Protein 4PDD (pdb70)

Foldseek 3Di:
DEAEEEEAFDCPFLLVLLVVLLQVLLCVLVVNPYHYDYHYNQNVHFDLSQQVCLLVPNHFKYWFWCQNVCVQQVLVCLQVAWPLADADVLSVCCCPDPNVVVSQVSCVVSQWNWLGKAFFWQKWKFFAPDEAFFLQVQAPFAEEGAPHVNCCVQNVLSNYHYDYDGVSCPLVCLQVPVGGIYMGALRRCVRVVCLVRTQEIEPLSTGTIIITMIGGSVVLVVDDPSSSVSSSVSSVSSRVSSVVRSVVSVVCRVVVSVVSNHDYHHHHPNVRSVVSRVVCVVVSCVVNNPVSSVVSSPGPDD/DEAEEEEAFACPFLLVLLVVLLQVLLCVLVVNPYHYDYHYNQNVHFPLSQQVCLQVPVHFKYWFWCQCVCVQQVLVCLQFAWPLADDDVLSVCCCQDPNVVVSQVSCVVSQWNWLGKAFFWQKWKFFAPDEAFFLQVQAPFEEEEAPHVNCCLQNVLSNYHYDYDGVSCPLVCLQVPVGGIYMGALRRCVRVVSLVRTAEIEPLSTGTIIITMIGGSVVLVVDDPSSSVSSSVSSVVSNVSSVVRSVVSVVPVPVVSVVSRHDYHHHHPNVRSVVSRVVCVVVSCVPNNPVSSVVSSPGPDD/DEAEEEEAFALPFLLVLLVVLLQVLLCVQVVNPYHYDYDYNQNVHFDLSQQVCLLVPNHFKYWFWCQCVCVQQVLVCLQFAWPLADADVLSVCCCPDPNVVVSQVSCVVSQWRWLGKAFFFQKWKFFADDEAFFLQVQAPFAEEEAPHVNCCLQNVLSNYRYDHDGVSCPLVCLQVPVGGIYMGALRRCVRVVCLVRTQEIEPLSTGTIIITMIGGVVVVVPDDPSSVVSSSVSSVSSNVRSVVRSVVSVVCRVVVSVVSRHDYHHHHPNVRSVVSRVVVVVVSCVPNNVVSSVVSSPGPDD

Nearest PDB structures (foldseek):
  4pdd-assembly3_C  TM=1.003E+00  e=1.661E-61  Polaromonas sp. JS666
  4pdh-assembly1_A  TM=9.895E-01  e=1.314E-45  Polaromonas sp. JS666
  4p9k-assembly1_A  TM=9.882E-01  e=1.230E-44  Verminephrobacter eiseniae EF01-2
  4nq8-assembly2_B  TM=9.878E-01  e=2.299E-41  Bordetella bronchiseptica RB50
  4pf8-assembly1_A  TM=9.499E-01  e=1.405E-30  Sulfitobacter sp. NAS-14.1

Solvent-accessible surface area: 32906 Å² total

InterPro domains:
  IPR004682 TRAP transporter solute receptor, DctP family [PIRSF006470] (14-330)
  IPR004682 TRAP transporter solute receptor, DctP family [TIGR00787] (38-291)
  IPR018389 TRAP transporter solute receptor DctP [PF03480] (37-317)
  IPR018389 TRAP transporter solute receptor DctP [PTHR33376] (10-330)
  IPR038404 TRAP transporter solute receptor DctP superfamily [G3DSA:3.40.190.170] (31-331)

Structure (mmCIF, N/CA/C/O backbone):
data_4PDD
#
_entry.id   4PDD
#
_cell.length_a   88.521
_cell.length_b   126.647
_cell.length_c   92.023
_cell.angle_alpha   90.000
_cell.angle_beta   113.210
_cell.angle_gamma   90.000
#
_symmetry.space_group_name_H-M   'I 1 2 1'
#
loop_
_entity.id
_entity.type
_entity.pdbx_description
1 polymer 'TRAP dicarboxylate transporter, DctP subunit'
2 non-polymer '(2R,3R)-2,3,4-trihydroxybutanoic acid'
3 non-polymer 'MALONIC ACID'
4 non-polymer 'FORMIC ACID'
5 water water
#
loop_
_atom_site.group_PDB
_atom_site.id
_atom_site.type_symbol
_atom_site.label_atom_id
_atom_site.label_alt_id
_atom_site.label_comp_id
_atom_site.label_asym_id
_atom_site.label_entity_id
_atom_site.label_seq_id
_atom_site.pdbx_PDB_ins_code
_atom_site.Cartn_x
_atom_site.Cartn_y
_atom_site.Cartn_z
_atom_site.occupancy
_atom_site.B_iso_or_equiv
_atom_site.auth_seq_id
_atom_site.auth_comp_id
_atom_site.auth_asym_id
_atom_site.auth_atom_id
_atom_site.pdbx_PDB_model_num
ATOM 9 N N . THR A 1 2 ? -16.036 21.059 24.125 1.00 22.30 33 THR A N 1
ATOM 10 C CA . THR A 1 2 ? -15.755 22.407 24.583 1.00 19.22 33 THR A CA 1
ATOM 11 C C . THR A 1 2 ? -14.852 23.057 23.552 1.00 25.21 33 THR A C 1
ATOM 12 O O . THR A 1 2 ? -13.820 22.489 23.190 1.00 28.15 33 THR A O 1
ATOM 22 N N . ILE A 1 3 ? -15.251 24.228 23.061 1.00 18.47 34 ILE A N 1
ATOM 23 C CA . ILE A 1 3 ? -14.494 24.902 22.020 1.00 17.39 34 ILE A CA 1
ATOM 24 C C . ILE A 1 3 ? -13.454 25.807 22.636 1.00 22.61 34 ILE A C 1
ATOM 25 O O . ILE A 1 3 ? -13.789 26.684 23.417 1.00 27.19 34 ILE A O 1
ATOM 41 N N . LEU A 1 4 ? -12.194 25.594 22.281 1.00 22.39 35 LEU A N 1
ATOM 42 C CA . LEU A 1 4 ? -11.100 26.409 22.801 1.00 17.68 35 LEU A CA 1
ATOM 43 C C . LEU A 1 4 ? -10.592 27.339 21.706 1.00 20.48 35 LEU A C 1
ATOM 44 O O . LEU A 1 4 ? -10.268 26.893 20.602 1.00 19.49 35 LEU A O 1
ATOM 60 N N . LYS A 1 5 ? -10.556 28.631 22.000 1.00 17.96 36 LYS A N 1
ATOM 61 C CA . LYS A 1 5 ? -10.080 29.605 21.044 1.00 17.41 36 LYS A CA 1
ATOM 62 C C . LYS A 1 5 ? -8.556 29.623 21.091 1.00 19.37 36 LYS A C 1
ATOM 63 O O . LYS A 1 5 ? -7.973 29.815 22.161 1.00 21.02 36 LYS A O 1
ATOM 82 N N . ILE A 1 6 ? -7.925 29.427 19.940 1.00 16.37 37 ILE A N 1
ATOM 83 C CA . ILE A 1 6 ? -6.459 29.495 19.838 1.00 20.13 37 ILE A CA 1
ATOM 84 C C . ILE A 1 6 ? -6.066 30.610 18.869 1.00 20.14 37 ILE A C 1
ATOM 85 O O . ILE A 1 6 ? -6.436 30.590 17.699 1.00 19.79 37 ILE A O 1
ATOM 101 N N . GLY A 1 7 ? -5.333 31.598 19.380 1.00 21.19 38 GLY A N 1
ATOM 102 C CA . GLY A 1 7 ? -4.955 32.747 18.583 1.00 15.13 38 GLY A CA 1
ATOM 103 C C . GLY A 1 7 ? -3.457 32.800 18.324 1.00 16.34 38 GLY A C 1
ATOM 104 O O . GLY A 1 7 ? -2.650 32.246 19.084 1.00 20.20 38 GLY A O 1
ATOM 108 N N . TYR A 1 8 ? -3.101 33.481 17.238 1.00 18.89 39 TYR A N 1
ATOM 109 C CA . TYR A 1 8 ? -1.713 33.740 16.875 1.00 19.48 39 TYR A CA 1
ATOM 110 C C . TYR A 1 8 ? -1.658 34.834 15.808 1.00 20.54 39 TYR A C 1
ATOM 111 O O . TYR A 1 8 ? -2.656 35.132 15.135 1.00 20.98 39 TYR A O 1
ATOM 129 N N . THR A 1 9 ? -0.485 35.435 15.645 1.00 18.06 40 THR A N 1
ATOM 130 C CA . THR A 1 9 ? -0.358 36.592 14.757 1.00 19.33 40 THR A CA 1
ATOM 131 C C . THR A 1 9 ? -0.110 36.246 13.284 1.00 18.91 40 THR A C 1
ATOM 132 O O . THR A 1 9 ? -0.584 36.962 12.406 1.00 21.56 40 THR A O 1
ATOM 143 N N . PRO A 1 10 ? 0.636 35.167 12.999 1.00 21.22 41 PRO A N 1
ATOM 144 C CA . PRO A 1 10 ? 0.777 34.844 11.571 1.00 18.53 41 PRO A CA 1
ATOM 145 C C . PRO A 1 10 ? -0.531 34.298 10.992 1.00 22.91 41 PRO A C 1
ATOM 146 O O . PRO A 1 10 ? -1.455 34.006 11.748 1.00 21.89 41 PRO A O 1
ATOM 157 N N . PRO A 1 11 ? -0.615 34.187 9.662 1.00 23.91 42 PRO A N 1
ATOM 158 C CA . PRO A 1 11 ? -1.774 33.561 9.031 1.00 24.35 42 PRO A CA 1
ATOM 159 C C . PRO A 1 11 ? -1.774 32.058 9.268 1.00 22.44 42 PRO A C 1
ATOM 160 O O . PRO A 1 11 ? -0.773 31.496 9.722 1.00 26.54 42 PRO A O 1
ATOM 171 N N . LYS A 1 12 ? -2.891 31.415 8.967 1.00 21.77 43 LYS A N 1
ATOM 172 C CA . LYS A 1 12 ? -3.023 29.985 9.203 1.00 25.47 43 LYS A CA 1
ATOM 173 C C . LYS A 1 12 ? -1.976 29.198 8.429 1.00 22.58 43 LYS A C 1
ATOM 174 O O . LYS A 1 12 ? -1.471 28.184 8.924 1.00 24.52 43 LYS A O 1
ATOM 193 N N . ASP A 1 13 ? -1.660 29.669 7.222 1.00 26.28 44 ASP A N 1
ATOM 194 C CA . ASP A 1 13 ? -0.625 29.062 6.394 1.00 31.60 44 ASP A CA 1
ATOM 195 C C . ASP A 1 13 ? 0.714 29.629 6.824 1.00 29.67 44 ASP A C 1
ATOM 196 O O . ASP A 1 13 ? 1.211 30.587 6.236 1.00 25.67 44 ASP A O 1
ATOM 205 N N . SER A 1 14 ? 1.274 29.047 7.879 1.00 33.79 45 SER A N 1
ATOM 206 C CA . SER A 1 14 ? 2.523 29.524 8.459 1.00 23.84 45 SER A CA 1
ATOM 207 C C . SER A 1 14 ? 3.031 28.467 9.417 1.00 25.90 45 SER A C 1
ATOM 208 O O . SER A 1 14 ? 2.307 27.523 9.756 1.00 22.30 45 SER A O 1
ATOM 216 N N . HIS A 1 15 ? 4.272 28.637 9.868 1.00 21.23 46 HIS A N 1
ATOM 217 C CA . HIS A 1 15 ? 4.802 27.832 10.942 1.00 20.78 46 HIS A CA 1
ATOM 218 C C . HIS A 1 15 ? 3.890 27.784 12.177 1.00 21.34 46 HIS A C 1
ATOM 219 O O . HIS A 1 15 ? 3.674 26.705 12.732 1.00 20.37 46 HIS A O 1
ATOM 234 N N . TYR A 1 16 ? 3.347 28.927 12.608 1.00 19.78 47 TYR A N 1
ATOM 235 C CA . TYR A 1 16 ? 2.499 28.947 13.801 1.00 18.72 47 TYR A CA 1
ATOM 236 C C . TYR A 1 16 ? 1.177 28.252 13.508 1.00 20.18 47 TYR A C 1
ATOM 237 O O . TYR A 1 16 ? 0.591 27.626 14.391 1.00 20.13 47 TYR A O 1
ATOM 255 N N . GLY A 1 17 ? 0.702 28.366 12.274 1.00 20.04 48 GLY A N 1
ATOM 256 C CA . GLY A 1 17 ? -0.537 27.712 11.906 1.00 21.97 48 GLY A CA 1
ATOM 257 C C . GLY A 1 17 ? -0.354 26.205 11.885 1.00 24.13 48 GLY A C 1
ATOM 258 O O . GLY A 1 17 ? -1.224 25.457 12.356 1.00 26.15 48 GLY A O 1
ATOM 262 N N . VAL A 1 18 ? 0.783 25.762 11.358 1.00 21.30 49 VAL A N 1
ATOM 263 C CA . VAL A 1 18 ? 1.117 24.338 11.356 1.00 22.73 49 VAL A CA 1
ATOM 264 C C . VAL A 1 18 ? 1.180 23.819 12.801 1.00 22.84 49 VAL A C 1
ATOM 265 O O . VAL A 1 18 ? 0.591 22.804 13.131 1.00 23.85 49 VAL A O 1
ATOM 278 N N . GLY A 1 19 ? 1.864 24.547 13.675 1.00 19.90 50 GLY A N 1
ATOM 279 C CA . GLY A 1 19 ? 1.930 24.159 15.067 1.00 19.45 50 GLY A CA 1
ATOM 280 C C . GLY A 1 19 ? 0.569 24.113 15.737 1.00 22.68 50 GLY A C 1
ATOM 281 O O . GLY A 1 19 ? 0.224 23.132 16.420 1.00 19.95 50 GLY A O 1
ATOM 285 N N . ALA A 1 20 ? -0.215 25.171 15.555 1.00 22.85 51 ALA A N 1
ATOM 286 C CA . ALA A 1 20 ? -1.549 25.214 16.154 1.00 20.55 51 ALA A CA 1
ATOM 287 C C . ALA A 1 20 ? -2.437 24.066 15.661 1.00 22.99 51 ALA A C 1
ATOM 288 O O . ALA A 1 20 ? -3.203 23.494 16.436 1.00 20.15 51 ALA A O 1
ATOM 295 N N . THR A 1 21 ? -2.364 23.752 14.376 1.00 20.46 52 THR A N 1
ATOM 296 C CA . THR A 1 21 ? -3.258 22.721 13.833 1.00 22.58 52 THR A CA 1
ATOM 297 C C . THR A 1 21 ? -2.813 21.354 14.330 1.00 24.16 52 THR A C 1
ATOM 298 O O . THR A 1 21 ? -3.635 20.532 14.701 1.00 21.21 52 THR A O 1
ATOM 309 N N . THR A 1 22 ? -1.504 21.113 14.365 1.00 20.89 53 THR A N 1
ATOM 310 C CA . THR A 1 22 ? -1.015 19.838 14.864 1.00 22.67 53 THR A CA 1
ATOM 311 C C . THR A 1 22 ? -1.428 19.642 16.306 1.00 23.85 53 THR A C 1
ATOM 312 O O . THR A 1 22 ? -1.936 18.578 16.676 1.00 21.75 53 THR A O 1
ATOM 323 N N . PHE A 1 23 ? -1.204 20.668 17.125 1.00 22.24 54 PHE A N 1
ATOM 324 C CA . PHE A 1 23 ? -1.624 20.632 18.511 1.00 21.07 54 PHE A CA 1
ATOM 325 C C . PHE A 1 23 ? -3.114 20.359 18.632 1.00 20.91 54 PHE A C 1
ATOM 326 O O . PHE A 1 23 ? -3.521 19.447 19.349 1.00 21.92 54 PHE A O 1
ATOM 343 N N . CYS A 1 24 ? -3.920 21.163 17.954 1.00 20.39 55 CYS A N 1
ATOM 344 C CA . CYS A 1 24 ? -5.378 21.043 18.058 1.00 20.40 55 CYS A CA 1
ATOM 345 C C . CYS A 1 24 ? -5.883 19.676 17.589 1.00 22.38 55 CYS A C 1
ATOM 346 O O . CYS A 1 24 ? -6.730 19.056 18.243 1.00 24.05 55 CYS A O 1
ATOM 353 N N . ASP A 1 25 ? -5.361 19.190 16.471 1.00 20.60 56 ASP A N 1
ATOM 354 C CA . ASP A 1 25 ? -5.782 17.891 15.983 1.00 21.76 56 ASP A CA 1
ATOM 355 C C . ASP A 1 25 ? -5.493 16.776 16.990 1.00 25.13 56 ASP A C 1
ATOM 356 O O . ASP A 1 25 ? -6.334 15.896 17.197 1.00 23.86 56 ASP A O 1
ATOM 365 N N . GLU A 1 26 ? -4.314 16.810 17.625 1.00 25.47 57 GLU A N 1
ATOM 366 C CA . GLU A 1 26 ? -3.951 15.789 18.607 1.00 23.56 57 GLU A CA 1
ATOM 367 C C . GLU A 1 26 ? -4.781 15.892 19.884 1.00 20.63 57 GLU A C 1
ATOM 368 O O . GLU A 1 26 ? -5.063 14.880 20.524 1.00 22.04 57 GLU A O 1
ATOM 380 N N . VAL A 1 27 ? -5.140 17.107 20.283 1.00 19.63 58 VAL A N 1
ATOM 381 C CA . VAL A 1 27 ? -5.961 17.288 21.474 1.00 19.46 58 VAL A CA 1
ATOM 382 C C . VAL A 1 27 ? -7.363 16.721 21.252 1.00 20.30 58 VAL A C 1
ATOM 383 O O . VAL A 1 27 ? -7.926 16.035 22.115 1.00 20.98 58 VAL A O 1
ATOM 396 N N . GLU A 1 28 ? -7.905 16.993 20.072 1.00 19.84 59 GLU A N 1
ATOM 397 C CA . GLU A 1 28 ? -9.251 16.548 19.718 1.00 22.28 59 GLU A CA 1
ATOM 398 C C . GLU A 1 28 ? -9.320 15.032 19.701 1.00 22.59 59 GLU A C 1
ATOM 399 O O . GLU A 1 28 ? -10.270 14.450 20.223 1.00 22.90 59 GLU A O 1
ATOM 411 N N . LYS A 1 29 ? -8.321 14.378 19.110 1.00 22.14 60 LYS A N 1
ATOM 412 C CA . LYS A 1 29 ? -8.286 12.918 19.106 1.00 23.65 60 LYS A CA 1
ATOM 413 C C . LYS A 1 29 ? -8.010 12.362 20.493 1.00 22.82 60 LYS A C 1
ATOM 414 O O . LYS A 1 29 ? -8.677 11.425 20.951 1.00 23.34 60 LYS A O 1
ATOM 433 N N . GLY A 1 30 ? -6.998 12.919 21.149 1.00 24.08 61 GLY A N 1
ATOM 434 C CA . GLY A 1 30 ? -6.552 12.411 22.428 1.00 25.28 61 GLY A CA 1
ATOM 435 C C . GLY A 1 30 ? -7.570 12.582 23.535 1.00 27.52 61 GLY A C 1
ATOM 436 O O . GLY A 1 30 ? -7.555 11.827 24.502 1.00 28.12 61 GLY A O 1
ATOM 440 N N . THR A 1 31 ? -8.437 13.587 23.415 1.00 26.41 62 THR A N 1
ATOM 441 C CA . THR A 1 31 ? -9.470 13.795 24.414 1.00 23.45 62 THR A CA 1
ATOM 442 C C . THR A 1 31 ? -10.830 13.308 23.941 1.00 23.35 62 THR A C 1
ATOM 443 O O . THR A 1 31 ? -11.841 13.689 24.523 1.00 24.41 62 THR A O 1
ATOM 454 N N . GLN A 1 32 ? -10.865 12.472 22.900 1.00 21.62 63 GLN A N 1
ATOM 455 C CA . GLN A 1 32 ? -12.118 11.912 22.425 1.00 22.45 63 GLN A CA 1
ATOM 456 C C . GLN A 1 32 ? -13.234 12.951 22.239 1.00 22.01 63 GLN A C 1
ATOM 457 O O . GLN A 1 32 ? -14.390 12.724 22.629 1.00 22.22 63 GLN A O 1
ATOM 471 N N . GLU A 1 33 ? -12.869 14.071 21.621 1.00 21.52 64 GLU A N 1
ATOM 472 C CA . GLU A 1 33 ? -13.791 15.151 21.282 1.00 21.27 64 GLU A CA 1
ATOM 473 C C . GLU A 1 33 ? -14.337 15.918 22.483 1.00 20.30 64 GLU A C 1
ATOM 474 O O . GLU A 1 33 ? -15.317 16.653 22.348 1.00 21.69 64 GLU A O 1
ATOM 486 N N . ARG A 1 34 ? -13.706 15.774 23.643 1.00 19.61 65 ARG A N 1
ATOM 487 C CA . ARG A 1 34 ? -14.077 16.620 24.782 1.00 23.64 65 ARG A CA 1
ATOM 488 C C . ARG A 1 34 ? -13.692 18.064 24.484 1.00 18.04 65 ARG A C 1
ATOM 489 O O . ARG A 1 34 ? -14.373 19.017 24.916 1.00 21.08 65 ARG A O 1
ATOM 510 N N . TYR A 1 35 ? -12.597 18.234 23.743 1.00 22.43 66 TYR A N 1
ATOM 511 C CA . TYR A 1 35 ? -12.082 19.560 23.396 1.00 23.84 66 TYR A CA 1
ATOM 512 C C . TYR A 1 35 ? -11.790 19.660 21.897 1.00 25.11 66 TYR A C 1
ATOM 513 O O . TYR A 1 35 ? -11.370 18.695 21.264 1.00 23.80 66 TYR A O 1
ATOM 531 N N . LYS A 1 36 ? -12.021 20.840 21.339 1.00 20.39 67 LYS A N 1
ATOM 532 C CA . LYS A 1 36 ? -11.782 21.102 19.923 1.00 23.44 67 LYS A CA 1
ATOM 533 C C . LYS A 1 36 ? -11.396 22.570 19.787 1.00 22.56 67 LYS A C 1
ATOM 534 O O . LYS A 1 36 ? -11.953 23.426 20.475 1.00 24.91 67 LYS A O 1
ATOM 553 N N . CYS A 1 37 ? -10.450 22.868 18.900 1.00 23.72 68 CYS A N 1
ATOM 554 C CA . CYS A 1 37 ? -10.015 24.242 18.694 1.00 22.71 68 CYS A CA 1
ATOM 555 C C . CYS A 1 37 ? -10.877 25.007 17.700 1.00 22.02 68 CYS A C 1
ATOM 556 O O . CYS A 1 37 ? -11.383 24.444 16.736 1.00 23.72 68 CYS A O 1
ATOM 563 N N . GLN A 1 38 ? -10.991 26.313 17.927 1.00 21.56 69 GLN A N 1
ATOM 564 C CA . GLN A 1 38 ? -11.358 27.248 16.873 1.00 24.56 69 GLN A CA 1
ATOM 565 C C . GLN A 1 38 ? -10.189 28.221 16.702 1.00 24.30 69 GLN A C 1
ATOM 566 O O . GLN A 1 38 ? -9.785 28.864 17.663 1.00 21.58 69 GLN A O 1
ATOM 580 N N . HIS A 1 39 ? -9.639 28.299 15.495 1.00 20.55 70 HIS A N 1
ATOM 581 C CA . HIS A 1 39 ? -8.418 29.095 15.247 1.00 22.83 70 HIS A CA 1
ATOM 582 C C . HIS A 1 39 ? -8.740 30.574 14.992 1.00 20.00 70 HIS A C 1
ATOM 583 O O . HIS A 1 39 ? -9.701 30.888 14.278 1.00 24.98 70 HIS A O 1
ATOM 598 N N . PHE A 1 40 ? -7.900 31.457 15.526 1.00 20.39 71 PHE A N 1
ATOM 599 C CA . PHE A 1 40 ? -7.998 32.892 15.289 1.00 17.92 71 PHE A CA 1
ATOM 600 C C . PHE A 1 40 ? -6.634 33.384 14.852 1.00 22.81 71 PHE A C 1
ATOM 601 O O . PHE A 1 40 ? -5.867 33.894 15.664 1.00 21.60 71 PHE A O 1
ATOM 618 N N . PRO A 1 41 ? -6.304 33.186 13.569 1.00 22.48 72 PRO A N 1
ATOM 619 C CA . PRO A 1 41 ? -4.988 33.636 13.104 1.00 21.44 72 PRO A CA 1
ATOM 620 C C . PRO A 1 41 ? -5.007 35.126 12.800 1.00 23.96 72 PRO A C 1
ATOM 621 O O . PRO A 1 41 ? -6.058 35.768 12.918 1.00 21.61 72 PRO A O 1
ATOM 632 N N . SER A 1 42 ? -3.855 35.654 12.401 1.00 19.79 73 SER A N 1
ATOM 633 C CA . SER A 1 42 ? -3.731 37.031 11.917 1.00 22.52 73 SER A CA 1
ATOM 634 C C . SER A 1 42 ? -4.230 38.050 12.939 1.00 20.29 73 SER A C 1
ATOM 635 O O . SER A 1 42 ? -4.894 39.033 12.586 1.00 26.02 73 SER A O 1
ATOM 643 N N . SER A 1 43 ? -3.913 37.791 14.206 1.00 19.41 74 SER A N 1
ATOM 644 C CA . SER A 1 43 ? -4.189 38.723 15.286 1.00 17.53 74 SER A CA 1
ATOM 645 C C . SER A 1 43 ? -5.674 39.068 15.433 1.00 18.61 74 SER A C 1
ATOM 646 O O . SER A 1 43 ? -6.003 40.154 15.921 1.00 20.93 74 SER A O 1
ATOM 654 N N . ALA A 1 44 ? -6.564 38.167 15.015 1.00 23.58 75 ALA A N 1
ATOM 655 C CA . ALA A 1 44 ? -8.001 38.392 15.179 1.00 22.94 75 ALA A CA 1
ATOM 656 C C . ALA A 1 44 ? -8.384 38.669 16.647 1.00 26.12 75 ALA A C 1
ATOM 657 O O . ALA A 1 44 ? -9.322 39.424 16.927 1.00 24.75 75 ALA A O 1
ATOM 664 N N . LEU A 1 45 ? -7.664 38.057 17.576 1.00 20.11 76 LEU A N 1
ATOM 665 C CA . LEU A 1 45 ? -7.902 38.269 19.009 1.00 22.08 76 LEU A CA 1
ATOM 666 C C . LEU A 1 45 ? -6.918 39.276 19.594 1.00 27.49 76 LEU A C 1
ATOM 667 O O . LEU A 1 45 ? -6.861 39.458 20.808 1.00 23.17 76 LEU A O 1
ATOM 683 N N . GLY A 1 46 ? -6.162 39.935 18.723 1.00 22.48 77 GLY A N 1
ATOM 684 C CA . GLY A 1 46 ? -5.206 40.946 19.136 1.00 21.06 77 GLY A CA 1
ATOM 685 C C . GLY A 1 46 ? -3.777 40.478 18.908 1.00 15.92 77 GLY A C 1
ATOM 686 O O . GLY A 1 46 ? -3.551 39.346 18.507 1.00 17.90 77 GLY A O 1
ATOM 690 N N . GLY A 1 47 ? -2.826 41.374 19.136 1.00 16.27 78 GLY A N 1
ATOM 691 C CA . GLY A 1 47 ? -1.427 41.002 19.091 1.00 16.26 78 GLY A CA 1
ATOM 692 C C . GLY A 1 47 ? -1.024 40.122 20.277 1.00 16.54 78 GLY A C 1
ATOM 693 O O . GLY A 1 47 ? -1.849 39.791 21.162 1.00 14.77 78 GLY A O 1
ATOM 697 N N . GLU A 1 48 ? 0.251 39.735 20.298 1.00 16.63 79 GLU A N 1
ATOM 698 C CA . GLU A 1 48 ? 0.745 38.801 21.290 1.00 17.10 79 GLU A CA 1
ATOM 699 C C . GLU A 1 48 ? 0.622 39.295 22.732 1.00 12.16 79 GLU A C 1
ATOM 700 O O . GLU A 1 48 ? 0.316 38.487 23.617 1.00 14.48 79 GLU A O 1
ATOM 712 N N . ARG A 1 49 ? 0.894 40.566 22.993 1.00 15.60 80 ARG A N 1
ATOM 713 C CA . ARG A 1 49 ? 0.859 41.058 24.367 1.00 15.49 80 ARG A CA 1
ATOM 714 C C . ARG A 1 49 ? -0.587 40.971 24.884 1.00 15.25 80 ARG A C 1
ATOM 715 O O . ARG A 1 49 ? -0.827 40.530 26.003 1.00 13.37 80 ARG A O 1
ATOM 736 N N . GLU A 1 50 ? -1.523 41.427 24.068 1.00 16.25 81 GLU A N 1
ATOM 737 C CA . GLU A 1 50 ? -2.938 41.413 24.451 1.00 14.55 81 GLU A CA 1
ATOM 738 C C . GLU A 1 50 ? -3.431 39.954 24.630 1.00 17.50 81 GLU A C 1
ATOM 739 O O . GLU A 1 50 ? -4.190 39.641 25.563 1.00 17.76 81 GLU A O 1
ATOM 751 N N . MET A 1 51 ? -3.018 39.070 23.727 1.00 14.44 82 MET A N 1
ATOM 752 C CA . MET A 1 51 ? -3.409 37.667 23.798 1.00 12.93 82 MET A CA 1
ATOM 753 C C . MET A 1 51 ? -2.899 36.976 25.056 1.00 16.95 82 MET A C 1
ATOM 754 O O . MET A 1 51 ? -3.635 36.255 25.717 1.00 17.17 82 MET A O 1
ATOM 768 N N . ILE A 1 52 ? -1.633 37.199 25.405 1.00 16.26 83 ILE A N 1
ATOM 769 C CA . ILE A 1 52 ? -1.075 36.594 26.609 1.00 14.86 83 ILE A CA 1
ATOM 770 C C . ILE A 1 52 ? -1.798 37.133 27.844 1.00 14.03 83 ILE A C 1
ATOM 771 O O . ILE A 1 52 ? -2.118 36.395 28.763 1.00 15.60 83 ILE A O 1
ATOM 787 N N . GLU A 1 53 ? -2.104 38.419 27.833 1.00 12.44 84 GLU A N 1
ATOM 788 C CA . GLU A 1 53 ? -2.832 39.010 28.937 1.00 13.36 84 GLU A CA 1
ATOM 789 C C . GLU A 1 53 ? -4.179 38.301 29.094 1.00 15.33 84 GLU A C 1
ATOM 790 O O . GLU A 1 53 ? -4.599 37.997 30.213 1.00 18.17 84 GLU A O 1
ATOM 802 N N . SER A 1 54 ? -4.852 38.054 27.974 1.00 17.06 85 SER A N 1
ATOM 803 C CA . SER A 1 54 ? -6.159 37.421 28.013 1.00 17.06 85 SER A CA 1
ATOM 804 C C . SER A 1 54 ? -6.086 35.958 28.460 1.00 16.14 85 SER A C 1
ATOM 805 O O . SER A 1 54 ? -6.980 35.467 29.174 1.00 18.80 85 SER A O 1
ATOM 813 N N . VAL A 1 55 ? -5.038 35.256 28.035 1.00 13.37 86 VAL A N 1
ATOM 814 C CA . VAL A 1 55 ? -4.834 33.882 28.484 1.00 13.09 86 VAL A CA 1
ATOM 815 C C . VAL A 1 55 ? -4.617 33.842 30.000 1.00 17.73 86 VAL A C 1
ATOM 816 O O . VAL A 1 55 ? -5.185 33.009 30.695 1.00 18.13 86 VAL A O 1
ATOM 829 N N . GLN A 1 56 ? -3.811 34.762 30.519 1.00 16.84 87 GLN A N 1
ATOM 830 C CA . GLN A 1 56 ? -3.556 34.813 31.961 1.00 15.98 87 GLN A CA 1
ATOM 831 C C . GLN A 1 56 ? -4.843 35.113 32.734 1.00 19.69 87 GLN A C 1
ATOM 832 O O . GLN A 1 56 ? -5.060 34.609 33.832 1.00 18.84 87 GLN A O 1
ATOM 846 N N . LEU A 1 57 ? -5.694 35.943 32.152 1.00 18.99 88 LEU A N 1
ATOM 847 C CA . LEU A 1 57 ? -6.955 36.295 32.802 1.00 20.06 88 LEU A CA 1
ATOM 848 C C . LEU A 1 57 ? -8.019 35.216 32.628 1.00 20.52 88 LEU A C 1
ATOM 849 O O . LEU A 1 57 ? -8.996 35.168 33.391 1.00 23.49 88 LEU A O 1
ATOM 865 N N . GLY A 1 58 ? -7.835 34.360 31.629 1.00 20.60 89 GLY A N 1
ATOM 866 C CA . GLY A 1 58 ? -8.791 33.308 31.338 1.00 23.61 89 GLY A CA 1
ATOM 867 C C . GLY A 1 58 ? -9.785 33.621 30.228 1.00 25.04 89 GLY A C 1
ATOM 868 O O . GLY A 1 58 ? -10.604 32.766 29.853 1.00 24.59 89 GLY A O 1
ATOM 872 N N . THR A 1 59 ? -9.723 34.825 29.681 1.00 17.37 90 THR A N 1
ATOM 873 C CA . THR A 1 59 ? -10.701 35.216 28.682 1.00 24.80 90 THR A CA 1
ATOM 874 C C . THR A 1 59 ? -10.326 34.739 27.285 1.00 26.75 90 THR A C 1
ATOM 875 O O . THR A 1 59 ? -11.128 34.795 26.374 1.00 26.40 90 THR A O 1
ATOM 886 N N . GLN A 1 60 ? -9.102 34.256 27.126 1.00 21.08 91 GLN A N 1
ATOM 887 C CA . GLN A 1 60 ? -8.699 33.555 25.902 1.00 21.76 91 GLN A CA 1
ATOM 888 C C . GLN A 1 60 ? -8.137 32.198 26.301 1.00 17.58 91 GLN A C 1
ATOM 889 O O . GLN A 1 60 ? -7.392 32.099 27.268 1.00 18.34 91 GLN A O 1
ATOM 903 N N . ASP A 1 61 ? -8.491 31.148 25.569 1.00 16.93 92 ASP A N 1
ATOM 904 C CA . ASP A 1 61 ? -8.068 29.799 25.970 1.00 18.59 92 ASP A CA 1
ATOM 905 C C . ASP A 1 61 ? -6.612 29.446 25.655 1.00 21.30 92 ASP A C 1
ATOM 906 O O . ASP A 1 61 ? -5.889 28.898 26.505 1.00 15.67 92 ASP A O 1
ATOM 915 N N . LEU A 1 62 ? -6.194 29.712 24.424 1.00 16.50 93 LEU A N 1
ATOM 916 C CA . LEU A 1 62 ? -4.876 29.297 23.961 1.00 14.85 93 LEU A CA 1
ATOM 917 C C . LEU A 1 62 ? -4.214 30.355 23.121 1.00 16.24 93 LEU A C 1
ATOM 918 O O . LEU A 1 62 ? -4.903 31.091 22.402 1.00 17.24 93 LEU A O 1
ATOM 934 N N . VAL A 1 63 ? -2.876 30.381 23.157 1.00 14.91 94 VAL A N 1
ATOM 935 C CA . VAL A 1 63 ? -2.097 31.180 22.214 1.00 15.59 94 VAL A CA 1
ATOM 936 C C . VAL A 1 63 ? -0.837 30.410 21.783 1.00 16.10 94 VAL A C 1
ATOM 937 O O . VAL A 1 63 ? -0.311 29.639 22.552 1.00 16.28 94 VAL A O 1
ATOM 950 N N . ASN A 1 64 ? -0.407 30.591 20.536 1.00 17.04 95 ASN A N 1
ATOM 951 C CA . ASN A 1 64 ? 0.940 30.189 20.083 1.00 13.74 95 ASN A CA 1
ATOM 952 C C . ASN A 1 64 ? 1.645 31.519 19.898 1.00 13.87 95 ASN A C 1
ATOM 953 O O . ASN A 1 64 ? 1.316 32.276 18.968 1.00 16.39 95 ASN A O 1
ATOM 964 N N . THR A 1 65 ? 2.580 31.835 20.794 1.00 16.15 96 THR A N 1
ATOM 965 C CA . THR A 1 65 ? 3.185 33.169 20.822 1.00 15.88 96 THR A CA 1
ATOM 966 C C . THR A 1 65 ? 4.705 33.066 20.904 1.00 16.74 96 THR A C 1
ATOM 967 O O . THR A 1 65 ? 5.230 32.108 21.493 1.00 15.19 96 THR A O 1
ATOM 978 N N . SER A 1 66 ? 5.397 34.039 20.306 1.00 16.40 97 SER A N 1
ATOM 979 C CA . SER A 1 66 ? 6.835 34.207 20.547 1.00 11.98 97 SER A CA 1
ATOM 980 C C . SER A 1 66 ? 7.043 34.650 21.990 1.00 10.88 97 SER A C 1
ATOM 981 O O . SER A 1 66 ? 6.080 35.039 22.692 1.00 12.30 97 SER A O 1
ATOM 989 N N . THR A 1 67 ? 8.284 34.655 22.425 1.00 11.67 98 THR A N 1
ATOM 990 C CA . THR A 1 67 ? 8.630 35.175 23.743 1.00 12.52 98 THR A CA 1
ATOM 991 C C . THR A 1 67 ? 8.610 36.710 23.807 1.00 13.19 98 THR A C 1
ATOM 992 O O . THR A 1 67 ? 8.809 37.276 24.867 1.00 13.11 98 THR A O 1
ATOM 1003 N N . GLY A 1 68 ? 8.387 37.374 22.686 1.00 13.48 99 GLY A N 1
ATOM 1004 C CA . GLY A 1 68 ? 8.537 38.826 22.632 1.00 13.25 99 GLY A CA 1
ATOM 1005 C C . GLY A 1 68 ? 7.968 39.549 23.846 1.00 14.56 99 GLY A C 1
ATOM 1006 O O . GLY A 1 68 ? 8.694 40.097 24.656 1.00 13.00 99 GLY A O 1
ATOM 1010 N N . PRO A 1 69 ? 6.641 39.576 23.971 1.00 12.53 100 PRO A N 1
ATOM 1011 C CA . PRO A 1 69 ? 6.030 40.296 25.092 1.00 11.28 100 PRO A CA 1
ATOM 1012 C C . PRO A 1 69 ? 5.783 39.401 26.321 1.00 10.57 100 PRO A C 1
ATOM 1013 O O . PRO A 1 69 ? 5.269 39.867 27.349 1.00 11.29 100 PRO A O 1
ATOM 1024 N N . LEU A 1 70 ? 6.140 38.116 26.213 1.00 11.75 101 LEU A N 1
ATOM 1025 C CA . LEU A 1 70 ? 5.967 37.165 27.311 1.00 13.01 101 LEU A CA 1
ATOM 1026 C C . LEU A 1 70 ? 6.739 37.564 28.566 1.00 11.57 101 LEU A C 1
ATOM 1027 O O . LEU A 1 70 ? 6.283 37.366 29.705 1.00 12.03 101 LEU A O 1
ATOM 1043 N N . GLY A 1 71 ? 7.911 38.161 28.369 1.00 11.03 102 GLY A N 1
ATOM 1044 C CA . GLY A 1 71 ? 8.722 38.582 29.499 1.00 15.40 102 GLY A CA 1
ATOM 1045 C C . GLY A 1 71 ? 8.043 39.623 30.378 1.00 13.86 102 GLY A C 1
ATOM 1046 O O . GLY A 1 71 ? 8.365 39.776 31.563 1.00 13.04 102 GLY A O 1
ATOM 1050 N N . ASN A 1 72 ? 7.089 40.349 29.804 1.00 14.26 103 ASN A N 1
ATOM 1051 C CA . ASN A 1 72 ? 6.289 41.310 30.575 1.00 12.87 103 ASN A CA 1
ATOM 1052 C C . ASN A 1 72 ? 5.509 40.645 31.701 1.00 14.38 103 ASN A C 1
ATOM 1053 O O . ASN A 1 72 ? 5.169 41.284 32.688 1.00 16.72 103 ASN A O 1
ATOM 1064 N N . PHE A 1 73 ? 5.201 39.369 31.514 1.00 11.62 104 PHE A N 1
ATOM 1065 C CA . PHE A 1 73 ? 4.401 38.600 32.459 1.00 12.80 104 PHE A CA 1
ATOM 1066 C C . PHE A 1 73 ? 5.256 37.649 33.277 1.00 16.49 104 PHE A C 1
ATOM 1067 O O . PHE A 1 73 ? 4.916 37.327 34.411 1.00 14.49 104 PHE A O 1
ATOM 1084 N N . VAL A 1 74 ? 6.347 37.182 32.674 1.00 15.37 105 VAL A N 1
ATOM 1085 C CA . VAL A 1 74 ? 7.234 36.194 33.277 1.00 13.44 105 VAL A CA 1
ATOM 1086 C C . VAL A 1 74 ? 8.669 36.624 32.956 1.00 13.15 105 VAL A C 1
ATOM 1087 O O . VAL A 1 74 ? 9.235 36.171 31.968 1.00 11.66 105 VAL A O 1
ATOM 1100 N N . PRO A 1 75 ? 9.237 37.539 33.760 1.00 13.53 106 PRO A N 1
ATOM 1101 C CA . PRO A 1 75 ? 10.503 38.193 33.358 1.00 14.34 106 PRO A CA 1
ATOM 1102 C C . PRO A 1 75 ? 11.675 37.245 33.112 1.00 12.83 106 PRO A C 1
ATOM 1103 O O . PRO A 1 75 ? 12.562 37.561 32.305 1.00 14.95 106 PRO A O 1
ATOM 1114 N N . GLU A 1 76 ? 11.643 36.074 33.747 1.00 18.44 107 GLU A N 1
ATOM 1115 C CA . GLU A 1 76 ? 12.703 35.098 33.572 1.00 16.38 107 GLU A CA 1
ATOM 1116 C C . GLU A 1 76 ? 12.866 34.615 32.125 1.00 15.23 107 GLU A C 1
ATOM 1117 O O . GLU A 1 76 ? 13.962 34.214 31.726 1.00 15.78 107 GLU A O 1
ATOM 1129 N N . THR A 1 77 ? 11.787 34.626 31.347 1.00 13.38 108 THR A N 1
ATOM 1130 C CA . THR A 1 77 ? 11.854 34.152 29.962 1.00 12.71 108 THR A CA 1
ATOM 1131 C C . THR A 1 77 ? 12.724 35.027 29.050 1.00 15.24 108 THR A C 1
ATOM 1132 O O . THR A 1 77 ? 13.166 34.575 27.989 1.00 13.83 108 THR A O 1
ATOM 1143 N N . ARG A 1 78 ? 12.988 36.262 29.456 1.00 13.41 109 ARG A N 1
ATOM 1144 C CA . ARG A 1 78 ? 13.750 37.147 28.594 1.00 12.47 109 ARG A CA 1
ATOM 1145 C C . ARG A 1 78 ? 15.224 36.707 28.484 1.00 15.12 109 ARG A C 1
ATOM 1146 O O . ARG A 1 78 ? 15.972 37.229 27.666 1.00 12.67 109 ARG A O 1
ATOM 1167 N N . ILE A 1 79 ? 15.641 35.723 29.277 1.00 12.54 110 ILE A N 1
ATOM 1168 C CA . ILE A 1 79 ? 17.038 35.297 29.164 1.00 15.71 110 ILE A CA 1
ATOM 1169 C C . ILE A 1 79 ? 17.277 34.776 27.750 1.00 14.49 110 ILE A C 1
ATOM 1170 O O . ILE A 1 79 ? 18.391 34.932 27.201 1.00 15.03 110 ILE A O 1
ATOM 1186 N N . VAL A 1 80 ? 16.255 34.174 27.146 1.00 13.40 111 VAL A N 1
ATOM 1187 C CA . VAL A 1 80 ? 16.425 33.570 25.825 1.00 13.05 111 VAL A CA 1
ATOM 1188 C C . VAL A 1 80 ? 16.367 34.590 24.692 1.00 14.34 111 VAL A C 1
ATOM 1189 O O . VAL A 1 80 ? 16.627 34.258 23.536 1.00 15.82 111 VAL A O 1
ATOM 1202 N N . ASP A 1 81 ? 16.056 35.838 25.044 1.00 10.78 112 ASP A N 1
ATOM 1203 C CA . ASP A 1 81 ? 15.946 36.935 24.092 1.00 11.96 112 ASP A CA 1
ATOM 1204 C C . ASP A 1 81 ? 17.243 37.719 23.917 1.00 13.80 112 ASP A C 1
ATOM 1205 O O . ASP A 1 81 ? 17.318 38.622 23.088 1.00 13.64 112 ASP A O 1
ATOM 1214 N N . ILE A 1 82 ? 18.274 37.353 24.677 1.00 12.07 113 ILE A N 1
ATOM 1215 C CA . ILE A 1 82 ? 19.574 38.011 24.577 1.00 12.36 113 ILE A CA 1
ATOM 1216 C C . ILE A 1 82 ? 20.223 37.842 23.181 1.00 16.36 113 ILE A C 1
ATOM 1217 O O . ILE A 1 82 ? 20.314 36.716 22.644 1.00 14.97 113 ILE A O 1
ATOM 1233 N N . PRO A 1 83 ? 20.682 38.954 22.573 1.00 16.04 114 PRO A N 1
ATOM 1234 C CA . PRO A 1 83 ? 21.296 38.786 21.251 1.00 15.50 114 PRO A CA 1
ATOM 1235 C C . PRO A 1 83 ? 22.572 37.954 21.258 1.00 14.59 114 PRO A C 1
ATOM 1236 O O . PRO A 1 83 ? 23.420 38.099 22.155 1.00 16.57 114 PRO A O 1
ATOM 1247 N N . PHE A 1 84 ? 22.674 37.065 20.270 1.00 16.71 115 PHE A N 1
ATOM 1248 C CA . PHE A 1 84 ? 23.841 36.203 20.044 1.00 15.81 115 PHE A CA 1
ATOM 1249 C C . PHE A 1 84 ? 24.157 35.203 21.167 1.00 17.20 115 PHE A C 1
ATOM 1250 O O . PHE A 1 84 ? 25.285 34.701 21.279 1.00 18.74 115 PHE A O 1
ATOM 1267 N N . LEU A 1 85 ? 23.146 34.896 21.953 1.00 15.14 116 LEU A N 1
ATOM 1268 C CA . LEU A 1 85 ? 23.236 33.890 22.988 1.00 17.03 116 LEU A CA 1
ATOM 1269 C C . LEU A 1 85 ? 23.368 32.496 22.379 1.00 18.29 116 LEU A C 1
ATOM 1270 O O . LEU A 1 85 ? 24.171 31.696 22.844 1.00 19.20 116 LEU A O 1
ATOM 1286 N N . PHE A 1 86 ? 22.562 32.223 21.352 1.00 20.24 117 PHE A N 1
ATOM 1287 C CA . PHE A 1 86 ? 22.505 30.906 20.713 1.00 16.75 117 PHE A CA 1
ATOM 1288 C C . PHE A 1 86 ? 23.297 30.871 19.399 1.00 19.88 117 PHE A C 1
ATOM 1289 O O . PHE A 1 86 ? 23.281 31.833 18.636 1.00 25.08 117 PHE A O 1
ATOM 1306 N N . ARG A 1 87 ? 23.909 29.731 19.096 1.00 19.03 118 ARG A N 1
ATOM 1307 C CA . ARG A 1 87 ? 24.863 29.599 18.014 1.00 20.86 118 ARG A CA 1
ATOM 1308 C C . ARG A 1 87 ? 24.144 29.205 16.736 1.00 25.19 118 ARG A C 1
ATOM 1309 O O . ARG A 1 87 ? 24.472 29.694 15.655 1.00 27.30 118 ARG A O 1
ATOM 1330 N N . ASP A 1 88 ? 23.164 28.314 16.869 1.00 23.72 119 ASP A N 1
ATOM 1331 C CA . ASP A 1 88 ? 22.455 27.745 15.725 1.00 22.06 119 ASP A CA 1
ATOM 1332 C C . ASP A 1 88 ? 21.189 27.026 16.195 1.00 23.44 119 ASP A C 1
ATOM 1333 O O . ASP A 1 88 ? 20.868 27.050 17.387 1.00 20.59 119 ASP A O 1
ATOM 1342 N N . TYR A 1 89 ? 20.450 26.420 15.259 1.00 23.08 120 TYR A N 1
ATOM 1343 C CA . TYR A 1 89 ? 19.159 25.807 15.614 1.00 19.60 120 TYR A CA 1
ATOM 1344 C C . TYR A 1 89 ? 19.349 24.609 16.537 1.00 19.83 120 TYR A C 1
ATOM 1345 O O . TYR A 1 89 ? 18.592 24.455 17.500 1.00 21.37 120 TYR A O 1
ATOM 1363 N N . GLU A 1 90 ? 20.345 23.761 16.251 1.00 23.51 121 GLU A N 1
ATOM 1364 C CA . GLU A 1 90 ? 20.630 22.622 17.130 1.00 21.96 121 GLU A CA 1
ATOM 1365 C C . GLU A 1 90 ? 20.811 23.076 18.579 1.00 24.57 121 GLU A C 1
ATOM 1366 O O . GLU A 1 90 ? 20.228 22.502 19.511 1.00 21.60 121 GLU A O 1
ATOM 1378 N N . HIS A 1 91 ? 21.621 24.112 18.760 1.00 20.01 122 HIS A N 1
ATOM 1379 C CA . HIS A 1 91 ? 21.893 24.650 20.087 1.00 19.39 122 HIS A CA 1
ATOM 1380 C C . HIS A 1 91 ? 20.615 25.138 20.754 1.00 20.01 122 HIS A C 1
ATOM 1381 O O . HIS A 1 91 ? 20.278 24.729 21.866 1.00 18.30 122 HIS A O 1
ATOM 1396 N N . ALA A 1 92 ? 19.894 26.012 20.064 1.00 20.79 123 ALA A N 1
ATOM 1397 C CA . ALA A 1 92 ? 18.705 26.634 20.638 1.00 19.04 123 ALA A CA 1
ATOM 1398 C C . ALA A 1 92 ? 17.639 25.604 20.974 1.00 15.99 123 ALA A C 1
ATOM 1399 O O . ALA A 1 92 ? 17.031 25.633 22.047 1.00 16.17 123 ALA A O 1
ATOM 1406 N N . ARG A 1 93 ? 17.414 24.681 20.062 1.00 16.67 124 ARG A N 1
ATOM 1407 C CA . ARG A 1 93 ? 16.358 23.695 20.284 1.00 19.50 124 ARG A CA 1
ATOM 1408 C C . ARG A 1 93 ? 16.688 22.792 21.464 1.00 23.04 124 ARG A C 1
ATOM 1409 O O . ARG A 1 93 ? 15.806 22.423 22.249 1.00 19.56 124 ARG A O 1
ATOM 1430 N N . LYS A 1 94 ? 17.961 22.424 21.597 1.00 19.98 125 LYS A N 1
ATOM 1431 C CA . LYS A 1 94 ? 18.370 21.564 22.719 1.00 18.51 125 LYS A CA 1
ATOM 1432 C C . LYS A 1 94 ? 18.175 22.257 24.058 1.00 18.65 125 LYS A C 1
ATOM 1433 O O . LYS A 1 94 ? 17.756 21.637 25.043 1.00 19.11 125 LYS A O 1
ATOM 1452 N N . VAL A 1 95 ? 18.482 23.552 24.113 1.00 16.72 126 VAL A N 1
ATOM 1453 C CA . VAL A 1 95 ? 18.245 24.315 25.330 1.00 14.91 126 VAL A CA 1
ATOM 1454 C C . VAL A 1 95 ? 16.759 24.361 25.701 1.00 15.40 126 VAL A C 1
ATOM 1455 O O . VAL A 1 95 ? 16.388 24.110 26.849 1.00 16.03 126 VAL A O 1
ATOM 1468 N N . MET A 1 96 ? 15.918 24.676 24.724 1.00 15.91 127 MET A N 1
ATOM 1469 C CA . MET A 1 96 ? 14.491 24.839 24.974 1.00 12.92 127 MET A CA 1
ATOM 1470 C C . MET A 1 96 ? 13.866 23.531 25.385 1.00 17.12 127 MET A C 1
ATOM 1471 O O . MET A 1 96 ? 12.976 23.512 26.237 1.00 19.86 127 MET A O 1
ATOM 1485 N N . ASP A 1 97 ? 14.347 22.434 24.799 1.00 18.76 128 ASP A N 1
ATOM 1486 C CA . ASP A 1 97 ? 13.806 21.122 25.077 1.00 17.82 128 ASP A CA 1
ATOM 1487 C C . ASP A 1 97 ? 14.342 20.516 26.362 1.00 22.23 128 ASP A C 1
ATOM 1488 O O . ASP A 1 97 ? 13.724 19.605 26.928 1.00 21.66 128 ASP A O 1
ATOM 1497 N N . GLY A 1 98 ? 15.515 20.981 26.796 1.00 22.36 129 GLY A N 1
ATOM 1498 C CA . GLY A 1 98 ? 16.170 20.431 27.974 1.00 21.54 129 GLY A CA 1
ATOM 1499 C C . GLY A 1 98 ? 15.691 21.070 29.275 1.00 20.93 129 GLY A C 1
ATOM 1500 O O . GLY A 1 98 ? 14.660 21.762 29.317 1.00 17.88 129 GLY A O 1
ATOM 1504 N N . ALA A 1 99 ? 16.460 20.860 30.337 1.00 22.32 130 ALA A N 1
ATOM 1505 C CA . ALA A 1 99 ? 16.080 21.310 31.676 1.00 17.63 130 ALA A CA 1
ATOM 1506 C C . ALA A 1 99 ? 15.887 22.837 31.788 1.00 15.41 130 ALA A C 1
ATOM 1507 O O . ALA A 1 99 ? 15.024 23.312 32.518 1.00 18.12 130 ALA A O 1
ATOM 1514 N N . ILE A 1 100 ? 16.682 23.594 31.053 1.00 15.15 131 ILE A N 1
ATOM 1515 C CA . ILE A 1 100 ? 16.587 25.056 31.087 1.00 13.56 131 ILE A CA 1
ATOM 1516 C C . ILE A 1 100 ? 15.228 25.547 30.540 1.00 14.16 131 ILE A C 1
ATOM 1517 O O . ILE A 1 100 ? 14.523 26.345 31.176 1.00 15.64 131 ILE A O 1
ATOM 1533 N N . GLY A 1 101 ? 14.869 25.075 29.354 1.00 15.12 132 GLY A N 1
ATOM 1534 C CA . GLY A 1 101 ? 13.576 25.371 28.782 1.00 16.62 132 GLY A CA 1
ATOM 1535 C C . GLY A 1 101 ? 12.425 24.858 29.626 1.00 17.56 132 GLY A C 1
ATOM 1536 O O . GLY A 1 101 ? 11.418 25.542 29.765 1.00 16.66 132 GLY A O 1
ATOM 1540 N N . GLN A 1 102 ? 12.562 23.656 30.182 1.00 16.86 133 GLN A N 1
ATOM 1541 C CA . GLN A 1 102 ? 11.488 23.078 30.989 1.00 16.06 133 GLN A CA 1
ATOM 1542 C C . GLN A 1 102 ? 11.247 23.920 32.229 1.00 16.33 133 GLN A C 1
ATOM 1543 O O . GLN A 1 102 ? 10.104 24.093 32.639 1.00 17.91 133 GLN A O 1
ATOM 1557 N N . ASP A 1 103 ? 12.318 24.432 32.840 1.00 14.20 134 ASP A N 1
ATOM 1558 C CA . ASP A 1 103 ? 12.196 25.296 34.011 1.00 15.78 134 ASP A CA 1
ATOM 1559 C C . ASP A 1 103 ? 11.433 26.587 33.665 1.00 17.82 134 ASP A C 1
ATOM 1560 O O . ASP A 1 103 ? 10.633 27.078 34.457 1.00 16.79 134 ASP A O 1
ATOM 1569 N N . LEU A 1 104 ? 11.677 27.138 32.485 1.00 15.15 135 LEU A N 1
ATOM 1570 C CA . LEU A 1 104 ? 10.984 28.359 32.092 1.00 15.01 135 LEU A CA 1
ATOM 1571 C C . LEU A 1 104 ? 9.476 28.084 31.955 1.00 14.86 135 LEU A C 1
ATOM 1572 O O . LEU A 1 104 ? 8.658 28.908 32.357 1.00 13.40 135 LEU A O 1
ATOM 1588 N N . LEU A 1 105 ? 9.110 26.929 31.423 1.00 12.99 136 LEU A N 1
ATOM 1589 C CA . LEU A 1 105 ? 7.684 26.573 31.366 1.00 13.73 136 LEU A CA 1
ATOM 1590 C C . LEU A 1 105 ? 7.055 26.561 32.771 1.00 16.69 136 LEU A C 1
ATOM 1591 O O . LEU A 1 105 ? 5.937 27.054 32.964 1.00 16.23 136 LEU A O 1
ATOM 1607 N N . LYS A 1 106 ? 7.765 26.022 33.752 1.00 15.55 137 LYS A N 1
ATOM 1608 C CA . LYS A 1 106 ? 7.246 25.972 35.114 1.00 16.31 137 LYS A CA 1
ATOM 1609 C C . LYS A 1 106 ? 7.130 27.380 35.693 1.00 13.90 137 LYS A C 1
ATOM 1610 O O . LYS A 1 106 ? 6.188 27.682 36.437 1.00 14.84 137 LYS A O 1
ATOM 1629 N N . LYS A 1 107 ? 8.092 28.250 35.368 1.00 13.10 138 LYS A N 1
ATOM 1630 C CA . LYS A 1 107 ? 8.037 29.630 35.859 1.00 12.97 138 LYS A CA 1
ATOM 1631 C C . LYS A 1 107 ? 6.805 30.338 35.293 1.00 14.89 138 LYS A C 1
ATOM 1632 O O . LYS A 1 107 ? 6.141 31.130 36.005 1.00 14.33 138 LYS A O 1
ATOM 1651 N N . MET A 1 108 ? 6.504 30.054 34.025 1.00 12.30 139 MET A N 1
ATOM 1652 C CA . MET A 1 108 ? 5.283 30.565 33.399 1.00 11.96 139 MET A CA 1
ATOM 1653 C C . MET A 1 108 ? 4.048 30.025 34.104 1.00 14.53 139 MET A C 1
ATOM 1654 O O . MET A 1 108 ? 3.103 30.750 34.400 1.00 12.52 139 MET A O 1
ATOM 1668 N N . GLN A 1 109 ? 4.036 28.726 34.344 1.00 13.42 140 GLN A N 1
ATOM 1669 C CA . GLN A 1 109 ? 2.862 28.107 34.969 1.00 13.80 140 GLN A CA 1
ATOM 1670 C C . GLN A 1 109 ? 2.543 28.735 36.341 1.00 14.92 140 GLN A C 1
ATOM 1671 O O . GLN A 1 109 ? 1.379 28.896 36.699 1.00 15.47 140 GLN A O 1
ATOM 1685 N N . ALA A 1 110 ? 3.575 29.094 37.101 1.00 12.50 141 ALA A N 1
ATOM 1686 C CA . ALA A 1 110 ? 3.371 29.722 38.398 1.00 16.20 141 ALA A CA 1
ATOM 1687 C C . ALA A 1 110 ? 2.652 31.089 38.317 1.00 15.60 141 ALA A C 1
ATOM 1688 O O . ALA A 1 110 ? 2.065 31.553 39.298 1.00 18.32 141 ALA A O 1
ATOM 1695 N N . LYS A 1 111 ? 2.685 31.702 37.148 1.00 14.29 142 LYS A N 1
ATOM 1696 C CA . LYS A 1 111 ? 2.047 33.003 36.901 1.00 14.58 142 LYS A CA 1
ATOM 1697 C C . LYS A 1 111 ? 0.699 32.849 36.172 1.00 15.51 142 LYS A C 1
ATOM 1698 O O . LYS A 1 111 ? 0.156 33.830 35.663 1.00 16.57 142 LYS A O 1
ATOM 1717 N N . GLY A 1 112 ? 0.190 31.613 36.065 1.00 14.62 143 GLY A N 1
ATOM 1718 C CA . GLY A 1 112 ? -1.119 31.401 35.460 1.00 17.11 143 GLY A CA 1
ATOM 1719 C C . GLY A 1 112 ? -1.086 31.242 33.944 1.00 19.13 143 GLY A C 1
ATOM 1720 O O . GLY A 1 112 ? -2.110 31.204 33.294 1.00 17.62 143 GLY A O 1
ATOM 1724 N N . LEU A 1 113 ? 0.114 31.116 33.396 1.00 12.18 144 LEU A N 1
ATOM 1725 C CA . LEU A 1 113 ? 0.333 30.923 31.975 1.00 13.86 144 LEU A CA 1
ATOM 1726 C C . LEU A 1 113 ? 0.837 29.507 31.795 1.00 12.54 144 LEU A C 1
ATOM 1727 O O . LEU A 1 113 ? 2.036 29.218 31.993 1.00 15.30 144 LEU A O 1
ATOM 1743 N N . ILE A 1 114 ? -0.090 28.599 31.482 1.00 11.41 145 ILE A N 1
ATOM 1744 C CA . ILE A 1 114 ? 0.283 27.186 31.380 1.00 13.54 145 ILE A CA 1
ATOM 1745 C C . ILE A 1 114 ? 0.999 26.883 30.065 1.00 13.83 145 ILE A C 1
ATOM 1746 O O . ILE A 1 114 ? 0.406 26.468 29.096 1.00 13.72 145 ILE A O 1
ATOM 1762 N N . GLY A 1 115 ? 2.312 27.101 30.050 1.00 11.01 146 GLY A N 1
ATOM 1763 C CA . GLY A 1 115 ? 3.129 26.778 28.889 1.00 14.90 146 GLY A CA 1
ATOM 1764 C C . GLY A 1 115 ? 3.212 25.275 28.743 1.00 16.97 146 GLY A C 1
ATOM 1765 O O . GLY A 1 115 ? 3.700 24.594 29.633 1.00 15.33 146 GLY A O 1
ATOM 1769 N N . LEU A 1 116 ? 2.762 24.767 27.611 1.00 12.89 147 LEU A N 1
ATOM 1770 C CA . LEU A 1 116 ? 2.656 23.324 27.385 1.00 14.03 147 LEU A CA 1
ATOM 1771 C C . LEU A 1 116 ? 3.952 22.821 26.751 1.00 18.00 147 LEU A C 1
ATOM 1772 O O . LEU A 1 116 ? 4.505 21.811 27.180 1.00 16.47 147 LEU A O 1
ATOM 1788 N N . ALA A 1 117 ? 4.438 23.521 25.731 1.00 13.79 148 ALA A N 1
ATOM 1789 C CA . ALA A 1 117 ? 5.713 23.171 25.123 1.00 17.49 148 ALA A CA 1
ATOM 1790 C C . ALA A 1 117 ? 6.263 24.344 24.329 1.00 17.90 148 ALA A C 1
ATOM 1791 O O . ALA A 1 117 ? 5.506 25.161 23.791 1.00 19.14 148 ALA A O 1
ATOM 1798 N N . TRP A 1 118 ? 7.584 24.414 24.256 1.00 15.90 149 TRP A N 1
ATOM 1799 C CA . TRP A 1 118 ? 8.246 25.375 23.380 1.00 17.41 149 TRP A CA 1
ATOM 1800 C C . TRP A 1 118 ? 8.108 24.933 21.941 1.00 17.93 149 TRP A C 1
ATOM 1801 O O . TRP A 1 118 ? 8.473 23.805 21.565 1.00 18.54 149 TRP A O 1
ATOM 1822 N N . THR A 1 119 ? 7.552 25.811 21.133 1.00 15.69 150 THR A N 1
ATOM 1823 C CA . THR A 1 119 ? 7.496 25.600 19.695 1.00 17.08 150 THR A CA 1
ATOM 1824 C C . THR A 1 119 ? 8.611 26.493 19.168 1.00 23.30 150 THR A C 1
ATOM 1825 O O . THR A 1 119 ? 9.617 26.654 19.856 1.00 23.02 150 THR A O 1
ATOM 1836 N N . GLU A 1 120 ? 8.449 27.111 18.007 1.00 17.28 151 GLU A N 1
ATOM 1837 C CA . GLU A 1 120 ? 9.545 27.903 17.454 1.00 17.30 151 GLU A CA 1
ATOM 1838 C C . GLU A 1 120 ? 9.072 28.983 16.501 1.00 19.17 151 GLU A C 1
ATOM 1839 O O . GLU A 1 120 ? 8.202 28.755 15.671 1.00 17.59 151 GLU A O 1
ATOM 1851 N N . ASN A 1 121 ? 9.664 30.160 16.636 1.00 17.79 152 ASN A N 1
ATOM 1852 C CA . ASN A 1 121 ? 9.524 31.220 15.667 1.00 15.56 152 ASN A CA 1
ATOM 1853 C C . ASN A 1 121 ? 10.732 31.232 14.739 1.00 17.04 152 ASN A C 1
ATOM 1854 O O . ASN A 1 121 ? 10.585 31.161 13.525 1.00 19.44 152 ASN A O 1
ATOM 1865 N N . GLY A 1 122 ? 11.940 31.288 15.307 1.00 18.22 153 GLY A N 1
ATOM 1866 C CA . GLY A 1 122 ? 13.139 31.124 14.498 1.00 21.56 153 GLY A CA 1
ATOM 1867 C C . GLY A 1 122 ? 14.184 32.179 14.764 1.00 18.04 153 GLY A C 1
ATOM 1868 O O . GLY A 1 122 ? 13.978 33.049 15.581 1.00 15.36 153 GLY A O 1
ATOM 1872 N N . PHE A 1 123 ? 15.339 32.091 14.116 1.00 18.20 154 PHE A N 1
ATOM 1873 C CA . PHE A 1 123 ? 16.308 33.167 14.228 1.00 17.19 154 PHE A CA 1
ATOM 1874 C C . PHE A 1 123 ? 15.756 34.370 13.493 1.00 16.23 154 PHE A C 1
ATOM 1875 O O . PHE A 1 123 ? 15.201 34.242 12.398 1.00 20.52 154 PHE A O 1
ATOM 1892 N N . ARG A 1 124 ? 15.898 35.538 14.119 1.00 18.84 155 ARG A N 1
ATOM 1893 C CA . ARG A 1 124 ? 15.429 36.800 13.548 1.00 16.29 155 ARG A CA 1
ATOM 1894 C C . ARG A 1 124 ? 16.510 37.517 12.719 1.00 19.29 155 ARG A C 1
ATOM 1895 O O . ARG A 1 124 ? 17.725 37.497 13.064 1.00 20.20 155 ARG A O 1
ATOM 1916 N N . HIS A 1 125 ? 16.051 38.150 11.645 1.00 20.44 156 HIS A N 1
ATOM 1917 C CA . HIS A 1 125 ? 16.877 38.877 10.687 1.00 19.21 156 HIS A CA 1
ATOM 1918 C C . HIS A 1 125 ? 16.363 40.288 10.420 1.00 20.56 156 HIS A C 1
ATOM 1919 O O . HIS A 1 125 ? 15.154 40.532 10.425 1.00 19.54 156 HIS A O 1
ATOM 1934 N N A MET A 1 126 ? 17.286 41.210 10.163 0.48 18.92 157 MET A N 1
ATOM 1935 N N B MET A 1 126 ? 17.289 41.209 10.165 0.52 18.78 157 MET A N 1
ATOM 1936 C CA A MET A 1 126 ? 16.935 42.613 9.955 0.48 21.20 157 MET A CA 1
ATOM 1937 C CA B MET A 1 126 ? 16.956 42.618 9.957 0.52 21.11 157 MET A CA 1
ATOM 1938 C C A MET A 1 126 ? 16.484 42.903 8.538 0.48 21.87 157 MET A C 1
ATOM 1939 C C B MET A 1 126 ? 16.492 42.910 8.540 0.52 21.86 157 MET A C 1
ATOM 1940 O O A MET A 1 126 ? 17.120 42.487 7.575 0.48 20.93 157 MET A O 1
ATOM 1941 O O B MET A 1 126 ? 17.128 42.501 7.576 0.52 20.83 157 MET A O 1
ATOM 1968 N N . THR A 1 127 ? 15.379 43.628 8.412 1.00 22.13 158 THR A N 1
ATOM 1969 C CA . THR A 1 127 ? 14.981 44.177 7.119 1.00 20.84 158 THR A CA 1
ATOM 1970 C C . THR A 1 127 ? 14.894 45.686 7.241 1.00 20.22 158 THR A C 1
ATOM 1971 O O . THR A 1 127 ? 14.695 46.210 8.330 1.00 20.05 158 THR A O 1
ATOM 1982 N N . ASN A 1 128 ? 15.091 46.382 6.130 1.00 21.06 159 ASN A N 1
ATOM 1983 C CA . ASN A 1 128 ? 14.811 47.812 6.089 1.00 23.76 159 ASN A CA 1
ATOM 1984 C C . ASN A 1 128 ? 14.578 48.320 4.665 1.00 22.73 159 ASN A C 1
ATOM 1985 O O . ASN A 1 128 ? 14.737 47.581 3.680 1.00 22.97 159 ASN A O 1
ATOM 1996 N N . SER A 1 129 ? 14.190 49.583 4.555 1.00 22.87 160 SER A N 1
ATOM 1997 C CA . SER A 1 129 ? 13.893 50.159 3.245 1.00 24.63 160 SER A CA 1
ATOM 1998 C C . SER A 1 129 ? 14.877 51.249 2.802 1.00 31.70 160 SER A C 1
ATOM 1999 O O . SER A 1 129 ? 14.662 51.913 1.786 1.00 26.31 160 SER A O 1
ATOM 2007 N N . LYS A 1 130 ? 15.976 51.401 3.527 1.00 31.02 161 LYS A N 1
ATOM 2008 C CA . LYS A 1 130 ? 16.910 52.502 3.284 1.00 32.05 161 LYS A CA 1
ATOM 2009 C C . LYS A 1 130 ? 18.225 52.044 2.636 1.00 35.67 161 LYS A C 1
ATOM 2010 O O . LYS A 1 130 ? 18.679 52.623 1.647 1.00 32.20 161 LYS A O 1
ATOM 2029 N N . ARG A 1 131 ? 18.842 51.003 3.182 1.00 31.16 162 ARG A N 1
ATOM 2030 C CA . ARG A 1 131 ? 20.161 50.598 2.705 1.00 28.08 162 ARG A CA 1
ATOM 2031 C C . ARG A 1 131 ? 20.515 49.176 3.120 1.00 30.51 162 ARG A C 1
ATOM 2032 O O . ARG A 1 131 ? 19.999 48.665 4.112 1.00 23.90 162 ARG A O 1
ATOM 2053 N N . PRO A 1 132 ? 21.429 48.539 2.373 1.00 25.97 163 PRO A N 1
ATOM 2054 C CA . PRO A 1 132 ? 21.948 47.244 2.803 1.00 29.57 163 PRO A CA 1
ATOM 2055 C C . PRO A 1 132 ? 22.622 47.315 4.169 1.00 24.47 163 PRO A C 1
ATOM 2056 O O . PRO A 1 132 ? 23.276 48.308 4.501 1.00 25.42 163 PRO A O 1
ATOM 2067 N N . ILE A 1 133 ? 22.463 46.249 4.948 1.00 23.39 164 ILE A N 1
ATOM 2068 C CA . ILE A 1 133 ? 23.113 46.122 6.244 1.00 24.10 164 ILE A CA 1
ATOM 2069 C C . ILE A 1 133 ? 24.170 45.011 6.160 1.00 27.35 164 ILE A C 1
ATOM 2070 O O . ILE A 1 133 ? 23.842 43.829 6.113 1.00 24.31 164 ILE A O 1
ATOM 2086 N N . LEU A 1 134 ? 25.434 45.419 6.092 1.00 26.69 165 LEU A N 1
ATOM 2087 C CA . LEU A 1 134 ? 26.574 44.502 5.992 1.00 27.75 165 LEU A CA 1
ATOM 2088 C C . LEU A 1 134 ? 27.299 44.326 7.317 1.00 31.80 165 LEU A C 1
ATOM 2089 O O . LEU A 1 134 ? 27.876 43.264 7.590 1.00 29.08 165 LEU A O 1
ATOM 2105 N N . GLN A 1 135 ? 27.275 45.374 8.133 1.00 22.92 166 GLN A N 1
ATOM 2106 C CA . GLN A 1 135 ? 27.965 45.393 9.415 1.00 25.33 166 GLN A CA 1
ATOM 2107 C C . GLN A 1 135 ? 27.153 46.235 10.399 1.00 27.07 166 GLN A C 1
ATOM 2108 O O . GLN A 1 135 ? 26.244 46.963 9.991 1.00 24.66 166 GLN A O 1
ATOM 2122 N N . ALA A 1 136 ? 27.487 46.148 11.685 1.00 28.03 167 ALA A N 1
ATOM 2123 C CA . ALA A 1 136 ? 26.701 46.814 12.722 1.00 27.23 167 ALA A CA 1
ATOM 2124 C C . ALA A 1 136 ? 26.569 48.304 12.433 1.00 25.88 167 ALA A C 1
ATOM 2125 O O . ALA A 1 136 ? 25.509 48.883 12.613 1.00 24.01 167 ALA A O 1
ATOM 2132 N N . SER A 1 137 ? 27.647 48.928 11.963 1.00 25.15 168 SER A N 1
ATOM 2133 C CA . SER A 1 137 ? 27.621 50.369 11.759 1.00 23.45 168 SER A CA 1
ATOM 2134 C C . SER A 1 137 ? 26.608 50.792 10.677 1.00 25.44 168 SER A C 1
ATOM 2135 O O . SER A 1 137 ? 26.171 51.940 10.654 1.00 29.77 168 SER A O 1
ATOM 2143 N N . ASP A 1 138 ? 26.235 49.875 9.782 1.00 23.89 169 ASP A N 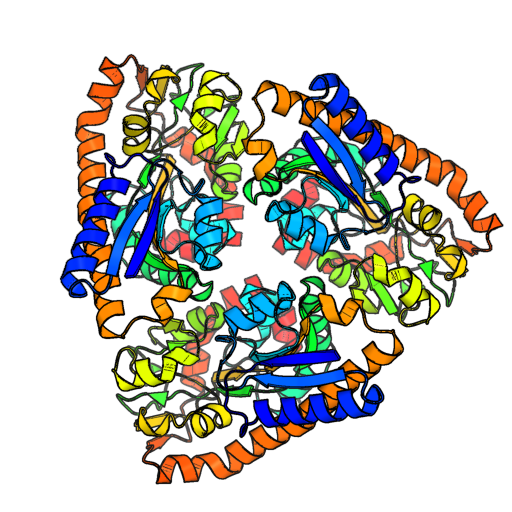1
ATOM 2144 C CA . ASP A 1 138 ? 25.234 50.191 8.754 1.00 22.91 169 ASP A CA 1
ATOM 2145 C C . ASP A 1 138 ? 23.836 50.324 9.356 1.00 24.53 169 ASP A C 1
ATOM 2146 O O . ASP A 1 138 ? 22.977 50.979 8.781 1.00 24.26 169 ASP A O 1
ATOM 2155 N N . ALA A 1 139 ? 23.608 49.682 10.498 1.00 22.66 170 ALA A N 1
ATOM 2156 C CA . ALA A 1 139 ? 22.317 49.759 11.177 1.00 23.57 170 ALA A CA 1
ATOM 2157 C C . ALA A 1 139 ? 22.169 51.066 11.959 1.00 30.04 170 ALA A C 1
ATOM 2158 O O . ALA A 1 139 ? 21.064 51.506 12.263 1.00 26.25 170 ALA A O 1
ATOM 2165 N N . ALA A 1 140 ? 23.282 51.707 12.283 1.00 26.42 171 ALA A N 1
ATOM 2166 C CA . ALA A 1 140 ? 23.217 52.913 13.092 1.00 27.58 171 ALA A CA 1
ATOM 2167 C C . ALA A 1 140 ? 22.359 53.967 12.416 1.00 29.41 171 ALA A C 1
ATOM 2168 O O . ALA A 1 140 ? 22.564 54.299 11.248 1.00 26.16 171 ALA A O 1
ATOM 2175 N N . GLY A 1 141 ? 21.390 54.490 13.160 1.00 20.26 172 GLY A N 1
ATOM 2176 C CA . GLY A 1 141 ? 20.590 55.598 12.686 1.00 22.08 172 GLY A CA 1
ATOM 2177 C C . GLY A 1 141 ? 19.270 55.138 12.106 1.00 28.35 172 GLY A C 1
ATOM 2178 O O . GLY A 1 141 ? 18.377 55.949 11.871 1.00 25.10 172 GLY A O 1
ATOM 2182 N N . LEU A 1 142 ? 19.130 53.839 11.868 1.00 23.05 173 LEU A N 1
ATOM 2183 C CA . LEU A 1 142 ? 17.859 53.337 11.337 1.00 22.39 173 LEU A CA 1
ATOM 2184 C C . LEU A 1 142 ? 16.834 53.293 12.449 1.00 20.43 173 LEU A C 1
ATOM 2185 O O . LEU A 1 142 ? 17.150 52.907 13.574 1.00 20.41 173 LEU A O 1
ATOM 2201 N N . LYS A 1 143 ? 15.603 53.675 12.118 1.00 21.78 174 LYS A N 1
ATOM 2202 C CA . LYS A 1 143 ? 14.474 53.496 13.015 1.00 22.81 174 LYS A CA 1
ATOM 2203 C C . LYS A 1 143 ? 13.914 52.117 12.764 1.00 22.04 174 LYS A C 1
ATOM 2204 O O . LYS A 1 143 ? 13.512 51.804 11.643 1.00 21.57 174 LYS A O 1
ATOM 2223 N N . VAL A 1 144 ? 13.927 51.269 13.791 1.00 17.88 175 VAL A N 1
ATOM 2224 C CA . VAL A 1 144 ? 13.528 49.878 13.608 1.00 18.32 175 VAL A CA 1
ATOM 2225 C C . VAL A 1 144 ? 12.478 49.507 14.638 1.00 19.11 175 VAL A C 1
ATOM 2226 O O . VAL A 1 144 ? 12.677 49.698 15.842 1.00 20.46 175 VAL A O 1
ATOM 2239 N N . ARG A 1 145 ? 11.344 48.993 14.173 1.00 19.86 176 ARG A N 1
ATOM 2240 C CA . ARG A 1 145 ? 10.372 48.437 15.095 1.00 20.52 176 ARG A CA 1
ATOM 2241 C C . ARG A 1 145 ? 10.959 47.224 15.797 1.00 16.44 176 ARG A C 1
ATOM 2242 O O . ARG A 1 145 ? 11.627 46.393 15.169 1.00 19.37 176 ARG A O 1
ATOM 2263 N N . THR A 1 146 ? 10.703 47.134 17.106 1.00 15.82 177 THR A N 1
ATOM 2264 C CA . THR A 1 146 ? 10.994 45.945 17.895 1.00 13.56 177 THR A CA 1
ATOM 2265 C C . THR A 1 146 ? 9.694 45.398 18.490 1.00 13.43 177 THR A C 1
ATOM 2266 O O . THR A 1 146 ? 8.679 46.084 18.544 1.00 14.10 177 THR A O 1
ATOM 2277 N N . MET A 1 147 ? 9.733 44.158 18.956 1.00 16.23 178 MET A N 1
ATOM 2278 C CA . MET A 1 147 ? 8.691 43.660 19.828 1.00 15.33 178 MET A CA 1
ATOM 2279 C C . MET A 1 147 ? 8.688 44.400 21.163 1.00 15.45 178 MET A C 1
ATOM 2280 O O . MET A 1 147 ? 9.609 45.194 21.479 1.00 13.90 178 MET A O 1
ATOM 2294 N N . GLU A 1 148 ? 7.649 44.126 21.949 1.00 13.52 179 GLU A N 1
ATOM 2295 C CA . GLU A 1 148 ? 7.420 44.773 23.236 1.00 12.68 179 GLU A CA 1
ATOM 2296 C C . GLU A 1 148 ? 8.282 44.081 24.298 1.00 12.27 179 GLU A C 1
ATOM 2297 O O . GLU A 1 148 ? 7.795 43.424 25.225 1.00 12.31 179 GLU A O 1
ATOM 2309 N N . ASN A 1 149 ? 9.597 44.254 24.145 1.00 13.59 180 ASN A N 1
ATOM 2310 C CA . ASN A 1 149 ? 10.579 43.492 24.888 1.00 13.33 180 ASN A CA 1
ATOM 2311 C C . ASN A 1 149 ? 11.793 44.362 25.249 1.00 12.16 180 ASN A C 1
ATOM 2312 O O . ASN A 1 149 ? 12.552 44.794 24.380 1.00 14.42 180 ASN A O 1
ATOM 2323 N N . LYS A 1 150 ? 11.969 44.628 26.531 1.00 12.38 181 LYS A N 1
ATOM 2324 C CA . LYS A 1 150 ? 13.051 45.517 26.956 1.00 12.75 181 LYS A CA 1
ATOM 2325 C C . LYS A 1 150 ? 14.451 44.987 26.658 1.00 15.28 181 LYS A C 1
ATOM 2326 O O . LYS A 1 150 ? 15.387 45.778 26.500 1.00 15.22 181 LYS A O 1
ATOM 2345 N N . VAL A 1 151 ? 14.620 43.663 26.604 1.00 13.76 182 VAL A N 1
ATOM 2346 C CA . VAL A 1 151 ? 15.929 43.096 26.318 1.00 13.92 182 VAL A CA 1
ATOM 2347 C C . VAL A 1 151 ? 16.308 43.325 24.862 1.00 18.34 182 VAL A C 1
ATOM 2348 O O . VAL A 1 151 ? 17.452 43.657 24.565 1.00 12.84 182 VAL A O 1
ATOM 2361 N N . HIS A 1 152 ? 15.354 43.148 23.957 1.00 12.02 183 HIS A N 1
ATOM 2362 C CA . HIS A 1 152 ? 15.573 43.474 22.559 1.00 12.00 183 HIS A CA 1
ATOM 2363 C C . HIS A 1 152 ? 15.855 44.958 22.373 1.00 12.82 183 HIS A C 1
ATOM 2364 O O . HIS A 1 152 ? 16.774 45.335 21.623 1.00 14.56 183 HIS A O 1
ATOM 2379 N N . MET A 1 153 ? 15.063 45.804 23.034 1.00 12.38 184 MET A N 1
ATOM 2380 C CA . MET A 1 153 ? 15.275 47.243 22.913 1.00 14.61 184 MET A CA 1
ATOM 2381 C C . MET A 1 153 ? 16.665 47.636 23.371 1.00 16.42 184 MET A C 1
ATOM 2382 O O . MET A 1 153 ? 17.391 48.289 22.627 1.00 16.76 184 MET A O 1
ATOM 2396 N N . ASP A 1 154 ? 17.039 47.238 24.587 1.00 13.28 185 ASP A N 1
ATOM 2397 C CA . ASP A 1 154 ? 18.341 47.589 25.153 1.00 14.35 185 ASP A CA 1
ATOM 2398 C C . ASP A 1 154 ? 19.445 46.987 24.314 1.00 18.12 185 ASP A C 1
ATOM 2399 O O . ASP A 1 154 ? 20.467 47.635 24.060 1.00 16.62 185 ASP A O 1
ATOM 2408 N N . GLY A 1 155 ? 19.258 45.731 23.898 1.00 15.48 186 GLY A N 1
ATOM 2409 C CA . GLY A 1 155 ? 20.296 45.035 23.141 1.00 19.69 186 GLY A CA 1
ATOM 2410 C C . GLY A 1 155 ? 20.539 45.626 21.765 1.00 18.54 186 GLY A C 1
ATOM 2411 O O . GLY A 1 155 ? 21.681 45.846 21.371 1.00 18.29 1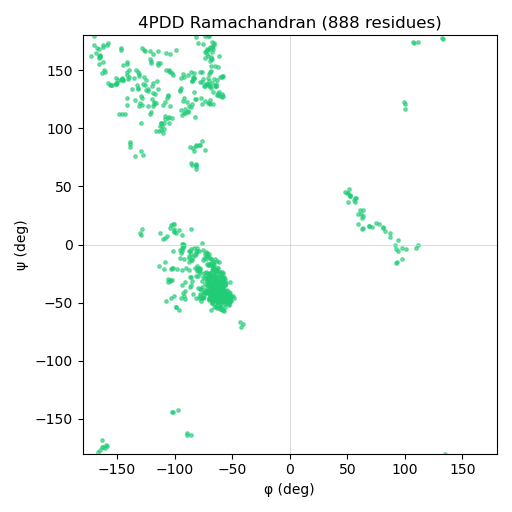86 GLY A O 1
ATOM 2415 N N . TYR A 1 156 ? 19.455 45.897 21.045 1.00 17.15 187 TYR A N 1
ATOM 2416 C CA . TYR A 1 156 ? 19.545 46.417 19.694 1.00 17.75 187 TYR A CA 1
ATOM 2417 C C . TYR A 1 156 ? 20.077 47.853 19.667 1.00 15.72 187 TYR A C 1
ATOM 2418 O O . TYR A 1 156 ? 20.663 48.276 18.659 1.00 15.36 187 TYR A O 1
ATOM 2436 N N . LYS A 1 157 ? 19.854 48.609 20.746 1.00 15.96 188 LYS A N 1
ATOM 2437 C CA . LYS A 1 157 ? 20.357 49.984 20.822 1.00 19.21 188 LYS A CA 1
ATOM 2438 C C . LYS A 1 157 ? 21.878 49.977 20.688 1.00 20.20 188 LYS A C 1
ATOM 2439 O O . LYS A 1 157 ? 22.481 50.947 20.235 1.00 20.52 188 LYS A O 1
ATOM 2458 N N . THR A 1 158 ? 22.513 48.899 21.116 1.00 16.00 189 THR A N 1
ATOM 2459 C CA . THR A 1 158 ? 23.982 48.865 21.024 1.00 16.49 189 THR A CA 1
ATOM 2460 C C . THR A 1 158 ? 24.457 48.844 19.567 1.00 21.01 189 THR A C 1
ATOM 2461 O O . THR A 1 158 ? 25.617 49.156 19.306 1.00 18.28 189 THR A O 1
ATOM 2472 N N . PHE A 1 159 ? 23.577 48.471 18.632 1.00 19.99 190 PHE A N 1
ATOM 2473 C CA . PHE A 1 159 ? 23.905 48.481 17.198 1.00 17.27 190 PHE A CA 1
ATOM 2474 C C . PHE A 1 159 ? 23.760 49.889 16.612 1.00 22.62 190 PHE A C 1
ATOM 2475 O O . PHE A 1 159 ? 24.091 50.115 15.452 1.00 28.56 190 PHE A O 1
ATOM 2492 N N . GLY A 1 160 ? 23.220 50.813 17.397 1.00 23.11 191 GLY A N 1
ATOM 2493 C CA . GLY A 1 160 ? 23.011 52.176 16.937 1.00 24.02 191 GLY A CA 1
ATOM 2494 C C . GLY A 1 160 ? 21.618 52.415 16.371 1.00 26.23 191 GLY A C 1
ATOM 2495 O O . GLY A 1 160 ? 21.283 53.545 16.027 1.00 24.15 191 GLY A O 1
ATOM 2499 N N . LEU A 1 161 ? 20.832 51.342 16.268 1.00 21.65 192 LEU A N 1
ATOM 2500 C CA . LEU A 1 161 ? 19.435 51.388 15.860 1.00 22.21 192 LEU A CA 1
ATOM 2501 C C . LEU A 1 161 ? 18.633 52.203 16.853 1.00 19.97 192 LEU A C 1
ATOM 2502 O O . LEU A 1 161 ? 18.963 52.242 18.046 1.00 20.43 192 LEU A O 1
ATOM 2518 N N . LEU A 1 162 ? 17.542 52.800 16.367 1.00 19.86 193 LEU A N 1
ATOM 2519 C CA . LEU A 1 162 ? 16.594 53.502 17.217 1.00 19.49 193 LEU A CA 1
ATOM 2520 C C . LEU A 1 162 ? 15.304 52.676 17.272 1.00 18.24 193 LEU A C 1
ATOM 2521 O O . LEU A 1 162 ? 14.549 52.659 16.306 1.00 20.80 193 LEU A O 1
ATOM 2537 N N . PRO A 1 163 ? 15.071 51.976 18.398 1.00 21.42 194 PRO A N 1
ATOM 2538 C CA . PRO A 1 163 ? 13.935 51.057 18.525 1.00 17.29 194 PRO A CA 1
ATOM 2539 C C . PRO A 1 163 ? 12.630 51.747 18.906 1.00 21.52 194 PRO A C 1
ATOM 2540 O O . PRO A 1 163 ? 12.612 52.704 19.679 1.00 21.34 194 PRO A O 1
ATOM 2551 N N . THR A 1 164 ? 11.540 51.247 18.345 1.00 21.20 195 THR A N 1
ATOM 2552 C CA . THR A 1 164 ? 10.200 51.615 18.771 1.00 21.05 195 THR A CA 1
ATOM 2553 C C . THR A 1 164 ? 9.431 50.307 18.958 1.00 17.05 195 THR A C 1
ATOM 2554 O O . THR A 1 164 ? 9.275 49.559 18.000 1.00 15.89 195 THR A O 1
ATOM 2565 N N . PRO A 1 165 ? 8.945 50.023 20.183 1.00 16.04 196 PRO A N 1
ATOM 2566 C CA . PRO A 1 165 ? 8.166 48.778 20.325 1.00 13.53 196 PRO A CA 1
ATOM 2567 C C . PRO A 1 165 ? 6.773 48.932 19.689 1.00 19.35 196 PRO A C 1
ATOM 2568 O O . PRO A 1 165 ? 6.144 49.977 19.838 1.00 17.11 196 PRO A O 1
ATOM 2579 N N . MET A 1 166 ? 6.320 47.926 18.953 1.00 16.09 197 MET A N 1
ATOM 2580 C CA . MET A 1 166 ? 4.974 47.932 18.391 1.00 18.82 197 MET A CA 1
ATOM 2581 C C . MET A 1 166 ? 4.414 46.525 18.388 1.00 17.37 197 MET A C 1
ATOM 2582 O O . MET A 1 166 ? 5.118 45.560 18.102 1.00 16.58 197 MET A O 1
ATOM 2596 N N . ALA A 1 167 ? 3.128 46.411 18.681 1.00 17.31 198 ALA A N 1
ATOM 2597 C CA . ALA A 1 167 ? 2.423 45.155 18.472 1.00 18.27 198 ALA A CA 1
ATOM 2598 C C . ALA A 1 167 ? 2.520 44.748 17.002 1.00 14.82 198 ALA A C 1
ATOM 2599 O O . ALA A 1 167 ? 2.456 45.586 16.099 1.00 18.19 198 ALA A O 1
ATOM 2606 N N . PHE A 1 168 ? 2.602 43.449 16.748 1.00 14.47 199 PHE A N 1
ATOM 2607 C CA . PHE A 1 168 ? 2.755 42.953 15.393 1.00 16.64 199 PHE A CA 1
ATOM 2608 C C . PHE A 1 168 ? 1.677 43.416 14.395 1.00 19.14 199 PHE A C 1
ATOM 2609 O O . PHE A 1 168 ? 1.988 43.755 13.255 1.00 20.83 199 PHE A O 1
ATOM 2626 N N . PRO A 1 169 ? 0.395 43.425 14.803 1.00 21.33 200 PRO A N 1
ATOM 2627 C CA . PRO A 1 169 ? -0.570 43.817 13.776 1.00 21.61 200 PRO A CA 1
ATOM 2628 C C . PRO A 1 169 ? -0.444 45.262 13.269 1.00 19.65 200 PRO A C 1
ATOM 2629 O O . PRO A 1 169 ? -1.063 45.577 12.251 1.00 24.61 200 PRO A O 1
ATOM 2640 N N . GLU A 1 170 ? 0.329 46.111 13.942 1.00 17.94 201 GLU A N 1
ATOM 2641 C CA . GLU A 1 170 ? 0.509 47.491 13.484 1.00 21.19 201 GLU A CA 1
ATOM 2642 C C . GLU A 1 170 ? 1.752 47.621 12.605 1.00 19.95 201 GLU A C 1
ATOM 2643 O O . GLU A 1 170 ? 1.998 48.672 12.002 1.00 21.06 201 GLU A O 1
ATOM 2655 N N . LEU A 1 171 ? 2.517 46.543 12.495 1.00 18.53 202 LEU A N 1
ATOM 2656 C CA . LEU A 1 171 ? 3.830 46.627 11.856 1.00 17.83 202 LEU A CA 1
ATOM 2657 C C . LEU A 1 171 ? 3.787 46.906 10.341 1.00 20.07 202 LEU A C 1
ATOM 2658 O O . LEU A 1 171 ? 4.509 47.781 9.855 1.00 20.29 202 LEU A O 1
ATOM 2674 N N . PHE A 1 172 ? 2.945 46.181 9.608 1.00 22.86 203 PHE A N 1
ATOM 2675 C CA . PHE A 1 172 ? 2.885 46.334 8.152 1.00 21.62 203 PHE A CA 1
ATOM 2676 C C . PHE A 1 172 ? 2.627 47.78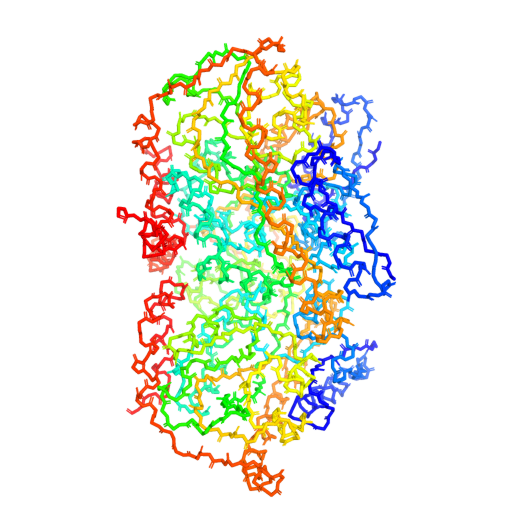9 7.761 1.00 26.43 203 PHE A C 1
ATOM 2677 O O . PHE A 1 172 ? 3.325 48.346 6.933 1.00 23.83 203 PHE A O 1
ATOM 2694 N N . THR A 1 173 ? 1.608 48.401 8.353 1.00 21.36 204 THR A N 1
ATOM 2695 C CA . THR A 1 173 ? 1.298 49.799 8.068 1.00 29.44 204 THR A CA 1
ATOM 2696 C C . THR A 1 173 ? 2.446 50.736 8.460 1.00 23.52 204 THR A C 1
ATOM 2697 O O . THR A 1 173 ? 2.744 51.701 7.742 1.00 26.02 204 THR A O 1
ATOM 2708 N N . ALA A 1 174 ? 3.080 50.470 9.603 1.00 22.64 205 ALA A N 1
ATOM 2709 C CA . ALA A 1 174 ? 4.213 51.288 10.026 1.00 25.87 205 ALA A CA 1
ATOM 2710 C C . ALA A 1 174 ? 5.322 51.244 8.975 1.00 27.61 205 ALA A C 1
ATOM 2711 O O . ALA A 1 174 ? 5.912 52.274 8.636 1.00 23.96 205 ALA A O 1
ATOM 2718 N N . LEU A 1 175 ? 5.616 50.049 8.463 1.00 20.87 206 LEU A N 1
ATOM 2719 C CA . LEU A 1 175 ? 6.636 49.911 7.425 1.00 21.36 206 LEU A CA 1
ATOM 2720 C C . LEU A 1 175 ? 6.206 50.619 6.143 1.00 22.81 206 LEU A C 1
ATOM 2721 O O . LEU A 1 175 ? 7.005 51.313 5.510 1.00 24.58 206 LEU A O 1
ATOM 2737 N N . GLN A 1 176 ? 4.941 50.453 5.767 1.00 23.19 207 GLN A N 1
ATOM 2738 C CA . GLN A 1 176 ? 4.419 51.016 4.526 1.00 24.68 207 GLN A CA 1
ATOM 2739 C C . GLN A 1 176 ? 4.494 52.546 4.507 1.00 25.61 207 GLN A C 1
ATOM 2740 O O . GLN A 1 176 ? 4.876 53.147 3.500 1.00 26.78 207 GLN A O 1
ATOM 2754 N N . GLN A 1 177 ? 4.112 53.165 5.623 1.00 25.56 208 GLN A N 1
ATOM 2755 C CA . GLN A 1 177 ? 4.064 54.625 5.734 1.00 26.18 208 GLN A CA 1
ATOM 2756 C C . GLN A 1 177 ? 5.424 55.235 6.054 1.00 25.98 208 GLN A C 1
ATOM 2757 O O . GLN A 1 177 ? 5.577 56.454 6.029 1.00 28.53 208 GLN A O 1
ATOM 2771 N N . GLY A 1 178 ? 6.397 54.394 6.373 1.00 27.55 209 GLY A N 1
ATOM 2772 C CA . GLY A 1 178 ? 7.742 54.867 6.657 1.00 27.30 209 GLY A CA 1
ATOM 2773 C C . GLY A 1 178 ? 7.910 55.399 8.066 1.00 31.02 209 GLY A C 1
ATOM 2774 O O . GLY A 1 178 ? 8.895 56.074 8.377 1.00 28.19 209 GLY A O 1
ATOM 2778 N N . THR A 1 179 ? 6.957 55.093 8.934 1.00 25.69 210 THR A N 1
ATOM 2779 C CA . THR A 1 179 ? 7.074 55.478 10.327 1.00 23.12 210 THR A CA 1
ATOM 2780 C C . THR A 1 179 ? 8.368 54.928 10.912 1.00 28.44 210 THR A C 1
ATOM 2781 O O . THR A 1 179 ? 9.041 55.602 11.696 1.00 26.09 210 THR A O 1
ATOM 2792 N N . VAL A 1 180 ? 8.704 53.688 10.557 1.00 22.62 211 VAL A N 1
ATOM 2793 C CA . VAL A 1 180 ? 10.042 53.165 10.849 1.00 20.65 211 VAL A CA 1
ATOM 2794 C C . VAL A 1 180 ? 10.709 52.748 9.537 1.00 20.66 211 VAL A C 1
ATOM 2795 O O . VAL A 1 180 ? 10.025 52.521 8.544 1.00 21.28 211 VAL A O 1
ATOM 2808 N N . ASP A 1 181 ? 12.040 52.636 9.521 1.00 21.13 212 ASP A N 1
ATOM 2809 C CA . ASP A 1 181 ? 12.714 52.202 8.304 1.00 21.13 212 ASP A CA 1
ATOM 2810 C C . ASP A 1 181 ? 12.674 50.682 8.160 1.00 20.45 212 ASP A C 1
ATOM 2811 O O . ASP A 1 181 ? 12.724 50.149 7.046 1.00 27.40 212 ASP A O 1
ATOM 2820 N N . GLY A 1 182 ? 12.593 49.986 9.291 1.00 19.28 213 GLY A N 1
ATOM 2821 C CA . GLY A 1 182 ? 12.749 48.549 9.269 1.00 18.72 213 GLY A CA 1
ATOM 2822 C C . GLY A 1 182 ? 12.251 47.807 10.483 1.00 17.68 213 GLY A C 1
ATOM 2823 O O . GLY A 1 182 ? 11.623 48.368 11.383 1.00 18.57 213 GLY A O 1
ATOM 2827 N N . GLN A 1 183 ? 12.519 46.505 10.486 1.00 20.59 214 GLN A N 1
ATOM 2828 C CA . GLN A 1 183 ? 12.057 45.628 11.549 1.00 19.87 214 GLN A CA 1
ATOM 2829 C C . GLN A 1 183 ? 12.937 44.404 11.539 1.00 22.71 214 GLN A C 1
ATOM 2830 O O . GLN A 1 183 ? 13.930 44.362 10.821 1.00 18.34 214 GLN A O 1
ATOM 2844 N N . GLU A 1 184 ? 12.605 43.415 12.348 1.00 15.67 215 GLU A N 1
ATOM 2845 C CA . GLU A 1 184 ? 13.375 42.190 12.341 1.00 16.10 215 GLU A CA 1
ATOM 2846 C C . GLU A 1 184 ? 12.469 41.031 12.728 1.00 15.38 215 GLU A C 1
ATOM 2847 O O . GLU A 1 184 ? 11.641 41.147 13.626 1.00 16.32 215 GLU A O 1
ATOM 2859 N N . ASN A 1 185 ? 12.625 39.919 12.020 1.00 17.81 216 ASN A N 1
ATOM 2860 C CA . ASN A 1 185 ? 11.778 38.742 12.212 1.00 16.16 216 ASN A CA 1
ATOM 2861 C C . ASN A 1 185 ? 12.412 37.526 11.547 1.00 17.16 216 ASN A C 1
ATOM 2862 O O . ASN A 1 185 ? 13.273 37.665 10.677 1.00 18.67 216 ASN A O 1
ATOM 2873 N N . PRO A 1 186 ? 11.978 36.323 11.935 1.00 19.54 217 PRO A N 1
ATOM 2874 C CA . PRO A 1 186 ? 12.460 35.147 11.212 1.00 19.75 217 PRO A CA 1
ATOM 2875 C C . PRO A 1 186 ? 11.909 35.096 9.787 1.00 24.35 217 PRO A C 1
ATOM 2876 O O . PRO A 1 186 ? 10.884 35.707 9.482 1.00 18.59 217 PRO A O 1
ATOM 2887 N N . ILE A 1 187 ? 12.578 34.342 8.932 1.00 21.69 218 ILE A N 1
ATOM 2888 C CA . ILE A 1 187 ? 12.110 34.119 7.569 1.00 20.45 218 ILE A CA 1
ATOM 2889 C C . ILE A 1 187 ? 10.640 33.626 7.486 1.00 24.77 218 ILE A C 1
ATOM 2890 O O . ILE A 1 187 ? 9.880 34.093 6.640 1.00 24.54 218 ILE A O 1
ATOM 2906 N N . PRO A 1 188 ? 10.245 32.666 8.343 1.00 25.19 219 PRO A N 1
ATOM 2907 C CA . PRO A 1 188 ? 8.844 32.224 8.385 1.00 25.12 219 PRO A CA 1
ATOM 2908 C C . PRO A 1 188 ? 7.828 33.359 8.546 1.00 29.62 219 PRO A C 1
ATOM 2909 O O . PRO A 1 188 ? 6.701 33.245 8.059 1.00 28.38 219 PRO A O 1
ATOM 2920 N N . VAL A 1 189 ? 8.200 34.416 9.259 1.00 26.98 220 VAL A N 1
ATOM 2921 C CA . VAL A 1 189 ? 7.291 35.542 9.460 1.00 18.38 220 VAL A CA 1
ATOM 2922 C C . VAL A 1 189 ? 7.372 36.478 8.269 1.00 26.51 220 VAL A C 1
ATOM 2923 O O . VAL A 1 189 ? 6.363 36.963 7.774 1.00 24.44 220 VAL A O 1
ATOM 2936 N N . ILE A 1 190 ? 8.579 36.734 7.795 1.00 19.92 221 ILE A N 1
ATOM 2937 C CA . ILE A 1 190 ? 8.736 37.626 6.658 1.00 19.90 221 ILE A CA 1
ATOM 2938 C C . ILE A 1 190 ? 7.990 37.076 5.438 1.00 24.39 221 ILE A C 1
ATOM 2939 O O . ILE A 1 190 ? 7.343 37.827 4.693 1.00 21.82 221 ILE A O 1
ATOM 2955 N N . LEU A 1 191 ? 8.081 35.766 5.232 1.00 27.67 222 LEU A N 1
ATOM 2956 C CA . LEU A 1 191 ? 7.377 35.115 4.130 1.00 26.60 222 LEU A CA 1
ATOM 2957 C C . LEU A 1 191 ? 5.876 35.226 4.311 1.00 28.12 222 LEU A C 1
ATOM 2958 O O . LEU A 1 191 ? 5.168 35.691 3.421 1.00 34.05 222 LEU A O 1
ATOM 2974 N N . SER A 1 192 ? 5.386 34.800 5.472 1.00 24.46 223 SER A N 1
ATOM 2975 C CA . SER A 1 192 ? 3.946 34.634 5.658 1.00 22.23 223 SER A CA 1
ATOM 2976 C C . SER A 1 192 ? 3.223 35.966 5.822 1.00 29.80 223 SER A C 1
ATOM 2977 O O . SER A 1 192 ? 2.003 36.031 5.711 1.00 37.66 223 SER A O 1
ATOM 2985 N N . SER A 1 193 ? 3.964 37.037 6.051 1.00 29.14 224 SER A N 1
ATOM 2986 C CA . SER A 1 193 ? 3.331 38.336 6.226 1.00 32.59 224 SER A CA 1
ATOM 2987 C C . SER A 1 193 ? 3.599 39.282 5.055 1.00 36.82 224 SER A C 1
ATOM 2988 O O . SER A 1 193 ? 3.216 40.455 5.090 1.00 36.21 224 SER A O 1
ATOM 2996 N N . LYS A 1 194 ? 4.260 38.773 4.023 1.00 39.39 225 LYS A N 1
ATOM 2997 C CA . LYS A 1 194 ? 4.470 39.554 2.808 1.00 49.40 225 LYS A CA 1
ATOM 2998 C C . LYS A 1 194 ? 5.064 40.941 3.104 1.00 46.69 225 LYS A C 1
ATOM 2999 O O . LYS A 1 194 ? 4.579 41.965 2.608 1.00 43.92 225 LYS A O 1
ATOM 3018 N N . PHE A 1 195 ? 6.108 40.970 3.930 1.00 32.54 226 PHE A N 1
ATOM 3019 C CA . PHE A 1 195 ? 6.860 42.200 4.171 1.00 28.63 226 PHE A CA 1
ATOM 3020 C C . PHE A 1 195 ? 7.731 42.552 2.984 1.00 28.26 226 PHE A C 1
ATOM 3021 O O . PHE A 1 195 ? 8.311 43.632 2.944 1.00 27.90 226 PHE A O 1
ATOM 3038 N N . SER A 1 196 ? 7.820 41.655 2.009 1.00 31.68 227 SER A N 1
ATOM 3039 C CA . SER A 1 196 ? 8.590 41.956 0.815 1.00 32.83 227 SER A CA 1
ATOM 3040 C C . SER A 1 196 ? 7.924 43.115 0.092 1.00 34.10 227 SER A C 1
ATOM 3041 O O . SER A 1 196 ? 8.565 43.813 -0.688 1.00 34.85 227 SER A O 1
ATOM 3049 N N . GLN A 1 197 ? 6.632 43.322 0.345 1.00 31.25 228 GLN A N 1
ATOM 3050 C CA . GLN A 1 197 ? 5.912 44.387 -0.332 1.00 32.08 228 GLN A CA 1
ATOM 3051 C C . GLN A 1 197 ? 6.350 45.753 0.130 1.00 31.24 228 GLN A C 1
ATOM 3052 O O . GLN A 1 197 ? 6.207 46.713 -0.605 1.00 31.94 228 GLN A O 1
ATOM 3066 N N . VAL A 1 198 ? 6.866 45.838 1.356 1.00 29.83 229 VAL A N 1
ATOM 3067 C CA . VAL A 1 198 ? 7.203 47.114 1.959 1.00 29.12 229 VAL A CA 1
ATOM 3068 C C . VAL A 1 198 ? 8.636 47.156 2.555 1.00 28.03 229 VAL A C 1
ATOM 3069 O O . VAL A 1 198 ? 8.970 48.099 3.248 1.00 27.39 229 VAL A O 1
ATOM 3082 N N . GLN A 1 199 ? 9.461 46.142 2.285 1.00 27.96 230 GLN A N 1
ATOM 3083 C CA . GLN A 1 199 ? 10.869 46.172 2.687 1.00 27.18 230 GLN A CA 1
ATOM 3084 C C . GLN A 1 199 ? 11.757 45.706 1.538 1.00 28.05 230 GLN A C 1
ATOM 3085 O O . GLN A 1 199 ? 11.593 44.596 1.031 1.00 28.64 230 GLN A O 1
ATOM 3099 N N . LYS A 1 200 ? 12.716 46.547 1.159 1.00 28.98 231 LYS A N 1
ATOM 3100 C CA . LYS A 1 200 ? 13.573 46.278 0.010 1.00 30.03 231 LYS A CA 1
ATOM 3101 C C . LYS A 1 200 ? 14.772 45.421 0.407 1.00 31.58 231 LYS A C 1
ATOM 3102 O O . LYS A 1 200 ? 15.298 44.666 -0.419 1.00 30.40 231 LYS A O 1
ATOM 3121 N N . HIS A 1 201 ? 15.189 45.533 1.668 1.00 27.46 232 HIS A N 1
ATOM 3122 C CA . HIS A 1 201 ? 16.451 44.953 2.104 1.00 26.96 232 HIS A CA 1
ATOM 3123 C C . HIS A 1 201 ? 16.303 43.923 3.210 1.00 28.11 232 HIS A C 1
ATOM 3124 O O . HIS A 1 201 ? 15.563 44.136 4.168 1.00 25.13 232 HIS A O 1
ATOM 3139 N N . LEU A 1 202 ? 17.035 42.817 3.073 1.00 25.97 233 LEU A N 1
ATOM 3140 C CA . LEU A 1 202 ? 17.109 41.796 4.114 1.00 24.94 233 LEU A CA 1
ATOM 3141 C C . LEU A 1 202 ? 18.570 41.429 4.358 1.00 25.42 233 LEU A C 1
ATOM 3142 O O . LEU A 1 202 ? 19.311 41.222 3.414 1.00 25.79 233 LEU A O 1
ATOM 3158 N N . SER A 1 203 ? 18.956 41.346 5.627 1.00 23.42 234 SER A N 1
ATOM 3159 C CA . SER A 1 203 ? 20.285 40.868 6.009 1.00 23.13 234 SER A CA 1
ATOM 3160 C C . SER A 1 203 ? 20.124 39.691 6.955 1.00 23.23 234 SER A C 1
ATOM 3161 O O . SER A 1 203 ? 19.324 39.741 7.900 1.00 21.24 234 SER A O 1
ATOM 3169 N N . LEU A 1 204 ? 20.853 38.612 6.688 1.00 25.11 235 LEU A N 1
ATOM 3170 C CA . LEU A 1 204 ? 20.785 37.435 7.552 1.00 27.00 235 LEU A CA 1
ATOM 3171 C C . LEU A 1 204 ? 21.666 37.601 8.793 1.00 28.30 235 LEU A C 1
ATOM 3172 O O . LEU A 1 204 ? 22.650 36.900 8.998 1.00 23.14 235 LEU A O 1
ATOM 3188 N N . THR A 1 205 ? 21.289 38.554 9.624 1.00 20.61 236 THR A N 1
ATOM 3189 C CA . THR A 1 205 ? 22.001 38.853 10.847 1.00 18.59 236 THR A CA 1
ATOM 3190 C C . THR A 1 205 ? 21.860 37.773 11.929 1.00 21.83 236 THR A C 1
ATOM 3191 O O . THR A 1 205 ? 22.764 37.576 12.750 1.00 20.18 236 THR A O 1
ATOM 3202 N N . GLY A 1 206 ? 20.719 37.092 11.962 1.00 21.23 237 GLY A N 1
ATOM 3203 C CA . GLY A 1 206 ? 20.515 35.998 12.906 1.00 21.47 237 GLY A CA 1
ATOM 3204 C C . GLY A 1 206 ? 20.831 36.420 14.332 1.00 23.47 237 GLY A C 1
ATOM 3205 O O . GLY A 1 206 ? 21.454 35.669 15.105 1.00 19.36 237 GLY A O 1
ATOM 3209 N N . HIS A 1 207 ? 20.385 37.621 14.687 1.00 16.68 238 HIS A N 1
ATOM 3210 C CA . HIS A 1 207 ? 20.847 38.296 15.903 1.00 17.44 238 HIS A CA 1
ATOM 3211 C C . HIS A 1 207 ? 20.224 37.805 17.198 1.00 17.14 238 HIS A C 1
ATOM 3212 O O . HIS A 1 207 ? 20.812 37.985 18.267 1.00 17.70 238 HIS A O 1
ATOM 3227 N N . VAL A 1 208 ? 19.026 37.223 17.131 1.00 16.43 239 VAL A N 1
ATOM 3228 C CA . VAL A 1 208 ? 18.460 36.545 18.294 1.00 17.42 239 VAL A CA 1
ATOM 3229 C C . VAL A 1 208 ? 17.753 35.304 17.821 1.00 16.56 239 VAL A C 1
ATOM 3230 O O . VAL A 1 208 ? 17.363 35.222 16.660 1.00 17.15 239 VAL A O 1
ATOM 3243 N N . TYR A 1 209 ? 17.607 34.346 18.726 1.00 16.80 240 TYR A N 1
ATOM 3244 C CA . TYR A 1 209 ? 16.686 33.233 18.527 1.00 18.12 240 TYR A CA 1
ATOM 3245 C C . TYR A 1 209 ? 15.363 33.568 19.197 1.00 13.62 240 TYR A C 1
ATOM 3246 O O . TYR A 1 209 ? 15.325 34.055 20.335 1.00 16.29 240 TYR A O 1
ATOM 3264 N N . SER A 1 210 ? 14.291 33.307 18.466 1.00 15.39 241 SER A N 1
ATOM 3265 C CA . SER A 1 210 ? 12.925 33.612 18.903 1.00 16.10 241 SER A CA 1
ATOM 3266 C C . SER A 1 210 ? 12.170 32.298 19.106 1.00 14.75 241 SER A C 1
ATOM 3267 O O . SER A 1 210 ? 11.678 31.691 18.172 1.00 16.17 241 SER A O 1
ATOM 3275 N N . PRO A 1 211 ? 12.092 31.837 20.356 1.00 17.20 242 PRO A N 1
ATOM 3276 C CA . PRO A 1 211 ? 11.249 30.659 20.554 1.00 15.91 242 PRO A CA 1
ATOM 3277 C C . PRO A 1 211 ? 9.795 31.076 20.459 1.00 17.18 242 PRO A C 1
ATOM 3278 O O . PRO A 1 211 ? 9.515 32.267 20.576 1.00 15.44 242 PRO A O 1
ATOM 3289 N N . ALA A 1 212 ? 8.900 30.109 20.313 1.00 16.76 243 ALA A N 1
ATOM 3290 C CA . ALA A 1 212 ? 7.466 30.330 20.509 1.00 15.94 243 ALA A CA 1
ATOM 3291 C C . ALA A 1 212 ? 6.992 29.254 21.474 1.00 18.05 243 ALA A C 1
ATOM 3292 O O . ALA A 1 212 ? 7.736 28.312 21.765 1.00 16.37 243 ALA A O 1
ATOM 3299 N N . VAL A 1 213 ? 5.767 29.393 21.974 1.00 19.99 244 VAL A N 1
ATOM 3300 C CA . VAL A 1 213 ? 5.263 28.510 23.016 1.00 13.79 244 VAL A CA 1
ATOM 3301 C C . VAL A 1 213 ? 3.741 28.480 22.934 1.00 14.93 244 VAL A C 1
ATOM 3302 O O . VAL A 1 213 ? 3.110 29.498 22.694 1.00 16.54 244 VAL A O 1
ATOM 3315 N N . LEU A 1 214 ? 3.191 27.277 23.066 1.00 14.50 245 LEU A N 1
ATOM 3316 C CA . LEU A 1 214 ? 1.763 27.056 23.148 1.00 14.09 245 LEU A CA 1
ATOM 3317 C C . LEU A 1 214 ? 1.371 27.221 24.603 1.00 16.11 245 LEU A C 1
ATOM 3318 O O . LEU A 1 214 ? 1.874 26.489 25.468 1.00 18.13 245 LEU A O 1
ATOM 3334 N N . ILE A 1 215 ? 0.517 28.201 24.887 1.00 15.06 246 ILE A N 1
ATOM 3335 C CA . ILE A 1 215 ? 0.118 28.494 26.265 1.00 14.07 246 ILE A CA 1
ATOM 3336 C C . ILE A 1 215 ? -1.388 28.305 26.411 1.00 17.77 246 ILE A C 1
ATOM 3337 O O . ILE A 1 215 ? -2.163 28.848 25.602 1.00 15.07 246 ILE A O 1
ATOM 3353 N N . LEU A 1 216 ? -1.784 27.549 27.437 1.00 15.94 247 LEU A N 1
ATOM 3354 C CA . LEU A 1 216 ? -3.201 27.363 27.796 1.00 15.13 247 LEU A CA 1
ATOM 3355 C C . LEU A 1 216 ? -3.519 28.196 29.041 1.00 15.63 247 LEU A C 1
ATOM 3356 O O . LEU A 1 216 ? -2.655 28.391 29.924 1.00 15.04 247 LEU A O 1
ATOM 3372 N N . SER A 1 217 ? -4.759 28.651 29.161 1.00 13.53 248 SER A N 1
ATOM 3373 C CA . SER A 1 217 ? -5.142 29.398 30.366 1.00 16.65 248 SER A CA 1
ATOM 3374 C C . SER A 1 217 ? -5.194 28.475 31.558 1.00 16.82 248 SER A C 1
ATOM 3375 O O . SER A 1 217 ? -5.511 27.274 31.421 1.00 16.98 248 SER A O 1
ATOM 3383 N N . SER A 1 218 ? -4.848 28.997 32.737 1.00 18.62 249 SER A N 1
ATOM 3384 C CA . SER A 1 218 ? -4.959 28.171 33.941 1.00 20.16 249 SER A CA 1
ATOM 3385 C C . SER A 1 218 ? -6.430 27.845 34.216 1.00 16.52 249 SER A C 1
ATOM 3386 O O . SER A 1 218 ? -6.732 26.787 34.804 1.00 19.19 249 SER A O 1
ATOM 3394 N N . ARG A 1 219 ? -7.336 28.713 33.766 1.00 18.59 250 ARG A N 1
ATOM 3395 C CA . ARG A 1 219 ? -8.775 28.480 33.929 1.00 22.00 250 ARG A CA 1
ATOM 3396 C C . ARG A 1 219 ? -9.191 27.153 33.308 1.00 23.02 250 ARG A C 1
ATOM 3397 O O . ARG A 1 219 ? -9.939 26.387 33.921 1.00 22.09 250 ARG A O 1
ATOM 3418 N N . VAL A 1 220 ? -8.712 26.880 32.097 1.00 20.36 251 VAL A N 1
ATOM 3419 C CA . VAL A 1 220 ? -9.027 25.632 31.407 1.00 18.09 251 VAL A CA 1
ATOM 3420 C C . VAL A 1 220 ? -8.219 24.458 31.928 1.00 18.22 251 VAL A C 1
ATOM 3421 O O . VAL A 1 220 ? -8.763 23.382 32.152 1.00 20.96 251 VAL A O 1
ATOM 3434 N N . TRP A 1 221 ? -6.922 24.678 32.161 1.00 18.00 252 TRP A N 1
ATOM 3435 C CA . TRP A 1 221 ? -6.057 23.617 32.648 1.00 19.66 252 TRP A CA 1
ATOM 3436 C C . TRP A 1 221 ? -6.610 22.993 33.922 1.00 20.96 252 TRP A C 1
ATOM 3437 O O . TRP A 1 221 ? -6.615 21.774 34.072 1.00 19.15 252 TRP A O 1
ATOM 3458 N N . ASP A 1 222 ? -7.054 23.837 34.846 1.00 18.05 253 ASP A N 1
ATOM 3459 C CA . ASP A 1 222 ? -7.517 23.366 36.147 1.00 22.27 253 ASP A CA 1
ATOM 3460 C C . ASP A 1 222 ? -8.843 22.595 36.060 1.00 22.27 253 ASP A C 1
ATOM 3461 O O . ASP A 1 222 ? -9.220 21.909 37.005 1.00 27.68 253 ASP A O 1
ATOM 3470 N N . LYS A 1 223 ? -9.562 22.735 34.945 1.00 20.09 254 LYS A N 1
ATOM 3471 C CA . LYS A 1 223 ? -10.774 21.962 34.714 1.00 21.44 254 LYS A CA 1
ATOM 3472 C C . LYS A 1 223 ? -10.505 20.590 34.058 1.00 26.94 254 LYS A C 1
ATOM 3473 O O . LYS A 1 223 ? -11.404 19.749 33.968 1.00 27.21 254 LYS A O 1
ATOM 3492 N N . LEU A 1 224 ? -9.277 20.360 33.612 1.00 21.60 255 LEU A N 1
ATOM 3493 C CA . LEU A 1 224 ? -8.926 19.107 32.934 1.00 26.24 255 LEU A CA 1
ATOM 3494 C C . LEU A 1 224 ? -8.719 17.945 33.896 1.00 22.71 255 LEU A C 1
ATOM 3495 O O . LEU A 1 224 ? -8.222 18.123 35.021 1.00 21.46 255 LEU A O 1
ATOM 3511 N N . SER A 1 225 ? -9.044 16.743 33.431 1.00 23.47 256 SER A N 1
ATOM 3512 C CA . SER A 1 225 ? -8.668 15.542 34.161 1.00 23.45 256 SER A CA 1
ATOM 3513 C C . SER A 1 225 ? -7.146 15.408 34.123 1.00 22.70 256 SER A C 1
ATOM 3514 O O . SER A 1 225 ? -6.505 15.971 33.234 1.00 21.53 256 SER A O 1
ATOM 3522 N N . GLU A 1 226 ? -6.561 14.639 35.040 1.00 24.35 257 GLU A N 1
ATOM 3523 C CA . GLU A 1 226 ? -5.113 14.416 34.986 1.00 25.59 257 GLU A CA 1
ATOM 3524 C C . GLU A 1 226 ? -4.695 13.756 33.659 1.00 25.27 257 GLU A C 1
ATOM 3525 O O . GLU A 1 226 ? -3.643 14.086 33.087 1.00 26.58 257 GLU A O 1
ATOM 3537 N N . ALA A 1 227 ? -5.517 12.837 33.161 1.00 23.30 258 ALA A N 1
ATOM 3538 C CA . ALA A 1 227 ? -5.257 12.207 31.872 1.00 24.26 258 ALA A CA 1
ATOM 3539 C C . ALA A 1 227 ? -5.265 13.220 30.722 1.00 25.61 258 ALA A C 1
ATOM 3540 O O . ALA A 1 227 ? -4.398 13.173 29.848 1.00 24.41 258 ALA A O 1
ATOM 3547 N N . ASP A 1 228 ? -6.218 14.145 30.719 1.00 24.63 259 ASP A N 1
ATOM 3548 C CA . ASP A 1 228 ? -6.282 15.118 29.625 1.00 22.92 259 ASP A CA 1
ATOM 3549 C C . ASP A 1 228 ? -5.121 16.096 29.689 1.00 27.07 259 ASP A C 1
ATOM 3550 O O . ASP A 1 228 ? -4.617 16.534 28.648 1.00 23.81 259 ASP A O 1
ATOM 3559 N N . LYS A 1 229 ? -4.696 16.451 30.902 1.00 23.97 260 LYS A N 1
ATOM 3560 C CA . LYS A 1 229 ? -3.488 17.271 31.062 1.00 25.08 260 LYS A CA 1
ATOM 3561 C C . LYS A 1 229 ? -2.308 16.664 30.296 1.00 22.23 260 LYS A C 1
ATOM 3562 O O . LYS A 1 229 ? -1.589 17.352 29.579 1.00 22.40 260 LYS A O 1
ATOM 3581 N N . LYS A 1 230 ? -2.114 15.362 30.444 1.00 20.98 261 LYS A N 1
ATOM 3582 C CA . LYS A 1 230 ? -1.043 14.679 29.741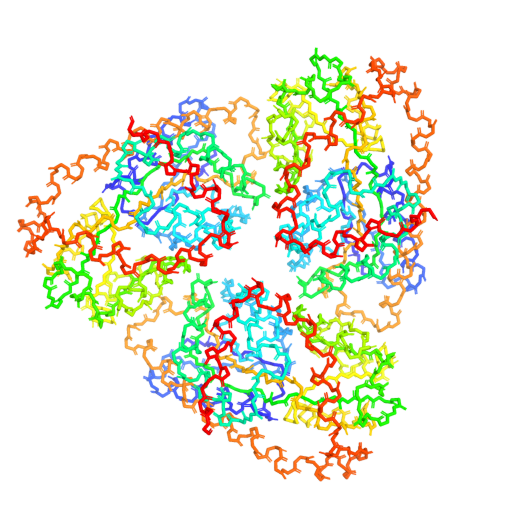 1.00 23.99 261 LYS A CA 1
ATOM 3583 C C . LYS A 1 230 ? -1.233 14.722 28.223 1.00 23.82 261 LYS A C 1
ATOM 3584 O O . LYS A 1 230 ? -0.265 14.869 27.474 1.00 22.25 261 LYS A O 1
ATOM 3603 N N . VAL A 1 231 ? -2.479 14.625 27.766 1.00 22.73 262 VAL A N 1
ATOM 3604 C CA . VAL A 1 231 ? -2.775 14.683 26.328 1.00 22.82 262 VAL A CA 1
ATOM 3605 C C . VAL A 1 231 ? -2.421 16.067 25.742 1.00 22.81 262 VAL A C 1
ATOM 3606 O O . VAL A 1 231 ? -1.835 16.173 24.654 1.00 23.04 262 VAL A O 1
ATOM 3619 N N . PHE A 1 232 ? -2.755 17.119 26.474 1.00 20.24 263 PHE A N 1
ATOM 3620 C CA . PHE A 1 232 ? -2.483 18.484 26.019 1.00 19.12 263 PHE A CA 1
ATOM 3621 C C . PHE A 1 232 ? -0.966 18.687 25.873 1.00 18.70 263 PHE A C 1
ATOM 3622 O O . PHE A 1 232 ? -0.504 19.252 24.890 1.00 18.77 263 PHE A O 1
ATOM 3639 N N . VAL A 1 233 ? -0.207 18.243 26.861 1.00 18.63 264 VAL A N 1
ATOM 3640 C CA . VAL A 1 233 ? 1.254 18.405 26.807 1.00 18.44 264 VAL A CA 1
ATOM 3641 C C . VAL A 1 233 ? 1.833 17.578 25.653 1.00 20.51 264 VAL A C 1
ATOM 3642 O O . VAL A 1 233 ? 2.629 18.091 24.865 1.00 21.65 264 VAL A O 1
ATOM 3655 N N . ALA A 1 234 ? 1.441 16.307 25.534 1.00 20.96 265 ALA A N 1
ATOM 3656 C CA . ALA A 1 234 ? 1.944 15.487 24.447 1.00 22.34 265 ALA A CA 1
ATOM 3657 C C . ALA A 1 234 ? 1.594 16.112 23.101 1.00 22.32 265 ALA A C 1
ATOM 3658 O O . ALA A 1 234 ? 2.387 16.085 22.163 1.00 22.87 265 ALA A O 1
ATOM 3665 N N . ALA A 1 235 ? 0.372 16.629 22.979 1.00 21.88 266 ALA A N 1
ATOM 3666 C CA . ALA A 1 235 ? -0.057 17.258 21.742 1.00 21.96 266 ALA A CA 1
ATOM 3667 C C . ALA A 1 235 ? 0.819 18.467 21.398 1.00 21.99 266 ALA A C 1
ATOM 3668 O O . ALA A 1 235 ? 1.139 18.695 20.227 1.00 21.31 266 ALA A O 1
ATOM 3675 N N . 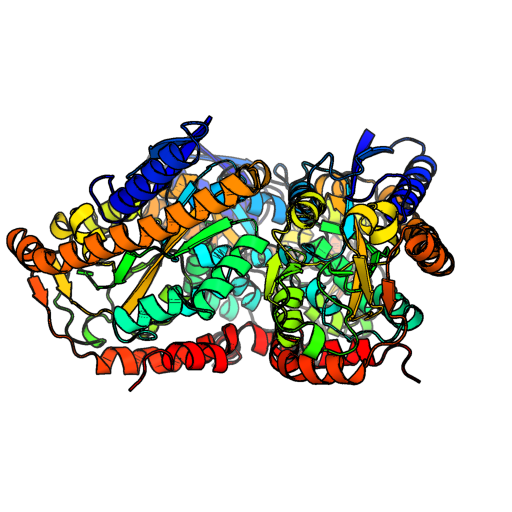ALA A 1 236 ? 1.169 19.251 22.414 1.00 19.89 267 ALA A N 1
ATOM 3676 C CA . ALA A 1 236 ? 2.016 20.437 22.214 1.00 18.61 267 ALA A CA 1
ATOM 3677 C C . ALA A 1 236 ? 3.436 20.015 21.799 1.00 24.57 267 ALA A C 1
ATOM 3678 O O . ALA A 1 236 ? 4.052 20.656 20.962 1.00 20.23 267 ALA A O 1
ATOM 3685 N N . GLN A 1 237 ? 3.939 18.904 22.329 1.00 22.62 268 GLN A N 1
ATOM 3686 C CA . GLN A 1 237 ? 5.270 18.453 21.927 1.00 22.70 268 GLN A CA 1
ATOM 3687 C C . GLN A 1 237 ? 5.267 17.910 20.494 1.00 24.53 268 GLN A C 1
ATOM 3688 O O . GLN A 1 237 ? 6.236 18.038 19.762 1.00 22.71 268 GLN A O 1
ATOM 3702 N N . LYS A 1 238 ? 4.160 17.329 20.059 1.00 24.27 269 LYS A N 1
ATOM 3703 C CA . LYS A 1 238 ? 4.068 16.939 18.655 1.00 24.30 269 LYS A CA 1
ATOM 3704 C C . LYS A 1 238 ? 4.074 18.188 17.765 1.00 24.61 269 LYS A C 1
ATOM 3705 O O . LYS A 1 238 ? 4.649 18.176 16.673 1.00 24.95 269 LYS A O 1
ATOM 3724 N N . ALA A 1 239 ? 3.403 19.241 18.227 1.00 22.34 270 ALA A N 1
ATOM 3725 C CA . ALA A 1 239 ? 3.327 20.524 17.514 1.00 21.30 270 ALA A CA 1
ATOM 3726 C C . ALA A 1 239 ? 4.720 21.115 17.342 1.00 20.99 270 ALA A C 1
ATOM 3727 O O . ALA A 1 239 ? 5.038 21.673 16.302 1.00 22.56 270 ALA A O 1
ATOM 3734 N N . THR A 1 240 ? 5.537 20.990 18.373 1.00 22.16 271 THR A N 1
ATOM 3735 C CA . THR A 1 240 ? 6.916 21.467 18.318 1.00 22.75 271 THR A CA 1
ATOM 3736 C C . THR A 1 240 ? 7.627 20.911 17.090 1.00 25.38 271 THR A C 1
ATOM 3737 O O . THR A 1 240 ? 8.337 21.624 16.348 1.00 23.71 271 THR A O 1
ATOM 3748 N N . VAL A 1 241 ? 7.462 19.616 16.872 1.00 26.12 272 VAL A N 1
ATOM 3749 C CA . VAL A 1 241 ? 8.167 18.961 15.777 1.00 24.92 272 VAL A CA 1
ATOM 3750 C C . VAL A 1 241 ? 7.650 19.497 14.438 1.00 26.25 272 VAL A C 1
ATOM 3751 O O . VAL A 1 241 ? 8.433 19.870 13.567 1.00 25.74 272 VAL A O 1
ATOM 3764 N N . ALA A 1 242 ? 6.328 19.543 14.273 1.00 24.97 273 ALA A N 1
ATOM 3765 C CA . ALA A 1 242 ? 5.765 19.993 13.010 1.00 25.45 273 ALA A CA 1
ATOM 3766 C C . ALA A 1 242 ? 6.141 21.449 12.746 1.00 24.31 273 ALA A C 1
ATOM 3767 O O . ALA A 1 242 ? 6.438 21.835 11.614 1.00 24.96 273 ALA A O 1
ATOM 3774 N N . GLN A 1 243 ? 6.131 22.258 13.797 1.00 22.73 274 GLN A N 1
ATOM 3775 C CA . GLN A 1 243 ? 6.350 23.691 13.639 1.00 21.70 274 GLN A CA 1
ATOM 3776 C C . GLN A 1 243 ? 7.809 23.944 13.242 1.00 22.12 274 GLN A C 1
ATOM 3777 O O . GLN A 1 243 ? 8.094 24.712 12.316 1.00 23.22 274 GLN A O 1
ATOM 3791 N N . ARG A 1 244 ? 8.734 23.276 13.920 1.00 22.41 275 ARG A N 1
ATOM 3792 C CA . ARG A 1 244 ? 10.145 23.406 13.561 1.00 23.09 275 ARG A CA 1
ATOM 3793 C C . ARG A 1 244 ? 10.387 22.895 12.130 1.00 24.71 275 ARG A C 1
ATOM 3794 O O . ARG A 1 244 ? 11.192 23.454 11.383 1.00 26.56 275 ARG A O 1
ATOM 3815 N N . LYS A 1 245 ? 9.700 21.831 11.729 1.00 25.74 276 LYS A N 1
ATOM 3816 C CA . LYS A 1 245 ? 9.866 21.346 10.362 1.00 27.45 276 LYS A CA 1
ATOM 3817 C C . LYS A 1 245 ? 9.505 22.455 9.375 1.00 31.96 276 LYS A C 1
ATOM 3818 O O . LYS A 1 245 ? 10.175 22.658 8.350 1.00 28.15 276 LYS A O 1
ATOM 3837 N N . ARG A 1 246 ? 8.440 23.179 9.679 1.00 26.06 277 ARG A N 1
ATOM 3838 C CA . ARG A 1 246 ? 7.974 24.219 8.771 1.00 25.76 277 ARG A CA 1
ATOM 3839 C C . ARG A 1 246 ? 8.966 25.386 8.784 1.00 35.18 277 ARG A C 1
ATOM 3840 O O . ARG A 1 246 ? 9.262 25.966 7.737 1.00 25.68 277 ARG A O 1
ATOM 3861 N N . VAL A 1 247 ? 9.503 25.716 9.958 1.00 25.17 278 VAL A N 1
ATOM 3862 C CA . VAL A 1 247 ? 10.572 26.703 10.024 1.00 26.03 278 VAL A CA 1
ATOM 3863 C C . VAL A 1 247 ? 11.705 26.278 9.087 1.00 25.10 278 VAL A C 1
ATOM 3864 O O . VAL A 1 247 ? 12.172 27.071 8.265 1.00 30.14 278 VAL A O 1
ATOM 3877 N N . ASN A 1 248 ? 12.128 25.021 9.199 1.00 26.47 279 ASN A N 1
ATOM 3878 C CA . ASN A 1 248 ? 13.195 24.486 8.338 1.00 30.19 279 ASN A CA 1
ATOM 3879 C C . ASN A 1 248 ? 12.876 24.671 6.839 1.00 29.29 279 ASN A C 1
ATOM 3880 O O . ASN A 1 248 ? 13.725 25.115 6.056 1.00 30.12 279 ASN A O 1
ATOM 3891 N N . ASP A 1 249 ? 11.655 24.316 6.453 1.00 29.07 280 ASP A N 1
ATOM 3892 C CA . ASP A 1 249 ? 11.229 24.377 5.059 1.00 30.27 280 ASP A CA 1
ATOM 3893 C C . ASP A 1 249 ? 11.207 25.823 4.589 1.00 29.52 280 ASP A C 1
ATOM 3894 O O . ASP A 1 249 ? 11.670 26.136 3.491 1.00 30.62 280 ASP A O 1
ATOM 3903 N N . ASP A 1 250 ? 10.677 26.706 5.436 1.00 30.44 281 ASP A N 1
ATOM 3904 C CA . ASP A 1 250 ? 10.578 28.129 5.104 1.00 31.12 281 ASP A CA 1
ATOM 3905 C C . ASP A 1 250 ? 11.953 28.723 4.809 1.00 40.84 281 ASP A C 1
ATOM 3906 O O . ASP A 1 250 ? 12.115 29.558 3.921 1.00 45.57 281 ASP A O 1
ATOM 3915 N N . GLU A 1 251 ? 12.950 28.298 5.562 1.00 33.29 282 GLU A N 1
ATOM 3916 C CA . GLU A 1 251 ? 14.279 28.852 5.381 1.00 36.51 282 GLU A CA 1
ATOM 3917 C C . GLU A 1 251 ? 15.005 28.306 4.160 1.00 41.28 282 GLU A C 1
ATOM 3918 O O . GLU A 1 251 ? 15.722 29.039 3.483 1.00 44.25 282 GLU A O 1
ATOM 3930 N N . ALA A 1 252 ? 14.827 27.019 3.894 1.00 37.04 283 ALA A N 1
ATOM 3931 C CA . ALA A 1 252 ? 15.505 26.373 2.766 1.00 34.27 283 ALA A CA 1
ATOM 3932 C C . ALA A 1 252 ? 15.040 26.968 1.445 1.00 34.81 283 ALA A C 1
ATOM 3933 O O . ALA A 1 252 ? 15.791 27.021 0.476 1.00 39.16 283 ALA A O 1
ATOM 3940 N N . ASN A 1 253 ? 13.792 27.414 1.411 1.00 38.12 284 ASN A N 1
ATOM 3941 C CA . ASN A 1 253 ? 13.181 27.876 0.171 1.00 41.56 284 ASN A CA 1
ATOM 3942 C C . ASN A 1 253 ? 12.878 29.379 0.164 1.00 41.63 284 ASN A C 1
ATOM 3943 O O . ASN A 1 253 ? 12.712 29.982 -0.892 1.00 41.29 284 ASN A O 1
ATOM 3954 N N . GLY A 1 254 ? 12.835 29.983 1.347 1.00 40.25 285 GLY A N 1
ATOM 3955 C CA . GLY A 1 254 ? 12.341 31.342 1.487 1.00 38.68 285 GLY A CA 1
ATOM 3956 C C . GLY A 1 254 ? 13.196 32.412 0.838 1.00 37.42 285 GLY A C 1
ATOM 3957 O O . GLY A 1 254 ? 12.666 33.330 0.212 1.00 38.96 285 GLY A O 1
ATOM 3961 N N . ILE A 1 255 ? 14.512 32.310 1.001 1.00 34.24 286 ILE A N 1
ATOM 3962 C CA . ILE A 1 255 ? 15.428 33.306 0.465 1.00 39.65 286 ILE A CA 1
ATOM 3963 C C . ILE A 1 255 ? 15.222 33.447 -1.046 1.00 35.27 286 ILE A C 1
ATOM 3964 O O . ILE A 1 255 ? 15.159 34.554 -1.578 1.00 38.72 286 ILE A O 1
ATOM 3980 N N . THR A 1 256 ? 15.108 32.320 -1.735 1.00 34.89 287 THR A N 1
ATOM 3981 C CA . THR A 1 256 ? 14.929 32.352 -3.184 1.00 36.27 287 THR A CA 1
ATOM 3982 C C . THR A 1 256 ? 13.636 33.070 -3.562 1.00 35.78 287 THR A C 1
ATOM 3983 O O . THR A 1 256 ? 13.617 33.881 -4.495 1.00 36.56 287 THR A O 1
ATOM 3994 N N . GLN A 1 257 ? 12.561 32.774 -2.830 1.00 39.12 288 GLN A N 1
ATOM 3995 C CA . GLN A 1 257 ? 11.263 33.398 -3.076 1.00 43.42 288 GLN A CA 1
ATOM 3996 C C . GLN A 1 257 ? 11.300 34.902 -2.785 1.00 43.51 288 GLN A C 1
ATOM 3997 O O . GLN A 1 257 ? 10.752 35.705 -3.548 1.00 37.46 288 GLN A O 1
ATOM 4011 N N . LEU A 1 258 ? 11.948 35.289 -1.689 1.00 36.02 289 LEU A N 1
ATOM 4012 C CA . LEU A 1 258 ? 12.040 36.701 -1.347 1.00 31.07 289 LEU A CA 1
ATOM 4013 C C . LEU A 1 258 ? 12.851 37.461 -2.390 1.00 32.40 289 LEU A C 1
ATOM 4014 O O . LEU A 1 258 ? 12.578 38.635 -2.666 1.00 35.08 289 LEU A O 1
ATOM 4030 N N . LYS A 1 259 ? 13.868 36.805 -2.950 1.00 36.15 290 LYS A N 1
ATOM 4031 C CA . LYS A 1 259 ? 14.654 37.408 -4.015 1.00 35.64 290 LYS A CA 1
ATOM 4032 C C . LYS A 1 259 ? 13.793 37.614 -5.256 1.00 36.84 290 LYS A C 1
ATOM 4033 O O . LYS A 1 259 ? 13.845 38.668 -5.884 1.00 39.25 290 LYS A O 1
ATOM 4052 N N . LYS A 1 260 ? 13.005 36.607 -5.604 1.00 41.57 291 LYS A N 1
ATOM 4053 C CA . LYS A 1 260 ? 12.074 36.724 -6.733 1.00 49.18 291 LYS A CA 1
ATOM 4054 C C . LYS A 1 260 ? 11.085 37.865 -6.503 1.00 52.93 291 LYS A C 1
ATOM 4055 O O . LYS A 1 260 ? 10.678 38.529 -7.455 1.00 51.76 291 LYS A O 1
ATOM 4074 N N . ASP A 1 261 ? 10.713 38.093 -5.241 1.00 45.64 292 ASP A N 1
ATOM 4075 C CA . ASP A 1 261 ? 9.788 39.173 -4.886 1.00 44.05 292 ASP A CA 1
ATOM 4076 C C . ASP A 1 261 ? 10.430 40.551 -4.996 1.00 43.69 292 ASP A C 1
ATOM 4077 O O . ASP A 1 261 ? 9.736 41.564 -4.917 1.00 49.38 292 ASP A O 1
ATOM 4086 N N . GLY A 1 262 ? 11.750 40.593 -5.136 1.00 42.40 293 GLY A N 1
ATOM 4087 C CA . GLY A 1 262 ? 12.448 41.854 -5.311 1.00 41.63 293 GLY A CA 1
ATOM 4088 C C . GLY A 1 262 ? 13.332 42.280 -4.145 1.00 39.36 293 GLY A C 1
ATOM 4089 O O . GLY A 1 262 ? 13.974 43.328 -4.204 1.00 43.87 293 GLY A O 1
ATOM 4093 N N . MET A 1 263 ? 13.386 41.483 -3.086 1.00 35.67 294 MET A N 1
ATOM 4094 C CA . MET A 1 263 ? 14.222 41.839 -1.943 1.00 31.78 294 MET A CA 1
ATOM 4095 C C . MET A 1 263 ? 15.700 41.702 -2.279 1.00 31.47 294 MET A C 1
ATOM 4096 O O . MET A 1 263 ? 16.101 40.734 -2.922 1.00 38.96 294 MET A O 1
ATOM 4110 N N . GLN A 1 264 ? 16.504 42.667 -1.833 1.00 33.26 295 GLN A N 1
ATOM 4111 C CA . GLN A 1 264 ? 17.962 42.570 -1.938 1.00 30.78 295 GLN A CA 1
ATOM 4112 C C . GLN A 1 264 ? 18.491 41.930 -0.667 1.00 29.71 295 GLN A C 1
ATOM 4113 O O . GLN A 1 264 ? 18.380 42.504 0.422 1.00 30.26 295 GLN A O 1
ATOM 4127 N N . VAL A 1 265 ? 19.038 40.728 -0.806 1.00 35.16 296 VAL A N 1
ATOM 4128 C CA . VAL A 1 265 ? 19.412 39.928 0.349 1.00 29.40 296 VAL A CA 1
ATOM 4129 C C . VAL A 1 265 ? 20.921 39.899 0.564 1.00 28.72 296 VAL A C 1
ATOM 4130 O O . VAL A 1 265 ? 21.699 39.613 -0.358 1.00 29.63 296 VAL A O 1
ATOM 4143 N N . VAL A 1 266 ? 21.326 40.213 1.790 1.00 27.70 297 VAL A N 1
ATOM 4144 C CA . VAL A 1 266 ? 22.722 40.082 2.200 1.00 27.53 297 VAL A CA 1
ATOM 4145 C C . VAL A 1 266 ? 22.806 38.812 3.024 1.00 29.56 297 VAL A C 1
ATOM 4146 O O . VAL A 1 266 ? 22.276 38.754 4.140 1.00 27.33 297 VAL A O 1
ATOM 4159 N N . GLU A 1 267 ? 23.438 37.785 2.461 1.00 30.64 298 GLU A N 1
ATOM 4160 C CA . GLU A 1 267 ? 23.475 36.477 3.100 1.00 34.32 298 GLU A CA 1
ATOM 4161 C C . GLU A 1 267 ? 24.632 36.313 4.086 1.00 34.25 298 GLU A C 1
ATOM 4162 O O . GLU A 1 267 ? 24.571 35.471 4.989 1.00 35.33 298 GLU A O 1
ATOM 4174 N N . LYS A 1 268 ? 25.674 37.119 3.933 1.00 33.43 299 LYS A N 1
ATOM 4175 C CA . LYS A 1 268 ? 26.822 37.026 4.823 1.00 37.49 299 LYS A CA 1
ATOM 4176 C C . LYS A 1 268 ? 27.183 38.393 5.394 1.00 35.96 299 LYS A C 1
ATOM 4177 O O . LYS A 1 268 ? 27.747 39.239 4.713 1.00 42.91 299 LYS A O 1
ATOM 4196 N N . VAL A 1 269 ? 26.835 38.602 6.655 1.00 29.93 300 VAL A N 1
ATOM 4197 C CA . VAL A 1 269 ? 27.125 39.858 7.305 1.00 25.92 300 VAL A CA 1
ATOM 4198 C C . VAL A 1 269 ? 28.380 39.703 8.152 1.00 28.27 300 VAL A C 1
ATOM 4199 O O . VAL A 1 269 ? 28.855 38.589 8.380 1.00 29.80 300 VAL A O 1
ATOM 4212 N N . ASP A 1 270 ? 28.912 40.835 8.597 1.00 27.69 301 ASP A N 1
ATOM 4213 C CA . ASP A 1 270 ? 30.043 40.878 9.526 1.00 26.02 301 ASP A CA 1
ATOM 4214 C C . ASP A 1 270 ? 29.503 40.613 10.922 1.00 23.69 301 ASP A C 1
ATOM 4215 O O . ASP A 1 270 ? 29.146 41.541 11.668 1.00 23.41 301 ASP A O 1
ATOM 4224 N N . GLY A 1 271 ? 29.383 39.339 11.269 1.00 23.70 302 GLY A N 1
ATOM 4225 C CA . GLY A 1 271 ? 28.796 38.966 12.535 1.00 26.15 302 GLY A CA 1
ATOM 4226 C C . GLY A 1 271 ? 29.599 39.462 13.716 1.00 24.18 302 GLY A C 1
ATOM 4227 O O . GLY A 1 271 ? 29.036 39.778 14.778 1.00 24.08 302 GLY A O 1
ATOM 4231 N N . GLU A 1 272 ? 30.923 39.501 13.546 1.00 24.13 303 GLU A N 1
ATOM 4232 C CA . GLU A 1 272 ? 31.798 39.916 14.625 1.00 25.22 303 GLU A CA 1
ATOM 4233 C C . GLU A 1 272 ? 31.434 41.335 15.061 1.00 20.77 303 GLU A C 1
ATOM 4234 O O . GLU A 1 272 ? 31.410 41.641 16.265 1.00 19.78 303 GLU A O 1
ATOM 4246 N N . SER A 1 273 ? 31.139 42.192 14.083 1.00 22.76 304 SER A N 1
ATOM 4247 C CA . SER A 1 273 ? 30.822 43.584 14.373 1.00 22.68 304 SER A CA 1
ATOM 4248 C C . SER A 1 273 ? 29.612 43.709 15.288 1.00 21.65 304 SER A C 1
ATOM 4249 O O . SER A 1 273 ? 29.579 44.575 16.157 1.00 21.18 304 SER A O 1
ATOM 4257 N N . PHE A 1 274 ? 28.609 42.858 15.080 1.00 21.72 305 PHE A N 1
ATOM 4258 C CA . PHE A 1 274 ? 27.405 42.887 15.895 1.00 21.10 305 PHE A CA 1
ATOM 4259 C C . PHE A 1 274 ? 27.660 42.323 17.285 1.00 17.65 305 PHE A C 1
ATOM 4260 O O . PHE A 1 274 ? 27.135 42.819 18.267 1.00 17.00 305 PHE A O 1
ATOM 4277 N N . ARG A 1 275 ? 28.455 41.266 17.363 1.00 18.43 306 ARG A N 1
ATOM 4278 C CA . ARG A 1 275 ? 28.726 40.645 18.640 1.00 20.84 306 ARG A CA 1
ATOM 4279 C C . ARG A 1 275 ? 29.546 41.593 19.505 1.00 18.96 306 ARG A C 1
ATOM 4280 O O . ARG A 1 275 ? 29.312 41.709 20.699 1.00 18.45 306 ARG A O 1
ATOM 4301 N N . LYS A 1 276 ? 30.500 42.289 18.900 1.00 18.33 307 LYS A N 1
ATOM 4302 C CA . LYS A 1 276 ? 31.324 43.205 19.658 1.00 17.79 307 LYS A CA 1
ATOM 4303 C C . LYS A 1 276 ? 30.464 44.348 20.174 1.00 20.99 307 LYS A C 1
ATOM 4304 O O . LYS A 1 276 ? 30.678 44.831 21.284 1.00 19.26 307 LYS A O 1
ATOM 4323 N N . ALA A 1 277 ? 29.488 44.774 19.370 1.00 22.88 308 ALA A N 1
ATOM 4324 C CA . ALA A 1 277 ? 28.642 45.916 19.723 1.00 20.29 308 ALA A CA 1
ATOM 4325 C C . ALA A 1 277 ? 27.785 45.601 20.952 1.00 19.71 308 ALA A C 1
ATOM 4326 O O . ALA A 1 277 ? 27.587 46.457 21.819 1.00 17.45 308 ALA A O 1
ATOM 4333 N N . VAL A 1 278 ? 27.311 44.360 21.049 1.00 18.60 309 VAL A N 1
ATOM 4334 C CA . VAL A 1 278 ? 26.337 44.035 22.092 1.00 18.32 309 VAL A CA 1
ATOM 4335 C C . VAL A 1 278 ? 27.012 43.627 23.388 1.00 16.74 309 VAL A C 1
ATOM 4336 O O . VAL A 1 278 ? 26.391 43.615 24.433 1.00 14.57 309 VAL A O 1
ATOM 4349 N N . ALA A 1 279 ? 28.307 43.320 23.328 1.00 15.99 310 ALA A N 1
ATOM 4350 C CA . ALA A 1 279 ? 29.009 42.824 24.499 1.00 15.79 310 ALA A CA 1
ATOM 4351 C C . ALA A 1 279 ? 28.786 43.674 25.756 1.00 14.97 310 ALA A C 1
ATOM 4352 O O . ALA A 1 279 ? 28.555 43.131 26.832 1.00 13.78 310 ALA A O 1
ATOM 4359 N N . PRO A 1 280 ? 28.856 45.009 25.641 1.00 16.45 311 PRO A N 1
ATOM 4360 C CA . PRO A 1 280 ? 28.646 45.801 26.859 1.00 16.33 311 PRO A CA 1
ATOM 4361 C C . PRO A 1 280 ? 27.299 45.572 27.555 1.00 15.95 311 PRO A C 1
ATOM 4362 O O . PRO A 1 280 ? 27.219 45.672 28.783 1.00 15.64 311 PRO A O 1
ATOM 4373 N N . ALA A 1 281 ? 26.256 45.260 26.794 1.00 15.49 312 ALA A N 1
ATOM 4374 C CA . ALA A 1 281 ? 24.938 45.008 27.378 1.00 13.55 312 ALA A CA 1
ATOM 4375 C C . ALA A 1 281 ? 24.866 43.725 28.204 1.00 16.94 312 ALA A C 1
ATOM 4376 O O . ALA A 1 281 ? 23.898 43.512 28.939 1.00 17.70 312 ALA A O 1
ATOM 4383 N N . TYR A 1 282 ? 25.874 42.861 28.098 1.00 17.51 313 TYR A N 1
ATOM 4384 C CA . TYR A 1 282 ? 25.876 41.644 28.904 1.00 14.85 313 TYR A CA 1
ATOM 4385 C C . TYR A 1 282 ? 26.102 41.931 30.398 1.00 15.06 313 TYR A C 1
ATOM 4386 O O . TYR A 1 282 ? 25.826 41.076 31.227 1.00 15.92 313 TYR A O 1
ATOM 4404 N N . ALA A 1 283 ? 26.617 43.113 30.751 1.00 15.34 314 ALA A N 1
ATOM 4405 C CA . ALA A 1 283 ? 26.678 43.512 32.155 1.00 15.28 314 ALA A CA 1
ATOM 4406 C C . ALA A 1 283 ? 25.254 43.513 32.730 1.00 12.28 314 ALA A C 1
ATOM 4407 O O . ALA A 1 283 ? 24.963 42.812 33.700 1.00 15.23 314 ALA A O 1
ATOM 4414 N N . GLY A 1 284 ? 24.381 44.278 32.091 1.00 15.46 315 GLY A N 1
ATOM 4415 C CA . GLY A 1 284 ? 22.970 44.330 32.447 1.00 14.66 315 GLY A CA 1
ATOM 4416 C C . GLY A 1 284 ? 22.288 42.970 32.361 1.00 16.36 315 GLY A C 1
ATOM 4417 O O . GLY A 1 284 ? 21.520 42.600 33.259 1.00 17.87 315 GLY A O 1
ATOM 4421 N N . PHE A 1 285 ? 22.542 42.217 31.290 1.00 14.51 316 PHE A N 1
ATOM 4422 C CA . PHE A 1 285 ? 21.903 40.894 31.162 1.00 12.81 316 PHE A CA 1
ATOM 4423 C C . PHE A 1 285 ? 22.313 39.965 32.314 1.00 14.66 316 PHE A C 1
ATOM 4424 O O . PHE A 1 285 ? 21.492 39.298 32.905 1.00 14.14 316 PHE A O 1
ATOM 4441 N N . ALA A 1 286 ? 23.599 39.899 32.633 1.00 15.67 317 ALA A N 1
ATOM 4442 C CA . ALA A 1 286 ? 24.041 39.038 33.718 1.00 12.11 317 ALA A CA 1
ATOM 4443 C C . ALA A 1 286 ? 23.472 39.474 35.052 1.00 11.82 317 ALA A C 1
ATOM 4444 O O . ALA A 1 286 ? 23.116 38.640 35.878 1.00 16.11 317 ALA A O 1
ATOM 4451 N N . LYS A 1 287 ? 23.382 40.780 35.282 1.00 11.86 318 LYS A N 1
ATOM 4452 C CA . LYS A 1 287 ? 22.853 41.251 36.553 1.00 15.96 318 LYS A CA 1
ATOM 4453 C C . LYS A 1 287 ? 21.418 40.785 36.718 1.00 13.97 318 LYS A C 1
ATOM 4454 O O . LYS A 1 287 ? 21.008 40.358 37.810 1.00 22.99 318 LYS A O 1
ATOM 4458 N N . GLU A 1 288 ? 20.661 40.840 35.630 1.00 14.65 319 GLU A N 1
ATOM 4459 C CA . GLU A 1 288 ? 19.258 40.465 35.682 1.00 19.69 319 GLU A CA 1
ATOM 4460 C C . GLU A 1 288 ? 19.025 38.956 35.734 1.00 21.14 319 GLU A C 1
ATOM 4461 O O . GLU A 1 288 ? 18.235 38.482 36.537 1.00 19.86 319 GLU A O 1
ATOM 4473 N N . PHE A 1 289 ? 19.715 38.212 34.882 1.00 12.34 320 PHE A N 1
ATOM 4474 C CA . PHE A 1 289 ? 19.425 36.797 34.716 1.00 12.67 320 PHE A CA 1
ATOM 4475 C C . PHE A 1 289 ? 20.386 35.848 35.447 1.00 12.81 320 PHE A C 1
ATOM 4476 O O . PHE A 1 289 ? 20.044 34.693 35.666 1.00 14.33 320 PHE A O 1
ATOM 4493 N N . GLY A 1 290 ? 21.570 36.336 35.782 1.00 15.53 321 GLY A N 1
ATOM 4494 C CA . GLY A 1 290 ? 22.614 35.517 36.384 1.00 14.56 321 GLY A CA 1
ATOM 4495 C C . GLY A 1 290 ? 23.622 35.115 35.307 1.00 14.29 321 GLY A C 1
ATOM 4496 O O . GLY A 1 290 ? 23.281 34.457 34.341 1.00 14.26 321 GLY A O 1
ATOM 4500 N N . ALA A 1 291 ? 24.884 35.485 35.482 1.00 14.69 322 ALA A N 1
ATOM 4501 C CA . ALA A 1 291 ? 25.925 35.060 34.548 1.00 13.30 322 ALA A CA 1
ATOM 4502 C C . ALA A 1 291 ? 25.980 33.546 34.427 1.00 16.79 322 ALA A C 1
ATOM 4503 O O . ALA A 1 291 ? 26.318 33.015 33.361 1.00 16.00 322 ALA A O 1
ATOM 4510 N N . GLU A 1 292 ? 25.707 32.852 35.531 1.00 13.86 323 GLU A N 1
ATOM 4511 C CA . GLU A 1 292 ? 25.768 31.399 35.511 1.00 14.72 323 GLU A CA 1
ATOM 4512 C C . GLU A 1 292 ? 24.636 30.783 34.679 1.00 15.64 323 GLU A C 1
ATOM 4513 O O . GLU A 1 292 ? 24.794 29.701 34.116 1.00 15.69 323 GLU A O 1
ATOM 4525 N N . ARG A 1 293 ? 23.498 31.470 34.594 1.00 13.83 324 ARG A N 1
ATOM 4526 C CA . ARG A 1 293 ? 22.393 30.975 33.790 1.00 13.02 324 ARG A CA 1
ATOM 4527 C C . ARG A 1 293 ? 22.683 31.216 32.301 1.00 15.73 324 ARG A C 1
ATOM 4528 O O . ARG A 1 293 ? 22.338 30.379 31.457 1.00 18.36 324 ARG A O 1
ATOM 4549 N N . ILE A 1 294 ? 23.324 32.347 31.991 1.00 13.50 325 ILE A N 1
ATOM 4550 C CA . ILE A 1 294 ? 23.768 32.630 30.631 1.00 11.42 325 ILE A CA 1
ATOM 4551 C C . ILE A 1 294 ? 24.776 31.581 30.202 1.00 14.31 325 ILE A C 1
ATOM 4552 O O . ILE A 1 294 ? 24.662 30.979 29.122 1.00 17.41 325 ILE A O 1
ATOM 4568 N N . ALA A 1 295 ? 25.731 31.307 31.083 1.00 14.05 326 ALA A N 1
ATOM 4569 C CA . ALA A 1 295 ? 26.788 30.362 30.778 1.00 15.17 326 ALA A CA 1
ATOM 4570 C C . ALA A 1 295 ? 26.230 28.941 30.611 1.00 13.19 326 ALA A C 1
ATOM 4571 O O . ALA A 1 295 ? 26.716 28.185 29.784 1.00 17.69 326 ALA A O 1
ATOM 4578 N N . ALA A 1 296 ? 25.214 28.595 31.401 1.00 15.49 327 ALA A N 1
ATOM 4579 C CA . ALA A 1 296 ? 24.623 27.258 31.342 1.00 14.72 327 ALA A CA 1
ATOM 4580 C C . ALA A 1 296 ? 24.001 27.065 29.968 1.00 14.45 327 ALA A C 1
ATOM 4581 O O . ALA A 1 296 ? 24.107 25.997 29.377 1.00 17.76 327 ALA A O 1
ATOM 4588 N N . ILE A 1 297 ? 23.336 28.099 29.466 1.00 13.65 328 ILE A N 1
ATOM 4589 C CA . ILE A 1 297 ? 22.785 28.066 28.121 1.00 17.48 328 ILE A CA 1
ATOM 4590 C C . ILE A 1 297 ? 23.892 27.905 27.067 1.00 17.01 328 ILE A C 1
ATOM 4591 O O . ILE A 1 297 ? 23.781 27.067 26.142 1.00 16.02 328 ILE A O 1
ATOM 4607 N N . GLN A 1 298 ? 24.959 28.683 27.216 1.00 14.38 329 GLN A N 1
ATOM 4608 C CA . GLN A 1 298 ? 26.058 28.664 26.243 1.00 18.10 329 GLN A CA 1
ATOM 4609 C C . GLN A 1 298 ? 26.766 27.304 26.185 1.00 22.03 329 GLN A C 1
ATOM 4610 O O . GLN A 1 298 ? 27.254 26.906 25.125 1.00 18.12 329 GLN A O 1
ATOM 4624 N N . ALA A 1 299 ? 26.804 26.608 27.322 1.00 16.77 330 ALA A N 1
ATOM 4625 C CA . ALA A 1 299 ? 27.486 25.317 27.440 1.00 17.27 330 ALA A CA 1
ATOM 4626 C C . ALA A 1 299 ? 26.786 24.178 26.701 1.00 18.70 330 ALA A C 1
ATOM 4627 O O . ALA A 1 299 ? 27.411 23.204 26.304 1.00 21.42 330 ALA A O 1
ATOM 4634 N N . VAL A 1 300 ? 25.478 24.284 26.536 1.00 18.28 331 VAL A N 1
ATOM 4635 C CA . VAL A 1 300 ? 24.721 23.225 25.884 1.00 20.12 331 VAL A CA 1
ATOM 4636 C C . VAL A 1 300 ? 25.166 23.024 24.434 1.00 22.09 331 VAL A C 1
ATOM 4637 O O . VAL A 1 300 ? 25.263 23.992 23.669 1.00 22.27 331 VAL A O 1
ATOM 4650 N N . LYS A 1 301 ? 25.463 21.771 24.085 1.00 24.36 332 LYS A N 1
ATOM 4651 C CA . LYS A 1 301 ? 25.892 21.370 22.735 1.00 27.80 332 LYS A CA 1
ATOM 4652 C C . LYS A 1 301 ? 27.211 22.002 22.279 1.00 27.89 332 LYS A C 1
ATOM 4653 O O . LYS A 1 301 ? 27.575 21.903 21.110 1.00 30.73 332 LYS A O 1
ATOM 4672 N N . ALA A 1 302 ? 27.943 22.596 23.212 1.00 28.93 333 ALA A N 1
ATOM 4673 C CA . ALA A 1 302 ? 29.207 23.264 22.901 1.00 31.99 333 ALA A CA 1
ATOM 4674 C C . ALA A 1 302 ? 30.307 22.247 22.711 1.00 35.50 333 ALA A C 1
ATOM 4675 O O . ALA A 1 302 ? 30.553 21.431 23.588 1.00 41.27 333 ALA A O 1
ATOM 4682 N N . GLU A 1 303 ? 30.971 22.338 21.558 1.00 47.66 334 GLU A N 1
ATOM 4683 C CA . GLU A 1 303 ? 31.943 21.356 21.084 1.00 59.59 334 GLU A CA 1
ATOM 4684 C C . GLU A 1 303 ? 31.752 19.989 21.732 1.00 69.25 334 GLU A C 1
ATOM 4685 O O . GLU A 1 303 ? 30.745 19.315 21.491 1.00 70.85 334 GLU A O 1
ATOM 4705 N N . THR B 1 2 ? -22.984 45.976 54.519 1.00 32.60 33 THR B N 1
ATOM 4706 C CA . THR B 1 2 ? -22.193 45.668 53.348 1.00 31.18 33 THR B CA 1
ATOM 4707 C C . THR B 1 2 ? -21.610 44.263 53.552 1.00 30.16 33 THR B C 1
ATOM 4708 O O . THR B 1 2 ? -20.985 43.994 54.573 1.00 29.75 33 THR B O 1
ATOM 4718 N N . ILE B 1 3 ? -21.856 43.361 52.603 1.00 29.92 34 ILE B N 1
ATOM 4719 C CA . ILE B 1 3 ? -21.379 41.981 52.722 1.00 29.12 34 ILE B CA 1
ATOM 4720 C C . ILE B 1 3 ? -20.023 41.842 52.052 1.00 27.44 34 ILE B C 1
ATOM 4721 O O . ILE B 1 3 ? -19.883 42.122 50.864 1.00 31.71 34 ILE B O 1
ATOM 4737 N N . LEU B 1 4 ? -19.047 41.382 52.822 1.00 26.54 35 LEU B N 1
ATOM 4738 C CA . LEU B 1 4 ? -17.681 41.170 52.336 1.00 25.00 35 LEU B CA 1
ATOM 4739 C C . LEU B 1 4 ? -17.438 39.686 52.117 1.00 25.22 35 LEU B C 1
ATOM 4740 O O . LEU B 1 4 ? -17.554 38.892 53.038 1.00 26.40 35 LEU B O 1
ATOM 4756 N N . LYS B 1 5 ? -17.137 39.317 50.879 1.00 23.91 36 LYS B N 1
ATOM 4757 C CA . LYS B 1 5 ? -16.799 37.936 50.551 1.00 23.42 36 LYS B CA 1
ATOM 4758 C C . LYS B 1 5 ? -15.376 37.662 51.021 1.00 22.18 36 LYS B C 1
ATOM 4759 O O . LYS B 1 5 ? -14.466 38.327 50.586 1.00 21.34 36 LYS B O 1
ATOM 4778 N N . ILE B 1 6 ? -15.203 36.683 51.902 1.00 22.17 37 ILE B N 1
ATOM 4779 C CA . ILE B 1 6 ? -13.864 36.288 52.335 1.00 21.10 37 ILE B CA 1
ATOM 4780 C C . ILE B 1 6 ? -13.589 34.860 51.896 1.00 20.81 37 ILE B C 1
ATOM 4781 O O . ILE B 1 6 ? -14.316 33.937 52.247 1.00 21.58 37 ILE B O 1
ATOM 4797 N N . GLY B 1 7 ? -12.527 34.685 51.111 1.00 20.68 38 GLY B N 1
ATOM 4798 C CA . GLY B 1 7 ? -12.222 33.398 50.526 1.00 19.57 38 GLY B CA 1
ATOM 4799 C C . GLY B 1 7 ? -10.931 32.839 51.068 1.00 18.73 38 GLY B C 1
ATOM 4800 O O . GLY B 1 7 ? -10.080 33.592 51.550 1.00 18.56 38 GLY B O 1
ATOM 4804 N N . TYR B 1 8 ? -10.795 31.516 51.003 1.00 18.81 39 TYR B N 1
ATOM 4805 C CA . TYR B 1 8 ? -9.560 30.850 51.411 1.00 18.84 39 TYR B CA 1
ATOM 4806 C C . TYR B 1 8 ? -9.644 29.402 50.932 1.00 18.40 39 TYR B C 1
ATOM 4807 O O . TYR B 1 8 ? -10.723 28.941 50.559 1.00 19.24 39 TYR B O 1
ATOM 4825 N N . THR B 1 9 ? -8.515 28.703 50.923 1.00 17.81 40 THR B N 1
ATOM 4826 C CA . THR B 1 9 ? -8.476 27.365 50.335 1.00 19.42 40 THR B CA 1
ATOM 4827 C C . THR B 1 9 ? -8.774 26.226 51.317 1.00 22.35 40 THR B C 1
ATOM 4828 O O . THR B 1 9 ? -9.303 25.180 50.903 1.00 22.20 40 THR B O 1
ATOM 4839 N N . PRO B 1 10 ? -8.403 26.384 52.604 1.00 20.37 41 PRO B N 1
ATOM 4840 C CA . PRO B 1 10 ? -8.785 25.277 53.494 1.00 22.99 41 PRO B CA 1
ATOM 4841 C C . PRO B 1 10 ? -10.267 25.291 53.757 1.00 24.77 41 PRO B C 1
ATOM 4842 O O . PRO B 1 10 ? -10.928 26.273 53.427 1.00 22.02 41 PRO B O 1
ATOM 4853 N N . PRO B 1 11 ? -10.799 24.203 54.323 1.00 23.29 42 PRO B N 1
ATOM 4854 C CA . PRO B 1 11 ? -12.211 24.224 54.713 1.00 23.07 42 PRO B CA 1
ATOM 4855 C C . PRO B 1 11 ? -12.463 25.158 55.898 1.00 23.34 42 PRO B C 1
ATOM 4856 O O . PRO B 1 11 ? -11.532 25.671 56.527 1.00 24.15 42 PRO B O 1
ATOM 4867 N N . LYS B 1 12 ? -13.730 25.407 56.206 1.00 25.76 43 LYS B N 1
ATOM 4868 C CA . LYS B 1 12 ? -14.022 26.331 57.288 1.00 25.75 43 LYS B CA 1
ATOM 4869 C C . LYS B 1 12 ? -13.467 25.840 58.624 1.00 26.10 43 LYS B C 1
ATOM 4870 O O . LYS B 1 12 ? -13.095 26.639 59.484 1.00 26.67 43 LYS B O 1
ATOM 4889 N N . ASP B 1 13 ? -13.439 24.522 58.798 1.00 25.84 44 ASP B N 1
ATOM 4890 C CA . ASP B 1 13 ? -12.909 23.909 59.999 1.00 26.36 44 ASP B CA 1
ATOM 4891 C C . ASP B 1 13 ? -11.414 23.745 59.805 1.00 25.08 44 ASP B C 1
ATOM 4892 O O . ASP B 1 13 ? -10.954 22.685 59.405 1.00 24.97 44 ASP B O 1
ATOM 4901 N N . SER B 1 14 ? -10.674 24.802 60.080 1.00 24.20 45 SER B N 1
ATOM 4902 C CA . SER B 1 14 ? -9.244 24.818 59.830 1.00 22.96 45 SER B CA 1
ATOM 4903 C C . SER B 1 14 ? -8.658 26.052 60.465 1.00 23.22 45 SER B C 1
ATOM 4904 O O . SER B 1 14 ? -9.374 26.927 60.929 1.00 25.59 45 SER B O 1
ATOM 4912 N N . HIS B 1 15 ? -7.334 26.129 60.478 1.00 21.51 46 HIS B N 1
ATOM 4913 C CA . HIS B 1 15 ? -6.674 27.333 60.919 1.00 20.94 46 HIS B CA 1
ATOM 4914 C C . HIS B 1 15 ? -7.108 28.578 60.160 1.00 20.38 46 HIS B C 1
ATOM 4915 O O . HIS B 1 15 ? -7.312 29.632 60.778 1.00 20.84 46 HIS B O 1
ATOM 4930 N N . TYR B 1 16 ? -7.262 28.508 58.840 1.00 19.76 47 TYR B N 1
ATOM 4931 C CA . TYR B 1 16 ? -7.624 29.727 58.115 1.00 19.31 47 TYR B CA 1
ATOM 4932 C C . TYR B 1 16 ? -9.086 30.105 58.397 1.00 20.37 47 TYR B C 1
ATOM 4933 O O . TYR B 1 16 ? -9.437 31.284 58.441 1.00 21.96 47 TYR B O 1
ATOM 4951 N N . GLY B 1 17 ? -9.923 29.089 58.552 1.00 22.23 48 GLY B N 1
ATOM 4952 C CA . GLY B 1 17 ? -11.327 29.296 58.878 1.00 23.18 48 GLY B CA 1
ATOM 4953 C C . GLY B 1 17 ? -11.482 29.951 60.234 1.00 23.57 48 GLY B C 1
ATOM 4954 O O . GLY B 1 17 ? -12.326 30.831 60.423 1.00 26.71 48 GLY B O 1
ATOM 4958 N N . VAL B 1 18 ? -10.670 29.515 61.190 1.00 23.32 49 VAL B N 1
ATOM 4959 C CA . VAL B 1 18 ? -10.653 30.128 62.508 1.00 24.07 49 VAL B CA 1
ATOM 4960 C C . VAL B 1 18 ? -10.215 31.600 62.430 1.00 23.37 49 VAL B C 1
ATOM 4961 O O . VAL B 1 18 ? -10.842 32.484 63.026 1.00 25.92 49 VAL B O 1
ATOM 4974 N N . GLY B 1 19 ? -9.128 31.874 61.708 1.00 22.01 50 GLY B N 1
ATOM 4975 C CA . GLY B 1 19 ? -8.715 33.249 61.513 1.00 23.04 50 GLY B CA 1
ATOM 4976 C C . GLY B 1 19 ? -9.812 34.083 60.859 1.00 22.08 50 GLY B C 1
ATOM 4977 O O . GLY B 1 19 ? -10.052 35.233 61.247 1.00 22.79 50 GLY B O 1
ATOM 4981 N N . ALA B 1 20 ? -10.482 33.512 59.858 1.00 21.63 51 ALA B N 1
ATOM 4982 C CA . ALA B 1 20 ? -11.492 34.249 59.107 1.00 23.61 51 ALA B CA 1
ATOM 4983 C C . ALA B 1 20 ? -12.703 34.576 59.976 1.00 27.40 51 ALA B C 1
ATOM 4984 O O . ALA B 1 20 ? -13.204 35.708 59.955 1.00 23.75 51 ALA B O 1
ATOM 4991 N N . THR B 1 21 ? -13.167 33.586 60.734 1.00 25.04 52 THR B N 1
ATOM 4992 C CA . THR B 1 21 ? -14.299 33.768 61.630 1.00 25.94 52 THR B CA 1
ATOM 4993 C C . THR B 1 21 ? -13.977 34.814 62.704 1.00 28.57 52 THR B C 1
ATOM 4994 O O . THR B 1 21 ? -14.795 35.670 63.011 1.00 28.42 52 THR B O 1
ATOM 5005 N N . THR B 1 22 ? -12.771 34.767 63.255 1.00 26.38 53 THR B N 1
ATOM 5006 C CA . THR B 1 22 ? -12.385 35.713 64.301 1.00 26.11 53 THR B CA 1
ATOM 5007 C C . THR B 1 22 ? -12.328 37.128 63.731 1.00 25.59 53 THR B C 1
ATOM 5008 O O . THR B 1 22 ? -12.862 38.081 64.316 1.00 26.54 53 THR B O 1
ATOM 5019 N N . PHE B 1 23 ? -11.717 37.255 62.561 1.00 24.21 54 PHE B N 1
ATOM 5020 C CA . PHE B 1 23 ? -11.643 38.543 61.903 1.00 23.75 54 PHE B CA 1
ATOM 5021 C C . PHE B 1 23 ? -13.052 39.091 61.669 1.00 24.81 54 PHE B C 1
ATOM 5022 O O . PHE B 1 23 ? -13.355 40.251 61.980 1.00 25.41 54 PHE B O 1
ATOM 5039 N N . CYS B 1 24 ? -13.904 38.232 61.123 1.00 25.13 55 CYS B N 1
ATOM 5040 C CA . CYS B 1 24 ? -15.246 38.619 60.720 1.00 28.28 55 CYS B CA 1
ATOM 5041 C C . CYS B 1 24 ? -16.097 38.987 61.934 1.00 33.50 55 CYS B C 1
ATOM 5042 O O . CYS B 1 24 ? -16.818 39.996 61.922 1.00 28.57 55 CYS B O 1
ATOM 5049 N N . ASP B 1 25 ? -16.006 38.184 62.990 1.00 28.40 56 ASP B N 1
ATOM 5050 C CA . ASP B 1 25 ? -16.704 38.502 64.227 1.00 30.08 56 ASP B CA 1
ATOM 5051 C C . ASP B 1 25 ? -16.289 39.890 64.755 1.00 30.22 56 ASP B C 1
ATOM 5052 O O . ASP B 1 25 ? -17.139 40.680 65.189 1.00 33.30 56 ASP B O 1
ATOM 5061 N N . GLU B 1 26 ? -14.987 40.180 64.733 1.00 28.98 57 GLU B N 1
ATOM 5062 C CA . GLU B 1 26 ? -14.473 41.438 65.277 1.00 29.14 57 GLU B CA 1
ATOM 5063 C C . GLU B 1 26 ? -14.819 42.634 64.403 1.00 28.95 57 GLU B C 1
ATOM 5064 O O . GLU B 1 26 ? -15.128 43.716 64.904 1.00 29.90 57 GLU B O 1
ATOM 5076 N N . VAL B 1 27 ? -14.792 42.446 63.096 1.00 27.87 58 VAL B N 1
ATOM 5077 C CA . VAL B 1 27 ? -15.151 43.531 62.196 1.00 30.21 58 VAL B CA 1
ATOM 5078 C C . VAL B 1 27 ? -16.626 43.842 62.342 1.00 29.38 58 VAL B C 1
ATOM 5079 O O . VAL B 1 27 ? -17.031 45.003 62.402 1.00 31.28 58 VAL B O 1
ATOM 5092 N N . GLU B 1 28 ? -17.431 42.789 62.403 1.00 29.99 59 GLU B N 1
ATOM 5093 C CA . GLU B 1 28 ? -18.885 42.950 62.463 1.00 31.58 59 GLU B CA 1
ATOM 5094 C C . GLU B 1 28 ? -19.252 43.747 63.700 1.00 33.11 59 GLU B C 1
ATOM 5095 O O . GLU B 1 28 ? -19.969 44.746 63.631 1.00 34.10 59 GLU B O 1
ATOM 5107 N N . LYS B 1 29 ? -18.734 43.307 64.836 1.00 33.38 60 LYS B N 1
ATOM 5108 C CA . LYS B 1 29 ? -18.977 43.985 66.102 1.00 34.92 60 LYS B CA 1
ATOM 5109 C C . LYS B 1 29 ? -18.420 45.415 66.091 1.00 34.71 60 LYS B C 1
ATOM 5110 O O . LYS B 1 29 ? -19.109 46.363 66.483 1.00 36.11 60 LYS B O 1
ATOM 5129 N N . GLY B 1 30 ? -17.166 45.552 65.666 1.00 37.34 61 GLY B N 1
ATOM 5130 C CA . GLY B 1 30 ? -16.469 46.824 65.728 1.00 36.91 61 GLY B CA 1
ATOM 5131 C C . GLY B 1 30 ? -17.016 47.900 64.809 1.00 36.91 61 GLY B C 1
ATOM 5132 O O . GLY B 1 30 ? -16.773 49.085 65.044 1.00 33.72 61 GLY B O 1
ATOM 5136 N N . THR B 1 31 ? -17.737 47.497 63.759 1.00 36.01 62 THR B N 1
ATOM 5137 C CA . THR B 1 31 ? -18.342 48.449 62.821 1.00 36.16 62 THR B CA 1
ATOM 5138 C C . THR B 1 31 ? -19.856 48.589 63.050 1.00 39.87 62 THR B C 1
ATOM 5139 O O . THR B 1 31 ? -20.582 49.143 62.213 1.00 36.03 62 THR B O 1
ATOM 5150 N N . GLN B 1 32 ? -20.334 48.091 64.188 1.00 39.42 63 GLN B N 1
ATOM 5151 C CA . GLN B 1 32 ? -21.739 48.237 64.536 1.00 38.48 63 GLN B CA 1
ATOM 5152 C C . GLN B 1 32 ? -22.625 47.632 63.456 1.00 44.11 63 GLN B C 1
ATOM 5153 O O . GLN B 1 32 ? -23.671 48.197 63.115 1.00 40.76 63 GLN B O 1
ATOM 5167 N N . GLU B 1 33 ? -22.207 46.485 62.929 1.00 38.00 64 GLU B N 1
ATOM 5168 C CA . GLU B 1 33 ? -23.008 45.718 61.971 1.00 40.07 64 GLU B CA 1
ATOM 5169 C C . GLU B 1 33 ? -23.086 46.384 60.603 1.00 43.04 64 GLU B C 1
ATOM 5170 O O . GLU B 1 33 ? -23.944 46.034 59.785 1.00 44.35 64 GLU B O 1
ATOM 5182 N N . ARG B 1 34 ? -22.213 47.351 60.349 1.00 36.20 65 ARG B N 1
ATOM 5183 C CA . ARG B 1 34 ? -22.165 47.956 59.028 1.00 36.16 65 ARG B CA 1
ATOM 5184 C C . ARG B 1 34 ? -21.511 47.046 57.993 1.00 35.30 65 ARG B C 1
ATOM 5185 O O . ARG B 1 34 ? -21.799 47.177 56.795 1.00 32.70 65 ARG B O 1
ATOM 5206 N N . TYR B 1 35 ? -20.662 46.126 58.467 1.00 31.81 66 TYR B N 1
ATOM 5207 C CA . TYR B 1 35 ? -19.971 45.140 57.627 1.00 30.30 66 TYR B CA 1
ATOM 5208 C C . TYR B 1 35 ? -20.234 43.727 58.131 1.00 30.46 66 TYR B C 1
ATOM 5209 O O . TYR B 1 35 ? -20.321 43.508 59.332 1.00 31.18 66 TYR B O 1
ATOM 5227 N N . LYS B 1 36 ? -20.395 42.782 57.210 1.00 29.94 67 LYS B N 1
ATOM 5228 C CA . LYS B 1 36 ? -20.603 41.383 57.578 1.00 30.81 67 LYS B CA 1
ATOM 5229 C C . LYS B 1 36 ? -19.952 40.480 56.553 1.00 33.16 67 LYS B C 1
ATOM 5230 O O . LYS B 1 36 ? -19.975 40.769 55.361 1.00 28.53 67 LYS B O 1
ATOM 5249 N N . CYS B 1 37 ? -19.367 39.384 57.023 1.00 28.21 68 CYS B N 1
ATOM 5250 C CA . CYS B 1 37 ? -18.664 38.461 56.153 1.00 26.99 68 CYS B CA 1
ATOM 5251 C C . CYS B 1 37 ? -19.572 37.400 55.580 1.00 27.65 68 CYS B C 1
ATOM 5252 O O . CYS B 1 37 ? -20.504 36.952 56.236 1.00 28.93 68 CYS B O 1
ATOM 5259 N N . GLN B 1 38 ? -19.278 36.998 54.351 1.00 26.85 69 GLN B N 1
ATOM 5260 C CA . GLN B 1 38 ? -19.833 35.776 53.792 1.00 27.90 69 GLN B CA 1
ATOM 5261 C C . GLN B 1 38 ? -18.637 34.914 53.393 1.00 29.25 69 GLN B C 1
ATOM 5262 O O . GLN B 1 38 ? -17.815 35.318 52.572 1.00 24.82 69 GLN B O 1
ATOM 5276 N N . HIS B 1 39 ? -18.537 33.730 53.991 1.00 27.16 70 HIS B N 1
ATOM 5277 C CA . HIS B 1 39 ? -17.355 32.891 53.823 1.00 24.95 70 HIS B CA 1
ATOM 5278 C C . HIS B 1 39 ? -17.390 32.044 52.562 1.00 25.23 70 HIS B C 1
ATOM 5279 O O . HIS B 1 39 ? -18.433 31.480 52.199 1.00 25.76 70 HIS B O 1
ATOM 5294 N N . PHE B 1 40 ? -16.209 31.886 51.969 1.00 24.11 71 PHE B N 1
ATOM 5295 C CA . PHE B 1 40 ? -16.033 31.100 50.757 1.00 27.89 71 PHE B CA 1
ATOM 5296 C C . PHE B 1 40 ? -14.813 30.215 50.947 1.00 23.62 71 PHE B C 1
ATOM 5297 O O . PHE B 1 40 ? -13.736 30.501 50.427 1.00 22.67 71 PHE B O 1
ATOM 5314 N N . PRO B 1 41 ? -14.988 29.142 51.722 1.00 23.14 72 PRO B N 1
ATOM 5315 C CA . PRO B 1 41 ? -13.902 28.202 51.995 1.00 22.97 72 PRO B CA 1
ATOM 5316 C C . PRO B 1 41 ? -13.701 27.242 50.833 1.00 25.93 72 PRO B C 1
ATOM 5317 O O . PRO B 1 41 ? -14.467 27.267 49.861 1.00 23.38 72 PRO B O 1
ATOM 5328 N N . SER B 1 42 ? -12.653 26.432 50.926 1.00 25.04 73 SER B N 1
ATOM 5329 C CA . SER B 1 42 ? -12.423 25.363 49.976 1.00 25.86 73 SER B CA 1
ATOM 5330 C C . SER B 1 42 ? -12.343 25.854 48.557 1.00 24.73 73 SER B C 1
ATOM 5331 O O . SER B 1 42 ? -12.808 25.192 47.640 1.00 23.49 73 SER B O 1
ATOM 5339 N N . SER B 1 43 ? -11.749 27.029 48.394 1.00 20.35 74 SER B N 1
ATOM 5340 C CA . SER B 1 43 ? -11.426 27.562 47.078 1.00 19.91 74 SER B CA 1
ATOM 5341 C C . SER B 1 43 ? -12.667 27.760 46.211 1.00 20.83 74 SER B C 1
ATOM 5342 O O . SER B 1 43 ? -12.580 27.683 44.997 1.00 22.70 74 SER B O 1
ATOM 5350 N N . ALA B 1 44 ? -13.804 28.028 46.824 1.00 23.00 75 ALA B N 1
ATOM 5351 C CA . ALA B 1 44 ? -15.008 28.319 46.061 1.00 25.74 75 ALA B CA 1
ATOM 5352 C C . ALA B 1 44 ? -14.806 29.511 45.087 1.00 29.65 75 ALA B C 1
ATOM 5353 O O . ALA B 1 44 ? -15.447 29.588 44.038 1.00 24.35 75 ALA B O 1
ATOM 5360 N N . LEU B 1 45 ? -13.933 30.443 45.446 1.00 26.14 76 LEU B N 1
ATOM 5361 C CA . LEU B 1 45 ? -13.639 31.602 44.595 1.00 26.26 76 LEU B CA 1
ATOM 5362 C C . LEU B 1 45 ? -12.338 31.418 43.812 1.00 22.78 76 LEU B C 1
ATOM 5363 O O . LEU B 1 45 ? -11.835 32.378 43.219 1.00 25.30 76 LEU B O 1
ATOM 5379 N N . GLY B 1 46 ? -11.833 30.188 43.787 1.00 20.50 77 GLY B N 1
ATOM 5380 C CA . GLY B 1 46 ? -10.559 29.884 43.136 1.00 19.12 77 GLY B CA 1
ATOM 5381 C C . GLY B 1 46 ? -9.425 29.607 44.101 1.00 19.42 77 GLY B C 1
ATOM 5382 O O . GLY B 1 46 ? -9.576 29.757 45.315 1.00 18.13 77 GLY B O 1
ATOM 5386 N N . GLY B 1 47 ? -8.280 29.206 43.545 1.00 21.08 78 GLY B N 1
ATOM 5387 C CA . GLY B 1 47 ? -7.096 29.033 44.344 1.00 19.44 78 GLY B CA 1
ATOM 5388 C C . GLY B 1 47 ? -6.548 30.389 44.727 1.00 17.31 78 GLY B C 1
ATOM 5389 O O . GLY B 1 47 ? -7.061 31.450 44.333 1.00 17.54 78 GLY B O 1
ATOM 5393 N N . GLU B 1 48 ? -5.457 30.365 45.474 1.00 16.41 79 GLU B N 1
ATOM 5394 C CA . GLU B 1 48 ? -4.921 31.589 46.048 1.00 16.22 79 GLU B CA 1
ATOM 5395 C C . GLU B 1 48 ? -4.454 32.577 44.987 1.00 15.30 79 GLU B C 1
ATOM 5396 O O . GLU B 1 48 ? -4.608 33.770 45.177 1.00 16.44 79 GLU B O 1
ATOM 5408 N N . ARG B 1 49 ? -3.840 32.108 43.898 1.00 18.58 80 ARG B N 1
ATOM 5409 C CA . ARG B 1 49 ? -3.391 33.041 42.848 1.00 15.01 80 ARG B CA 1
ATOM 5410 C C . ARG B 1 49 ? -4.564 33.833 42.281 1.00 19.86 80 ARG B C 1
ATOM 5411 O O . ARG B 1 49 ? -4.505 35.063 42.168 1.00 16.63 80 ARG B O 1
ATOM 5432 N N . GLU B 1 50 ? -5.630 33.122 41.935 1.00 21.39 81 GLU B N 1
ATOM 5433 C CA . GLU B 1 50 ? -6.807 33.751 41.365 1.00 21.47 81 GLU B CA 1
ATOM 5434 C C . GLU B 1 50 ? -7.483 34.651 42.403 1.00 17.52 81 GLU B C 1
ATOM 5435 O O . GLU B 1 50 ? -7.915 35.754 42.072 1.00 20.40 81 GLU B O 1
ATOM 5447 N N . MET B 1 51 ? -7.580 34.212 43.657 1.00 16.48 82 MET B N 1
ATOM 5448 C CA . MET B 1 51 ? -8.216 35.071 44.651 1.00 17.71 82 MET B CA 1
ATOM 5449 C C . MET B 1 51 ? -7.436 36.377 44.872 1.00 16.12 82 MET B C 1
ATOM 5450 O O . MET B 1 51 ? -8.029 37.429 45.046 1.00 17.82 82 MET B O 1
ATOM 5464 N N . ILE B 1 52 ? -6.108 36.308 44.877 1.00 18.03 83 ILE B N 1
ATOM 5465 C CA . ILE B 1 52 ? -5.315 37.509 45.079 1.00 17.46 83 ILE B CA 1
ATOM 5466 C C . ILE B 1 52 ? -5.505 38.441 43.894 1.00 18.73 83 ILE B C 1
ATOM 5467 O O . ILE B 1 52 ? -5.692 39.663 44.061 1.00 17.79 83 ILE B O 1
ATOM 5483 N N . GLU B 1 53 ? -5.492 37.864 42.698 1.00 18.40 84 GLU B N 1
ATOM 5484 C CA . GLU B 1 53 ? -5.787 38.619 41.480 1.00 16.64 84 GLU B CA 1
ATOM 5485 C C . GLU B 1 53 ? -7.098 39.393 41.629 1.00 16.86 84 GLU B C 1
ATOM 5486 O O . GLU B 1 53 ? -7.163 40.583 41.309 1.00 19.13 84 GLU B O 1
ATOM 5498 N N . SER B 1 54 ? -8.139 38.689 42.089 1.00 18.59 85 SER B N 1
ATOM 5499 C CA . SER B 1 54 ? -9.479 39.241 42.233 1.00 20.25 85 SER B CA 1
ATOM 5500 C C . SER B 1 54 ? -9.519 40.309 43.325 1.00 20.17 85 SER B C 1
ATOM 5501 O O . SER B 1 54 ? -10.150 41.344 43.146 1.00 20.00 85 SER B O 1
ATOM 5509 N N . VAL B 1 55 ? -8.795 40.088 44.427 1.00 20.80 86 VAL B N 1
ATOM 5510 C CA . VAL B 1 55 ? -8.730 41.103 45.498 1.00 19.46 86 VAL B CA 1
ATOM 5511 C C . VAL B 1 55 ? -8.047 42.385 44.988 1.00 17.21 86 VAL B C 1
ATOM 5512 O O . VAL B 1 55 ? -8.493 43.488 45.262 1.00 17.80 86 VAL B O 1
ATOM 5525 N N . GLN B 1 56 ? -6.963 42.238 44.226 1.00 17.31 87 GLN B N 1
ATOM 5526 C CA . GLN B 1 56 ? -6.279 43.404 43.674 1.00 17.92 87 GLN B CA 1
ATOM 5527 C C . GLN B 1 56 ? -7.172 44.174 42.691 1.00 18.60 87 GLN B C 1
ATOM 5528 O O . GLN B 1 56 ? -7.114 45.402 42.628 1.00 17.95 87 GLN B O 1
ATOM 5542 N N . LEU B 1 57 ? -7.987 43.453 41.923 1.00 18.59 88 LEU B N 1
ATOM 5543 C CA . LEU B 1 57 ? -8.912 44.071 40.970 1.00 21.13 88 LEU B CA 1
ATOM 5544 C C . LEU B 1 57 ? -10.186 44.585 41.639 1.00 21.59 88 LEU B C 1
ATOM 5545 O O . LEU B 1 57 ? -10.907 45.382 41.066 1.00 26.00 88 LEU B O 1
ATOM 5561 N N . GLY B 1 58 ? -10.451 44.095 42.841 1.00 20.12 89 GLY B N 1
ATOM 5562 C CA . GLY B 1 58 ? -11.573 44.532 43.641 1.00 20.33 89 GLY B CA 1
ATOM 5563 C C . GLY B 1 58 ? -12.807 43.669 43.468 1.00 21.54 89 GLY B C 1
ATOM 5564 O O . GLY B 1 58 ? -13.863 43.993 44.027 1.00 26.35 89 GLY B O 1
ATOM 5568 N N . THR B 1 59 ? -12.707 42.592 42.685 1.00 23.29 90 THR B N 1
ATOM 5569 C CA . THR B 1 59 ? -13.877 41.733 42.445 1.00 23.66 90 THR B CA 1
ATOM 5570 C C . THR B 1 59 ? -14.045 40.677 43.539 1.00 23.84 90 THR B C 1
ATOM 5571 O O . THR B 1 59 ? -15.047 39.971 43.581 1.00 29.94 90 THR B O 1
ATOM 5582 N N . GLN B 1 60 ? -13.053 40.575 44.415 1.00 20.84 91 GLN B N 1
ATOM 5583 C CA . GLN B 1 60 ? -13.185 39.829 45.654 1.00 20.27 91 GLN B CA 1
ATOM 5584 C C . GLN B 1 60 ? -12.767 40.742 46.796 1.00 29.22 91 GLN B C 1
ATOM 5585 O O . GLN B 1 60 ? -11.776 41.458 46.677 1.00 22.86 91 GLN B O 1
ATOM 5599 N N . ASP B 1 61 ? -13.499 40.715 47.906 1.00 20.57 92 ASP B N 1
ATOM 5600 C CA . ASP B 1 61 ? -13.243 41.669 48.987 1.00 20.58 92 ASP B CA 1
ATOM 5601 C C . ASP B 1 61 ? -12.081 41.292 49.921 1.00 21.54 92 ASP B C 1
ATOM 5602 O O . ASP B 1 61 ? -11.263 42.150 50.282 1.00 20.24 92 ASP B O 1
ATOM 5611 N N . LEU B 1 62 ? -12.046 40.028 50.338 1.00 19.50 93 LEU B N 1
ATOM 5612 C CA . LEU B 1 62 ? -11.073 39.565 51.327 1.00 18.85 93 LEU B CA 1
ATOM 5613 C C . LEU B 1 62 ? -10.521 38.200 50.981 1.00 18.26 93 LEU B C 1
ATOM 5614 O O . LEU B 1 62 ? -11.236 37.348 50.493 1.00 19.33 93 LEU B O 1
ATOM 5630 N N . VAL B 1 63 ? -9.247 37.984 51.269 1.00 17.40 94 VAL B N 1
ATOM 5631 C CA . VAL B 1 63 ? -8.680 36.638 51.223 1.00 16.96 94 VAL B CA 1
ATOM 5632 C C . VAL B 1 63 ? -7.804 36.419 52.466 1.00 18.48 94 VAL B C 1
ATOM 5633 O O . VAL B 1 63 ? -7.171 37.344 52.959 1.00 16.36 94 VAL B O 1
ATOM 5646 N N . ASN B 1 64 ? -7.821 35.203 53.000 1.00 17.64 95 ASN B N 1
ATOM 5647 C CA . ASN B 1 64 ? -6.822 34.747 53.964 1.00 18.83 95 ASN B CA 1
ATOM 5648 C C . ASN B 1 64 ? -5.951 33.798 53.163 1.00 18.17 95 ASN B C 1
ATOM 5649 O O . ASN B 1 64 ? -6.407 32.707 52.795 1.00 16.60 95 ASN B O 1
ATOM 5660 N N . THR B 1 65 ? -4.709 34.215 52.861 1.00 16.81 96 THR B N 1
ATOM 5661 C CA . THR B 1 65 ? -3.868 33.480 51.920 1.00 15.07 96 THR B CA 1
ATOM 5662 C C . THR B 1 65 ? -2.463 33.291 52.441 1.00 16.17 96 THR B C 1
ATOM 5663 O O . THR B 1 65 ? -1.956 34.132 53.171 1.00 15.66 96 THR B O 1
ATOM 5674 N N . SER B 1 66 ? -1.833 32.198 52.041 1.00 15.95 97 SER B N 1
ATOM 5675 C CA . SER B 1 66 ? -0.405 32.061 52.257 1.00 13.12 97 SER B CA 1
ATOM 5676 C C . SER B 1 66 ? 0.359 33.024 51.365 1.00 13.80 97 SER B C 1
ATOM 5677 O O . SER B 1 66 ? -0.196 33.636 50.431 1.00 14.99 97 SER B O 1
ATOM 5685 N N . THR B 1 67 ? 1.655 33.166 51.637 1.00 14.69 98 THR B N 1
ATOM 5686 C CA . THR B 1 67 ? 2.498 33.968 50.759 1.00 15.15 98 THR B CA 1
ATOM 5687 C C . THR B 1 67 ? 2.811 33.297 49.404 1.00 14.84 98 THR B C 1
ATOM 5688 O O . THR B 1 67 ? 3.413 33.904 48.519 1.00 12.42 98 THR B O 1
ATOM 5699 N N . GLY B 1 68 ? 2.414 32.045 49.238 1.00 14.47 99 GLY B N 1
ATOM 5700 C CA . GLY B 1 68 ? 2.830 31.283 48.067 1.00 15.63 99 GLY B CA 1
ATOM 5701 C C . GLY B 1 68 ? 2.787 32.033 46.744 1.00 15.66 99 GLY B C 1
ATOM 5702 O O . GLY B 1 68 ? 3.828 32.265 46.122 1.00 14.83 99 GLY B O 1
ATOM 5706 N N . PRO B 1 69 ? 1.577 32.394 46.274 1.00 12.21 100 PRO B N 1
ATOM 5707 C CA . PRO B 1 69 ? 1.554 33.101 44.992 1.00 12.33 100 PRO B CA 1
ATOM 5708 C C . PRO B 1 69 ? 1.560 34.604 45.167 1.00 13.10 100 PRO B C 1
ATOM 5709 O O . PRO B 1 69 ? 1.530 35.347 44.170 1.00 14.34 100 PRO B O 1
ATOM 5720 N N . LEU B 1 70 ? 1.599 35.055 46.413 1.00 12.35 101 LEU B N 1
ATOM 5721 C CA . LEU B 1 70 ? 1.580 36.498 46.700 1.00 13.22 101 LEU B CA 1
ATOM 5722 C C . LEU B 1 70 ? 2.765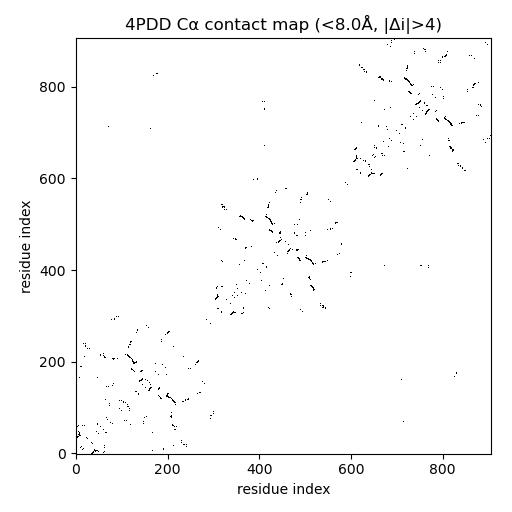 37.204 46.046 1.00 13.77 101 LEU B C 1
ATOM 5723 O O . LEU B 1 70 ? 2.668 38.357 45.572 1.00 13.89 101 LEU B O 1
ATOM 5739 N N . GLY B 1 71 ? 3.899 36.501 46.023 1.00 11.91 102 GLY B N 1
ATOM 5740 C CA . GLY B 1 71 ? 5.125 37.035 45.452 1.00 13.85 102 GLY B CA 1
ATOM 5741 C C . GLY B 1 71 ? 4.989 37.464 43.995 1.00 15.85 102 GLY B C 1
ATOM 5742 O O . GLY B 1 71 ? 5.711 38.363 43.525 1.00 13.89 102 GLY B O 1
ATOM 5746 N N . ASN B 1 72 ? 4.060 36.823 43.281 1.00 14.40 103 ASN B N 1
ATOM 5747 C CA . ASN B 1 72 ? 3.803 37.159 41.879 1.00 13.42 103 ASN B CA 1
ATOM 5748 C C . ASN B 1 72 ? 3.271 38.585 41.742 1.00 16.72 103 ASN B C 1
ATOM 5749 O O . ASN B 1 72 ? 3.316 39.167 40.657 1.00 17.54 103 ASN B O 1
ATOM 5760 N N . PHE B 1 73 ? 2.689 39.102 42.820 1.00 16.12 104 PHE B N 1
ATOM 5761 C CA . PHE B 1 73 ? 2.085 40.431 42.825 1.00 13.08 104 PHE B CA 1
ATOM 5762 C C . PHE B 1 73 ? 2.944 41.433 43.584 1.00 13.35 104 PHE B C 1
ATOM 5763 O O . PHE B 1 73 ? 2.933 42.628 43.282 1.00 14.75 104 PHE B O 1
ATOM 5780 N N . VAL B 1 74 ? 3.674 40.950 44.579 1.00 13.86 105 VAL B N 1
ATOM 5781 C CA . VAL B 1 74 ? 4.518 41.803 45.421 1.00 13.45 105 VAL B CA 1
ATOM 5782 C C . VAL B 1 74 ? 5.821 41.036 45.650 1.00 14.69 105 VAL B C 1
ATOM 5783 O O . VAL B 1 74 ? 5.966 40.314 46.641 1.00 14.49 105 VAL B O 1
ATOM 5796 N N . PRO B 1 75 ? 6.781 41.185 44.727 1.00 15.36 106 PRO B N 1
ATOM 5797 C CA . PRO B 1 75 ? 7.939 40.274 44.800 1.00 14.81 106 PRO B CA 1
ATOM 5798 C C . PRO B 1 75 ? 8.724 40.361 46.084 1.00 15.25 106 PRO B C 1
ATOM 5799 O O . PRO B 1 75 ? 9.372 39.370 46.431 1.00 14.92 106 PRO B O 1
ATOM 5810 N N . GLU B 1 76 ? 8.650 41.487 46.798 1.00 14.72 107 GLU B N 1
ATOM 5811 C CA . GLU B 1 76 ? 9.398 41.635 48.045 1.00 18.58 107 GLU B CA 1
ATOM 5812 C C . GLU B 1 76 ? 8.998 40.587 49.070 1.00 16.79 107 GLU B C 1
ATOM 5813 O O . GLU B 1 76 ? 9.777 40.249 49.960 1.00 14.22 107 GLU B O 1
ATOM 5825 N N . THR B 1 77 ? 7.766 40.099 48.998 1.00 14.41 108 THR B N 1
ATOM 5826 C CA . THR B 1 77 ? 7.325 39.164 50.031 1.00 13.98 108 THR B CA 1
ATOM 5827 C C . THR B 1 77 ? 8.024 37.808 49.970 1.00 12.62 108 THR B C 1
ATOM 5828 O O . THR B 1 77 ? 7.958 37.015 50.925 1.00 14.63 108 THR B O 1
ATOM 5839 N N . ARG B 1 78 ? 8.664 37.507 48.849 1.00 12.48 109 ARG B N 1
ATOM 5840 C CA . ARG B 1 78 ? 9.238 36.180 48.696 1.00 14.37 109 ARG B CA 1
ATOM 5841 C C . ARG B 1 78 ? 10.470 35.990 49.584 1.00 15.61 109 ARG B C 1
ATOM 5842 O O . ARG B 1 78 ? 10.978 34.869 49.704 1.00 12.55 109 ARG B O 1
ATOM 5863 N N . ILE B 1 79 ? 10.953 37.071 50.192 1.00 13.76 110 ILE B N 1
ATOM 5864 C CA . ILE B 1 79 ? 12.081 36.941 51.112 1.00 11.39 110 ILE B CA 1
ATOM 5865 C C . ILE B 1 79 ? 11.745 35.961 52.236 1.00 16.99 110 ILE B C 1
ATOM 5866 O O . ILE B 1 79 ? 12.620 35.230 52.705 1.00 13.83 110 ILE B O 1
ATOM 5882 N N . VAL B 1 80 ? 10.476 35.903 52.660 1.00 13.73 111 VAL B N 1
ATOM 5883 C CA . VAL B 1 80 ? 10.136 35.034 53.795 1.00 11.64 111 VAL B CA 1
ATOM 5884 C C . VAL B 1 80 ? 9.919 33.598 53.363 1.00 13.02 111 VAL B C 1
ATOM 5885 O O . VAL B 1 80 ? 9.715 32.733 54.206 1.00 14.74 111 VAL B O 1
ATOM 5898 N N . ASP B 1 81 ? 10.009 33.355 52.058 1.00 11.99 112 ASP B N 1
ATOM 5899 C CA . ASP B 1 81 ? 9.801 32.039 51.486 1.00 10.98 112 ASP B CA 1
ATOM 5900 C C . ASP B 1 81 ? 11.112 31.262 51.328 1.00 11.09 112 ASP B C 1
ATOM 5901 O O . ASP B 1 81 ? 11.104 30.111 50.896 1.00 13.47 112 ASP B O 1
ATOM 5910 N N . ILE B 1 82 ? 12.229 31.899 51.664 1.00 13.37 113 ILE B N 1
ATOM 5911 C CA . ILE B 1 82 ? 13.521 31.261 51.567 1.00 13.74 113 ILE B CA 1
ATOM 5912 C C . ILE B 1 82 ? 13.591 30.037 52.489 1.00 16.17 113 ILE B C 1
ATOM 5913 O O . ILE B 1 82 ? 13.240 30.114 53.662 1.00 15.26 113 ILE B O 1
ATOM 5929 N N . PRO B 1 83 ? 14.047 28.894 51.959 1.00 13.99 114 PRO B N 1
ATOM 5930 C CA . PRO B 1 83 ? 14.169 27.717 52.826 1.00 13.52 114 PRO B CA 1
ATOM 5931 C C . PRO B 1 83 ? 15.213 27.889 53.940 1.00 13.76 114 PRO B C 1
ATOM 5932 O O . PRO B 1 83 ? 16.303 28.432 53.705 1.00 13.83 114 PRO B O 1
ATOM 5943 N N . PHE B 1 84 ? 14.829 27.459 55.142 1.00 14.94 115 PHE B N 1
ATOM 5944 C CA . PHE B 1 84 ? 15.650 27.474 56.360 1.00 19.09 115 PHE B CA 1
ATOM 5945 C C . PHE B 1 84 ? 16.078 28.866 56.825 1.00 17.83 115 PHE B C 1
ATOM 5946 O O . PHE B 1 84 ? 17.090 29.047 57.515 1.00 19.23 115 PHE B O 1
ATOM 5963 N N . LEU B 1 85 ? 15.285 29.856 56.459 1.00 17.51 116 LEU B N 1
ATOM 5964 C CA . LEU B 1 85 ? 15.554 31.218 56.886 1.00 15.77 116 LEU B CA 1
ATOM 5965 C C . LEU B 1 85 ? 15.192 31.370 58.362 1.00 15.22 116 LEU B C 1
ATOM 5966 O O . LEU B 1 85 ? 15.897 32.025 59.113 1.00 16.56 116 LEU B O 1
ATOM 5982 N N . PHE B 1 86 ? 14.071 30.774 58.755 1.00 17.59 117 PHE B N 1
ATOM 5983 C CA . PHE B 1 86 ? 13.565 30.898 60.115 1.00 15.78 117 PHE B CA 1
ATOM 5984 C C . PHE B 1 86 ? 13.863 29.652 60.943 1.00 18.51 117 PHE B C 1
ATOM 5985 O O . PHE B 1 86 ? 13.804 28.530 60.446 1.00 22.99 117 PHE B O 1
ATOM 6002 N N . ARG B 1 87 ? 14.074 29.855 62.235 1.00 20.41 118 ARG B N 1
ATOM 6003 C CA . ARG B 1 87 ? 14.594 28.820 63.120 1.00 20.05 118 ARG B CA 1
ATOM 6004 C C . ARG B 1 87 ? 13.444 28.076 63.752 1.00 21.30 118 ARG B C 1
ATOM 6005 O O . ARG B 1 87 ? 13.501 26.858 63.907 1.00 24.77 118 ARG B O 1
ATOM 6026 N N . ASP B 1 88 ? 12.426 28.821 64.162 1.00 18.64 119 ASP B N 1
ATOM 6027 C CA . ASP B 1 88 ? 11.307 28.277 64.923 1.00 19.64 119 ASP B CA 1
ATOM 6028 C C . ASP B 1 88 ? 10.133 29.259 64.916 1.00 18.07 119 ASP B C 1
ATOM 6029 O O . ASP B 1 88 ? 10.192 30.278 64.231 1.00 17.77 119 ASP B O 1
ATOM 6038 N N . TYR B 1 89 ? 9.045 28.935 65.620 1.00 20.03 120 TYR B N 1
ATOM 6039 C CA . TYR B 1 89 ? 7.838 29.769 65.559 1.00 18.50 120 TYR B CA 1
ATOM 6040 C C . TYR B 1 89 ? 8.057 31.118 66.232 1.00 16.44 120 TYR B C 1
ATOM 6041 O O . TYR B 1 89 ? 7.575 32.147 65.745 1.00 18.35 120 TYR B O 1
ATOM 6059 N N . GLU B 1 90 ? 8.778 31.112 67.350 1.00 20.94 121 GLU B N 1
ATOM 6060 C CA . GLU B 1 90 ? 9.059 32.343 68.061 1.00 19.02 121 GLU B CA 1
ATOM 6061 C C . GLU B 1 90 ? 9.745 33.329 67.136 1.00 19.69 121 GLU B C 1
ATOM 6062 O O . GLU B 1 90 ? 9.346 34.497 67.033 1.00 19.29 121 GLU B O 1
ATOM 6074 N N . HIS B 1 91 ? 10.771 32.835 66.454 1.00 18.27 122 HIS B N 1
ATOM 6075 C CA . HIS B 1 91 ? 11.542 33.647 65.527 1.00 18.65 122 HIS B CA 1
ATOM 6076 C C . HIS B 1 91 ? 10.679 34.186 64.374 1.00 17.32 122 HIS B C 1
ATOM 6077 O O . HIS B 1 91 ? 10.643 35.393 64.133 1.00 16.16 122 HIS B O 1
ATOM 6092 N N . ALA B 1 92 ? 9.979 33.299 63.675 1.00 18.65 123 ALA B N 1
ATOM 6093 C CA . ALA B 1 92 ? 9.179 33.697 62.518 1.00 19.60 123 ALA B CA 1
ATOM 6094 C C . ALA B 1 92 ? 8.106 34.704 62.901 1.00 13.86 123 ALA B C 1
ATOM 6095 O O . ALA B 1 92 ? 7.936 35.725 62.244 1.00 15.11 123 ALA B O 1
ATOM 6102 N N . ARG B 1 93 ? 7.387 34.415 63.976 1.00 18.12 124 ARG B N 1
ATOM 6103 C CA . ARG B 1 93 ? 6.290 35.284 64.413 1.00 17.06 124 ARG B CA 1
ATOM 6104 C C . ARG B 1 93 ? 6.801 36.671 64.804 1.00 21.52 124 ARG B C 1
ATOM 6105 O O . ARG B 1 93 ? 6.157 37.700 64.505 1.00 18.67 124 ARG B O 1
ATOM 6126 N N . LYS B 1 94 ? 7.954 36.715 65.466 1.00 18.00 125 LYS B N 1
ATOM 6127 C CA . LYS B 1 94 ? 8.535 38.007 65.862 1.00 17.94 125 LYS B CA 1
ATOM 6128 C C . LYS B 1 94 ? 8.917 38.807 64.624 1.00 18.75 125 LYS B C 1
ATOM 6129 O O . LYS B 1 94 ? 8.712 40.043 64.543 1.00 18.11 125 LYS B O 1
ATOM 6148 N N . VAL B 1 95 ? 9.472 38.123 63.635 1.00 16.34 126 VAL B N 1
ATOM 6149 C CA . VAL B 1 95 ? 9.795 38.807 62.392 1.00 15.13 126 VAL B CA 1
ATOM 6150 C C . VAL B 1 95 ? 8.538 39.356 61.708 1.00 18.62 126 VAL B C 1
ATOM 6151 O O . VAL B 1 95 ? 8.517 40.519 61.308 1.00 15.37 126 VAL B O 1
ATOM 6164 N N . MET B 1 96 ? 7.507 38.530 61.556 1.00 15.33 127 MET B N 1
ATOM 6165 C CA . MET B 1 96 ? 6.293 38.980 60.864 1.00 16.91 127 MET B CA 1
ATOM 6166 C C . MET B 1 96 ? 5.619 40.118 61.618 1.00 18.81 127 MET B C 1
ATOM 6167 O O . MET B 1 96 ? 5.073 41.031 61.006 1.00 17.11 127 MET B O 1
ATOM 6181 N N . ASP B 1 97 ? 5.656 40.074 62.940 1.00 14.16 128 ASP B N 1
ATOM 6182 C CA . ASP B 1 97 ? 4.938 41.053 63.740 1.00 19.48 128 ASP B CA 1
ATOM 6183 C C . ASP B 1 97 ? 5.712 42.360 63.914 1.00 19.63 128 ASP B C 1
ATOM 6184 O O . ASP B 1 97 ? 5.121 43.380 64.259 1.00 20.96 128 ASP B O 1
ATOM 6193 N N . GLY B 1 98 ? 7.026 42.318 63.717 1.00 19.43 129 GLY B N 1
ATOM 6194 C CA . GLY B 1 98 ? 7.864 43.498 63.875 1.00 19.66 129 GLY B CA 1
ATOM 6195 C C . GLY B 1 98 ? 8.037 44.344 62.623 1.00 21.19 129 GLY B C 1
ATOM 6196 O O . GLY B 1 98 ? 7.295 44.224 61.654 1.00 17.49 129 GLY B O 1
ATOM 6200 N N . ALA B 1 99 ? 9.055 45.197 62.633 1.00 21.24 130 ALA B N 1
ATOM 6201 C CA . ALA B 1 99 ? 9.236 46.188 61.571 1.00 22.65 130 ALA B CA 1
ATOM 6202 C C . ALA B 1 99 ? 9.376 45.548 60.198 1.00 18.72 130 ALA B C 1
ATOM 6203 O O . ALA B 1 99 ? 8.927 46.108 59.200 1.00 19.76 130 ALA B O 1
ATOM 6210 N N . ILE B 1 100 ? 10.004 44.377 60.139 1.00 18.09 131 ILE B N 1
ATOM 6211 C CA . ILE B 1 100 ? 10.227 43.729 58.849 1.00 17.43 131 ILE B CA 1
ATOM 6212 C C . ILE B 1 100 ? 8.896 43.272 58.225 1.00 13.98 131 ILE B C 1
ATOM 6213 O O . ILE B 1 100 ? 8.615 43.547 57.044 1.00 16.46 131 ILE B O 1
ATOM 6229 N N . GLY B 1 101 ? 8.082 42.586 59.023 1.00 14.70 132 GLY B N 1
ATOM 6230 C CA . GLY B 1 101 ? 6.767 42.156 58.563 1.00 17.09 132 GLY B CA 1
ATOM 6231 C C . GLY B 1 101 ? 5.850 43.336 58.254 1.00 17.96 132 GLY B C 1
ATOM 6232 O O . GLY B 1 101 ? 5.101 43.325 57.259 1.00 16.83 132 GLY B O 1
ATOM 6236 N N . GLN B 1 102 ? 5.905 44.359 59.103 1.00 20.43 133 GLN B N 1
ATOM 6237 C CA . GLN B 1 102 ? 5.118 45.574 58.894 1.00 22.25 133 GLN B CA 1
ATOM 6238 C C . GLN B 1 102 ? 5.461 46.264 57.561 1.00 16.43 133 GLN B C 1
ATOM 6239 O O . GLN B 1 102 ? 4.582 46.710 56.836 1.00 18.98 133 GLN B O 1
ATOM 6253 N N . ASP B 1 103 ? 6.744 46.344 57.222 1.00 14.91 134 ASP B N 1
ATOM 6254 C CA . ASP B 1 103 ? 7.157 46.901 55.939 1.00 14.97 134 ASP B CA 1
ATOM 6255 C C . ASP B 1 103 ? 6.621 46.099 54.777 1.00 16.09 134 ASP B C 1
ATOM 6256 O O . ASP B 1 103 ? 6.303 46.651 53.751 1.00 15.80 134 ASP B O 1
ATOM 6265 N N . LEU B 1 104 ? 6.583 44.776 54.899 1.00 12.47 135 LEU B N 1
ATOM 6266 C CA . LEU B 1 104 ? 6.098 43.987 53.797 1.00 12.17 135 LEU B CA 1
ATOM 6267 C C . LEU B 1 104 ? 4.592 44.271 53.542 1.00 11.10 135 LEU B C 1
ATOM 6268 O O . LEU B 1 104 ? 4.147 44.332 52.388 1.00 11.59 135 LEU B O 1
ATOM 6284 N N . LEU B 1 105 ? 3.818 44.415 54.605 1.00 13.91 136 LEU B N 1
ATOM 6285 C CA . LEU B 1 105 ? 2.397 44.772 54.450 1.00 16.19 136 LEU B CA 1
ATOM 6286 C C . LEU B 1 105 ? 2.291 46.107 53.720 1.00 17.90 136 LEU B C 1
ATOM 6287 O O . LEU B 1 105 ? 1.413 46.294 52.886 1.00 15.02 136 LEU B O 1
ATOM 6303 N N . LYS B 1 106 ? 3.176 47.046 54.023 1.00 15.01 137 LYS B N 1
ATOM 6304 C CA . LYS B 1 106 ? 3.113 48.334 53.331 1.00 14.43 137 LYS B CA 1
ATOM 6305 C C . LYS B 1 106 ? 3.482 48.196 51.859 1.00 18.15 137 LYS B C 1
ATOM 6306 O O . LYS B 1 106 ? 2.904 48.870 51.014 1.00 14.23 137 LYS B O 1
ATOM 6325 N N . LYS B 1 107 ? 4.427 47.306 51.539 1.00 14.83 138 LYS B N 1
ATOM 6326 C CA . LYS B 1 107 ? 4.772 47.072 50.138 1.00 14.35 138 LYS B CA 1
ATOM 6327 C C . LYS B 1 107 ? 3.591 46.469 49.365 1.00 13.06 138 LYS B C 1
ATOM 6328 O O . LYS B 1 107 ? 3.352 46.808 48.184 1.00 16.03 138 LYS B O 1
ATOM 6347 N N . MET B 1 108 ? 2.855 45.585 50.034 1.00 13.08 139 MET B N 1
ATOM 6348 C CA . MET B 1 108 ? 1.612 45.023 49.481 1.00 15.32 139 MET B CA 1
ATOM 6349 C C . MET B 1 108 ? 0.583 46.120 49.227 1.00 12.98 139 MET B C 1
ATOM 6350 O O . MET B 1 108 ? -0.049 46.176 48.173 1.00 13.07 139 MET B O 1
ATOM 6364 N N . GLN B 1 109 ? 0.414 46.987 50.215 1.00 14.69 140 GLN B N 1
ATOM 6365 C CA . GLN B 1 109 ? -0.600 48.019 50.134 1.00 15.46 140 GLN B CA 1
ATOM 6366 C C . GLN B 1 109 ? -0.332 48.921 48.944 1.00 15.04 140 GLN B C 1
ATOM 6367 O O . GLN B 1 109 ? -1.256 49.390 48.277 1.00 17.24 140 GLN B O 1
ATOM 6381 N N . ALA B 1 110 ? 0.943 49.143 48.648 1.00 13.55 141 ALA B N 1
ATOM 6382 C CA . ALA B 1 110 ? 1.274 50.007 47.528 1.00 13.79 141 ALA B CA 1
ATOM 6383 C C . ALA B 1 110 ? 0.846 49.403 46.184 1.00 13.25 141 ALA B C 1
ATOM 6384 O O . ALA B 1 110 ? 0.733 50.119 45.185 1.00 16.80 141 ALA B O 1
ATOM 6391 N N . LYS B 1 111 ? 0.655 48.085 46.145 1.00 14.26 142 LYS B N 1
ATOM 6392 C CA . LYS B 1 111 ? 0.221 47.433 44.922 1.00 14.53 142 LYS B CA 1
ATOM 6393 C C . LYS B 1 111 ? -1.264 47.130 44.940 1.00 15.60 142 LYS B C 1
ATOM 6394 O O . LYS B 1 111 ? -1.719 46.288 44.180 1.00 15.98 142 LYS B O 1
ATOM 6413 N N . GLY B 1 112 ? -2.001 47.779 45.828 1.00 15.54 143 GLY B N 1
ATOM 6414 C CA . GLY B 1 112 ? -3.454 47.621 45.875 1.00 17.85 143 GLY B CA 1
ATOM 6415 C C . GLY B 1 112 ? -3.927 46.397 46.640 1.00 15.36 143 GLY B C 1
ATOM 6416 O O . GLY B 1 112 ? -5.102 46.007 46.581 1.00 16.77 143 GLY B O 1
ATOM 6420 N N . LEU B 1 113 ? -3.009 45.769 47.365 1.00 15.35 144 LEU B N 1
ATOM 6421 C CA . LEU B 1 113 ? -3.349 44.605 48.171 1.00 14.55 144 LEU B CA 1
ATOM 6422 C C . LEU B 1 113 ? -3.222 45.007 49.640 1.00 13.97 144 LEU B C 1
ATOM 6423 O O . LEU B 1 113 ? -2.103 45.040 50.175 1.00 17.00 144 LEU B O 1
ATOM 6439 N N . ILE B 1 114 ? -4.341 45.344 50.275 1.00 14.78 145 ILE B N 1
ATOM 6440 C CA . ILE B 1 114 ? -4.296 45.937 51.604 1.00 15.38 145 ILE B CA 1
ATOM 6441 C C . ILE B 1 114 ? -4.133 44.834 52.658 1.00 16.10 145 ILE B C 1
ATOM 6442 O O . ILE B 1 114 ? -5.078 44.335 53.268 1.00 15.40 145 ILE B O 1
ATOM 6458 N N . GLY B 1 115 ? -2.874 44.467 52.878 1.00 15.14 146 GLY B N 1
ATOM 6459 C CA . GLY B 1 115 ? -2.533 43.502 53.910 1.00 17.47 146 GLY B CA 1
ATOM 6460 C C . GLY B 1 115 ? -2.838 44.097 55.271 1.00 17.55 146 GLY B C 1
ATOM 6461 O O . GLY B 1 115 ? -2.279 45.132 55.629 1.00 16.93 146 GLY B O 1
ATOM 6465 N N . LEU B 1 116 ? -3.712 43.444 56.031 1.00 15.36 147 LEU B N 1
ATOM 6466 C CA . LEU B 1 116 ? -4.145 43.958 57.342 1.00 14.30 147 LEU B CA 1
ATOM 6467 C C . LEU B 1 116 ? -3.289 43.436 58.498 1.00 15.83 147 LEU B C 1
ATOM 6468 O O . LEU B 1 116 ? -2.912 44.186 59.394 1.00 16.10 147 LEU B O 1
ATOM 6484 N N . ALA B 1 117 ? -2.995 42.147 58.476 1.00 16.60 148 ALA B N 1
ATOM 6485 C CA . ALA B 1 117 ? -2.090 41.554 59.458 1.00 19.46 148 ALA B CA 1
ATOM 6486 C C . ALA B 1 117 ? -1.616 40.214 58.955 1.00 14.00 148 ALA B C 1
ATOM 6487 O O . ALA B 1 117 ? -2.363 39.493 58.278 1.00 16.00 148 ALA B O 1
ATOM 6494 N N . TRP B 1 118 ? -0.388 39.867 59.314 1.00 17.58 149 TRP B N 1
ATOM 6495 C CA . TRP B 1 118 ? 0.119 38.533 59.080 1.00 16.31 149 TRP B CA 1
ATOM 6496 C C . TRP B 1 118 ? -0.590 37.560 60.030 1.00 18.27 149 TRP B C 1
ATOM 6497 O O . TRP B 1 118 ? -0.548 37.726 61.244 1.00 19.11 149 TRP B O 1
ATOM 6518 N N . THR B 1 119 ? -1.248 36.563 59.450 1.00 18.69 150 THR B N 1
ATOM 6519 C CA . THR B 1 119 ? -1.785 35.429 60.193 1.00 14.50 150 THR B CA 1
ATOM 6520 C C . THR B 1 119 ? -0.725 34.330 60.043 1.00 15.94 150 THR B C 1
ATOM 6521 O O . THR B 1 119 ? 0.464 34.637 60.051 1.00 22.77 150 THR B O 1
ATOM 6532 N N . GLU B 1 120 ? -1.112 33.069 59.905 1.00 16.86 151 GLU B N 1
ATOM 6533 C CA . GLU B 1 120 ? -0.101 32.015 59.813 1.00 18.14 151 GLU B CA 1
ATOM 6534 C C . GLU B 1 120 ? -0.616 30.752 59.151 1.00 20.24 151 GLU B C 1
ATOM 6535 O O . GLU B 1 120 ? -1.735 30.309 59.440 1.00 17.55 151 GLU B O 1
ATOM 6547 N N . ASN B 1 121 ? 0.223 30.155 58.303 1.00 16.40 152 ASN B N 1
ATOM 6548 C CA . ASN B 1 121 ? -0.047 28.821 57.740 1.00 18.15 152 ASN B CA 1
ATOM 6549 C C . ASN B 1 121 ? 0.749 27.790 58.552 1.00 16.64 152 ASN B C 1
ATOM 6550 O O . ASN B 1 121 ? 0.189 26.832 59.066 1.00 19.05 152 ASN B O 1
ATOM 6561 N N . GLY B 1 122 ? 2.068 28.008 58.681 1.00 15.87 153 GLY B N 1
ATOM 6562 C CA . GLY B 1 122 ? 2.899 27.200 59.542 1.00 18.57 153 GLY B CA 1
ATOM 6563 C C . GLY B 1 122 ? 4.177 26.755 58.858 1.00 14.92 153 GLY B C 1
ATOM 6564 O O . GLY B 1 122 ? 4.412 27.074 57.688 1.00 15.30 153 GLY B O 1
ATOM 6568 N N . PHE B 1 123 ? 5.033 26.060 59.584 1.00 15.88 154 PHE B N 1
ATOM 6569 C CA . PHE B 1 123 ? 6.158 25.423 58.920 1.00 14.25 154 PHE B CA 1
ATOM 6570 C C . PHE B 1 123 ? 5.639 24.314 58.017 1.00 15.60 154 PHE B C 1
ATOM 6571 O O . PHE B 1 123 ? 4.727 23.567 58.391 1.00 16.29 154 PHE B O 1
ATOM 6588 N N . ARG B 1 124 ? 6.228 24.225 56.829 1.00 14.05 155 ARG B N 1
ATOM 6589 C CA . ARG B 1 124 ? 5.853 23.241 55.827 1.00 17.50 155 ARG B CA 1
ATOM 6590 C C . ARG B 1 124 ? 6.731 21.993 55.915 1.00 15.99 155 ARG B C 1
ATOM 6591 O O . ARG B 1 124 ? 7.969 22.080 56.142 1.00 14.30 155 ARG B O 1
ATOM 6612 N N . HIS B 1 125 ? 6.075 20.863 55.668 1.00 17.89 156 HIS B N 1
ATOM 6613 C CA . HIS B 1 125 ? 6.672 19.534 55.748 1.00 13.88 156 HIS B CA 1
ATOM 6614 C C . HIS B 1 125 ? 6.402 18.698 54.487 1.00 18.89 156 HIS B C 1
ATOM 6615 O O . HIS B 1 125 ? 5.320 18.774 53.893 1.00 14.14 156 HIS B O 1
ATOM 6630 N N A MET B 1 126 ? 7.375 17.880 54.104 0.57 15.85 157 MET B N 1
ATOM 6631 N N B MET B 1 126 ? 7.383 17.885 54.107 0.43 16.16 157 MET B N 1
ATOM 6632 C CA A MET B 1 126 ? 7.273 17.056 52.905 0.57 18.29 157 MET B CA 1
ATOM 6633 C CA B MET B 1 126 ? 7.309 17.046 52.912 0.43 17.57 157 MET B CA 1
ATOM 6634 C C A MET B 1 126 ? 6.492 15.764 53.100 0.57 19.23 157 MET B C 1
ATOM 6635 C C B MET B 1 126 ? 6.479 15.776 53.114 0.43 19.11 157 MET B C 1
ATOM 6636 O O A MET B 1 126 ? 6.736 15.005 54.047 0.57 16.76 157 MET B O 1
ATOM 6637 O O B MET B 1 126 ? 6.663 15.048 54.096 0.43 16.70 157 MET B O 1
ATOM 6664 N N . THR B 1 127 ? 5.571 15.510 52.177 1.00 16.77 158 THR B N 1
ATOM 6665 C CA . THR B 1 127 ? 4.897 14.226 52.101 1.00 15.76 158 THR B CA 1
ATOM 6666 C C . THR B 1 127 ? 5.142 13.616 50.720 1.00 16.01 158 THR B C 1
ATOM 6667 O O . THR B 1 127 ? 5.435 14.324 49.752 1.00 15.92 158 THR B O 1
ATOM 6678 N N . ASN B 1 128 ? 5.054 12.296 50.622 1.00 16.98 159 ASN B N 1
ATOM 6679 C CA . ASN B 1 128 ? 5.105 11.663 49.303 1.00 17.12 159 ASN B CA 1
ATOM 6680 C C . ASN B 1 128 ? 4.556 10.239 49.363 1.00 17.92 159 ASN B C 1
ATOM 6681 O O . ASN B 1 128 ? 4.279 9.702 50.446 1.00 21.05 159 ASN B O 1
ATOM 6692 N N . SER B 1 129 ? 4.382 9.623 48.203 1.00 18.35 160 SER B N 1
ATOM 6693 C CA . SER B 1 129 ? 3.813 8.275 48.187 1.00 21.70 160 SER B CA 1
ATOM 6694 C C . SER B 1 129 ? 4.823 7.204 47.824 1.00 21.19 160 SER B C 1
ATOM 6695 O O . SER B 1 129 ? 4.473 6.025 47.735 1.00 23.29 160 SER B O 1
ATOM 6703 N N . LYS B 1 130 ? 6.083 7.582 47.676 1.00 23.12 161 LYS B N 1
ATOM 6704 C CA . LYS B 1 130 ? 7.094 6.660 47.167 1.00 24.41 161 LYS B CA 1
ATOM 6705 C C . LYS B 1 130 ? 8.020 6.074 48.239 1.00 24.85 161 LYS B C 1
ATOM 6706 O O . LYS B 1 130 ? 8.288 4.858 48.246 1.00 23.91 161 LYS B O 1
ATOM 6725 N N . ARG B 1 131 ? 8.528 6.914 49.138 1.00 20.90 162 ARG B N 1
ATOM 6726 C CA . ARG B 1 131 ? 9.524 6.435 50.111 1.00 23.39 162 ARG B CA 1
ATOM 6727 C C . ARG B 1 131 ? 9.767 7.384 51.275 1.00 19.14 162 ARG B C 1
ATOM 6728 O O . ARG B 1 131 ? 9.482 8.577 51.190 1.00 17.38 162 ARG B O 1
ATOM 6749 N N . PRO B 1 132 ? 10.319 6.869 52.369 1.00 20.00 163 PRO B N 1
ATOM 6750 C CA . PRO B 1 132 ? 10.630 7.760 53.487 1.00 17.42 163 PRO B CA 1
ATOM 6751 C C . PRO B 1 132 ? 11.728 8.746 53.095 1.00 16.86 163 PRO B C 1
ATOM 6752 O O . PRO B 1 132 ? 12.662 8.394 52.342 1.00 20.22 163 PRO B O 1
ATOM 6763 N N . ILE B 1 133 ? 11.591 9.975 53.589 1.00 16.34 164 ILE B N 1
ATOM 6764 C CA . ILE B 1 133 ? 12.600 11.003 53.430 1.00 17.49 164 ILE B CA 1
ATOM 6765 C C . ILE B 1 133 ? 13.295 11.272 54.775 1.00 16.49 164 ILE B C 1
ATOM 6766 O O . ILE B 1 133 ? 12.694 11.832 55.701 1.00 16.27 164 ILE B O 1
ATOM 6782 N N . LEU B 1 134 ? 14.564 10.879 54.869 1.00 21.29 165 LEU B N 1
ATOM 6783 C CA . LEU B 1 134 ? 15.348 11.031 56.096 1.00 20.03 165 LEU B CA 1
ATOM 6784 C C . LEU B 1 134 ? 16.430 12.107 55.969 1.00 19.97 165 LEU B C 1
ATOM 6785 O O . LEU B 1 134 ? 16.907 12.618 56.970 1.00 22.85 165 LEU B O 1
ATOM 6801 N N . GLN B 1 135 ? 16.804 12.421 54.735 1.00 16.34 166 GLN B N 1
ATOM 6802 C CA . GLN B 1 135 ? 17.844 13.385 54.424 1.00 18.22 166 GLN B CA 1
ATOM 6803 C C . GLN B 1 135 ? 17.622 13.859 52.987 1.00 19.69 166 GLN B C 1
ATOM 6804 O O . GLN B 1 135 ? 16.806 13.302 52.247 1.00 18.87 166 GLN B O 1
ATOM 6818 N N . ALA B 1 136 ? 18.364 14.870 52.567 1.00 21.41 167 ALA B N 1
ATOM 6819 C CA . ALA B 1 136 ? 18.108 15.481 51.267 1.00 16.23 167 ALA B CA 1
ATOM 6820 C C . ALA B 1 136 ? 18.224 14.494 50.093 1.00 18.12 167 ALA B C 1
ATOM 6821 O O . ALA B 1 136 ? 17.454 14.573 49.133 1.00 20.16 167 ALA B O 1
ATOM 6828 N N . SER B 1 137 ? 19.167 13.555 50.163 1.00 15.86 168 SER B N 1
ATOM 6829 C CA . SER B 1 137 ? 19.362 12.624 49.056 1.00 17.70 168 SER B CA 1
ATOM 6830 C C . SER B 1 137 ? 18.148 11.706 48.840 1.00 20.71 168 SER B C 1
ATOM 6831 O O . SER B 1 137 ? 17.979 11.191 47.742 1.00 23.25 168 SER B O 1
ATOM 6839 N N . ASP B 1 138 ? 17.317 11.509 49.866 1.00 21.13 169 ASP B N 1
ATOM 6840 C CA . ASP B 1 138 ? 16.079 10.746 49.708 1.00 21.09 169 ASP B CA 1
ATOM 6841 C C . ASP B 1 138 ? 15.043 11.486 48.868 1.00 20.96 169 ASP B C 1
ATOM 6842 O O . ASP B 1 138 ? 14.194 10.870 48.222 1.00 24.49 169 ASP B O 1
ATOM 6851 N N . ALA B 1 139 ? 15.068 12.816 48.918 1.00 20.60 170 ALA B N 1
ATOM 6852 C CA . ALA B 1 139 ? 14.095 13.608 48.185 1.00 18.53 170 ALA B CA 1
ATOM 6853 C C . ALA B 1 139 ? 14.476 13.657 46.703 1.00 19.02 170 ALA B C 1
ATOM 6854 O O . ALA B 1 139 ? 13.645 13.925 45.832 1.00 18.73 170 ALA B O 1
ATOM 6861 N N . ALA B 1 140 ? 15.746 13.410 46.408 1.00 23.53 171 ALA B N 1
ATOM 6862 C CA . ALA B 1 140 ? 16.219 13.551 45.035 1.00 22.48 171 ALA B CA 1
ATOM 6863 C C . ALA B 1 140 ? 15.449 12.641 44.078 1.00 25.47 171 ALA B C 1
ATOM 6864 O O . ALA B 1 140 ? 15.277 11.442 44.326 1.00 24.44 171 ALA B O 1
ATOM 6871 N N . GLY B 1 141 ? 14.962 13.232 42.992 1.00 21.14 172 GLY B N 1
ATOM 6872 C CA . GLY B 1 141 ? 14.250 12.492 41.970 1.00 21.59 172 GLY B CA 1
ATOM 6873 C C . GLY B 1 141 ? 12.741 12.450 42.154 1.00 21.97 172 GLY B C 1
ATOM 6874 O O . GLY B 1 141 ? 12.013 12.092 41.227 1.00 19.75 172 GLY B O 1
ATOM 6878 N N . LEU B 1 142 ? 12.258 12.778 43.344 1.00 16.79 173 LEU B N 1
ATOM 6879 C CA . LEU B 1 142 ? 10.806 12.808 43.547 1.00 17.02 173 LEU B CA 1
ATOM 6880 C C . LEU B 1 142 ? 10.189 13.962 42.800 1.00 18.34 173 LEU B C 1
ATOM 6881 O O . LEU B 1 142 ? 10.738 15.061 42.786 1.00 20.16 173 LEU B O 1
ATOM 6897 N N . LYS B 1 143 ? 9.023 13.719 42.206 1.00 17.75 174 LYS B N 1
ATOM 6898 C CA . LYS B 1 143 ? 8.201 14.792 41.634 1.00 18.31 174 LYS B CA 1
ATOM 6899 C C . LYS B 1 143 ? 7.305 15.332 42.728 1.00 17.69 174 LYS B C 1
ATOM 6900 O O . LYS B 1 143 ? 6.548 14.598 43.326 1.00 20.91 174 LYS B O 1
ATOM 6919 N N A VAL B 1 144 ? 7.372 16.638 42.964 0.66 17.81 175 VAL B N 1
ATOM 6920 N N B VAL B 1 144 ? 7.430 16.615 43.025 0.34 17.74 175 VAL B N 1
ATOM 6921 C CA A VAL B 1 144 ? 6.688 17.241 44.092 0.66 16.27 175 VAL B CA 1
ATOM 6922 C CA B VAL B 1 144 ? 6.596 17.197 44.052 0.34 16.96 175 VAL B CA 1
ATOM 6923 C C A VAL B 1 144 ? 5.967 18.496 43.596 0.66 18.68 175 VAL B C 1
ATOM 6924 C C B VAL B 1 144 ? 5.926 18.438 43.507 0.34 18.24 175 VAL B C 1
ATOM 6925 O O A VAL B 1 144 ? 6.576 19.343 42.926 0.66 21.65 175 VAL B O 1
ATOM 6926 O O B VAL B 1 144 ? 6.512 19.207 42.737 0.34 18.18 175 VAL B O 1
ATOM 6951 N N . ARG B 1 145 ? 4.666 18.584 43.873 1.00 17.00 176 ARG B N 1
ATOM 6952 C CA . ARG B 1 145 ? 3.943 19.815 43.622 1.00 16.24 176 ARG B CA 1
ATOM 6953 C C . ARG B 1 145 ? 4.500 20.883 44.546 1.00 15.76 176 ARG B C 1
ATOM 6954 O O . ARG B 1 145 ? 4.789 20.615 45.721 1.00 14.66 176 ARG B O 1
ATOM 6975 N N . THR B 1 146 ? 4.635 22.100 44.013 1.00 16.23 177 THR B N 1
ATOM 6976 C CA . THR B 1 146 ? 4.914 23.269 44.819 1.00 16.72 177 THR B CA 1
ATOM 6977 C C . THR B 1 146 ? 3.818 24.308 44.621 1.00 15.08 177 THR B C 1
ATOM 6978 O O . THR B 1 146 ? 2.996 24.220 43.698 1.00 14.33 177 THR B O 1
ATOM 6989 N N . MET B 1 147 ? 3.788 25.295 45.496 1.00 14.63 178 MET B N 1
ATOM 6990 C CA . MET B 1 147 ? 2.978 26.456 45.230 1.00 15.07 178 MET B CA 1
ATOM 6991 C C . MET B 1 147 ? 3.558 27.219 44.043 1.00 16.14 178 MET B C 1
ATOM 6992 O O . MET B 1 147 ? 4.634 26.886 43.514 1.00 13.58 178 MET B O 1
ATOM 7006 N N . GLU B 1 148 ? 2.822 28.245 43.637 1.00 13.39 179 GLU B N 1
ATOM 7007 C CA . GLU B 1 148 ? 3.137 29.027 42.461 1.00 12.96 179 GLU B CA 1
ATOM 7008 C C . GLU B 1 148 ? 4.145 30.092 42.851 1.00 12.62 179 GLU B C 1
ATOM 7009 O O . GLU B 1 148 ? 3.853 31.288 42.817 1.00 12.82 179 GLU B O 1
ATOM 7021 N N . ASN B 1 149 ? 5.358 29.638 43.180 1.00 13.72 180 ASN B N 1
ATOM 7022 C CA . ASN B 1 149 ? 6.346 30.467 43.849 1.00 13.53 180 ASN B CA 1
ATOM 7023 C C . ASN B 1 149 ? 7.752 30.107 43.391 1.00 13.27 180 ASN B C 1
ATOM 7024 O O . ASN B 1 149 ? 8.237 29.004 43.671 1.00 12.37 180 ASN B O 1
ATOM 7035 N N . LYS B 1 150 ? 8.386 31.030 42.678 1.00 14.90 181 LYS B N 1
ATOM 7036 C CA . LYS B 1 150 ? 9.693 30.746 42.061 1.00 14.97 181 LYS B CA 1
ATOM 7037 C C . LYS B 1 150 ? 10.813 30.536 43.069 1.00 17.84 181 LYS B C 1
ATOM 7038 O O . LYS B 1 150 ? 11.796 29.857 42.756 1.00 16.08 181 LYS B O 1
ATOM 7057 N N . VAL B 1 151 ? 10.704 31.139 44.250 1.00 14.77 182 VAL B N 1
ATOM 7058 C CA . VAL B 1 151 ? 11.702 30.909 45.296 1.00 13.70 182 VAL B CA 1
ATOM 7059 C C . VAL B 1 151 ? 11.612 29.504 45.843 1.00 14.68 182 VAL B C 1
ATOM 7060 O O . VAL B 1 151 ? 12.624 28.845 46.049 1.00 14.85 182 VAL B O 1
ATOM 7073 N N . HIS B 1 152 ? 10.393 29.021 46.074 1.00 13.94 183 HIS B N 1
ATOM 7074 C CA . HIS B 1 152 ? 10.218 27.633 46.493 1.00 13.43 183 HIS B CA 1
ATOM 7075 C C . HIS B 1 152 ? 10.707 26.681 45.385 1.00 13.18 183 HIS B C 1
ATOM 7076 O O . HIS B 1 152 ? 11.353 25.662 45.657 1.00 15.29 183 HIS B O 1
ATOM 7091 N N . MET B 1 153 ? 10.378 26.987 44.129 1.00 12.40 184 MET B N 1
ATOM 7092 C CA . MET B 1 153 ? 10.798 26.113 43.032 1.00 12.51 184 MET B CA 1
ATOM 7093 C C . MET B 1 153 ? 12.324 26.029 42.978 1.00 14.13 184 MET B C 1
ATOM 7094 O O . MET B 1 153 ? 12.885 24.918 43.000 1.00 16.24 184 MET B O 1
ATOM 7108 N N . ASP B 1 154 ? 12.966 27.188 42.876 1.00 14.07 185 ASP B N 1
ATOM 7109 C CA . ASP B 1 154 ? 14.443 27.263 42.807 1.00 14.54 185 ASP B CA 1
ATOM 7110 C C . ASP B 1 154 ? 15.085 26.614 44.016 1.00 18.54 185 ASP B C 1
ATOM 7111 O O . ASP B 1 154 ? 16.039 25.830 43.895 1.00 16.34 185 ASP B O 1
ATOM 7120 N N . GLY B 1 155 ? 14.583 26.955 45.190 1.00 12.23 186 GLY B N 1
ATOM 7121 C CA . GLY B 1 155 ? 15.138 26.429 46.431 1.00 17.04 186 GLY B CA 1
ATOM 7122 C C . GLY B 1 155 ? 14.989 24.916 46.575 1.00 16.24 186 GLY B C 1
ATOM 7123 O O . GLY B 1 155 ? 15.952 24.233 46.920 1.00 14.58 186 GLY B O 1
ATOM 7127 N N . TYR B 1 156 ? 13.801 24.387 46.297 1.00 13.43 187 TYR B N 1
ATOM 7128 C CA . TYR B 1 156 ? 13.556 22.946 46.445 1.00 12.44 187 TYR B CA 1
ATOM 7129 C C . TYR B 1 156 ? 14.339 22.132 45.399 1.00 13.31 187 TYR B C 1
ATOM 7130 O O . TYR B 1 156 ? 14.677 20.969 45.638 1.00 15.66 187 TYR B O 1
ATOM 7148 N N . LYS B 1 157 ? 14.601 22.719 44.241 1.00 14.76 188 LYS B N 1
ATOM 7149 C CA . LYS B 1 157 ? 15.363 22.027 43.209 1.00 14.42 188 LYS B CA 1
ATOM 7150 C C . LYS B 1 157 ? 16.727 21.658 43.753 1.00 17.80 188 LYS B C 1
ATOM 7151 O O . LYS B 1 157 ? 17.316 20.672 43.294 1.00 17.73 188 LYS B O 1
ATOM 7170 N N . THR B 1 158 ? 17.237 22.427 44.724 1.00 15.05 189 THR B N 1
ATOM 7171 C CA . THR B 1 158 ? 18.568 22.127 45.262 1.00 13.30 189 THR B CA 1
ATOM 7172 C C . THR B 1 158 ? 18.582 20.801 46.026 1.00 17.19 189 THR B C 1
ATOM 7173 O O . THR B 1 158 ? 19.635 20.188 46.159 1.00 16.91 189 THR B O 1
ATOM 7184 N N . PHE B 1 159 ? 17.420 20.370 46.522 1.00 17.22 190 PHE B N 1
ATOM 7185 C CA . PHE B 1 159 ? 17.281 19.067 47.168 1.00 18.05 190 PHE B CA 1
ATOM 7186 C C . PHE B 1 159 ? 17.187 17.931 46.148 1.00 20.49 190 PHE B C 1
ATOM 7187 O O . PHE B 1 159 ? 17.114 16.757 46.538 1.00 23.03 190 PHE B O 1
ATOM 7204 N N . GLY B 1 160 ? 17.128 18.248 44.853 1.00 15.23 191 GLY B N 1
ATOM 7205 C CA . GLY B 1 160 ? 17.015 17.213 43.836 1.00 17.74 191 GLY B CA 1
ATOM 7206 C C . GLY B 1 160 ? 15.561 16.870 43.474 1.00 19.49 191 GLY B C 1
ATOM 7207 O O . GLY B 1 160 ? 15.308 16.021 42.617 1.00 22.44 191 GLY B O 1
ATOM 7211 N N . LEU B 1 161 ? 14.617 17.543 44.121 1.00 18.33 192 LEU B N 1
ATOM 7212 C CA . LEU B 1 161 ? 13.193 17.397 43.822 1.00 17.17 192 LEU B CA 1
ATOM 7213 C C . LEU B 1 161 ? 12.916 17.985 42.454 1.00 17.73 192 LEU B C 1
ATOM 7214 O O . LEU B 1 161 ? 13.596 18.910 42.022 1.00 18.98 192 LEU B O 1
ATOM 7230 N N . LEU B 1 162 ? 11.876 17.483 41.798 1.00 18.43 193 LEU B N 1
ATOM 7231 C CA . LEU B 1 162 ? 11.461 18.014 40.508 1.00 15.87 193 LEU B CA 1
ATOM 7232 C C . LEU B 1 162 ? 10.123 18.695 40.740 1.00 17.33 193 LEU B C 1
ATOM 7233 O O . LEU B 1 162 ? 9.127 18.027 40.932 1.00 18.60 193 LEU B O 1
ATOM 7249 N N . PRO B 1 163 ? 10.107 20.033 40.770 1.00 16.46 194 PRO B N 1
ATOM 7250 C CA . PRO B 1 163 ? 8.886 20.765 41.151 1.00 16.98 194 PRO B CA 1
ATOM 7251 C C . PRO B 1 163 ? 7.913 20.970 40.000 1.00 21.69 194 PRO B C 1
ATOM 7252 O O . PRO B 1 163 ? 8.348 21.179 38.874 1.00 21.24 194 PRO B O 1
ATOM 7263 N N . THR B 1 164 ? 6.610 20.879 40.285 1.00 16.85 195 THR B N 1
ATOM 7264 C CA . THR B 1 164 ? 5.570 21.344 39.382 1.00 19.05 195 THR B CA 1
ATOM 7265 C C . THR B 1 164 ? 4.656 22.257 40.194 1.00 16.23 195 THR B C 1
ATOM 7266 O O . THR B 1 164 ? 4.074 21.823 41.194 1.00 14.77 195 THR B O 1
ATOM 7277 N N . PRO B 1 165 ? 4.529 23.530 39.786 1.00 16.27 196 PRO B N 1
ATOM 7278 C CA . PRO B 1 165 ? 3.622 24.422 40.506 1.00 13.08 196 PRO B CA 1
ATOM 7279 C C . PRO B 1 165 ? 2.170 24.046 40.180 1.00 17.02 196 PRO B C 1
ATOM 7280 O O . PRO B 1 165 ? 1.916 23.726 39.019 1.00 17.28 196 PRO B O 1
ATOM 7291 N N . MET B 1 166 ? 1.274 24.030 41.172 1.00 15.98 197 MET B N 1
ATOM 7292 C CA . MET B 1 166 ? -0.154 23.763 40.954 1.00 16.62 197 MET B CA 1
ATOM 7293 C C . MET B 1 166 ? -0.961 24.570 41.955 1.00 17.40 197 MET B C 1
ATOM 7294 O O . MET B 1 166 ? -0.558 24.712 43.109 1.00 15.72 197 MET B O 1
ATOM 7308 N N . ALA B 1 167 ? -2.095 25.101 41.507 1.00 19.56 198 ALA B N 1
ATOM 7309 C CA . ALA B 1 167 ? -3.051 25.728 42.412 1.00 19.99 198 ALA B CA 1
ATOM 7310 C C . ALA B 1 167 ? -3.512 24.690 43.418 1.00 19.46 198 ALA B C 1
ATOM 7311 O O . ALA B 1 167 ? -3.703 23.534 43.065 1.00 17.86 198 ALA B O 1
ATOM 7318 N N . PHE B 1 168 ? -3.737 25.110 44.653 1.00 16.51 199 PHE B N 1
ATOM 7319 C CA . PHE B 1 168 ? -4.074 24.173 45.710 1.00 18.76 199 PHE B CA 1
ATOM 7320 C C . PHE B 1 168 ? -5.321 23.301 45.443 1.00 17.17 199 PHE B C 1
ATOM 7321 O O . PHE B 1 168 ? -5.322 22.108 45.778 1.00 17.38 199 PHE B O 1
ATOM 7338 N N . PRO B 1 169 ? -6.396 23.871 44.862 1.00 20.73 200 PRO B N 1
ATOM 7339 C CA . PRO B 1 169 ? -7.565 22.999 44.703 1.00 19.57 200 PRO B CA 1
ATOM 7340 C C . PRO B 1 169 ? -7.336 21.784 43.788 1.00 21.88 200 PRO B C 1
ATOM 7341 O O . PRO B 1 169 ? -8.148 20.864 43.797 1.00 21.45 200 PRO B O 1
ATOM 7352 N N . GLU B 1 170 ? -6.258 21.768 43.014 1.00 20.45 201 GLU B N 1
ATOM 7353 C CA . GLU B 1 170 ? -5.984 20.639 42.119 1.00 21.20 201 GLU B CA 1
ATOM 7354 C C . GLU B 1 170 ? -5.044 19.600 42.748 1.00 19.46 201 GLU B C 1
ATOM 7355 O O . GLU B 1 170 ? -4.836 18.524 42.196 1.00 21.76 201 GLU B O 1
ATOM 7367 N N . LEU B 1 171 ? -4.500 19.919 43.914 1.00 17.53 202 LEU B N 1
ATOM 7368 C CA . LEU B 1 171 ? -3.482 19.098 44.555 1.00 17.16 202 LEU B CA 1
ATOM 7369 C C . LEU B 1 171 ? -3.968 17.706 44.983 1.00 19.20 202 LEU B C 1
ATOM 7370 O O . LEU B 1 171 ? -3.300 16.706 44.725 1.00 18.44 202 LEU B O 1
ATOM 7386 N N . PHE B 1 172 ? -5.134 17.627 45.615 1.00 20.92 203 PHE B N 1
ATOM 7387 C CA . PHE B 1 172 ? -5.570 16.354 46.158 1.00 19.60 203 PHE B CA 1
ATOM 7388 C C . PHE B 1 172 ? -5.659 15.314 45.040 1.00 23.20 203 PHE B C 1
ATOM 7389 O O . PHE B 1 172 ? -5.164 14.200 45.174 1.00 20.72 203 PHE B O 1
ATOM 7406 N N . THR B 1 173 ? -6.283 15.692 43.931 1.00 20.64 204 THR B N 1
ATOM 7407 C CA . THR B 1 173 ? -6.448 14.786 42.796 1.00 22.82 204 THR B CA 1
ATOM 7408 C C . THR B 1 173 ? -5.123 14.447 42.108 1.00 24.26 204 THR B C 1
ATOM 7409 O O . THR B 1 173 ? -4.904 13.312 41.681 1.00 22.05 204 THR B O 1
ATOM 7420 N N . ALA B 1 174 ? -4.242 15.433 41.996 1.00 23.89 205 ALA B N 1
ATOM 7421 C CA . ALA B 1 174 ? -2.924 15.198 41.410 1.00 18.47 205 ALA B CA 1
ATOM 7422 C C . ALA B 1 174 ? -2.165 14.150 42.228 1.00 21.28 205 ALA B C 1
ATOM 7423 O O . ALA B 1 174 ? -1.516 13.271 41.680 1.00 23.75 205 ALA B O 1
ATOM 7430 N N . LEU B 1 175 ? -2.248 14.254 43.546 1.00 18.65 206 LEU B N 1
ATOM 7431 C CA . LEU B 1 175 ? -1.664 13.226 44.413 1.00 20.86 206 LEU B CA 1
ATOM 7432 C C . LEU B 1 175 ? -2.334 11.890 44.249 1.00 22.98 206 LEU B C 1
ATOM 7433 O O . LEU B 1 175 ? -1.663 10.850 44.177 1.00 21.44 206 LEU B O 1
ATOM 7449 N N . GLN B 1 176 ? -3.665 11.901 44.205 1.00 20.53 207 GLN B N 1
ATOM 7450 C CA . GLN B 1 176 ? -4.426 10.656 44.104 1.00 21.21 207 GLN B CA 1
ATOM 7451 C C . GLN B 1 176 ? -4.074 9.883 42.835 1.00 26.41 207 GLN B C 1
ATOM 7452 O O . GLN B 1 176 ? -3.959 8.652 42.853 1.00 24.20 207 GLN B O 1
ATOM 7466 N N . GLN B 1 177 ? -3.919 10.609 41.736 1.00 23.73 208 GLN B N 1
ATOM 7467 C CA . GLN B 1 177 ? -3.657 9.997 40.442 1.00 25.21 208 GLN B CA 1
ATOM 7468 C C . GLN B 1 177 ? -2.159 9.726 40.192 1.00 22.94 208 GLN B C 1
ATOM 7469 O O . GLN B 1 177 ? -1.792 9.172 39.158 1.00 27.06 208 GLN B O 1
ATOM 7483 N N . GLY B 1 178 ? -1.292 10.129 41.112 1.00 22.29 209 GLY B N 1
ATOM 7484 C CA . GLY B 1 178 ? 0.131 9.900 40.938 1.00 22.65 209 GLY B CA 1
ATOM 7485 C C . GLY B 1 178 ? 0.812 10.821 39.922 1.00 26.39 209 GLY B C 1
ATOM 7486 O O . GLY B 1 178 ? 1.904 10.532 39.441 1.00 26.29 209 GLY B O 1
ATOM 7490 N N . THR B 1 179 ? 0.184 11.942 39.595 1.00 23.81 210 THR B N 1
ATOM 7491 C CA . THR B 1 179 ? 0.785 12.885 38.667 1.00 25.11 210 THR B CA 1
ATOM 7492 C C . THR B 1 179 ? 2.088 13.394 39.247 1.00 24.59 210 THR B C 1
ATOM 7493 O O . THR B 1 179 ? 3.078 13.569 38.539 1.00 24.78 210 THR B O 1
ATOM 7504 N N . VAL B 1 180 ? 2.061 13.679 40.543 1.00 17.45 211 VAL B N 1
ATOM 7505 C CA . VAL B 1 180 ? 3.279 13.921 41.297 1.00 19.48 211 VAL B CA 1
ATOM 7506 C C . VAL B 1 180 ? 3.378 12.898 42.424 1.00 17.89 211 VAL B C 1
ATOM 7507 O O . VAL B 1 180 ? 2.378 12.312 42.851 1.00 19.43 211 VAL B O 1
ATOM 7520 N N . ASP B 1 181 ? 4.601 12.683 42.896 1.00 17.04 212 ASP B N 1
ATOM 7521 C CA . ASP B 1 181 ? 4.835 11.781 44.000 1.00 17.67 212 ASP B CA 1
ATOM 7522 C C . ASP B 1 181 ? 4.434 12.405 45.320 1.00 21.11 212 ASP B C 1
ATOM 7523 O O . ASP B 1 181 ? 4.042 11.700 46.235 1.00 20.76 212 ASP B O 1
ATOM 7532 N N . GLY B 1 182 ? 4.550 13.723 45.448 1.00 18.26 213 GLY B N 1
ATOM 7533 C CA . GLY B 1 182 ? 4.329 14.315 46.757 1.00 16.75 213 GLY B CA 1
ATOM 7534 C C . GLY B 1 182 ? 4.083 15.802 46.729 1.00 16.26 213 GLY B C 1
ATOM 7535 O O . GLY B 1 182 ? 3.886 16.392 45.667 1.00 15.89 213 GLY B O 1
ATOM 7539 N N . GLN B 1 183 ? 4.122 16.392 47.913 1.00 16.97 214 GLN B N 1
ATOM 7540 C CA . GLN B 1 183 ? 3.889 17.811 48.092 1.00 16.41 214 GLN B CA 1
ATOM 7541 C C . GLN B 1 183 ? 4.482 18.253 49.422 1.00 19.73 214 GLN B C 1
ATOM 7542 O O . GLN B 1 183 ? 5.177 17.488 50.098 1.00 16.00 214 GLN B O 1
ATOM 7556 N N . GLU B 1 184 ? 4.226 19.496 49.805 1.00 15.36 215 GLU B N 1
ATOM 7557 C CA . GLU B 1 184 ? 4.680 19.955 51.106 1.00 14.58 215 GLU B CA 1
ATOM 7558 C C . GLU B 1 184 ? 3.755 21.026 51.646 1.00 13.87 215 GLU B C 1
ATOM 7559 O O . GLU B 1 184 ? 3.297 21.873 50.910 1.00 15.69 215 GLU B O 1
ATOM 7571 N N . ASN B 1 185 ? 3.449 20.945 52.939 1.00 16.35 216 ASN B N 1
ATOM 7572 C CA . ASN B 1 185 ? 2.484 21.838 53.545 1.00 15.60 216 ASN B CA 1
ATOM 7573 C C . ASN B 1 185 ? 2.577 21.761 55.053 1.00 15.28 216 ASN B C 1
ATOM 7574 O O . ASN B 1 185 ? 3.102 20.806 55.594 1.00 15.30 216 ASN B O 1
ATOM 7585 N N . PRO B 1 186 ? 2.034 22.762 55.746 1.00 15.24 217 PRO B N 1
ATOM 7586 C CA . PRO B 1 186 ? 1.988 22.633 57.206 1.00 17.82 217 PRO B CA 1
ATOM 7587 C C . PRO B 1 186 ? 0.998 21.552 57.689 1.00 17.41 217 PRO B C 1
ATOM 7588 O O . PRO B 1 186 ? 0.052 21.198 56.982 1.00 18.12 217 PRO B O 1
ATOM 7599 N N . ILE B 1 187 ? 1.195 21.052 58.905 1.00 16.54 218 ILE B N 1
ATOM 7600 C CA . ILE B 1 187 ? 0.279 20.062 59.481 1.00 17.41 218 ILE B CA 1
ATOM 7601 C C . ILE B 1 187 ? -1.223 20.504 59.446 1.00 17.98 218 ILE B C 1
ATOM 7602 O O . ILE B 1 187 ? -2.105 19.708 59.104 1.00 18.54 218 ILE B O 1
ATOM 7618 N N . PRO B 1 188 ? -1.519 21.775 59.768 1.00 17.94 219 PRO B N 1
ATOM 7619 C CA . PRO B 1 188 ? -2.947 22.110 59.677 1.00 23.32 219 PRO B CA 1
ATOM 7620 C C . PRO B 1 188 ? -3.558 21.954 58.280 1.00 18.48 219 PRO B C 1
ATOM 7621 O O . PRO B 1 188 ? -4.782 21.744 58.192 1.00 20.32 219 PRO B O 1
ATOM 7632 N N . VAL B 1 189 ? -2.772 22.092 57.218 1.00 18.17 220 VAL B N 1
ATOM 7633 C CA . VAL B 1 189 ? -3.290 21.855 55.864 1.00 19.68 220 VAL B CA 1
ATOM 7634 C C . VAL B 1 189 ? -3.409 20.348 55.571 1.00 19.45 220 VAL B C 1
ATOM 7635 O O . VAL B 1 189 ? -4.425 19.874 55.050 1.00 20.93 220 VAL B O 1
ATOM 7648 N N . ILE B 1 190 ? -2.368 19.600 55.906 1.00 17.85 221 ILE B N 1
ATOM 7649 C CA . ILE B 1 190 ? -2.351 18.165 55.656 1.00 19.11 221 ILE B CA 1
ATOM 7650 C C . ILE B 1 190 ? -3.534 17.509 56.347 1.00 24.16 221 ILE B C 1
ATOM 7651 O O . ILE B 1 190 ? -4.193 16.624 55.785 1.00 20.27 221 ILE B O 1
ATOM 7667 N N . LEU B 1 191 ? -3.830 17.978 57.553 1.00 19.52 222 LEU B N 1
ATOM 7668 C CA . LEU B 1 191 ? -4.966 17.475 58.319 1.00 22.55 222 LEU B CA 1
ATOM 7669 C C . LEU B 1 191 ? -6.303 17.870 57.695 1.00 23.50 222 LEU B C 1
ATOM 7670 O O . LEU B 1 191 ? -7.172 17.022 57.412 1.00 24.59 222 LEU B O 1
ATOM 7686 N N . SER B 1 192 ? -6.489 19.168 57.513 1.00 23.32 223 SER B N 1
ATOM 7687 C CA . SER B 1 192 ? -7.799 19.655 57.118 1.00 23.49 223 SER B CA 1
ATOM 7688 C C . SER B 1 192 ? -8.164 19.232 55.689 1.00 22.85 223 SER B C 1
ATOM 7689 O O . SER B 1 192 ? -9.351 19.077 55.377 1.00 23.14 223 SER B O 1
ATOM 7697 N N . SER B 1 193 ? -7.167 19.019 54.836 1.00 24.52 224 SER B N 1
ATOM 7698 C CA . SER B 1 193 ? -7.418 18.543 53.474 1.00 25.26 224 SER B CA 1
ATOM 7699 C C . SER B 1 193 ? -7.338 17.013 53.305 1.00 22.70 224 SER B C 1
ATOM 7700 O O . SER B 1 193 ? -7.370 16.513 52.178 1.00 24.32 224 SER B O 1
ATOM 7708 N N . LYS B 1 194 ? -7.224 16.281 54.408 1.00 22.96 225 LYS B N 1
ATOM 7709 C CA . LYS B 1 194 ? -7.190 14.815 54.373 1.00 23.67 225 LYS B CA 1
ATOM 7710 C C . LYS B 1 194 ? -6.150 14.194 53.406 1.00 25.48 225 LYS B C 1
ATOM 7711 O O . LYS B 1 194 ? -6.439 13.197 52.726 1.00 22.82 225 LYS B O 1
ATOM 7730 N N . PHE B 1 195 ? -4.945 14.764 53.359 1.00 20.31 226 PHE B N 1
ATOM 7731 C CA . PHE B 1 195 ? -3.906 14.252 52.485 1.00 21.71 226 PHE B CA 1
ATOM 7732 C C . PHE B 1 195 ? -3.392 12.871 52.930 1.00 20.16 226 PHE B C 1
ATOM 7733 O O . PHE B 1 195 ? -2.717 12.200 52.156 1.00 20.82 226 PHE B O 1
ATOM 7750 N N . SER B 1 196 ? -3.741 12.428 54.142 1.00 22.99 227 SER B N 1
ATOM 7751 C CA . SER B 1 196 ? -3.375 11.064 54.584 1.00 21.51 227 SER B CA 1
ATOM 7752 C C . SER B 1 196 ? -4.047 10.018 53.708 1.00 22.48 227 SER B C 1
ATOM 7753 O O . SER B 1 196 ? -3.609 8.851 53.660 1.00 24.77 227 SER B O 1
ATOM 7761 N N . GLN B 1 197 ? -5.132 10.409 53.040 1.00 22.46 228 GLN B N 1
ATOM 7762 C CA . GLN B 1 197 ? -5.806 9.503 52.127 1.00 23.17 228 GLN B CA 1
ATOM 7763 C C . GLN B 1 197 ? -4.989 9.213 50.878 1.00 28.93 228 GLN B C 1
ATOM 7764 O O . GLN B 1 197 ? -5.177 8.159 50.271 1.00 24.06 228 GLN B O 1
ATOM 7778 N N . VAL B 1 198 ? -4.084 10.129 50.510 1.00 23.77 229 VAL B N 1
ATOM 7779 C CA . VAL B 1 198 ? -3.401 10.059 49.222 1.00 21.01 229 VAL B CA 1
ATOM 7780 C C . VAL B 1 198 ? -1.875 10.179 49.347 1.00 20.17 229 VAL B C 1
ATOM 7781 O O . VAL B 1 198 ? -1.185 10.247 48.344 1.00 20.80 229 VAL B O 1
ATOM 7794 N N . GLN B 1 199 ? -1.367 10.160 50.570 1.00 20.07 230 GLN B N 1
ATOM 7795 C CA . GLN B 1 199 ? 0.094 10.221 50.804 1.00 19.39 230 GLN B CA 1
ATOM 7796 C C . GLN B 1 199 ? 0.458 9.294 51.951 1.00 20.11 230 GLN B C 1
ATOM 7797 O O . GLN B 1 199 ? -0.114 9.402 53.027 1.00 24.46 230 GLN B O 1
ATOM 7811 N N . LYS B 1 200 ? 1.409 8.390 51.717 1.00 22.10 231 LYS B N 1
ATOM 7812 C CA . LYS B 1 200 ? 1.798 7.378 52.710 1.00 22.71 231 LYS B CA 1
ATOM 7813 C C . LYS B 1 200 ? 2.862 7.888 53.681 1.00 20.75 231 LYS B C 1
ATOM 7814 O O . LYS B 1 200 ? 2.935 7.431 54.818 1.00 25.30 231 LYS B O 1
ATOM 7833 N N . HIS B 1 201 ? 3.681 8.832 53.223 1.00 19.25 232 HIS B N 1
ATOM 7834 C CA . HIS B 1 201 ? 4.848 9.274 53.985 1.00 19.24 232 HIS B CA 1
ATOM 7835 C C . HIS B 1 201 ? 4.799 10.758 54.360 1.00 19.13 232 HIS B C 1
ATOM 7836 O O . HIS B 1 201 ? 4.417 11.603 53.545 1.00 18.33 232 HIS B O 1
ATOM 7851 N N . LEU B 1 202 ? 5.207 11.056 55.591 1.00 17.95 233 LEU B N 1
ATOM 7852 C CA . LEU B 1 202 ? 5.397 12.437 56.054 1.00 17.35 233 LEU B CA 1
ATOM 7853 C C . LEU B 1 202 ? 6.761 12.562 56.741 1.00 17.09 233 LEU B C 1
ATOM 7854 O O . LEU B 1 202 ? 7.110 11.731 57.555 1.00 17.62 233 LEU B O 1
ATOM 7870 N N . SER B 1 203 ? 7.512 13.607 56.414 1.00 16.35 234 SER B N 1
ATOM 7871 C CA . SER B 1 203 ? 8.741 13.929 57.147 1.00 16.14 234 SER B CA 1
ATOM 7872 C C . SER B 1 203 ? 8.670 15.358 57.657 1.00 15.71 234 SER B C 1
ATOM 7873 O O . SER B 1 203 ? 8.318 16.268 56.894 1.00 16.39 234 SER B O 1
ATOM 7881 N N . LEU B 1 204 ? 9.015 15.553 58.932 1.00 16.97 235 LEU B N 1
ATOM 7882 C CA . LEU B 1 204 ? 9.003 16.904 59.515 1.00 18.44 235 LEU B CA 1
ATOM 7883 C C . LEU B 1 204 ? 10.274 17.678 59.155 1.00 16.16 235 LEU B C 1
ATOM 7884 O O . LEU B 1 204 ? 11.122 17.954 59.999 1.00 17.41 235 LEU B O 1
ATOM 7900 N N . THR B 1 205 ? 10.381 18.005 57.876 1.00 17.33 236 THR B N 1
ATOM 7901 C CA . THR B 1 205 ? 11.511 18.733 57.328 1.00 16.43 236 THR B CA 1
ATOM 7902 C C . THR B 1 205 ? 11.521 20.214 57.755 1.00 18.96 236 THR B C 1
ATOM 7903 O O . THR B 1 205 ? 12.580 20.835 57.834 1.00 16.73 236 THR B O 1
ATOM 7914 N N . GLY B 1 206 ? 10.345 20.789 57.983 1.00 16.53 237 GLY B N 1
ATOM 7915 C CA . GLY B 1 206 ? 10.229 22.159 58.468 1.00 16.05 237 GLY B CA 1
ATOM 7916 C C . GLY B 1 206 ? 11.043 23.086 57.578 1.00 15.27 237 GLY B C 1
ATOM 7917 O O . GLY B 1 206 ? 11.722 24.007 58.055 1.00 17.25 237 GLY B O 1
ATOM 7921 N N . HIS B 1 207 ? 10.971 22.860 56.269 1.00 13.15 238 HIS B N 1
ATOM 7922 C CA . HIS B 1 207 ? 11.949 23.438 55.351 1.00 13.02 238 HIS B CA 1
ATOM 7923 C C . HIS B 1 207 ? 11.717 24.915 54.999 1.00 12.24 238 HIS B C 1
ATOM 7924 O O . HIS B 1 207 ? 12.659 25.581 54.575 1.00 12.89 238 HIS B O 1
ATOM 7939 N N . VAL B 1 208 ? 10.477 25.398 55.137 1.00 12.12 239 VAL B N 1
ATOM 7940 C CA . VAL B 1 208 ? 10.166 26.826 55.009 1.00 11.97 239 VAL B CA 1
ATOM 7941 C C . VAL B 1 208 ? 9.127 27.167 56.053 1.00 14.40 239 VAL B C 1
ATOM 7942 O O . VAL B 1 208 ? 8.369 26.301 56.488 1.00 15.31 239 VAL B O 1
ATOM 7955 N N . TYR B 1 209 ? 9.082 28.440 56.441 1.00 15.71 240 TYR B N 1
ATOM 7956 C CA . TYR B 1 209 ? 7.951 28.960 57.195 1.00 14.55 240 TYR B CA 1
ATOM 7957 C C . TYR B 1 209 ? 6.995 29.598 56.201 1.00 12.99 240 TYR B C 1
ATOM 7958 O O . TYR B 1 209 ? 7.409 30.348 55.313 1.00 14.08 240 TYR B O 1
ATOM 7976 N N . SER B 1 210 ? 5.714 29.262 56.344 1.00 13.56 241 SER B N 1
ATOM 7977 C CA . SER B 1 210 ? 4.669 29.796 55.473 1.00 13.95 241 SER B CA 1
ATOM 7978 C C . SER B 1 210 ? 3.779 30.778 56.255 1.00 13.32 241 SER B C 1
ATOM 7979 O O . SER B 1 210 ? 2.895 30.344 57.002 1.00 13.86 241 SER B O 1
ATOM 7987 N N . PRO B 1 211 ? 4.011 32.108 56.106 1.00 13.18 242 PRO B N 1
ATOM 7988 C CA . PRO B 1 211 ? 3.032 33.010 56.727 1.00 13.69 242 PRO B CA 1
ATOM 7989 C C . PRO B 1 211 ? 1.726 32.975 55.941 1.00 13.99 242 PRO B C 1
ATOM 7990 O O . PRO B 1 211 ? 1.708 32.502 54.800 1.00 14.75 242 PRO B O 1
ATOM 8001 N N . ALA B 1 212 ? 0.650 33.473 56.545 1.00 19.30 243 ALA B N 1
ATOM 8002 C CA . ALA B 1 212 ? -0.584 33.774 55.825 1.00 17.60 243 ALA B CA 1
ATOM 8003 C C . ALA B 1 212 ? -0.908 35.232 56.127 1.00 18.44 243 ALA B C 1
ATOM 8004 O O . ALA B 1 212 ? -0.313 35.833 57.026 1.00 15.14 243 ALA B O 1
ATOM 8011 N N . VAL B 1 213 ? -1.836 35.812 55.376 1.00 15.20 244 VAL B N 1
ATOM 8012 C CA . VAL B 1 213 ? -2.139 37.224 55.536 1.00 14.80 244 VAL B CA 1
ATOM 8013 C C . VAL B 1 213 ? -3.598 37.433 55.167 1.00 14.91 244 VAL B C 1
ATOM 8014 O O . VAL B 1 213 ? -4.108 36.797 54.233 1.00 15.06 244 VAL B O 1
ATOM 8027 N N . LEU B 1 214 ? -4.262 38.270 55.959 1.00 15.04 245 LEU B N 1
ATOM 8028 C CA . LEU B 1 214 ? -5.599 38.743 55.662 1.00 15.26 245 LEU B CA 1
ATOM 8029 C C . LEU B 1 214 ? -5.454 39.990 54.813 1.00 16.49 245 LEU B C 1
ATOM 8030 O O . LEU B 1 214 ? -4.909 40.984 55.289 1.00 15.86 245 LEU B O 1
ATOM 8046 N N . ILE B 1 215 ? -5.921 39.920 53.561 1.00 15.15 246 ILE B N 1
ATOM 8047 C CA . ILE B 1 215 ? -5.805 41.028 52.597 1.00 15.06 246 ILE B CA 1
ATOM 8048 C C . ILE B 1 215 ? -7.201 41.504 52.209 1.00 18.69 246 ILE B C 1
ATOM 8049 O O . ILE B 1 215 ? -8.066 40.701 51.820 1.00 16.14 246 ILE B O 1
ATOM 8065 N N . LEU B 1 216 ? -7.395 42.811 52.299 1.00 15.92 247 LEU B N 1
ATOM 8066 C CA . LEU B 1 216 ? -8.618 43.478 51.872 1.00 16.02 247 LEU B CA 1
ATOM 8067 C C . LEU B 1 216 ? -8.358 44.205 50.559 1.00 17.47 247 LEU B C 1
ATOM 8068 O O . LEU B 1 216 ? -7.251 44.696 50.317 1.00 16.55 247 LEU B O 1
ATOM 8084 N N . SER B 1 217 ? -9.388 44.319 49.735 1.00 16.74 248 SER B N 1
ATOM 8085 C CA . SER B 1 217 ? -9.238 45.019 48.473 1.00 17.83 248 SER B CA 1
ATOM 8086 C C . SER B 1 217 ? -9.043 46.513 48.728 1.00 20.65 248 SER B C 1
ATOM 8087 O O . SER B 1 217 ? -9.571 47.058 49.700 1.00 17.09 248 SER B O 1
ATOM 8095 N N . SER B 1 218 ? -8.283 47.188 47.870 1.00 16.63 249 SER B N 1
ATOM 8096 C CA . SER B 1 218 ? -8.215 48.644 47.973 1.00 16.51 249 SER B CA 1
ATOM 8097 C C . SER B 1 218 ? -9.566 49.285 47.706 1.00 20.74 249 SER B C 1
ATOM 8098 O O . SER B 1 218 ? -9.863 50.359 48.272 1.00 22.96 249 SER B O 1
ATOM 8106 N N . ARG B 1 219 ? -10.387 48.648 46.865 1.00 21.73 250 ARG B N 1
ATOM 8107 C CA . ARG B 1 219 ? -11.729 49.160 46.584 1.00 23.62 250 ARG B CA 1
ATOM 8108 C C . ARG B 1 219 ? -12.476 49.383 47.894 1.00 26.82 250 ARG B C 1
ATOM 8109 O O . ARG B 1 219 ? -13.040 50.453 48.103 1.00 25.11 250 ARG B O 1
ATOM 8130 N N . VAL B 1 220 ? -12.476 48.389 48.778 1.00 23.20 251 VAL B N 1
ATOM 8131 C CA . VAL B 1 220 ? -13.196 48.509 50.049 1.00 18.94 251 VAL B CA 1
ATOM 8132 C C . VAL B 1 220 ? -12.479 49.419 51.027 1.00 18.94 251 VAL B C 1
ATOM 8133 O O . VAL B 1 220 ? -13.108 50.288 51.622 1.00 25.23 251 VAL B O 1
ATOM 8146 N N . TRP B 1 221 ? -11.154 49.252 51.165 1.00 17.28 252 TRP B N 1
ATOM 8147 C CA . TRP B 1 221 ? -10.386 50.003 52.131 1.00 16.71 252 TRP B CA 1
ATOM 8148 C C . TRP B 1 221 ? -10.598 51.480 51.913 1.00 20.71 252 TRP B C 1
ATOM 8149 O O . TRP B 1 221 ? -10.823 52.220 52.858 1.00 19.07 252 TRP B O 1
ATOM 8170 N N . ASP B 1 222 ? -10.520 51.900 50.657 1.00 18.38 253 ASP B N 1
ATOM 8171 C CA . ASP B 1 222 ? -10.589 53.334 50.349 1.00 18.07 253 ASP B CA 1
ATOM 8172 C C . ASP B 1 222 ? -11.978 53.912 50.586 1.00 22.08 253 ASP B C 1
ATOM 8173 O O . ASP B 1 222 ? -12.158 55.138 50.568 1.00 23.36 253 ASP B O 1
ATOM 8182 N N . LYS B 1 223 ? -12.964 53.044 50.812 1.00 23.05 254 LYS B N 1
ATOM 8183 C CA . LYS B 1 223 ? -14.313 53.498 51.147 1.00 26.00 254 LYS B CA 1
ATOM 8184 C C . LYS B 1 223 ? -14.499 53.604 52.662 1.00 26.78 254 LYS B C 1
ATOM 8185 O O . LYS B 1 223 ? -15.470 54.182 53.143 1.00 26.51 254 LYS B O 1
ATOM 8204 N N . LEU B 1 224 ? -13.561 53.047 53.419 1.00 22.91 255 LEU B N 1
ATOM 8205 C CA . LEU B 1 224 ? -13.698 53.027 54.880 1.00 25.36 255 LEU B CA 1
ATOM 8206 C C . LEU B 1 224 ? -13.398 54.377 55.497 1.00 24.52 255 LEU B C 1
ATOM 8207 O O . LEU B 1 224 ? -12.581 55.136 54.973 1.00 22.27 255 LEU B O 1
ATOM 8223 N N . SER B 1 225 ? -14.063 54.676 56.609 1.00 25.04 256 SER B N 1
ATOM 8224 C CA . SER B 1 225 ? -13.708 55.814 57.451 1.00 22.80 256 SER B CA 1
ATOM 8225 C C . SER B 1 225 ? -12.362 55.529 58.108 1.00 23.24 256 SER B C 1
ATOM 8226 O O . SER B 1 225 ? -11.931 54.375 58.185 1.00 23.61 256 SER B O 1
ATOM 8234 N N . GLU B 1 226 ? -11.696 56.566 58.601 1.00 21.61 257 GLU B N 1
ATOM 8235 C CA . GLU B 1 226 ? -10.386 56.353 59.245 1.00 18.77 257 GLU B CA 1
ATOM 8236 C C . GLU B 1 226 ? -10.584 55.496 60.498 1.00 20.64 257 GLU B C 1
ATOM 8237 O O . GLU B 1 226 ? -9.751 54.661 60.828 1.00 22.30 257 GLU B O 1
ATOM 8249 N N . ALA B 1 227 ? -11.724 55.677 61.166 1.00 22.33 258 ALA B N 1
ATOM 8250 C CA . ALA B 1 227 ? -12.056 54.851 62.320 1.00 22.16 258 ALA B CA 1
ATOM 8251 C C . ALA B 1 227 ? -12.177 53.376 61.935 1.00 22.99 258 ALA B C 1
ATOM 8252 O O . ALA B 1 227 ? -11.640 52.497 62.622 1.00 24.40 258 ALA B O 1
ATOM 8259 N N . ASP B 1 228 ? -12.883 53.091 60.845 1.00 26.64 259 ASP B N 1
ATOM 8260 C CA . ASP B 1 228 ? -13.104 51.698 60.453 1.00 27.11 259 ASP B CA 1
ATOM 8261 C C . ASP B 1 228 ? -11.779 51.076 59.998 1.00 25.46 259 ASP B C 1
ATOM 8262 O O . ASP B 1 228 ? -11.550 49.886 60.186 1.00 28.04 259 ASP B O 1
ATOM 8271 N N . LYS B 1 229 ? -10.906 51.870 59.398 1.00 22.04 260 LYS B N 1
ATOM 8272 C CA . LYS B 1 229 ? -9.599 51.349 59.007 1.00 19.97 260 LYS B CA 1
ATOM 8273 C C . LYS B 1 229 ? -8.875 50.732 60.213 1.00 21.47 260 LYS B C 1
ATOM 8274 O O . LYS B 1 229 ? -8.315 49.632 60.127 1.00 22.59 260 LYS B O 1
ATOM 8293 N N . LYS B 1 230 ? -8.910 51.419 61.345 1.00 20.54 261 LYS B N 1
ATOM 8294 C CA . LYS B 1 230 ? -8.296 50.913 62.569 1.00 24.90 261 LYS B CA 1
ATOM 8295 C C . LYS B 1 230 ? -9.000 49.662 63.095 1.00 24.56 261 LYS B C 1
ATOM 8296 O O . LYS B 1 230 ? -8.344 48.751 63.582 1.00 23.57 261 LYS B O 1
ATOM 8315 N N . VAL B 1 231 ? -10.333 49.620 62.999 1.00 24.40 262 VAL B N 1
ATOM 8316 C CA . VAL B 1 231 ? -11.111 48.441 63.406 1.00 28.40 262 VAL B CA 1
ATOM 8317 C C . VAL B 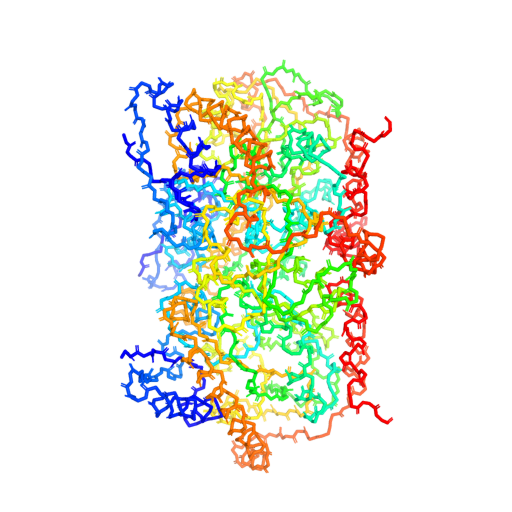1 231 ? -10.755 47.197 62.570 1.00 21.61 262 VAL B C 1
ATOM 8318 O O . VAL B 1 231 ? -10.629 46.097 63.096 1.00 25.23 262 VAL B O 1
ATOM 8331 N N . PHE B 1 232 ? -10.579 47.379 61.269 1.00 19.46 263 PHE B N 1
ATOM 8332 C CA . PHE B 1 232 ? -10.259 46.267 60.388 1.00 19.09 263 PHE B CA 1
ATOM 8333 C C . PHE B 1 232 ? -8.880 45.678 60.726 1.00 23.05 263 PHE B C 1
ATOM 8334 O O . PHE B 1 232 ? -8.697 44.464 60.746 1.00 23.33 263 PHE B O 1
ATOM 8351 N N . VAL B 1 233 ? -7.920 46.548 60.998 1.00 17.39 264 VAL B N 1
ATOM 8352 C CA . VAL B 1 233 ? -6.553 46.091 61.294 1.00 21.43 264 VAL B CA 1
ATOM 8353 C C . VAL B 1 233 ? -6.546 45.408 62.665 1.00 24.49 264 VAL B C 1
ATOM 8354 O O . VAL B 1 233 ? -6.025 44.315 62.810 1.00 20.72 264 VAL B O 1
ATOM 8367 N N . ALA B 1 234 ? -7.186 46.022 63.659 1.00 22.46 265 ALA B N 1
ATOM 8368 C CA . ALA B 1 234 ? -7.271 45.418 64.979 1.00 21.64 265 ALA B CA 1
ATOM 8369 C C . ALA B 1 234 ? -7.942 44.043 64.914 1.00 27.22 265 ALA B C 1
ATOM 8370 O O . ALA B 1 234 ? -7.530 43.114 65.599 1.00 24.53 265 ALA B O 1
ATOM 8377 N N . ALA B 1 235 ? -8.995 43.935 64.098 1.00 23.43 266 ALA B N 1
ATOM 8378 C CA . ALA B 1 235 ? -9.720 42.684 63.926 1.00 21.45 266 ALA B CA 1
ATOM 8379 C C . ALA B 1 235 ? -8.779 41.608 63.356 1.00 24.26 266 ALA B C 1
ATOM 8380 O O . ALA B 1 235 ? -8.759 40.471 63.842 1.00 24.06 266 ALA B O 1
ATOM 8387 N N . ALA B 1 236 ? -8.015 41.980 62.333 1.00 23.01 267 ALA B N 1
ATOM 8388 C CA . ALA B 1 236 ? -7.066 41.068 61.711 1.00 20.63 267 ALA B CA 1
ATOM 8389 C C . ALA B 1 236 ? -5.994 40.639 62.707 1.00 20.90 267 ALA B C 1
ATOM 8390 O O . ALA B 1 236 ? -5.545 39.493 62.682 1.00 19.27 267 ALA B O 1
ATOM 8397 N N . GLN B 1 237 ? -5.572 41.549 63.579 1.00 19.14 268 GLN B N 1
ATOM 8398 C CA . GLN B 1 237 ? -4.556 41.200 64.567 1.00 20.46 268 GLN B CA 1
ATOM 8399 C C . GLN B 1 237 ? -5.099 40.244 65.633 1.00 19.66 268 GLN B C 1
ATOM 8400 O O . GLN B 1 237 ? -4.363 39.421 66.170 1.00 23.85 268 GLN B O 1
ATOM 8414 N N . LYS B 1 238 ? -6.388 40.340 65.949 1.00 20.28 269 LYS B N 1
ATOM 8415 C CA . LYS B 1 238 ? -6.967 39.395 66.874 1.00 21.28 269 LYS B CA 1
ATOM 8416 C C . LYS B 1 238 ? -7.015 38.028 66.198 1.00 25.69 269 LYS B C 1
ATOM 8417 O O . LYS B 1 238 ? -6.831 36.995 66.842 1.00 22.91 269 LYS B O 1
ATOM 8436 N N . ALA B 1 239 ? -7.246 38.048 64.890 1.00 21.75 270 ALA B N 1
ATOM 8437 C CA . ALA B 1 239 ? -7.351 36.832 64.097 1.00 22.44 270 ALA B CA 1
ATOM 8438 C C . ALA B 1 239 ? -6.005 36.121 64.054 1.00 23.53 270 ALA B C 1
ATOM 8439 O O . ALA B 1 239 ? -5.941 34.903 64.103 1.00 21.91 270 ALA B O 1
ATOM 8446 N N . THR B 1 240 ? -4.930 36.889 63.940 1.00 21.66 271 THR B N 1
ATOM 8447 C CA . THR B 1 240 ? -3.577 36.334 64.027 1.00 24.27 271 THR B CA 1
ATOM 8448 C C . THR B 1 240 ? -3.437 35.414 65.238 1.00 19.08 271 THR B C 1
ATOM 8449 O O . THR B 1 240 ? -2.880 34.293 65.157 1.00 19.71 271 THR B O 1
ATOM 8460 N N . VAL B 1 241 ? -3.933 35.880 66.378 1.00 24.42 272 VAL B N 1
ATOM 8461 C CA . VAL B 1 241 ? -3.746 35.127 67.617 1.00 22.14 272 VAL B CA 1
ATOM 8462 C C . VAL B 1 241 ? -4.536 33.830 67.553 1.00 22.29 272 VAL B C 1
ATOM 8463 O O . VAL B 1 241 ? -3.998 32.754 67.838 1.00 24.37 272 VAL B O 1
ATOM 8476 N N . ALA B 1 242 ? -5.820 33.931 67.192 1.00 21.55 273 ALA B N 1
ATOM 8477 C CA . ALA B 1 242 ? -6.663 32.759 67.089 1.00 21.98 273 ALA B CA 1
ATOM 8478 C C . ALA B 1 242 ? -6.070 31.739 66.112 1.00 21.06 273 ALA B C 1
ATOM 8479 O O . ALA B 1 242 ? -6.041 30.527 66.394 1.00 25.98 273 ALA B O 1
ATOM 8486 N N . GLN B 1 243 ? -5.593 32.237 64.975 1.00 21.60 274 GLN B N 1
ATOM 8487 C CA . GLN B 1 243 ? -5.137 31.384 63.899 1.00 21.05 274 GLN B CA 1
ATOM 8488 C C . GLN B 1 243 ? -3.871 30.645 64.320 1.00 20.87 274 GLN B C 1
ATOM 8489 O O . GLN B 1 243 ? -3.733 29.433 64.091 1.00 21.62 274 GLN B O 1
ATOM 8503 N N . ARG B 1 244 ? -2.955 31.362 64.960 1.00 22.72 275 ARG B N 1
ATOM 8504 C CA . ARG B 1 244 ? -1.706 30.755 65.406 1.00 20.82 275 ARG B CA 1
ATOM 8505 C C . ARG B 1 244 ? -1.979 29.685 66.459 1.00 23.67 275 ARG B C 1
ATOM 8506 O O . ARG B 1 244 ? -1.264 28.680 66.544 1.00 22.29 275 ARG B O 1
ATOM 8527 N N . LYS B 1 245 ? -2.997 29.911 67.284 1.00 24.99 276 LYS B N 1
ATOM 8528 C CA . LYS B 1 245 ? -3.363 28.918 68.284 1.00 24.30 276 LYS B CA 1
ATOM 8529 C C . LYS B 1 245 ? -3.798 27.628 67.606 1.00 26.37 276 LYS B C 1
ATOM 8530 O O . LYS B 1 245 ? -3.397 26.534 68.014 1.00 23.71 276 LYS B O 1
ATOM 8549 N N . ARG B 1 246 ? -4.618 27.743 66.567 1.00 23.47 277 ARG B N 1
ATOM 8550 C CA . ARG B 1 246 ? -5.096 26.541 65.885 1.00 25.23 277 ARG B CA 1
ATOM 8551 C C . ARG B 1 246 ? -3.925 25.818 65.215 1.00 20.79 277 ARG B C 1
ATOM 8552 O O . ARG B 1 246 ? -3.853 24.588 65.209 1.00 21.09 277 ARG B O 1
ATOM 8573 N N . VAL B 1 247 ? -3.007 26.573 64.621 1.00 21.07 278 VAL B N 1
ATOM 8574 C CA . VAL B 1 247 ? -1.813 25.957 64.065 1.00 22.41 278 VAL B CA 1
ATOM 8575 C C . VAL B 1 247 ? -1.121 25.081 65.110 1.00 23.98 278 VAL B C 1
ATOM 8576 O O . VAL B 1 247 ? -0.814 23.907 64.836 1.00 23.57 278 VAL B O 1
ATOM 8589 N N . ASN B 1 248 ? -0.863 25.664 66.287 1.00 22.10 279 ASN B N 1
ATOM 8590 C CA . ASN B 1 248 ? -0.145 24.986 67.376 1.00 26.41 279 ASN B CA 1
ATOM 8591 C C . ASN B 1 248 ? -0.899 23.718 67.767 1.00 23.51 279 ASN B C 1
ATOM 8592 O O . ASN B 1 248 ? -0.311 22.651 67.919 1.00 23.53 279 ASN B O 1
ATOM 8603 N N . ASP B 1 249 ? -2.209 23.849 67.946 1.00 23.46 280 ASP B N 1
ATOM 8604 C CA . ASP B 1 249 ? -3.025 22.722 68.421 1.00 23.85 280 ASP B CA 1
ATOM 8605 C C . ASP B 1 249 ? -3.013 21.593 67.415 1.00 23.27 280 ASP B C 1
ATOM 8606 O O . ASP B 1 249 ? -2.940 20.413 67.785 1.00 23.89 280 ASP B O 1
ATOM 8615 N N . ASP B 1 250 ? -3.077 21.953 66.138 1.00 24.38 281 ASP B N 1
ATOM 8616 C CA . ASP B 1 250 ? -3.059 20.961 65.071 1.00 24.94 281 ASP B CA 1
ATOM 8617 C C . ASP B 1 250 ? -1.744 20.200 65.062 1.00 25.32 281 ASP B C 1
ATOM 8618 O O . ASP B 1 250 ? -1.713 18.985 64.858 1.00 24.31 281 ASP B O 1
ATOM 8627 N N . GLU B 1 251 ? -0.654 20.925 65.272 1.00 23.24 282 GLU B N 1
ATOM 8628 C CA . GLU B 1 251 ? 0.649 20.283 65.361 1.00 24.13 282 GLU B CA 1
ATOM 8629 C C . GLU B 1 251 ? 0.777 19.419 66.606 1.00 28.66 282 GLU B C 1
ATOM 8630 O O . GLU B 1 251 ? 1.410 18.360 66.562 1.00 28.17 282 GLU B O 1
ATOM 8642 N N . ALA B 1 252 ? 0.186 19.859 67.716 1.00 23.63 283 ALA B N 1
ATOM 8643 C CA . ALA B 1 252 ? 0.254 19.089 68.966 1.00 24.92 283 ALA B CA 1
ATOM 8644 C C . ALA B 1 252 ? -0.497 17.768 68.872 1.00 25.25 283 ALA B C 1
ATOM 8645 O O . ALA B 1 252 ? -0.066 16.765 69.435 1.00 26.05 283 ALA B O 1
ATOM 8652 N N . ASN B 1 253 ? -1.624 17.775 68.165 1.00 26.82 284 ASN B N 1
ATOM 8653 C CA . ASN B 1 253 ? -2.497 16.603 68.086 1.00 29.60 284 ASN B CA 1
ATOM 8654 C C . ASN B 1 253 ? -2.377 15.844 66.768 1.00 28.51 284 ASN B C 1
ATOM 8655 O O . ASN B 1 253 ? -2.762 14.672 66.676 1.00 26.33 284 ASN B O 1
ATOM 8666 N N . GLY B 1 254 ? -1.877 16.527 65.747 1.00 26.07 285 GLY B N 1
ATOM 8667 C CA . GLY B 1 254 ? -2.018 16.082 64.377 1.00 27.53 285 GLY B CA 1
ATOM 8668 C C . GLY B 1 254 ? -1.113 14.934 64.005 1.00 24.16 285 GLY B C 1
ATOM 8669 O O . GLY B 1 254 ? -1.450 14.128 63.147 1.00 29.40 285 GLY B O 1
ATOM 8673 N N . ILE B 1 255 ? 0.031 14.840 64.665 1.00 25.24 286 ILE B N 1
ATOM 8674 C CA . ILE B 1 255 ? 0.994 13.826 64.309 1.00 25.31 286 ILE B CA 1
ATOM 8675 C C . ILE B 1 255 ? 0.448 12.439 64.649 1.00 27.05 286 ILE B C 1
ATOM 8676 O O . ILE B 1 255 ? 0.440 11.546 63.805 1.00 24.67 286 ILE B O 1
ATOM 8692 N N . THR B 1 256 ? -0.038 12.242 65.867 1.00 24.77 287 THR B N 1
ATOM 8693 C CA . THR B 1 256 ? -0.548 10.917 66.200 1.00 25.53 287 THR B CA 1
ATOM 8694 C C . THR B 1 256 ? -1.797 10.579 65.376 1.00 25.26 287 THR B C 1
ATOM 8695 O O . THR B 1 256 ? -2.006 9.427 65.003 1.00 25.54 287 THR B O 1
ATOM 8706 N N . GLN B 1 257 ? -2.601 11.591 65.067 1.00 24.81 288 GLN B N 1
ATOM 8707 C CA . GLN B 1 257 ? -3.741 11.408 64.181 1.00 28.45 288 GLN B CA 1
ATOM 8708 C C . GLN B 1 257 ? -3.333 10.928 62.787 1.00 26.51 288 GLN B C 1
ATOM 8709 O O . GLN B 1 257 ? -3.893 9.944 62.273 1.00 25.60 288 GLN B O 1
ATOM 8723 N N . LEU B 1 258 ? -2.357 11.604 62.172 1.00 23.24 289 LEU B N 1
ATOM 8724 C CA . LEU B 1 258 ? -1.910 11.211 60.849 1.00 22.84 289 LEU B CA 1
ATOM 8725 C C . LEU B 1 258 ? -1.339 9.798 60.861 1.00 23.38 289 LEU B C 1
ATOM 8726 O O . LEU B 1 258 ? -1.546 9.046 59.912 1.00 23.46 289 LEU B O 1
ATOM 8742 N N . LYS B 1 259 ? -0.626 9.440 61.925 1.00 23.86 290 LYS B N 1
ATOM 8743 C CA . LYS B 1 259 ? -0.182 8.063 62.127 1.00 24.53 290 LYS B CA 1
ATOM 8744 C C . LYS B 1 259 ? -1.357 7.073 62.161 1.00 25.67 290 LYS B C 1
ATOM 8745 O O . LYS B 1 259 ? -1.333 6.029 61.500 1.00 25.43 290 LYS B O 1
ATOM 8764 N N . LYS B 1 260 ? -2.377 7.379 62.945 1.00 25.73 291 LYS B N 1
ATOM 8765 C CA . LYS B 1 260 ? -3.553 6.508 63.028 1.00 27.25 291 LYS B CA 1
ATOM 8766 C C . LYS B 1 260 ? -4.237 6.359 61.656 1.00 29.72 291 LYS B C 1
ATOM 8767 O O . LYS B 1 260 ? -4.779 5.282 61.310 1.00 26.94 291 LYS B O 1
ATOM 8771 N N . ASP B 1 261 ? -4.217 7.451 60.890 1.00 26.65 292 ASP B N 1
ATOM 8772 C CA . ASP B 1 261 ? -4.783 7.479 59.554 1.00 29.70 292 ASP B CA 1
ATOM 8773 C C . ASP B 1 261 ? -3.910 6.796 58.528 1.00 27.65 292 ASP B C 1
ATOM 8774 O O . ASP B 1 261 ? -4.245 6.784 57.348 1.00 35.89 292 ASP B O 1
ATOM 8783 N N . GLY B 1 262 ? -2.782 6.240 58.958 1.00 28.54 293 GLY B N 1
ATOM 8784 C CA . GLY B 1 262 ? -1.985 5.406 58.079 1.00 29.66 293 GLY B CA 1
ATOM 8785 C C . GLY B 1 262 ? -0.661 5.956 57.604 1.00 27.32 293 GLY B C 1
ATOM 8786 O O . GLY B 1 262 ? 0.076 5.256 56.922 1.00 26.91 293 GLY B O 1
ATOM 8790 N N . MET B 1 263 ? -0.328 7.184 57.965 1.00 24.19 294 MET B N 1
ATOM 8791 C CA . MET B 1 263 ? 0.910 7.774 57.498 1.00 22.92 294 MET B CA 1
ATOM 8792 C C . MET B 1 263 ? 2.094 7.236 58.290 1.00 25.96 294 MET B C 1
ATOM 8793 O O . MET B 1 263 ? 1.989 7.046 59.504 1.00 25.79 294 MET B O 1
ATOM 8807 N N . GLN B 1 264 ? 3.209 6.972 57.595 1.00 23.38 295 GLN B N 1
ATOM 8808 C CA . GLN B 1 264 ? 4.485 6.668 58.250 1.00 23.66 295 GLN B CA 1
ATOM 8809 C C . GLN B 1 264 ? 5.187 8.003 58.416 1.00 24.45 295 GLN B C 1
ATOM 8810 O O . GLN B 1 264 ? 5.488 8.677 57.416 1.00 22.21 295 GLN B O 1
ATOM 8824 N N . VAL B 1 265 ? 5.415 8.400 59.667 1.00 22.92 296 VAL B N 1
ATOM 8825 C CA . VAL B 1 265 ? 5.933 9.738 59.954 1.00 22.12 296 VAL B CA 1
ATOM 8826 C C . VAL B 1 265 ? 7.375 9.691 60.427 1.00 22.38 296 VAL B C 1
ATOM 8827 O O . VAL B 1 265 ? 7.686 8.997 61.390 1.00 23.55 296 VAL B O 1
ATOM 8840 N N . VAL B 1 266 ? 8.249 10.392 59.711 1.00 21.39 297 VAL B N 1
ATOM 8841 C CA . VAL B 1 266 ? 9.632 10.591 60.130 1.00 21.54 297 VAL B CA 1
ATOM 8842 C C . VAL B 1 266 ? 9.685 11.904 60.894 1.00 24.38 297 VAL B C 1
ATOM 8843 O O . VAL B 1 266 ? 9.509 12.978 60.303 1.00 20.06 297 VAL B O 1
ATOM 8856 N N . GLU B 1 267 ? 9.918 11.828 62.198 1.00 22.17 298 GLU B N 1
ATOM 8857 C CA . GLU B 1 267 ? 9.912 13.027 63.035 1.00 22.47 298 GLU B CA 1
ATOM 8858 C C . GLU B 1 267 ? 11.283 13.683 63.148 1.00 25.90 298 GLU B C 1
ATOM 8859 O O . GLU B 1 267 ? 11.391 14.871 63.471 1.00 26.46 298 GLU B O 1
ATOM 8871 N N . LYS B 1 268 ? 12.329 12.923 62.856 1.00 24.53 299 LYS B N 1
ATOM 8872 C CA . LYS B 1 268 ? 13.679 13.486 62.857 1.00 30.92 299 LYS B CA 1
ATOM 8873 C C . LYS B 1 268 ? 14.345 13.320 61.498 1.00 22.72 299 LYS B C 1
ATOM 8874 O O . LYS B 1 268 ? 14.644 12.205 61.094 1.00 27.16 299 LYS B O 1
ATOM 8893 N N . VAL B 1 269 ? 14.577 14.421 60.800 1.00 24.18 300 VAL B N 1
ATOM 8894 C CA . VAL B 1 269 ? 15.315 14.355 59.552 1.00 21.88 300 VAL B CA 1
ATOM 8895 C C . VAL B 1 269 ? 16.723 14.876 59.783 1.00 23.56 300 VAL B C 1
ATOM 8896 O O . VAL B 1 269 ? 17.003 15.507 60.801 1.00 23.68 300 VAL B O 1
ATOM 8909 N N . ASP B 1 270 ? 17.606 14.579 58.839 1.00 22.90 301 ASP B N 1
ATOM 8910 C CA . ASP B 1 270 ? 18.951 15.164 58.798 1.00 20.89 301 ASP B CA 1
ATOM 8911 C C . ASP B 1 270 ? 18.796 16.594 58.267 1.00 21.42 301 ASP B C 1
ATOM 8912 O O . ASP B 1 270 ? 18.836 16.822 57.061 1.00 17.95 301 ASP B O 1
ATOM 8921 N N . GLY B 1 271 ? 18.576 17.542 59.169 1.00 19.51 302 GLY B N 1
ATOM 8922 C CA . GLY B 1 271 ? 18.413 18.940 58.802 1.00 19.21 302 GLY B CA 1
ATOM 8923 C C . GLY B 1 271 ? 19.626 19.553 58.123 1.00 16.45 302 GLY B C 1
ATOM 8924 O O . GLY B 1 271 ? 19.487 20.348 57.169 1.00 16.88 302 GLY B O 1
ATOM 8928 N N . GLU B 1 272 ? 20.808 19.187 58.589 1.00 22.96 303 GLU B N 1
ATOM 8929 C CA . GLU B 1 272 ? 22.030 19.686 57.985 1.00 21.14 303 GLU B CA 1
ATOM 8930 C C . GLU B 1 272 ? 22.082 19.393 56.496 1.00 17.77 303 GLU B C 1
ATOM 8931 O O . GLU B 1 272 ? 22.526 20.224 55.692 1.00 17.35 303 GLU B O 1
ATOM 8943 N N . SER B 1 273 ? 21.690 18.180 56.114 1.00 18.08 304 SER B N 1
ATOM 8944 C CA . SER B 1 273 ? 21.780 17.788 54.717 1.00 17.57 304 SER B CA 1
ATOM 8945 C C . SER B 1 273 ? 20.942 18.698 53.800 1.00 16.86 304 SER B C 1
ATOM 8946 O O . SER B 1 273 ? 21.385 19.046 52.702 1.00 16.30 304 SER B O 1
ATOM 8954 N N . PHE B 1 274 ? 19.761 19.123 54.265 1.00 17.33 305 PHE B N 1
ATOM 8955 C CA . PHE B 1 274 ? 18.921 20.030 53.520 1.00 16.32 305 PHE B CA 1
ATOM 8956 C C . PHE B 1 274 ? 19.492 21.453 53.522 1.00 13.79 305 PHE B C 1
ATOM 8957 O O . PHE B 1 274 ? 19.498 22.112 52.488 1.00 14.95 305 PHE B O 1
ATOM 8974 N N . ARG B 1 275 ? 19.999 21.898 54.669 1.00 15.25 306 ARG B N 1
ATOM 8975 C CA . ARG B 1 275 ? 20.623 23.229 54.742 1.00 15.83 306 ARG B CA 1
ATOM 8976 C C . ARG B 1 275 ? 21.864 23.358 53.838 1.00 15.67 306 ARG B C 1
ATOM 8977 O O . ARG B 1 275 ? 22.053 24.390 53.150 1.00 15.68 306 ARG B O 1
ATOM 8998 N N . LYS B 1 276 ? 22.710 22.332 53.828 1.00 17.55 307 LYS B N 1
ATOM 8999 C CA . LYS B 1 276 ? 23.866 22.319 52.935 1.00 15.21 307 LYS B CA 1
ATOM 9000 C C . LYS B 1 276 ? 23.459 22.337 51.473 1.00 18.70 307 LYS B C 1
ATOM 9001 O O . LYS B 1 276 ? 24.122 22.974 50.644 1.00 17.86 307 LYS B O 1
ATOM 9020 N N . ALA B 1 277 ? 22.366 21.649 51.153 1.00 15.93 308 ALA B N 1
ATOM 9021 C CA . ALA B 1 277 ? 21.898 21.551 49.770 1.00 18.20 308 ALA B CA 1
ATOM 9022 C C . ALA B 1 277 ? 21.448 22.902 49.237 1.00 14.41 308 ALA B C 1
ATOM 9023 O O . ALA B 1 277 ? 21.715 23.245 48.079 1.00 14.15 308 ALA B O 1
ATOM 9030 N N . VAL B 1 278 ? 20.775 23.673 50.083 1.00 13.69 309 VAL B N 1
ATOM 9031 C CA . VAL B 1 278 ? 20.189 24.923 49.643 1.00 15.15 309 VAL B CA 1
ATOM 9032 C C . VAL B 1 278 ? 21.132 26.109 49.729 1.00 11.81 309 VAL B C 1
ATOM 9033 O O . VAL B 1 278 ? 20.879 27.146 49.105 1.00 12.33 309 VAL B O 1
ATOM 9046 N N . ALA B 1 279 ? 22.277 25.954 50.401 1.00 13.90 310 ALA B N 1
ATOM 9047 C CA . ALA B 1 279 ? 23.197 27.089 50.551 1.00 16.36 310 ALA B CA 1
ATOM 9048 C C . ALA B 1 279 ? 23.576 27.808 49.223 1.00 16.39 310 ALA B C 1
ATOM 9049 O O . ALA B 1 279 ? 23.633 29.046 49.160 1.00 14.34 310 ALA B O 1
ATOM 9056 N N . PRO B 1 280 ? 23.882 27.037 48.166 1.00 14.02 311 PRO B N 1
ATOM 9057 C CA . PRO B 1 280 ? 24.231 27.685 46.904 1.00 17.24 311 PRO B CA 1
ATOM 9058 C C . PRO B 1 280 ? 23.139 28.631 46.389 1.00 17.23 311 PRO B C 1
ATOM 9059 O O . PRO B 1 280 ? 23.457 29.610 45.731 1.00 16.41 311 PRO B O 1
ATOM 9070 N N . ALA B 1 281 ? 21.878 28.366 46.691 1.00 15.10 312 ALA B N 1
ATOM 9071 C CA . ALA B 1 281 ? 20.813 29.196 46.152 1.00 16.86 312 ALA B CA 1
ATOM 9072 C C . ALA B 1 281 ? 20.748 30.555 46.853 1.00 15.18 312 ALA B C 1
ATOM 9073 O O . ALA B 1 281 ? 20.035 31.456 46.407 1.00 16.81 312 ALA B O 1
ATOM 9080 N N . TYR B 1 282 ? 21.468 30.698 47.962 1.00 13.59 313 TYR B N 1
ATOM 9081 C CA . TYR B 1 282 ? 21.476 31.958 48.684 1.00 13.20 313 TYR B CA 1
ATOM 9082 C C . TYR B 1 282 ? 22.245 33.027 47.910 1.00 14.91 313 TYR B C 1
ATOM 9083 O O . TYR B 1 282 ? 22.059 34.196 48.175 1.00 13.63 313 TYR B O 1
ATOM 9101 N N . ALA B 1 283 ? 23.071 32.649 46.937 1.00 15.76 314 ALA B N 1
ATOM 9102 C CA . ALA B 1 283 ? 23.635 33.657 46.034 1.00 14.78 314 ALA B CA 1
ATOM 9103 C C . ALA B 1 283 ? 22.514 34.417 45.333 1.00 12.84 314 ALA B C 1
ATOM 9104 O O . ALA B 1 283 ? 22.446 35.658 45.398 1.00 17.39 314 ALA B O 1
ATOM 9111 N N . GLY B 1 284 ? 21.656 33.664 44.661 1.00 16.06 315 GLY B N 1
ATOM 9112 C CA . GLY B 1 284 ? 20.477 34.222 44.004 1.00 17.97 315 GLY B CA 1
ATOM 9113 C C . GLY B 1 284 ? 19.556 34.961 44.963 1.00 15.65 315 GLY B C 1
ATOM 9114 O O . GLY B 1 284 ? 19.062 36.067 44.661 1.00 15.47 315 GLY B O 1
ATOM 9118 N N . PHE B 1 285 ? 19.289 34.355 46.113 1.00 14.32 316 PHE B N 1
ATOM 9119 C CA . PHE B 1 285 ? 18.417 34.987 47.105 1.00 17.39 316 PHE B CA 1
ATOM 9120 C C . PHE B 1 285 ? 18.963 36.340 47.561 1.00 16.29 316 PHE B C 1
ATOM 9121 O O . PHE B 1 285 ? 18.233 37.305 47.660 1.00 14.01 316 PHE B O 1
ATOM 9138 N N . ALA B 1 286 ? 20.264 36.419 47.853 1.00 12.19 317 ALA B N 1
ATOM 9139 C CA . ALA B 1 286 ? 20.821 37.658 48.326 1.00 10.82 317 ALA B CA 1
ATOM 9140 C C . ALA B 1 286 ? 20.818 38.705 47.224 1.00 12.10 317 ALA B C 1
ATOM 9141 O O . ALA B 1 286 ? 20.622 39.903 47.477 1.00 14.37 317 ALA B O 1
ATOM 9148 N N . LYS B 1 287 ? 21.074 38.275 45.992 1.00 13.71 318 LYS B N 1
ATOM 9149 C CA . LYS B 1 287 ? 21.119 39.212 44.885 1.00 15.34 318 LYS B CA 1
ATOM 9150 C C . LYS B 1 287 ? 19.742 39.858 44.760 1.00 17.38 318 LYS B C 1
ATOM 9151 O O . LYS B 1 287 ? 19.623 41.073 44.571 1.00 18.32 318 LYS B O 1
ATOM 9155 N N . GLU B 1 288 ? 18.711 39.040 44.895 1.00 15.09 319 GLU B N 1
ATOM 9156 C CA . GLU B 1 288 ? 17.345 39.527 44.732 1.00 23.88 319 GLU B CA 1
ATOM 9157 C C . GLU B 1 288 ? 16.821 40.351 45.905 1.00 19.84 319 GLU B C 1
ATOM 9158 O O . GLU B 1 288 ? 16.211 41.399 45.697 1.00 18.37 319 GLU B O 1
ATOM 9170 N N . PHE B 1 289 ? 17.042 39.878 47.129 1.00 14.06 320 PHE B N 1
ATOM 9171 C CA . PHE B 1 289 ? 16.423 40.467 48.311 1.00 13.80 320 PHE B CA 1
ATOM 9172 C C . PHE B 1 289 ? 17.329 41.362 49.145 1.00 16.60 320 PHE B C 1
ATOM 9173 O O . PHE B 1 289 ? 16.842 42.173 49.927 1.00 16.59 320 PHE B O 1
ATOM 9190 N N . GLY B 1 290 ? 18.635 41.200 48.979 1.00 16.32 321 GLY B N 1
ATOM 9191 C CA . GLY B 1 290 ? 19.587 41.904 49.811 1.00 15.39 321 GLY B CA 1
ATOM 9192 C C . GLY B 1 290 ? 20.121 41.022 50.921 1.00 14.29 321 GLY B C 1
ATOM 9193 O O . GLY B 1 290 ? 19.396 40.573 51.802 1.00 13.85 321 GLY B O 1
ATOM 9197 N N . ALA B 1 291 ? 21.428 40.756 50.896 1.00 14.48 322 ALA B N 1
ATOM 9198 C CA . ALA B 1 291 ? 22.020 39.987 51.973 1.00 13.62 322 ALA B CA 1
ATOM 9199 C C . ALA B 1 291 ? 21.779 40.614 53.362 1.00 13.19 322 ALA B C 1
ATOM 9200 O O . ALA B 1 291 ? 21.674 39.914 54.355 1.00 14.28 322 ALA B O 1
ATOM 9207 N N . GLU B 1 292 ? 21.712 41.928 53.436 1.00 13.40 323 GLU B N 1
ATOM 9208 C CA . GLU B 1 292 ? 21.499 42.599 54.707 1.00 18.28 323 GLU B CA 1
ATOM 9209 C C . GLU B 1 292 ? 20.054 42.437 55.208 1.00 16.64 323 GLU B C 1
ATOM 9210 O O . GLU B 1 292 ? 19.819 42.478 56.415 1.00 14.47 323 GLU B O 1
ATOM 9222 N N . ARG B 1 293 ? 19.102 42.241 54.290 1.00 14.14 324 ARG B N 1
ATOM 9223 C CA . ARG B 1 293 ? 17.720 42.009 54.669 1.00 14.58 324 ARG B CA 1
ATOM 9224 C C . ARG B 1 293 ? 17.532 40.554 55.149 1.00 20.48 324 ARG B C 1
ATOM 9225 O O . ARG B 1 293 ? 16.789 40.298 56.101 1.00 17.98 324 ARG B O 1
ATOM 9246 N N . ILE B 1 294 ? 18.209 39.607 54.496 1.00 13.11 325 ILE B N 1
ATOM 9247 C CA . ILE B 1 294 ? 18.254 38.228 54.984 1.00 13.00 325 ILE B CA 1
ATOM 9248 C C . ILE B 1 294 ? 18.878 38.218 56.388 1.00 15.42 325 ILE B C 1
ATOM 9249 O O . ILE B 1 294 ? 18.356 37.627 57.319 1.00 16.56 325 ILE B O 1
ATOM 9265 N N . ALA B 1 295 ? 20.004 38.907 56.554 1.00 14.52 326 ALA B N 1
ATOM 9266 C CA . ALA B 1 295 ? 20.682 38.912 57.843 1.00 15.36 326 ALA B CA 1
ATOM 9267 C C . ALA B 1 295 ? 19.834 39.584 58.929 1.00 16.22 326 ALA B C 1
ATOM 9268 O O . ALA B 1 295 ? 19.856 39.149 60.072 1.00 15.44 326 ALA B O 1
ATOM 9275 N N . ALA B 1 296 ? 19.116 40.655 58.578 1.00 15.89 327 ALA B N 1
ATOM 9276 C CA . ALA B 1 296 ? 18.243 41.335 59.554 1.00 15.97 327 ALA B CA 1
ATOM 9277 C C . ALA B 1 296 ? 17.201 40.349 60.086 1.00 14.79 327 ALA B C 1
ATOM 9278 O O . ALA B 1 296 ? 16.896 40.315 61.284 1.00 15.73 327 ALA B O 1
ATOM 9285 N N . ILE B 1 297 ? 16.667 39.543 59.187 1.00 14.35 328 ILE B N 1
ATOM 9286 C CA . ILE B 1 297 ? 15.687 38.547 59.574 1.00 16.72 328 ILE B CA 1
ATOM 9287 C C . ILE B 1 297 ? 16.318 37.515 60.496 1.00 15.77 328 ILE B C 1
ATOM 9288 O O . ILE B 1 297 ? 15.754 37.191 61.541 1.00 17.26 328 ILE B O 1
ATOM 9304 N N . GLN B 1 298 ? 17.507 37.033 60.140 1.00 14.62 329 GLN B N 1
ATOM 9305 C CA . GLN B 1 298 ? 18.172 36.007 60.945 1.00 18.59 329 GLN B CA 1
ATOM 9306 C C . GLN B 1 298 ? 18.527 36.523 62.347 1.00 20.47 329 GLN B C 1
ATOM 9307 O O . GLN B 1 298 ? 18.507 35.759 63.302 1.00 19.63 329 GLN B O 1
ATOM 9321 N N . ALA B 1 299 ? 18.856 37.813 62.460 1.00 16.61 330 ALA B N 1
ATOM 9322 C CA . ALA B 1 299 ? 19.262 38.391 63.743 1.00 18.24 330 ALA B CA 1
ATOM 9323 C C . ALA B 1 299 ? 18.118 38.422 64.774 1.00 19.35 330 ALA B C 1
ATOM 9324 O O . ALA B 1 299 ? 18.360 38.362 65.974 1.00 21.52 330 ALA B O 1
ATOM 9331 N N . VAL B 1 300 ? 16.877 38.513 64.307 1.00 18.64 331 VAL B N 1
ATOM 9332 C CA . VAL B 1 300 ? 15.735 38.623 65.211 1.00 19.92 331 VAL B CA 1
ATOM 9333 C C . VAL B 1 300 ? 15.646 37.427 66.155 1.00 21.20 331 VAL B C 1
ATOM 9334 O O . VAL B 1 300 ? 15.687 36.283 65.724 1.00 20.61 331 VAL B O 1
ATOM 9347 N N . LYS B 1 301 ? 15.566 37.719 67.446 1.00 23.66 332 LYS B N 1
ATOM 9348 C CA . LYS B 1 301 ? 15.513 36.716 68.509 1.00 27.69 332 LYS B CA 1
ATOM 9349 C C . LYS B 1 301 ? 16.702 35.764 68.571 1.00 25.60 332 LYS B C 1
ATOM 9350 O O . LYS B 1 301 ? 16.605 34.724 69.210 1.00 27.09 332 LYS B O 1
ATOM 9369 N N . ALA B 1 302 ? 17.815 36.111 67.932 1.00 24.91 333 ALA B N 1
ATOM 9370 C CA . ALA B 1 302 ? 19.018 35.288 68.011 1.00 26.72 333 ALA B CA 1
ATOM 9371 C C . ALA B 1 302 ? 19.778 35.605 69.296 1.00 30.39 333 ALA B C 1
ATOM 9372 O O . ALA B 1 302 ? 20.356 36.678 69.430 1.00 31.49 333 ALA B O 1
ATOM 9379 N N . GLU B 1 303 ? 19.769 34.671 70.234 1.00 43.86 334 GLU B N 1
ATOM 9380 C CA . GLU B 1 303 ? 20.419 34.885 71.522 1.00 55.32 334 GLU B CA 1
ATOM 9381 C C . GLU B 1 303 ? 21.475 33.818 71.782 1.00 61.79 334 GLU B C 1
ATOM 9382 O O . GLU B 1 303 ? 22.534 33.813 71.154 1.00 64.55 334 GLU B O 1
ATOM 9402 N N . THR C 1 2 ? -15.025 61.035 18.394 1.00 24.78 33 THR C N 1
ATOM 9403 C CA . THR C 1 2 ? -14.824 59.983 19.377 1.00 25.66 33 THR C CA 1
ATOM 9404 C C . THR C 1 2 ? -14.357 60.617 20.678 1.00 22.53 33 THR C C 1
ATOM 9405 O O . THR C 1 2 ? -13.371 61.334 20.702 1.00 21.99 33 THR C O 1
ATOM 9415 N N . ILE C 1 3 ? -15.056 60.345 21.768 1.00 22.40 34 ILE C N 1
ATOM 9416 C CA . ILE C 1 3 ? -14.752 61.009 23.024 1.00 19.59 34 ILE C CA 1
ATOM 9417 C C . ILE C 1 3 ? -13.757 60.187 23.826 1.00 21.07 34 ILE C C 1
ATOM 9418 O O . ILE C 1 3 ? -13.974 59.008 24.109 1.00 23.37 34 ILE C O 1
ATOM 9434 N N . LEU C 1 4 ? -12.671 60.829 24.202 1.00 16.77 35 LEU C N 1
ATOM 9435 C CA . LEU C 1 4 ? -11.646 60.176 24.999 1.00 16.12 35 LEU C CA 1
ATOM 9436 C C . LEU C 1 4 ? -11.713 60.676 26.430 1.00 16.93 35 LEU C C 1
ATOM 9437 O O . LEU C 1 4 ? -11.719 61.883 26.661 1.00 18.52 35 LEU C O 1
ATOM 9453 N N . LYS C 1 5 ? -11.791 59.759 27.390 1.00 14.70 36 LYS C N 1
ATOM 9454 C CA . LYS C 1 5 ? -11.831 60.143 28.798 1.00 14.34 36 LYS C CA 1
ATOM 9455 C C . LYS C 1 5 ? -10.401 60.392 29.286 1.00 15.80 36 LYS C C 1
ATOM 9456 O O . LYS C 1 5 ? -9.557 59.506 29.158 1.00 15.91 36 LYS C O 1
ATOM 9475 N N . ILE C 1 6 ? -10.146 61.575 29.838 1.00 13.46 37 ILE C N 1
ATOM 9476 C CA . ILE C 1 6 ? -8.839 61.891 30.427 1.00 13.54 37 ILE C CA 1
ATOM 9477 C C . ILE C 1 6 ? -9.006 62.181 31.912 1.00 17.85 37 ILE C C 1
ATOM 9478 O O . ILE C 1 6 ? -9.741 63.087 32.314 1.00 15.70 37 ILE C O 1
ATOM 9494 N N . GLY C 1 7 ? -8.323 61.387 32.728 1.00 15.18 38 GLY C N 1
ATOM 9495 C CA . GLY C 1 7 ? -8.434 61.505 34.165 1.00 13.56 38 GLY C CA 1
ATOM 9496 C C . GLY C 1 7 ? -7.148 61.947 34.830 1.00 13.70 38 GLY C C 1
ATOM 9497 O O . GLY C 1 7 ? -6.044 61.738 34.295 1.00 14.81 38 GLY C O 1
ATOM 9501 N N . TYR C 1 8 ? -7.305 62.568 35.990 1.00 15.56 39 TYR C N 1
ATOM 9502 C CA . TYR C 1 8 ? -6.165 63.017 36.806 1.00 13.65 39 TYR C CA 1
ATOM 9503 C C . TYR C 1 8 ? -6.688 63.332 38.208 1.00 15.53 39 TYR C C 1
ATOM 9504 O O . TYR C 1 8 ? -7.896 63.479 38.410 1.00 14.73 39 TYR C O 1
ATOM 9522 N N . THR C 1 9 ? -5.786 63.412 39.176 1.00 13.24 40 THR C N 1
ATOM 9523 C CA . THR C 1 9 ? -6.183 63.612 40.565 1.00 12.90 40 THR C CA 1
ATOM 9524 C C . THR C 1 9 ? -6.367 65.070 41.017 1.00 15.01 40 THR C C 1
ATOM 9525 O O . THR C 1 9 ? -7.251 65.340 41.862 1.00 14.01 40 THR C O 1
ATOM 9536 N N . PRO C 1 10 ? -5.539 66.005 40.530 1.00 14.11 41 PRO C N 1
ATOM 9537 C CA . PRO C 1 10 ? -5.848 67.398 40.894 1.00 14.22 41 PRO C CA 1
ATOM 9538 C C . PRO C 1 10 ? -7.160 67.908 40.262 1.00 18.42 41 PRO C C 1
ATOM 9539 O O . PRO C 1 10 ? -7.681 67.291 39.323 1.00 15.49 41 PRO C O 1
ATOM 9550 N N . PRO C 1 11 ? -7.686 69.052 40.753 1.00 16.57 42 PRO C N 1
ATOM 9551 C CA . PRO C 1 11 ? -8.826 69.652 40.055 1.00 18.77 42 PRO C CA 1
ATOM 9552 C C . PRO C 1 11 ? -8.436 70.170 38.679 1.00 15.46 42 PRO C C 1
ATOM 9553 O O . PRO C 1 11 ? -7.251 70.249 38.344 1.00 19.48 42 PRO C O 1
ATOM 9564 N N . LYS C 1 12 ? -9.430 70.544 37.885 1.00 19.45 43 LYS C N 1
ATOM 9565 C CA . LYS C 1 12 ? -9.138 71.083 36.564 1.00 20.43 43 LYS C CA 1
ATOM 9566 C C . LYS C 1 12 ? -8.298 72.371 36.648 1.00 21.39 43 LYS C C 1
ATOM 9567 O O . LYS C 1 12 ? -7.422 72.602 35.805 1.00 20.38 43 LYS C O 1
ATOM 9586 N N . ASP C 1 13 ? -8.528 73.177 37.683 1.00 20.69 44 ASP C N 1
ATOM 9587 C CA . ASP C 1 13 ? -7.758 74.405 37.876 1.00 20.82 44 ASP C CA 1
ATOM 9588 C C . ASP C 1 13 ? -6.450 74.036 38.573 1.00 21.87 44 ASP C C 1
ATOM 9589 O O . ASP C 1 13 ? -6.337 74.144 39.801 1.00 21.92 44 ASP C O 1
ATOM 9598 N N . SER C 1 14 ? -5.496 73.547 37.780 1.00 21.20 45 SER C N 1
ATOM 9599 C CA . SER C 1 14 ? -4.243 72.996 38.315 1.00 18.31 45 SER C CA 1
ATOM 9600 C C . SER C 1 14 ? -3.243 72.845 37.187 1.00 20.38 45 SER C C 1
ATOM 9601 O O . SER C 1 14 ? -3.584 72.933 36.015 1.00 17.63 45 SER C O 1
ATOM 9609 N N . HIS C 1 15 ? -1.990 72.594 37.535 1.00 15.81 46 HIS C N 1
ATOM 9610 C CA . HIS C 1 15 ? -1.028 72.219 36.527 1.00 16.45 46 HIS C CA 1
ATOM 9611 C C . HIS C 1 15 ? -1.448 71.015 35.661 1.00 15.26 46 HIS C C 1
ATOM 9612 O O . HIS C 1 15 ? -1.251 71.048 34.445 1.00 15.95 46 HIS C O 1
ATOM 9627 N N . TYR C 1 16 ? -2.028 69.968 36.258 1.00 14.08 47 TYR C N 1
ATOM 9628 C CA . TYR C 1 16 ? -2.413 68.803 35.478 1.00 13.52 47 TYR C CA 1
ATOM 9629 C C . TYR C 1 16 ? -3.608 69.133 34.575 1.00 14.98 47 TYR C C 1
ATOM 9630 O O . TYR C 1 16 ? -3.698 68.639 33.462 1.00 15.22 47 TYR C O 1
ATOM 9648 N N . GLY C 1 17 ? -4.504 69.992 35.038 1.00 18.88 48 GLY C N 1
ATOM 9649 C CA . GLY C 1 17 ? -5.631 70.380 34.219 1.00 16.68 48 GLY C CA 1
ATOM 9650 C C . GLY C 1 17 ? -5.215 71.247 33.038 1.00 18.94 48 GLY C C 1
ATOM 9651 O O . GLY C 1 17 ? -5.757 71.125 31.942 1.00 21.01 48 GLY C O 1
ATOM 9655 N N . VAL C 1 18 ? -4.245 72.126 33.261 1.00 15.85 49 VAL C N 1
ATOM 9656 C CA . VAL C 1 18 ? -3.693 72.918 32.177 1.00 21.57 49 VAL C CA 1
ATOM 9657 C C . VAL C 1 18 ? -3.040 72.010 31.120 1.00 20.71 49 VAL C C 1
ATOM 9658 O O . VAL C 1 18 ? -3.189 72.235 29.918 1.00 20.67 49 VAL C O 1
ATOM 9671 N N . GLY C 1 19 ? -2.282 71.012 31.567 1.00 19.61 50 GLY C N 1
ATOM 9672 C CA . GLY C 1 19 ? -1.654 70.089 30.646 1.00 16.33 50 GLY C CA 1
ATOM 9673 C C . GLY C 1 19 ? -2.696 69.312 29.865 1.00 19.46 50 GLY C C 1
ATOM 9674 O O . GLY C 1 19 ? -2.614 69.200 28.647 1.00 17.31 50 GLY C O 1
ATOM 9678 N N . ALA C 1 20 ? -3.689 68.783 30.579 1.00 15.03 51 ALA C N 1
ATOM 9679 C CA . ALA C 1 20 ? -4.775 68.032 29.965 1.00 19.44 51 ALA C CA 1
ATOM 9680 C C . ALA C 1 20 ? -5.529 68.862 28.921 1.00 18.95 51 ALA C C 1
ATOM 9681 O O . ALA C 1 20 ? -5.831 68.396 27.822 1.00 17.79 51 ALA C O 1
ATOM 9688 N N . THR C 1 21 ? -5.823 70.099 29.267 1.00 16.61 52 THR C N 1
ATOM 9689 C CA . THR C 1 21 ? -6.567 70.978 28.372 1.00 21.00 52 THR C CA 1
ATOM 9690 C C . THR C 1 21 ? -5.726 71.318 27.131 1.00 18.99 52 THR C C 1
ATOM 9691 O O . THR C 1 21 ? -6.226 71.311 26.021 1.00 20.67 52 THR C O 1
ATOM 9702 N N . THR C 1 22 ? -4.445 71.614 27.323 1.00 17.57 53 THR C N 1
ATOM 9703 C CA . THR C 1 22 ? -3.582 71.931 26.189 1.00 17.75 53 THR C CA 1
ATOM 9704 C C . THR C 1 22 ? -3.462 70.737 25.244 1.00 16.75 53 THR C C 1
ATOM 9705 O O . THR C 1 22 ? -3.581 70.874 24.023 1.00 19.53 53 THR C O 1
ATOM 9716 N N . PHE C 1 23 ? -3.240 69.557 25.815 1.00 15.81 54 PHE C N 1
ATOM 9717 C CA . PHE C 1 23 ? -3.179 68.339 25.028 1.00 16.25 54 PHE C CA 1
ATOM 9718 C C . PHE C 1 23 ? -4.467 68.159 24.228 1.00 19.21 54 PHE C C 1
ATOM 9719 O O . PHE C 1 23 ? -4.445 67.903 23.014 1.00 18.39 54 PHE C O 1
ATOM 9736 N N . CYS C 1 24 ? -5.588 68.259 24.927 1.00 18.19 55 CYS C N 1
ATOM 9737 C CA . CYS C 1 24 ? -6.900 67.962 24.334 1.00 18.37 55 CYS C CA 1
ATOM 9738 C C . CYS C 1 24 ? -7.248 68.945 23.226 1.00 19.50 55 CYS C C 1
ATOM 9739 O O . CYS C 1 24 ? -7.704 68.555 22.137 1.00 19.90 55 CYS C O 1
ATOM 9746 N N . ASP C 1 25 ? -7.027 70.227 23.501 1.00 19.15 56 ASP C N 1
ATOM 9747 C CA . ASP C 1 25 ? -7.254 71.267 22.508 1.00 21.11 56 ASP C CA 1
ATOM 9748 C C . ASP C 1 25 ? -6.469 71.002 21.224 1.00 22.75 56 ASP C C 1
ATOM 9749 O O . ASP C 1 25 ? -7.014 71.160 20.118 1.00 19.73 56 ASP C O 1
ATOM 9758 N N . GLU C 1 26 ? -5.191 70.625 21.354 1.00 21.20 57 GLU C N 1
ATOM 9759 C CA . GLU C 1 26 ? -4.354 70.350 20.183 1.00 21.62 57 GLU C CA 1
ATOM 9760 C C . GLU C 1 26 ? -4.738 69.073 19.432 1.00 18.28 57 GLU C C 1
ATOM 9761 O O . GLU C 1 26 ? -4.617 69.015 18.201 1.00 18.90 57 GLU C O 1
ATOM 9773 N N . VAL C 1 27 ? -5.176 68.053 20.172 1.00 17.36 58 VAL C N 1
ATOM 9774 C CA . VAL C 1 27 ? -5.661 66.832 19.558 1.00 18.40 58 VAL C CA 1
ATOM 9775 C C . VAL C 1 27 ? -6.950 67.117 18.771 1.00 18.60 58 VAL C C 1
ATOM 9776 O O . VAL C 1 27 ? -7.128 66.626 17.659 1.00 18.60 58 VAL C O 1
ATOM 9789 N N . GLU C 1 28 ? -7.830 67.921 19.349 1.00 20.28 59 GLU C N 1
ATOM 9790 C CA . GLU C 1 28 ? -9.098 68.262 18.707 1.00 20.14 59 GLU C CA 1
ATOM 9791 C C . GLU C 1 28 ? -8.811 69.040 17.427 1.00 20.02 59 GLU C C 1
ATOM 9792 O O . GLU C 1 28 ? -9.408 68.792 16.376 1.00 20.64 59 GLU C O 1
ATOM 9804 N N . LYS C 1 29 ? -7.888 69.989 17.502 1.00 20.27 60 LYS C N 1
ATOM 9805 C CA . LYS C 1 29 ? -7.547 70.771 16.320 1.00 21.42 60 LYS C CA 1
ATOM 9806 C C . LYS C 1 29 ? -6.867 69.915 15.249 1.00 21.37 60 LYS C C 1
ATOM 9807 O O . LYS C 1 29 ? -7.234 69.955 14.079 1.00 22.21 60 LYS C O 1
ATOM 9826 N N . GLY C 1 30 ? -5.872 69.139 15.651 1.00 21.06 61 GLY C N 1
ATOM 9827 C CA . GLY C 1 30 ? -5.073 68.401 14.701 1.00 21.27 61 GLY C CA 1
ATOM 9828 C C . GLY C 1 30 ? -5.759 67.215 14.067 1.00 23.72 61 GLY C C 1
ATOM 9829 O O . GLY C 1 30 ? -5.358 66.790 12.979 1.00 23.42 61 GLY C O 1
ATOM 9833 N N . THR C 1 31 ? -6.773 66.669 14.738 1.00 19.90 62 THR C N 1
ATOM 9834 C CA . THR C 1 31 ? -7.558 65.588 14.169 1.00 21.49 62 THR C CA 1
ATOM 9835 C C . THR C 1 31 ? -8.884 66.076 13.603 1.00 22.70 62 THR C C 1
ATOM 9836 O O . THR C 1 31 ? -9.756 65.281 13.270 1.00 20.89 62 THR C O 1
ATOM 9847 N N . GLN C 1 32 ? -9.038 67.393 13.484 1.00 21.47 63 GLN C N 1
ATOM 9848 C CA . GLN C 1 32 ? -10.265 67.960 12.954 1.00 22.48 63 GLN C CA 1
ATOM 9849 C C . GLN C 1 32 ? -11.507 67.404 13.641 1.00 22.20 63 GLN C C 1
ATOM 9850 O O . GLN C 1 32 ? -12.517 67.091 12.979 1.00 23.48 63 GLN C O 1
ATOM 9864 N N . GLU C 1 33 ? -11.436 67.322 14.961 1.00 22.31 64 GLU C N 1
ATOM 9865 C CA . GLU C 1 33 ? -12.562 66.911 15.792 1.00 28.44 64 GLU C CA 1
ATOM 9866 C C . GLU C 1 33 ? -12.935 65.433 15.613 1.00 26.82 64 GLU C C 1
ATOM 9867 O O . GLU C 1 33 ? -14.026 65.004 15.994 1.00 27.01 64 GLU C O 1
ATOM 9879 N N . ARG C 1 34 ? -12.035 64.656 15.026 1.00 21.35 65 ARG C N 1
ATOM 9880 C CA . ARG C 1 34 ? -12.206 63.206 15.009 1.00 20.91 65 ARG C CA 1
ATOM 9881 C C . ARG C 1 34 ? -12.143 62.676 16.439 1.00 21.68 65 ARG C C 1
ATOM 9882 O O . ARG C 1 34 ? -12.833 61.724 16.783 1.00 25.85 65 ARG C O 1
ATOM 9903 N N . TYR C 1 35 ? -11.336 63.327 17.272 1.00 18.48 66 TYR C N 1
ATOM 9904 C CA . TYR C 1 35 ? -11.220 62.993 18.692 1.00 17.65 66 TYR C CA 1
ATOM 9905 C C . TYR C 1 35 ? -11.460 64.226 19.550 1.00 25.57 66 TYR C C 1
ATOM 9906 O O . TYR C 1 35 ? -11.103 65.352 19.174 1.00 22.77 66 TYR C O 1
ATOM 9924 N N . LYS C 1 36 ? -12.090 64.013 20.700 1.00 21.82 67 LYS C N 1
ATOM 9925 C CA . LYS C 1 36 ? -12.311 65.085 21.662 1.00 18.73 67 LYS C CA 1
ATOM 9926 C C . LYS C 1 36 ? -12.226 64.539 23.090 1.00 22.20 67 LYS C C 1
ATOM 9927 O O . LYS C 1 36 ? -12.663 63.419 23.356 1.00 23.31 67 LYS C O 1
ATOM 9946 N N . CYS C 1 37 ? -11.672 65.327 24.005 1.00 20.43 68 CYS C N 1
ATOM 9947 C CA . CYS C 1 37 ? -11.606 64.923 25.408 1.00 16.99 68 CYS C CA 1
ATOM 9948 C C . CYS C 1 37 ? -12.876 65.202 26.218 1.00 18.90 68 CYS C C 1
ATOM 9949 O O . CYS C 1 37 ? -13.576 66.192 26.002 1.00 20.10 68 CYS C O 1
ATOM 9956 N N . GLN C 1 38 ? -13.126 64.319 27.182 1.00 16.81 69 GLN C N 1
ATOM 9957 C CA . GLN C 1 38 ? -13.971 64.639 28.333 1.00 21.98 69 GLN C CA 1
ATOM 9958 C C . GLN C 1 38 ? -13.096 64.474 29.577 1.00 21.74 69 GLN C C 1
ATOM 9959 O O . GLN C 1 38 ? -12.491 63.420 29.776 1.00 18.12 69 GLN C O 1
ATOM 9973 N N . HIS C 1 39 ? -13.022 65.528 30.386 1.00 19.32 70 HIS C N 1
ATOM 9974 C CA . HIS C 1 39 ? -12.163 65.547 31.576 1.00 21.77 70 HIS C CA 1
ATOM 9975 C C . HIS C 1 39 ? -12.841 64.914 32.780 1.00 19.20 70 HIS C C 1
ATOM 9976 O O . HIS C 1 39 ? -14.058 65.108 33.025 1.00 18.41 70 HIS C O 1
ATOM 9991 N N . PHE C 1 40 ? -12.025 64.177 33.532 1.00 16.68 71 PHE C N 1
ATOM 9992 C CA . PHE C 1 40 ? -12.399 63.600 34.816 1.00 15.66 71 PHE C CA 1
ATOM 9993 C C . PHE C 1 40 ? -11.361 63.999 35.861 1.00 17.69 71 PHE C C 1
ATOM 9994 O O . PHE C 1 40 ? -10.491 63.219 36.217 1.00 15.91 71 PHE C O 1
ATOM 10011 N N . PRO C 1 41 ? -11.436 65.252 36.324 1.00 18.29 72 PRO C N 1
ATOM 10012 C CA . PRO C 1 41 ? -10.518 65.763 37.339 1.00 17.54 72 PRO C CA 1
ATOM 10013 C C . PRO C 1 41 ? -10.871 65.212 38.731 1.00 19.10 72 PRO C C 1
ATOM 10014 O O . PRO C 1 41 ? -11.920 64.551 38.903 1.00 18.24 72 PRO C O 1
ATOM 10025 N N . SER C 1 42 ? -10.008 65.494 39.697 1.00 17.05 73 SER C N 1
ATOM 10026 C CA . SER C 1 42 ? -10.260 65.212 41.095 1.00 15.53 73 SER C CA 1
ATOM 10027 C C . SER C 1 42 ? -10.584 63.735 41.344 1.00 16.35 73 SER C C 1
ATOM 10028 O O . SER C 1 42 ? -11.440 63.406 42.163 1.00 16.69 73 SER C O 1
ATOM 10036 N N . SER C 1 43 ? -9.894 62.861 40.615 1.00 14.91 74 SER C N 1
ATOM 10037 C CA . SER C 1 43 ? -9.948 61.419 40.882 1.00 15.30 74 SER C CA 1
ATOM 10038 C C . SER C 1 43 ? -11.321 60.813 40.678 1.00 14.85 74 SER C C 1
ATOM 10039 O O . SER C 1 43 ? -11.661 59.796 41.308 1.00 16.74 74 SER C O 1
ATOM 10047 N N . ALA C 1 44 ? -12.108 61.388 39.777 1.00 15.43 75 ALA C N 1
ATOM 10048 C CA . ALA C 1 44 ? -13.441 60.855 39.534 1.00 16.21 75 ALA C CA 1
ATOM 10049 C C . ALA C 1 44 ? -13.387 59.410 39.044 1.00 18.75 75 ALA C C 1
ATOM 10050 O O . ALA C 1 44 ? -14.313 58.630 39.293 1.00 19.92 75 ALA C O 1
ATOM 10057 N N . LEU C 1 45 ? -12.325 59.079 38.320 1.00 16.44 76 LEU C N 1
ATOM 10058 C CA . LEU C 1 45 ? -12.073 57.739 37.798 1.00 19.15 76 LEU C CA 1
ATOM 10059 C C . LEU C 1 45 ? -11.139 56.921 38.703 1.00 19.84 76 LEU C C 1
ATOM 10060 O O . LEU C 1 45 ? -10.687 55.837 38.310 1.00 18.04 76 LEU C O 1
ATOM 10076 N N . GLY C 1 46 ? -10.900 57.417 39.915 1.00 14.69 77 GLY C N 1
ATOM 10077 C CA . GLY C 1 46 ? -10.011 56.763 40.864 1.00 16.24 77 GLY C CA 1
ATOM 10078 C C . GLY C 1 46 ? -8.709 57.488 41.047 1.00 14.48 77 GLY C C 1
ATOM 10079 O O . GLY C 1 46 ? -8.414 58.462 40.350 1.00 15.26 77 GLY C O 1
ATOM 10083 N N . GLY C 1 47 ? -7.913 57.012 41.999 1.00 13.62 78 GLY C N 1
ATOM 10084 C CA . GLY C 1 47 ? -6.555 57.498 42.152 1.00 15.29 78 GLY C CA 1
ATOM 10085 C C . GLY C 1 47 ? -5.643 57.059 41.016 1.00 11.59 78 GLY C C 1
ATOM 10086 O O . GLY C 1 47 ? -6.041 56.336 40.081 1.00 11.70 78 GLY C O 1
ATOM 10090 N N . GLU C 1 48 ? -4.377 57.470 41.081 1.00 11.09 79 GLU C N 1
ATOM 10091 C CA . GLU C 1 48 ? -3.461 57.198 39.992 1.00 10.66 79 GLU C CA 1
ATOM 10092 C C . GLU C 1 48 ? -3.186 55.716 39.731 1.00 10.62 79 GLU C C 1
ATOM 10093 O O . GLU C 1 48 ? -3.089 55.313 38.566 1.00 13.60 79 GLU C O 1
ATOM 10105 N N . ARG C 1 49 ? -3.039 54.918 40.785 1.00 11.81 80 ARG C N 1
ATOM 10106 C CA . ARG C 1 49 ? -2.800 53.477 40.580 1.00 15.17 80 ARG C CA 1
ATOM 10107 C C . ARG C 1 49 ? -3.962 52.846 39.779 1.00 11.42 80 ARG C C 1
ATOM 10108 O O . ARG C 1 49 ? -3.738 52.159 38.787 1.00 13.88 80 ARG C O 1
ATOM 10129 N N . GLU C 1 50 ? -5.191 53.098 40.204 1.00 11.82 81 GLU C N 1
ATOM 10130 C CA . GLU C 1 50 ? -6.351 52.530 39.536 1.00 14.02 81 GLU C CA 1
ATOM 10131 C C . GLU C 1 50 ? -6.437 53.071 38.103 1.00 12.59 81 GLU C C 1
ATOM 10132 O O . GLU C 1 50 ? -6.751 52.329 37.177 1.00 14.72 81 GLU C O 1
ATOM 10144 N N . MET C 1 51 ? -6.205 54.372 37.911 1.00 11.89 82 MET C N 1
ATOM 10145 C CA . MET C 1 51 ? -6.291 54.948 36.570 1.00 11.89 82 MET C CA 1
ATOM 10146 C C . MET C 1 51 ? -5.265 54.354 35.619 1.00 11.61 82 MET C C 1
ATOM 10147 O O . MET C 1 51 ? -5.569 54.055 34.467 1.00 13.32 82 MET C O 1
ATOM 10161 N N . ILE C 1 52 ? -4.039 54.172 36.094 1.00 11.13 83 ILE C N 1
ATOM 10162 C CA . ILE C 1 52 ? -3.009 53.559 35.258 1.00 11.71 83 ILE C CA 1
ATOM 10163 C C . ILE C 1 52 ? -3.374 52.110 34.889 1.00 13.84 83 ILE C C 1
ATOM 10164 O O . ILE C 1 52 ? -3.288 51.703 33.719 1.00 13.64 83 ILE C O 1
ATOM 10180 N N . GLU C 1 53 ? -3.855 51.367 35.875 1.00 12.53 84 GLU C N 1
ATOM 10181 C CA . GLU C 1 53 ? -4.383 50.022 35.672 1.00 12.42 84 GLU C CA 1
ATOM 10182 C C . GLU C 1 53 ? -5.430 50.036 34.542 1.00 13.52 84 GLU C C 1
ATOM 10183 O O . GLU C 1 53 ? -5.376 49.205 33.601 1.00 14.51 84 GLU C O 1
ATOM 10195 N N . SER C 1 54 ? -6.368 50.986 34.627 1.00 14.33 85 SER C N 1
ATOM 10196 C CA . SER C 1 54 ? -7.446 51.120 33.644 1.00 15.87 85 SER C CA 1
ATOM 10197 C C . SER C 1 54 ? -6.915 51.467 32.244 1.00 16.36 85 SER C C 1
ATOM 10198 O O . SER C 1 54 ? -7.390 50.932 31.226 1.00 15.05 85 SER C O 1
ATOM 10206 N N . VAL C 1 55 ? -5.937 52.369 32.178 1.00 14.94 86 VAL C N 1
ATOM 10207 C CA . VAL C 1 55 ? -5.370 52.723 30.882 1.00 13.98 86 VAL C CA 1
ATOM 10208 C C . VAL C 1 55 ? -4.692 51.506 30.270 1.00 14.91 86 VAL C C 1
ATOM 10209 O O . VAL C 1 55 ? -4.852 51.233 29.082 1.00 14.63 86 VAL C O 1
ATOM 10222 N N . GLN C 1 56 ? -3.943 50.764 31.079 1.00 13.65 87 GLN C N 1
ATOM 10223 C CA . GLN C 1 56 ? -3.268 49.556 30.585 1.00 16.08 87 GLN C CA 1
ATOM 10224 C C . GLN C 1 56 ? -4.267 48.524 30.075 1.00 17.42 87 GLN C C 1
ATOM 10225 O O . GLN C 1 56 ? -4.006 47.781 29.140 1.00 14.70 87 GLN C O 1
ATOM 10239 N N . LEU C 1 57 ? -5.443 48.482 30.688 1.00 14.39 88 LEU C N 1
ATOM 10240 C CA . LEU C 1 57 ? -6.506 47.565 30.263 1.00 18.82 88 LEU C CA 1
ATOM 10241 C C . LEU C 1 57 ? -7.383 48.115 29.144 1.00 20.31 88 LEU C C 1
ATOM 10242 O O . LEU C 1 57 ? -8.191 47.383 28.554 1.00 23.58 88 LEU C O 1
ATOM 10258 N N . GLY C 1 58 ? -7.256 49.412 28.893 1.00 16.35 89 GLY C N 1
ATOM 10259 C CA . GLY C 1 58 ? -8.004 50.074 27.849 1.00 18.68 89 GLY C CA 1
ATOM 10260 C C . GLY C 1 58 ? -9.370 50.562 28.308 1.00 22.79 89 GLY C C 1
ATOM 10261 O O . GLY C 1 58 ? -10.158 51.030 27.485 1.00 23.80 89 GLY C O 1
ATOM 10265 N N . THR C 1 59 ? -9.664 50.458 29.606 1.00 18.01 90 THR C N 1
ATOM 10266 C CA . THR C 1 59 ? -10.969 50.904 30.091 1.00 16.57 90 THR C CA 1
ATOM 10267 C C . THR C 1 59 ? -10.970 52.377 30.452 1.00 21.76 90 THR C C 1
ATOM 10268 O O . THR C 1 59 ? -11.999 52.932 30.787 1.00 22.83 90 THR C O 1
ATOM 10279 N N . GLN C 1 60 ? -9.805 53.007 30.394 1.00 18.10 91 GLN C N 1
ATOM 10280 C CA . GLN C 1 60 ? -9.721 54.460 30.506 1.00 16.11 91 GLN C CA 1
ATOM 10281 C C . GLN C 1 60 ? -8.807 54.863 29.359 1.00 17.94 91 GLN C C 1
ATOM 10282 O O . GLN C 1 60 ? -7.792 54.202 29.125 1.00 16.88 91 GLN C O 1
ATOM 10296 N N . ASP C 1 61 ? -9.143 55.926 28.640 1.00 15.80 92 ASP C N 1
ATOM 10297 C CA . ASP C 1 61 ? -8.381 56.287 27.457 1.00 15.18 92 ASP C CA 1
ATOM 10298 C C . ASP C 1 61 ? -7.054 57.001 27.766 1.00 16.64 92 ASP C C 1
ATOM 10299 O O . ASP C 1 61 ? -6.013 56.705 27.153 1.00 17.52 92 ASP C O 1
ATOM 10308 N N . LEU C 1 62 ? -7.101 57.956 28.693 1.00 14.10 93 LEU C N 1
ATOM 10309 C CA . LEU C 1 62 ? -5.961 58.832 28.957 1.00 13.59 93 LEU C CA 1
ATOM 10310 C C . LEU C 1 62 ? -5.826 59.103 30.433 1.00 13.01 93 LEU C C 1
ATOM 10311 O O . LEU C 1 62 ? -6.816 59.222 31.148 1.00 13.22 93 LEU C O 1
ATOM 10327 N N . VAL C 1 63 ? -4.594 59.281 30.874 1.00 12.41 94 VAL C N 1
ATOM 10328 C CA . VAL C 1 63 ? -4.326 59.757 32.226 1.00 13.92 94 VAL C CA 1
ATOM 10329 C C . VAL C 1 63 ? -3.149 60.745 32.139 1.00 11.81 94 VAL C C 1
ATOM 10330 O O . VAL C 1 63 ? -2.240 60.564 31.318 1.00 13.70 94 VAL C O 1
ATOM 10343 N N . ASN C 1 64 ? -3.222 61.809 32.942 1.00 11.88 95 ASN C N 1
ATOM 10344 C CA . ASN C 1 64 ? -2.079 62.671 33.255 1.00 11.74 95 ASN C CA 1
ATOM 10345 C C . ASN C 1 64 ? -1.681 62.301 34.683 1.00 12.96 95 ASN C C 1
ATOM 10346 O O . ASN C 1 64 ? -2.389 62.637 35.641 1.00 13.68 95 ASN C O 1
ATOM 10357 N N . THR C 1 65 ? -0.591 61.555 34.842 1.00 12.28 96 THR C N 1
ATOM 10358 C CA . THR C 1 65 ? -0.279 60.968 36.146 1.00 10.31 96 THR C CA 1
ATOM 10359 C C . THR C 1 65 ? 1.154 61.223 36.559 1.00 10.07 96 THR C C 1
ATOM 10360 O O . THR C 1 65 ? 2.040 61.265 35.717 1.00 12.81 96 THR C O 1
ATOM 10371 N N . SER C 1 66 ? 1.382 61.374 37.856 1.00 12.67 97 SER C N 1
ATOM 10372 C CA . SER C 1 66 ? 2.775 61.338 38.358 1.00 11.26 97 SER C CA 1
ATOM 10373 C C . SER C 1 66 ? 3.358 59.950 38.172 1.00 9.99 97 SER C C 1
ATOM 10374 O O . SER C 1 66 ? 2.649 58.957 37.917 1.00 12.05 97 SER C O 1
ATOM 10382 N N . THR C 1 67 ? 4.677 59.847 38.352 1.00 11.67 98 THR C N 1
ATOM 10383 C CA . THR C 1 67 ? 5.322 58.538 38.362 1.00 10.72 98 THR C CA 1
ATOM 10384 C C . THR C 1 67 ? 5.045 57.685 39.601 1.00 11.42 98 THR C C 1
ATOM 10385 O O . THR C 1 67 ? 5.417 56.513 39.628 1.00 11.46 98 THR C O 1
ATOM 10396 N N . GLY C 1 68 ? 4.385 58.252 40.614 1.00 11.16 99 GLY C N 1
ATOM 10397 C CA . GLY C 1 68 ? 4.247 57.582 41.901 1.00 10.58 99 GLY C CA 1
ATOM 10398 C C . GLY C 1 68 ? 3.971 56.081 41.808 1.00 11.92 99 GLY C C 1
ATOM 10399 O O . GLY C 1 68 ? 4.797 55.239 42.171 1.00 13.44 99 GLY C O 1
ATOM 10403 N N . PRO C 1 69 ? 2.780 55.724 41.323 1.00 12.22 100 PRO C N 1
ATOM 10404 C CA . PRO C 1 69 ? 2.446 54.303 41.238 1.00 9.66 100 PRO C CA 1
ATOM 10405 C C . PRO C 1 69 ? 2.797 53.693 39.876 1.00 10.94 100 PRO C C 1
ATOM 10406 O O . PRO C 1 69 ? 2.532 52.523 39.634 1.00 11.04 100 PRO C O 1
ATOM 10417 N N . LEU C 1 70 ? 3.347 54.485 38.973 1.00 9.37 101 LEU C N 1
ATOM 10418 C CA . LEU C 1 70 ? 3.658 53.990 37.637 1.00 10.59 101 LEU C CA 1
ATOM 10419 C C . LEU C 1 70 ? 4.687 52.873 37.687 1.00 9.58 101 LEU C C 1
ATOM 10420 O O . LEU C 1 70 ? 4.661 51.955 36.877 1.00 10.10 101 LEU C O 1
ATOM 10436 N N . GLY C 1 71 ? 5.621 52.950 38.636 1.00 11.68 102 GLY C N 1
ATOM 10437 C CA . GLY C 1 71 ? 6.665 51.956 38.751 1.00 12.76 102 GLY C CA 1
ATOM 10438 C C . GLY C 1 71 ? 6.125 50.570 39.056 1.00 14.99 102 GLY C C 1
ATOM 10439 O O . GLY C 1 71 ? 6.798 49.577 38.796 1.00 13.27 102 GLY C O 1
ATOM 10443 N N . ASN C 1 72 ? 4.895 50.501 39.575 1.00 13.00 103 ASN C N 1
ATOM 10444 C CA . ASN C 1 72 ? 4.230 49.226 39.835 1.00 10.88 103 ASN C CA 1
ATOM 10445 C C . ASN C 1 72 ? 3.992 48.475 38.550 1.00 12.24 103 ASN C C 1
ATOM 10446 O O . ASN C 1 72 ? 3.879 47.231 38.572 1.00 15.23 103 ASN C O 1
ATOM 10457 N N . PHE C 1 73 ? 3.872 49.216 37.442 1.00 11.79 104 PHE C N 1
ATOM 10458 C CA . PHE C 1 73 ? 3.578 48.670 36.122 1.00 11.15 104 PHE C CA 1
ATOM 10459 C C . PHE C 1 73 ? 4.826 48.620 35.224 1.00 14.95 104 PHE C C 1
ATOM 10460 O O . PHE C 1 73 ? 4.969 47.723 34.397 1.00 16.13 104 PHE C O 1
ATOM 10477 N N . VAL C 1 74 ? 5.730 49.574 35.426 1.00 13.09 105 VAL C N 1
ATOM 10478 C CA . VAL C 1 74 ? 6.963 49.693 34.632 1.00 10.80 105 VAL C CA 1
ATOM 10479 C C . VAL C 1 74 ? 8.099 50.040 35.596 1.00 11.97 105 VAL C C 1
ATOM 10480 O O . VAL C 1 74 ? 8.376 51.230 35.831 1.00 12.44 105 VAL C O 1
ATOM 10493 N N . PRO C 1 75 ? 8.732 49.020 36.169 1.00 12.70 106 PRO C N 1
ATOM 10494 C CA . PRO C 1 75 ? 9.641 49.266 37.304 1.00 14.58 106 PRO C CA 1
ATOM 10495 C C . PRO C 1 75 ? 10.815 50.190 36.970 1.00 12.09 106 PRO C C 1
ATOM 10496 O O . PRO C 1 75 ? 11.287 50.896 37.873 1.00 14.16 106 PRO C O 1
ATOM 10507 N N . GLU C 1 76 ? 11.193 50.253 35.699 1.00 13.87 107 GLU C N 1
ATOM 10508 C CA . GLU C 1 76 ? 12.342 51.069 35.288 1.00 16.01 107 GLU C CA 1
ATOM 10509 C C . GLU C 1 76 ? 12.096 52.553 35.549 1.00 12.76 107 GLU C C 1
ATOM 10510 O O . GLU C 1 76 ? 13.034 53.318 35.724 1.00 13.88 107 GLU C O 1
ATOM 10522 N N . THR C 1 77 ? 10.828 52.964 35.582 1.00 11.08 108 THR C N 1
ATOM 10523 C CA . THR C 1 77 ? 10.540 54.375 35.809 1.00 9.97 108 THR C CA 1
ATOM 10524 C C . THR C 1 77 ? 10.903 54.857 37.209 1.00 11.43 108 THR C C 1
ATOM 10525 O O . THR C 1 77 ? 11.022 56.057 37.426 1.00 12.55 108 THR C O 1
ATOM 10536 N N . ARG C 1 78 ? 11.070 53.953 38.163 1.00 12.83 109 ARG C N 1
ATOM 10537 C CA . ARG C 1 78 ? 11.310 54.386 39.532 1.00 10.10 109 ARG C CA 1
ATOM 10538 C C . ARG C 1 78 ? 12.723 54.991 39.713 1.00 10.88 109 ARG C C 1
ATOM 10539 O O . ARG C 1 78 ? 13.036 55.547 40.765 1.00 11.65 109 ARG C O 1
ATOM 10560 N N . ILE C 1 79 ? 13.582 54.859 38.701 1.00 10.89 110 ILE C N 1
ATOM 10561 C CA . ILE C 1 79 ? 14.905 55.470 38.778 1.00 11.33 110 ILE C CA 1
ATOM 10562 C C . ILE C 1 79 ? 14.751 56.979 38.973 1.00 13.96 110 ILE C C 1
ATOM 10563 O O . ILE C 1 79 ? 15.548 57.583 39.701 1.00 12.45 110 ILE C O 1
ATOM 10579 N N . VAL C 1 80 ? 13.725 57.594 38.385 1.00 12.85 111 VAL C N 1
ATOM 10580 C CA . VAL C 1 80 ? 13.594 59.059 38.534 1.00 10.59 111 VAL C CA 1
ATOM 10581 C C . VAL C 1 80 ? 12.969 59.459 39.874 1.00 10.55 111 VAL C C 1
ATOM 10582 O O . VAL C 1 80 ? 12.869 60.651 40.167 1.00 12.53 111 VAL C O 1
ATOM 10595 N N . ASP C 1 81 ? 12.580 58.462 40.677 1.00 11.16 112 ASP C N 1
ATOM 10596 C CA . ASP C 1 81 ? 11.956 58.691 41.974 1.00 12.80 112 ASP C CA 1
ATOM 10597 C C . ASP C 1 81 ? 12.962 58.722 43.134 1.00 10.97 112 ASP C C 1
ATOM 10598 O O . ASP C 1 81 ? 12.605 58.936 44.287 1.00 12.92 112 ASP C O 1
ATOM 10607 N N . ILE C 1 82 ? 14.235 58.518 42.821 1.00 11.43 113 ILE C N 1
ATOM 10608 C CA . ILE C 1 82 ? 15.267 58.464 43.829 1.00 11.94 113 ILE C CA 1
ATOM 10609 C C . ILE C 1 82 ? 15.434 59.833 44.484 1.00 13.45 113 ILE C C 1
ATOM 10610 O O . ILE C 1 82 ? 15.546 60.833 43.788 1.00 13.31 113 ILE C O 1
ATOM 10626 N N . PRO C 1 83 ? 15.465 59.890 45.826 1.00 14.60 114 PRO C N 1
ATOM 10627 C CA . PRO C 1 83 ? 15.646 61.202 46.463 1.00 12.70 114 PRO C CA 1
ATOM 10628 C C . PRO C 1 83 ? 16.987 61.846 46.154 1.00 13.32 114 PRO C C 1
ATOM 10629 O O . PRO C 1 83 ? 18.004 61.174 46.188 1.00 13.64 114 PRO C O 1
ATOM 10640 N N . PHE C 1 84 ? 16.947 63.155 45.863 1.00 15.20 115 PHE C N 1
ATOM 10641 C CA . PHE C 1 84 ? 18.111 63.967 45.629 1.00 20.76 115 PHE C CA 1
ATOM 10642 C C . PHE C 1 84 ? 18.928 63.566 44.400 1.00 17.42 115 PHE C C 1
ATOM 10643 O O . PHE C 1 84 ? 20.107 63.901 44.285 1.00 17.60 115 PHE C O 1
ATOM 10660 N N . LEU C 1 85 ? 18.269 62.927 43.450 1.00 18.93 116 LEU C N 1
ATOM 10661 C CA . LEU C 1 85 ? 18.890 62.567 42.166 1.00 16.10 116 LEU C CA 1
ATOM 10662 C C . LEU C 1 85 ? 19.059 63.800 41.280 1.00 16.41 116 LEU C C 1
ATOM 10663 O O . LEU C 1 85 ? 20.110 64.001 40.655 1.00 15.30 116 LEU C O 1
ATOM 10679 N N . PHE C 1 86 ? 18.044 64.660 41.268 1.00 15.82 117 PHE C N 1
ATOM 10680 C CA . PHE C 1 86 ? 18.065 65.853 40.405 1.00 16.33 117 PHE C CA 1
ATOM 10681 C C . PHE C 1 86 ? 18.358 67.105 41.233 1.00 21.42 117 PHE C C 1
ATOM 10682 O O . PHE C 1 86 ? 17.904 67.205 42.366 1.00 21.00 117 PHE C O 1
ATOM 10699 N N . ARG C 1 87 ? 19.031 68.086 40.623 1.00 22.10 118 ARG C N 1
ATOM 10700 C CA . ARG C 1 87 ? 19.581 69.244 41.311 1.00 22.63 118 ARG C CA 1
ATOM 10701 C C . ARG C 1 87 ? 18.581 70.395 41.251 1.00 24.83 118 ARG C C 1
ATOM 10702 O O . ARG C 1 87 ? 18.480 71.180 42.187 1.00 27.29 118 ARG C O 1
ATOM 10723 N N . ASP C 1 88 ? 17.855 70.490 40.139 1.00 19.83 119 ASP C N 1
ATOM 10724 C CA . ASP C 1 88 ? 16.980 71.632 39.878 1.00 21.95 119 ASP C CA 1
ATOM 10725 C C . ASP C 1 88 ? 16.081 71.365 38.664 1.00 23.13 119 ASP C C 1
ATOM 10726 O O . ASP C 1 88 ? 16.126 70.284 38.062 1.00 18.86 119 ASP C O 1
ATOM 10735 N N . TYR C 1 89 ? 15.224 72.320 38.317 1.00 21.37 120 TYR C N 1
ATOM 10736 C CA . TYR C 1 89 ? 14.272 72.083 37.223 1.00 17.81 120 TYR C CA 1
ATOM 10737 C C . TYR C 1 89 ? 14.954 71.955 35.867 1.00 18.09 120 TYR C C 1
ATOM 10738 O O . TYR C 1 89 ? 14.554 71.117 35.067 1.00 17.18 120 TYR C O 1
ATOM 10756 N N . GLU C 1 90 ? 15.969 72.780 35.601 1.00 20.04 121 GLU C N 1
ATOM 10757 C CA . GLU C 1 90 ? 16.717 72.664 34.350 1.00 20.49 121 GLU C CA 1
ATOM 10758 C C . GLU C 1 90 ? 17.268 71.235 34.186 1.00 18.04 121 GLU C C 1
ATOM 10759 O O . GLU C 1 90 ? 17.177 70.640 33.105 1.00 17.47 121 GLU C O 1
ATOM 10771 N N . HIS C 1 91 ? 17.825 70.701 35.268 1.00 19.32 122 HIS C N 1
ATOM 10772 C CA . HIS C 1 91 ? 18.433 69.375 35.252 1.00 19.00 122 HIS C CA 1
ATOM 10773 C C . HIS C 1 91 ? 17.383 68.326 34.945 1.00 20.66 122 HIS C C 1
ATOM 10774 O O . HIS C 1 91 ? 17.507 67.552 33.989 1.00 18.38 122 HIS C O 1
ATOM 10789 N N . ALA C 1 92 ? 16.323 68.333 35.747 1.00 17.64 123 ALA C N 1
ATOM 10790 C CA . ALA C 1 92 ? 15.277 67.338 35.652 1.00 15.51 123 ALA C CA 1
ATOM 10791 C C . ALA C 1 92 ? 14.578 67.357 34.283 1.00 13.02 123 ALA C C 1
ATOM 10792 O O . ALA C 1 92 ? 14.368 66.313 33.666 1.00 14.64 123 ALA C O 1
ATOM 10799 N N . ARG C 1 93 ? 14.247 68.539 33.786 1.00 14.90 124 ARG C N 1
ATOM 10800 C CA . ARG C 1 93 ? 13.522 68.619 32.533 1.00 14.21 124 ARG C CA 1
ATOM 10801 C C . ARG C 1 93 ? 14.387 68.171 31.363 1.00 14.54 124 ARG C C 1
ATOM 10802 O O . ARG C 1 93 ? 13.885 67.548 30.419 1.00 18.04 124 ARG C O 1
ATOM 10823 N N . LYS C 1 94 ? 15.683 68.484 31.404 1.00 15.23 125 LYS C N 1
ATOM 10824 C CA . LYS C 1 94 ? 16.569 68.084 30.321 1.00 15.89 125 LYS C CA 1
ATOM 10825 C C . LYS C 1 94 ? 16.696 66.559 30.283 1.00 14.85 125 LYS C C 1
ATOM 10826 O O . LYS C 1 94 ? 16.775 65.942 29.214 1.00 15.13 125 LYS C O 1
ATOM 10845 N N . VAL C 1 95 ? 16.723 65.946 31.454 1.00 14.90 126 VAL C N 1
ATOM 10846 C CA . VAL C 1 95 ? 16.791 64.482 31.502 1.00 14.87 126 VAL C CA 1
ATOM 10847 C C . VAL C 1 95 ? 15.524 63.878 30.940 1.00 12.37 126 VAL C C 1
ATOM 10848 O O . VAL C 1 95 ? 15.578 62.959 30.120 1.00 14.37 126 VAL C O 1
ATOM 10861 N N . MET C 1 96 ? 14.371 64.371 31.361 1.00 16.64 127 MET C N 1
ATOM 10862 C CA . MET C 1 96 ? 13.121 63.761 30.903 1.00 15.58 127 MET C CA 1
ATOM 10863 C C . MET C 1 96 ? 12.915 63.959 29.396 1.00 13.10 127 MET C C 1
ATOM 10864 O O . MET C 1 96 ? 12.376 63.073 28.707 1.00 16.64 127 MET C O 1
ATOM 10878 N N . ASP C 1 97 ? 13.331 65.113 28.892 1.00 14.42 128 ASP C N 1
ATOM 10879 C CA . ASP C 1 97 ? 13.182 65.454 27.493 1.00 14.48 128 ASP C CA 1
ATOM 10880 C C . ASP C 1 97 ? 14.217 64.798 26.578 1.00 20.65 128 ASP C C 1
ATOM 10881 O O . ASP C 1 97 ? 13.974 64.670 25.382 1.00 18.03 128 ASP C O 1
ATOM 10890 N N . GLY C 1 98 ? 15.360 64.392 27.135 1.00 19.43 129 GLY C N 1
ATOM 10891 C CA . GLY C 1 98 ? 16.424 63.788 26.342 1.00 17.05 129 GLY C CA 1
ATOM 10892 C C . GLY C 1 98 ? 16.302 62.260 26.218 1.00 16.44 129 GLY C C 1
ATOM 10893 O O . GLY C 1 98 ? 15.241 61.681 26.467 1.00 15.71 129 GLY C O 1
ATOM 10897 N N . ALA C 1 99 ? 17.399 61.622 25.802 1.00 16.52 130 ALA C N 1
ATOM 10898 C CA . ALA C 1 99 ? 17.435 60.175 25.550 1.00 15.58 130 ALA C CA 1
ATOM 10899 C C . ALA C 1 99 ? 16.965 59.339 26.732 1.00 15.48 130 ALA C C 1
ATOM 10900 O O . ALA C 1 99 ? 16.306 58.320 26.560 1.00 16.55 130 ALA C O 1
ATOM 10907 N N . ILE C 1 100 ? 17.334 59.746 27.938 1.00 17.66 131 ILE C N 1
ATOM 10908 C CA . ILE C 1 100 ? 16.984 58.952 29.104 1.00 13.70 131 ILE C CA 1
ATOM 10909 C C . ILE C 1 100 ? 15.463 58.898 29.331 1.00 11.82 131 ILE C C 1
ATOM 10910 O O . ILE C 1 100 ? 14.891 57.809 29.550 1.00 14.32 131 ILE C O 1
ATOM 10926 N N . GLY C 1 101 ? 14.826 60.059 29.269 1.00 11.70 132 GLY C N 1
ATOM 10927 C CA . GLY C 1 101 ? 13.383 60.142 29.350 1.00 11.89 132 GLY C CA 1
ATOM 10928 C C . GLY C 1 101 ? 12.681 59.460 28.210 1.00 13.14 132 GLY C C 1
ATOM 10929 O O . GLY C 1 101 ? 11.654 58.811 28.410 1.00 14.24 132 GLY C O 1
ATOM 10933 N N . GLN C 1 102 ? 13.219 59.611 27.013 1.00 13.87 133 GLN C N 1
ATOM 10934 C CA . GLN C 1 102 ? 12.623 59.016 25.817 1.00 16.82 133 GLN C CA 1
ATOM 10935 C C . GLN C 1 102 ? 12.632 57.487 25.948 1.00 17.63 133 GLN C C 1
ATOM 10936 O O . GLN C 1 102 ? 11.652 56.814 25.619 1.00 14.70 133 GLN C O 1
ATOM 10950 N N . ASP C 1 103 ? 13.730 56.942 26.464 1.00 13.92 134 ASP C N 1
ATOM 10951 C CA . ASP C 1 103 ? 13.840 55.492 26.640 1.00 15.82 134 ASP C CA 1
ATOM 10952 C C . ASP C 1 103 ? 12.780 54.965 27.615 1.00 13.35 134 ASP C C 1
ATOM 10953 O O . ASP C 1 103 ? 12.220 53.889 27.430 1.00 14.76 134 ASP C O 1
ATOM 10962 N N . LEU C 1 104 ? 12.549 55.708 28.690 1.00 10.12 135 LEU C N 1
ATOM 10963 C CA . LEU C 1 104 ? 11.527 55.361 29.649 1.00 10.30 135 LEU C CA 1
ATOM 10964 C C . LEU C 1 104 ? 10.122 55.334 29.022 1.00 10.28 135 LEU C C 1
ATOM 10965 O O . LEU C 1 104 ? 9.345 54.441 29.343 1.00 10.20 135 LEU C O 1
ATOM 10981 N N . LEU C 1 105 ? 9.786 56.283 28.158 1.00 12.81 136 LEU C N 1
ATOM 10982 C CA . LEU C 1 105 ? 8.509 56.214 27.416 1.00 12.45 136 LEU C CA 1
ATOM 10983 C C . LEU C 1 105 ? 8.413 54.905 26.607 1.00 13.85 136 LEU C C 1
ATOM 10984 O O . LEU C 1 105 ? 7.366 54.277 26.538 1.00 13.69 136 LEU C O 1
ATOM 11000 N N . LYS C 1 106 ? 9.503 54.493 25.986 1.00 12.79 137 LYS C N 1
ATOM 11001 C CA . LYS C 1 106 ? 9.486 53.275 25.188 1.00 15.85 137 LYS C CA 1
ATOM 11002 C C . LYS C 1 106 ? 9.329 52.030 26.058 1.00 16.09 137 LYS C C 1
ATOM 11003 O O . LYS C 1 106 ? 8.633 51.089 25.682 1.00 14.99 137 LYS C O 1
ATOM 11022 N N . LYS C 1 107 ? 9.944 52.032 27.241 1.00 10.76 138 LYS C N 1
ATOM 11023 C CA . LYS C 1 107 ? 9.742 50.947 28.195 1.00 10.22 138 LYS C CA 1
ATOM 11024 C C . LYS C 1 107 ? 8.268 50.854 28.644 1.00 10.53 138 LYS C C 1
ATOM 11025 O O . LYS C 1 107 ? 7.719 49.751 28.807 1.00 13.88 138 LYS C O 1
ATOM 11044 N N . MET C 1 108 ? 7.645 52.003 28.851 1.00 11.73 139 MET C N 1
ATOM 11045 C CA . MET C 1 108 ? 6.232 52.063 29.170 1.00 12.17 139 MET C CA 1
ATOM 11046 C C . MET C 1 108 ? 5.398 51.518 28.014 1.00 10.53 139 MET C C 1
ATOM 11047 O O . MET C 1 108 ? 4.445 50.742 28.236 1.00 11.84 139 MET C O 1
ATOM 11061 N N . GLN C 1 109 ? 5.705 51.959 26.799 1.00 12.64 140 GLN C N 1
ATOM 11062 C CA . GLN C 1 109 ? 4.949 51.520 25.629 1.00 12.98 140 GLN C CA 1
ATOM 11063 C C . GLN C 1 109 ? 4.971 49.997 25.471 1.00 17.13 140 GLN C C 1
ATOM 11064 O O . GLN C 1 109 ? 3.973 49.391 25.102 1.00 14.77 140 GLN C O 1
ATOM 11078 N N . ALA C 1 110 ? 6.110 49.383 25.763 1.00 14.07 141 ALA C N 1
ATOM 11079 C CA . ALA C 1 110 ? 6.215 47.939 25.641 1.00 13.36 141 ALA C CA 1
ATOM 11080 C C . ALA C 1 110 ? 5.313 47.213 26.648 1.00 14.70 141 ALA C C 1
ATOM 11081 O O . ALA C 1 110 ? 5.060 46.019 26.498 1.00 13.96 141 ALA C O 1
ATOM 11088 N N . LYS C 1 111 ? 4.858 47.906 27.690 1.00 11.21 142 LYS C N 1
ATOM 11089 C CA . LYS C 1 111 ? 3.918 47.332 28.664 1.00 11.51 142 LYS C CA 1
ATOM 11090 C C . LYS C 1 111 ? 2.481 47.771 28.460 1.00 14.59 142 LYS C C 1
ATOM 11091 O O . LYS C 1 111 ? 1.663 47.627 29.364 1.00 16.42 142 LYS C O 1
ATOM 11110 N N . GLY C 1 112 ? 2.159 48.288 27.282 1.00 16.00 143 GLY C N 1
ATOM 11111 C CA . GLY C 1 112 ? 0.791 48.678 26.986 1.00 15.41 143 GLY C CA 1
ATOM 11112 C C . GLY C 1 112 ? 0.382 50.030 27.536 1.00 20.39 143 GLY C C 1
ATOM 11113 O O . GLY C 1 112 ? -0.810 50.353 27.600 1.00 18.67 143 GLY C O 1
ATOM 11117 N N . LEU C 1 113 ? 1.362 50.818 27.949 1.00 14.95 144 LEU C N 1
ATOM 11118 C CA . LEU C 1 113 ? 1.114 52.146 28.485 1.00 12.93 144 LEU C CA 1
ATOM 11119 C C . LEU C 1 113 ? 1.771 53.138 27.555 1.00 10.70 144 LEU C C 1
ATOM 11120 O O . LEU C 1 113 ? 3.007 53.344 27.592 1.00 12.85 144 LEU C O 1
ATOM 11136 N N . ILE C 1 114 ? 0.974 53.709 26.660 1.00 12.56 145 ILE C N 1
ATOM 11137 C CA . ILE C 1 114 ? 1.544 54.514 25.593 1.00 12.03 145 ILE C CA 1
ATOM 11138 C C . ILE C 1 114 ? 1.848 55.920 26.096 1.00 12.82 145 ILE C C 1
ATOM 11139 O O . ILE C 1 114 ? 1.065 56.860 25.925 1.00 13.50 145 ILE C O 1
ATOM 11155 N N . GLY C 1 115 ? 3.021 56.067 26.711 1.00 10.41 146 GLY C N 1
ATOM 11156 C CA . GLY C 1 115 ? 3.458 57.364 27.181 1.00 12.66 146 GLY C CA 1
ATOM 11157 C C . GLY C 1 115 ? 3.762 58.250 25.992 1.00 16.15 146 GLY C C 1
ATOM 11158 O O . GLY C 1 115 ? 4.606 57.892 25.169 1.00 14.45 146 GLY C O 1
ATOM 11162 N N . LEU C 1 116 ? 3.118 59.414 25.930 1.00 11.74 147 LEU C N 1
ATOM 11163 C CA . LEU C 1 116 ? 3.202 60.316 24.779 1.00 14.60 147 LEU C CA 1
ATOM 11164 C C . LEU C 1 116 ? 4.279 61.358 25.016 1.00 15.21 147 LEU C C 1
ATOM 11165 O O . LEU C 1 116 ? 5.106 61.604 24.149 1.00 17.02 147 LEU C O 1
ATOM 11181 N N . ALA C 1 117 ? 4.270 61.944 26.210 1.00 13.81 148 ALA C N 1
ATOM 11182 C CA . ALA C 1 117 ? 5.314 62.873 26.606 1.00 15.26 148 ALA C CA 1
ATOM 11183 C C . ALA C 1 117 ? 5.320 63.010 28.126 1.00 14.75 148 ALA C C 1
ATOM 11184 O O . ALA C 1 117 ? 4.267 62.895 28.777 1.00 14.88 148 ALA C O 1
ATOM 11191 N N . TRP C 1 118 ? 6.513 63.244 28.667 1.00 13.25 149 TRP C N 1
ATOM 11192 C CA . TRP C 1 118 ? 6.693 63.674 30.060 1.00 12.25 149 TRP C CA 1
ATOM 11193 C C . TRP C 1 118 ? 6.197 65.102 30.247 1.00 14.55 149 TRP C C 1
ATOM 11194 O O . TRP C 1 118 ? 6.671 66.041 29.594 1.00 16.44 149 TRP C O 1
ATOM 11215 N N . THR C 1 119 ? 5.243 65.244 31.149 1.00 12.59 150 THR C N 1
ATOM 11216 C CA . THR C 1 119 ? 4.805 66.535 31.628 1.00 12.91 150 THR C CA 1
ATOM 11217 C C . THR C 1 119 ? 5.486 66.706 32.992 1.00 18.48 150 THR C C 1
ATOM 11218 O O . THR C 1 119 ? 6.631 66.266 33.154 1.00 22.22 150 THR C O 1
ATOM 11229 N N . GLU C 1 120 ? 4.845 67.315 33.978 1.00 15.25 151 GLU C N 1
ATOM 11230 C CA . GLU C 1 120 ? 5.541 67.606 35.245 1.00 11.72 151 GLU C CA 1
ATOM 11231 C C . GLU C 1 120 ? 4.585 67.755 36.430 1.00 13.95 151 GLU C C 1
ATOM 11232 O O . GLU C 1 120 ? 3.600 68.470 36.330 1.00 14.24 151 GLU C O 1
ATOM 11244 N N . ASN C 1 121 ? 4.954 67.170 37.564 1.00 14.14 152 ASN C N 1
ATOM 11245 C CA . ASN C 1 121 ? 4.314 67.424 38.849 1.00 15.02 152 ASN C CA 1
ATOM 11246 C C . ASN C 1 121 ? 5.119 68.479 39.608 1.00 14.76 152 ASN C C 1
ATOM 11247 O O . ASN C 1 121 ? 4.591 69.534 39.956 1.00 16.43 152 ASN C O 1
ATOM 11258 N N . GLY C 1 122 ? 6.409 68.218 39.820 1.00 13.23 153 GLY C N 1
ATOM 11259 C CA . GLY C 1 122 ? 7.316 69.221 40.333 1.00 16.92 153 GLY C CA 1
ATOM 11260 C C . GLY C 1 122 ? 8.186 68.649 41.414 1.00 13.00 153 GLY C C 1
ATOM 11261 O O . GLY C 1 122 ? 8.111 67.466 41.734 1.00 13.45 153 GLY C O 1
ATOM 11265 N N . PHE C 1 123 ? 9.071 69.463 41.983 1.00 14.29 154 PHE C N 1
ATOM 11266 C CA . PHE C 1 123 ? 9.796 69.012 43.162 1.00 14.70 154 PHE C CA 1
ATOM 11267 C C . PHE C 1 123 ? 8.860 68.896 44.360 1.00 11.99 154 PHE C C 1
ATOM 11268 O O . PHE C 1 123 ? 8.009 69.765 44.568 1.00 15.54 154 PHE C O 1
ATOM 11285 N N . ARG C 1 124 ? 8.996 67.804 45.114 1.00 13.12 155 ARG C N 1
ATOM 11286 C CA . ARG C 1 124 ? 8.118 67.529 46.256 1.00 12.81 155 ARG C CA 1
ATOM 11287 C C . ARG C 1 124 ? 8.686 68.062 47.584 1.00 14.87 155 ARG C C 1
ATOM 11288 O O . ARG C 1 124 ? 9.919 68.049 47.802 1.00 14.46 155 ARG C O 1
ATOM 11309 N N . HIS C 1 125 ? 7.773 68.491 48.466 1.00 18.35 156 HIS C N 1
ATOM 11310 C CA . HIS C 1 125 ? 8.118 69.159 49.734 1.00 16.38 156 HIS C CA 1
ATOM 11311 C C . HIS C 1 125 ? 7.303 68.595 50.902 1.00 18.38 156 HIS C C 1
ATOM 11312 O O . HIS C 1 125 ? 6.139 68.246 50.726 1.00 15.54 156 HIS C O 1
ATOM 11327 N N A MET C 1 126 ? 7.920 68.503 52.083 0.50 15.54 157 MET C N 1
ATOM 11328 N N B MET C 1 126 ? 7.910 68.519 52.084 0.50 15.49 157 MET C N 1
ATOM 11329 C CA A MET C 1 126 ? 7.288 67.904 53.266 0.50 14.65 157 MET C CA 1
ATOM 11330 C CA B MET C 1 126 ? 7.263 67.921 53.250 0.50 14.91 157 MET C CA 1
ATOM 11331 C C A MET C 1 126 ? 6.355 68.867 53.987 0.50 17.39 157 MET C C 1
ATOM 11332 C C B MET C 1 126 ? 6.343 68.879 53.978 0.50 17.54 157 MET C C 1
ATOM 11333 O O A MET C 1 126 ? 6.702 70.025 54.214 0.50 16.82 157 MET C O 1
ATOM 11334 O O B MET C 1 126 ? 6.684 70.040 54.197 0.50 16.66 157 MET C O 1
ATOM 11361 N N . THR C 1 127 ? 5.169 68.386 54.352 1.00 14.53 158 THR C N 1
ATOM 11362 C CA . THR C 1 127 ? 4.276 69.128 55.226 1.00 13.02 158 THR C CA 1
ATOM 11363 C C . THR C 1 127 ? 3.950 68.266 56.426 1.00 13.54 158 THR C C 1
ATOM 11364 O O . THR C 1 127 ? 4.033 67.053 56.356 1.00 14.65 158 THR C O 1
ATOM 11375 N N . ASN C 1 128 ? 3.590 68.899 57.541 1.00 14.42 159 ASN C N 1
ATOM 11376 C CA . ASN C 1 128 ? 3.119 68.136 58.675 1.00 17.85 159 ASN C CA 1
ATOM 11377 C C . ASN C 1 128 ? 2.375 69.008 59.651 1.00 17.09 159 ASN C C 1
ATOM 11378 O O . ASN C 1 128 ? 2.352 70.230 59.511 1.00 17.15 159 ASN C O 1
ATOM 11389 N N . SER C 1 129 ? 1.732 68.368 60.625 1.00 18.21 160 SER C N 1
ATOM 11390 C CA . SER C 1 129 ? 0.918 69.087 61.583 1.00 16.68 160 SER C CA 1
ATOM 11391 C C . SER C 1 129 ? 1.583 69.312 62.943 1.00 22.91 160 SER C C 1
ATOM 11392 O O . SER C 1 129 ? 1.033 70.029 63.781 1.00 21.69 160 SER C O 1
ATOM 11400 N N . LYS C 1 130 ? 2.767 68.739 63.155 1.00 20.01 161 LYS C N 1
ATOM 11401 C CA . LYS C 1 130 ? 3.372 68.691 64.495 1.00 21.45 161 LYS C CA 1
ATOM 11402 C C . LYS C 1 130 ? 4.454 69.724 64.787 1.00 22.60 161 LYS C C 1
ATOM 11403 O O . LYS C 1 130 ? 4.487 70.286 65.871 1.00 25.32 161 LYS C O 1
ATOM 11422 N N . ARG C 1 131 ? 5.371 69.926 63.848 1.00 20.64 162 ARG C N 1
ATOM 11423 C CA . ARG C 1 131 ? 6.548 70.749 64.126 1.00 25.36 162 ARG C CA 1
ATOM 11424 C C . ARG C 1 131 ? 7.303 71.159 62.869 1.00 22.45 162 ARG C C 1
ATOM 11425 O O . ARG C 1 131 ? 7.244 70.483 61.844 1.00 19.38 162 ARG C O 1
ATOM 11446 N N . PRO C 1 132 ? 8.040 72.274 62.952 1.00 21.67 163 PRO C N 1
ATOM 11447 C CA . PRO C 1 132 ? 8.841 72.655 61.784 1.00 18.52 163 PRO C CA 1
ATOM 11448 C C . PRO C 1 132 ? 9.904 71.613 61.460 1.00 18.54 163 PRO C C 1
ATOM 11449 O O . PRO C 1 132 ? 10.505 71.037 62.372 1.00 20.99 163 PRO C O 1
ATOM 11460 N N . ILE C 1 133 ? 10.124 71.376 60.173 1.00 17.64 164 ILE C N 1
ATOM 11461 C CA . ILE C 1 133 ? 11.179 70.480 59.731 1.00 17.68 164 ILE C CA 1
ATOM 11462 C C . ILE C 1 133 ? 12.363 71.287 59.168 1.00 17.93 164 ILE C C 1
ATOM 11463 O O . ILE C 1 133 ? 12.271 71.880 58.092 1.00 18.29 164 ILE C O 1
ATOM 11479 N N . LEU C 1 134 ? 13.476 71.295 59.902 1.00 22.40 165 LEU C N 1
ATOM 11480 C CA . LEU C 1 134 ? 14.669 72.029 59.480 1.00 21.81 165 LEU C CA 1
ATOM 11481 C C . LEU C 1 134 ? 15.762 71.102 58.978 1.00 28.30 165 LEU C C 1
ATOM 11482 O O . LEU C 1 134 ? 16.548 71.483 58.114 1.00 27.20 165 LEU C O 1
ATOM 11498 N N . GLN C 1 135 ? 15.827 69.902 59.548 1.00 23.25 166 GLN C N 1
ATOM 11499 C CA . GLN C 1 135 ? 16.826 68.916 59.174 1.00 23.39 166 GLN C CA 1
ATOM 11500 C C . GLN C 1 135 ? 16.198 67.530 59.303 1.00 29.05 166 GLN C C 1
ATOM 11501 O O . GLN C 1 135 ? 15.088 67.382 59.840 1.00 23.11 166 GLN C O 1
ATOM 11515 N N . ALA C 1 136 ? 16.891 66.513 58.796 1.00 24.49 167 ALA C N 1
ATOM 11516 C CA . ALA C 1 136 ? 16.350 65.156 58.781 1.00 22.67 167 ALA C CA 1
ATOM 11517 C C . ALA C 1 136 ? 15.877 64.689 60.167 1.00 23.14 167 ALA C C 1
ATOM 11518 O O . ALA C 1 136 ? 14.820 64.067 60.285 1.00 29.21 167 ALA C O 1
ATOM 11525 N N . SER C 1 137 ? 16.637 65.009 61.212 1.00 22.50 168 SER C N 1
ATOM 11526 C CA . SER C 1 137 ? 16.268 64.589 62.575 1.00 28.04 168 SER C CA 1
ATOM 11527 C C . SER C 1 137 ? 14.883 65.103 63.034 1.00 28.75 168 SER C C 1
ATOM 11528 O O . SER C 1 137 ? 14.263 64.501 63.910 1.00 28.47 168 SER C O 1
ATOM 11536 N N . ASP C 1 138 ? 14.401 66.197 62.446 1.00 25.14 169 ASP C N 1
ATOM 11537 C CA . ASP C 1 138 ? 13.070 66.720 62.768 1.00 27.08 169 ASP C CA 1
ATOM 11538 C C . ASP C 1 138 ? 11.963 65.852 62.168 1.00 23.90 169 ASP C C 1
ATOM 11539 O O . ASP C 1 138 ? 10.835 65.780 62.680 1.00 25.41 169 ASP C O 1
ATOM 11548 N N . ALA C 1 139 ? 12.277 65.212 61.059 1.00 22.14 170 ALA C N 1
ATOM 11549 C CA . ALA C 1 139 ? 11.319 64.369 60.375 1.00 25.44 170 ALA C CA 1
ATOM 11550 C C . ALA C 1 139 ? 11.198 63.025 61.095 1.00 30.71 170 ALA C C 1
ATOM 11551 O O . ALA C 1 139 ? 10.218 62.306 60.930 1.00 23.58 170 ALA C O 1
ATOM 11558 N N . ALA C 1 140 ? 12.204 62.680 61.898 1.00 28.57 171 ALA C N 1
ATOM 11559 C CA . ALA C 1 140 ? 12.227 61.380 62.556 1.00 24.57 171 ALA C CA 1
ATOM 11560 C C . ALA C 1 140 ? 11.038 61.187 63.480 1.00 28.32 171 ALA C C 1
ATOM 11561 O O . ALA C 1 140 ? 10.754 62.034 64.328 1.00 27.23 171 ALA C O 1
ATOM 11568 N N . GLY C 1 141 ? 10.334 60.075 63.303 1.00 26.27 172 GLY C N 1
ATOM 11569 C CA . GLY C 1 141 ? 9.208 59.757 64.150 1.00 32.60 172 GLY C CA 1
ATOM 11570 C C . GLY C 1 141 ? 7.878 60.234 63.592 1.00 23.13 172 GLY C C 1
ATOM 11571 O O . GLY C 1 141 ? 6.837 59.806 64.054 1.00 22.88 172 GLY C O 1
ATOM 11575 N N . LEU C 1 142 ? 7.892 61.117 62.607 1.00 18.25 173 LEU C N 1
ATOM 11576 C CA . LEU C 1 142 ? 6.612 61.531 62.006 1.00 21.53 173 LEU C CA 1
ATOM 11577 C C . LEU C 1 142 ? 6.028 60.407 61.158 1.00 22.17 173 LEU C C 1
ATOM 11578 O O . LEU C 1 142 ? 6.757 59.734 60.420 1.00 20.27 173 LEU C O 1
ATOM 11594 N N . LYS C 1 143 ? 4.710 60.213 61.260 1.00 20.20 174 LYS C N 1
ATOM 11595 C CA . LYS C 1 143 ? 3.980 59.315 60.361 1.00 17.07 174 LYS C CA 1
ATOM 11596 C C . LYS C 1 143 ? 3.635 60.111 59.109 1.00 20.14 174 LYS C C 1
ATOM 11597 O O . LYS C 1 143 ? 3.015 61.168 59.199 1.00 16.85 174 LYS C O 1
ATOM 11616 N N . VAL C 1 144 ? 4.104 59.655 57.951 1.00 16.06 175 VAL C N 1
ATOM 11617 C CA . VAL C 1 144 ? 3.965 60.443 56.739 1.00 14.42 175 VAL C CA 1
ATOM 11618 C C . VAL C 1 144 ? 3.360 59.594 55.635 1.00 18.35 175 VAL C C 1
ATOM 11619 O O . VAL C 1 144 ? 3.830 58.471 55.361 1.00 17.18 175 VAL C O 1
ATOM 11632 N N . ARG C 1 145 ? 2.299 60.096 55.017 1.00 13.91 176 ARG C N 1
ATOM 11633 C CA . ARG C 1 145 ? 1.773 59.422 53.838 1.00 16.01 176 ARG C CA 1
ATOM 11634 C C . ARG C 1 145 ? 2.763 59.540 52.692 1.00 12.33 176 ARG C C 1
ATOM 11635 O O . ARG C 1 145 ? 3.308 60.610 52.449 1.00 12.05 176 ARG C O 1
ATOM 11656 N N . THR C 1 146 ? 2.998 58.429 52.016 1.00 10.95 177 THR C N 1
ATOM 11657 C CA . THR C 1 146 ? 3.687 58.435 50.724 1.00 12.39 177 THR C CA 1
ATOM 11658 C C . THR C 1 146 ? 2.765 57.989 49.582 1.00 12.53 177 THR C C 1
ATOM 11659 O O . THR C 1 146 ? 1.685 57.435 49.786 1.00 13.62 177 THR C O 1
ATOM 11670 N N . MET C 1 147 ? 3.209 58.224 48.362 1.00 11.63 178 MET C N 1
ATOM 11671 C CA . MET C 1 147 ? 2.624 57.556 47.242 1.00 11.86 178 MET C CA 1
ATOM 11672 C C . MET C 1 147 ? 2.889 56.055 47.299 1.00 12.38 178 MET C C 1
ATOM 11673 O O . MET C 1 147 ? 3.614 55.563 48.160 1.00 11.08 178 MET C O 1
ATOM 11687 N N . GLU C 1 148 ? 2.268 55.350 46.369 1.00 9.52 179 GLU C N 1
ATOM 11688 C CA . GLU C 1 148 ? 2.319 53.892 46.292 1.00 9.23 179 GLU C CA 1
ATOM 11689 C C . GLU C 1 148 ? 3.573 53.485 45.506 1.00 10.14 179 GLU C C 1
ATOM 11690 O O . GLU C 1 148 ? 3.504 52.984 44.362 1.00 12.06 179 GLU C O 1
ATOM 11702 N N . ASN C 1 149 ? 4.708 53.713 46.147 1.00 11.22 180 ASN C N 1
ATOM 11703 C CA . ASN C 1 149 ? 6.017 53.706 45.478 1.00 9.00 180 ASN C CA 1
ATOM 11704 C C . ASN C 1 149 ? 7.078 53.222 46.439 1.00 13.43 180 ASN C C 1
ATOM 11705 O O . ASN C 1 149 ? 7.371 53.882 47.438 1.00 12.00 180 ASN C O 1
ATOM 11716 N N . LYS C 1 150 ? 7.626 52.050 46.154 1.00 11.51 181 LYS C N 1
ATOM 11717 C CA . LYS C 1 150 ? 8.573 51.443 47.091 1.00 14.37 181 LYS C CA 1
ATOM 11718 C C . LYS C 1 150 ? 9.882 52.230 47.212 1.00 15.31 181 LYS C C 1
ATOM 11719 O O . LYS C 1 150 ? 10.548 52.142 48.240 1.00 13.12 181 LYS C O 1
ATOM 11738 N N . VAL C 1 151 ? 10.261 52.985 46.173 1.00 14.24 182 VAL C N 1
ATOM 11739 C CA . VAL C 1 151 ? 11.506 53.770 46.225 1.00 12.42 182 VAL C CA 1
ATOM 11740 C C . VAL C 1 151 ? 11.317 54.947 47.164 1.00 14.46 182 VAL C C 1
ATOM 11741 O O . VAL C 1 151 ? 12.201 55.259 47.981 1.00 14.10 182 VAL C O 1
ATOM 11754 N N . HIS C 1 152 ? 10.146 55.575 47.110 1.00 12.16 183 HIS C N 1
ATOM 11755 C CA . HIS C 1 152 ? 9.877 56.643 48.050 1.00 13.18 183 HIS C CA 1
ATOM 11756 C C . HIS C 1 152 ? 9.798 56.087 49.472 1.00 13.29 183 HIS C C 1
ATOM 11757 O O . HIS C 1 152 ? 10.279 56.726 50.408 1.00 13.59 183 HIS C O 1
ATOM 11772 N N . MET C 1 153 ? 9.155 54.928 49.650 1.00 12.60 184 MET C N 1
ATOM 11773 C CA . MET C 1 153 ? 9.007 54.381 51.001 1.00 12.51 184 MET C CA 1
ATOM 11774 C C . MET C 1 153 ? 10.379 54.063 51.595 1.00 15.93 184 MET C C 1
ATOM 11775 O O . MET C 1 153 ? 10.688 54.487 52.713 1.00 16.44 184 MET C O 1
ATOM 11789 N N . ASP C 1 154 ? 11.186 53.310 50.850 1.00 12.41 185 ASP C N 1
ATOM 11790 C CA . ASP C 1 154 ? 12.514 52.924 51.315 1.00 17.56 185 ASP C CA 1
ATOM 11791 C C . ASP C 1 154 ? 13.408 54.139 51.535 1.00 16.29 185 ASP C C 1
ATOM 11792 O O . ASP C 1 154 ? 14.153 54.204 52.522 1.00 15.97 185 ASP C O 1
ATOM 11801 N N . GLY C 1 155 ? 13.403 55.062 50.577 1.00 14.16 186 GLY C N 1
ATOM 11802 C CA . GLY C 1 155 ? 14.205 56.272 50.681 1.00 15.93 186 GLY C CA 1
ATOM 11803 C C . GLY C 1 155 ? 13.831 57.170 51.857 1.00 15.37 186 GLY C C 1
ATOM 11804 O O . GLY C 1 155 ? 14.687 57.608 52.628 1.00 15.66 186 GLY C O 1
ATOM 11808 N N . TYR C 1 156 ? 12.540 57.457 52.013 1.00 13.22 187 TYR C N 1
ATOM 11809 C CA . TYR C 1 156 ? 12.112 58.345 53.090 1.00 13.65 187 TYR C CA 1
ATOM 11810 C C . TYR C 1 156 ? 12.325 57.723 54.472 1.00 14.42 187 TYR C C 1
ATOM 11811 O O . TYR C 1 156 ? 12.486 58.442 55.448 1.00 16.48 187 TYR C O 1
ATOM 11829 N N . LYS C 1 157 ? 12.272 56.392 54.564 1.00 14.19 188 LYS C N 1
ATOM 11830 C CA . LYS C 1 157 ? 12.488 55.741 55.836 1.00 13.63 188 LYS C CA 1
ATOM 11831 C C . LYS C 1 157 ? 13.861 56.123 56.390 1.00 15.56 188 LYS C C 1
ATOM 11832 O O . LYS C 1 157 ? 14.061 56.148 57.600 1.00 17.22 188 LYS C O 1
ATOM 11851 N N . THR C 1 158 ? 14.818 56.416 55.509 1.00 13.61 189 THR C N 1
ATOM 11852 C CA . THR C 1 158 ? 16.155 56.767 55.987 1.00 15.01 189 THR C CA 1
ATOM 11853 C C . THR C 1 158 ? 16.152 58.108 56.722 1.00 17.32 189 THR C C 1
ATOM 11854 O O . THR C 1 158 ? 17.077 58.392 57.451 1.00 17.12 189 THR C O 1
ATOM 11865 N N . PHE C 1 159 ? 15.111 58.927 56.529 1.00 18.47 190 PHE C N 1
ATOM 11866 C CA . PHE C 1 159 ? 14.988 60.181 57.274 1.00 20.50 190 PHE C CA 1
ATOM 11867 C C . PHE C 1 159 ? 14.408 59.932 58.675 1.00 22.92 190 PHE C C 1
ATOM 11868 O O . PHE C 1 159 ? 14.297 60.861 59.465 1.00 24.16 190 PHE C O 1
ATOM 11885 N N . GLY C 1 160 ? 13.990 58.701 58.966 1.00 18.44 191 GLY C N 1
ATOM 11886 C CA . GLY C 1 160 ? 13.358 58.405 60.243 1.00 18.30 191 GLY C CA 1
ATOM 11887 C C . GLY C 1 160 ? 11.827 58.502 60.252 1.00 20.43 191 GLY C C 1
ATOM 11888 O O . GLY C 1 160 ? 11.204 58.164 61.257 1.00 21.98 191 GLY C O 1
ATOM 11892 N N . LEU C 1 161 ? 11.251 58.926 59.126 1.00 20.54 192 LEU C N 1
ATOM 11893 C CA . LEU C 1 161 ? 9.801 58.967 58.896 1.00 20.05 192 LEU C CA 1
ATOM 11894 C C . LEU C 1 161 ? 9.234 57.552 58.888 1.00 17.45 192 LEU C C 1
ATOM 11895 O O . LEU C 1 161 ? 9.930 56.590 58.550 1.00 17.65 192 LEU C O 1
ATOM 11911 N N . LEU C 1 162 ? 7.956 57.438 59.233 1.00 18.54 193 LEU C N 1
ATOM 11912 C CA . LEU C 1 162 ? 7.257 56.169 59.202 1.00 18.20 193 LEU C CA 1
ATOM 11913 C C . LEU C 1 162 ? 6.250 56.289 58.060 1.00 18.31 193 LEU C C 1
ATOM 11914 O O . LEU C 1 162 ? 5.220 56.942 58.206 1.00 17.39 193 LEU C O 1
ATOM 11930 N N . PRO C 1 163 ? 6.554 55.681 56.902 1.00 18.79 194 PRO C N 1
ATOM 11931 C CA . PRO C 1 163 ? 5.693 55.890 55.732 1.00 17.30 194 PRO C CA 1
ATOM 11932 C C . PRO C 1 163 ? 4.464 54.991 55.686 1.00 17.55 194 PRO C C 1
ATOM 11933 O O . PRO C 1 163 ? 4.545 53.830 56.094 1.00 19.91 194 PRO C O 1
ATOM 11944 N N . THR C 1 164 ? 3.353 55.532 55.200 1.00 15.02 195 THR C N 1
ATOM 11945 C CA . THR C 1 164 ? 2.181 54.724 54.852 1.00 18.23 195 THR C CA 1
ATOM 11946 C C . THR C 1 164 ? 1.748 55.119 53.450 1.00 13.76 195 THR C C 1
ATOM 11947 O O . THR C 1 164 ? 1.460 56.298 53.205 1.00 14.76 195 THR C O 1
ATOM 11958 N N . PRO C 1 165 ? 1.712 54.157 52.521 1.00 12.84 196 PRO C N 1
ATOM 11959 C CA . PRO C 1 165 ? 1.247 54.483 51.173 1.00 12.82 196 PRO C CA 1
ATOM 11960 C C . PRO C 1 165 ? -0.272 54.648 51.151 1.00 13.62 196 PRO C C 1
ATOM 11961 O O . PRO C 1 165 ? -0.989 53.876 51.780 1.00 15.52 196 PRO C O 1
ATOM 11972 N N . MET C 1 166 ? -0.746 55.680 50.473 1.00 12.18 197 MET C N 1
ATOM 11973 C CA . MET C 1 166 ? -2.178 55.894 50.324 1.00 12.31 197 MET C CA 1
ATOM 11974 C C . MET C 1 166 ? -2.441 56.477 48.959 1.00 17.24 197 MET C C 1
ATOM 11975 O O . MET C 1 166 ? -1.711 57.367 48.510 1.00 14.08 197 MET C O 1
ATOM 11989 N N . ALA C 1 167 ? -3.530 56.040 48.328 1.00 15.21 198 ALA C N 1
ATOM 11990 C CA . ALA C 1 167 ? -4.017 56.689 47.121 1.00 13.89 198 ALA C CA 1
ATOM 11991 C C . ALA C 1 167 ? -4.317 58.151 47.438 1.00 15.59 198 ALA C C 1
ATOM 11992 O O . ALA C 1 167 ? -4.813 58.476 48.529 1.00 14.25 198 ALA C O 1
ATOM 11999 N N . PHE C 1 168 ? -4.072 59.014 46.465 1.00 12.42 199 PHE C N 1
ATOM 12000 C CA . PHE C 1 168 ? -4.224 60.447 46.672 1.00 14.35 199 PHE C CA 1
ATOM 12001 C C . PHE C 1 168 ? -5.626 60.873 47.108 1.00 12.60 199 PHE C C 1
ATOM 12002 O O . PHE C 1 168 ? -5.771 61.741 47.963 1.00 15.50 199 PHE C O 1
ATOM 12019 N N . PRO C 1 169 ? -6.677 60.288 46.508 1.00 15.02 200 PRO C N 1
ATOM 12020 C CA . PRO C 1 169 ? -7.993 60.795 46.933 1.00 15.48 200 PRO C CA 1
ATOM 12021 C C . PRO C 1 169 ? -8.305 60.594 48.430 1.00 17.37 200 PRO C C 1
ATOM 12022 O O . PRO C 1 169 ? -9.273 61.170 48.921 1.00 18.36 200 PRO C O 1
ATOM 12033 N N . GLU C 1 170 ? -7.545 59.745 49.122 1.00 16.13 201 GLU C N 1
ATOM 12034 C CA . GLU C 1 170 ? -7.794 59.478 50.526 1.00 15.66 201 GLU C CA 1
ATOM 12035 C C . GLU C 1 170 ? -6.912 60.359 51.425 1.00 14.05 201 GLU C C 1
ATOM 12036 O O . GLU C 1 170 ? -7.080 60.383 52.659 1.00 15.23 201 GLU C O 1
ATOM 12048 N N . LEU C 1 171 ? -6.018 61.129 50.810 1.00 15.02 202 LEU C N 1
ATOM 12049 C CA . LEU C 1 171 ? -5.023 61.878 51.591 1.00 14.03 202 LEU C CA 1
ATOM 12050 C C . LEU C 1 171 ? -5.618 62.980 52.482 1.00 15.18 202 LEU C C 1
ATOM 12051 O O . LEU C 1 171 ? -5.253 63.104 53.677 1.00 16.20 202 LEU C O 1
ATOM 12067 N N . PHE C 1 172 ? -6.515 63.790 51.927 1.00 15.77 203 PHE C N 1
ATOM 12068 C CA . PHE C 1 172 ? -7.027 64.947 52.655 1.00 14.49 203 PHE C CA 1
ATOM 12069 C C . PHE C 1 172 ? -7.640 64.496 53.987 1.00 16.37 203 PHE C C 1
ATOM 12070 O O . PHE C 1 172 ? -7.349 65.036 55.039 1.00 15.23 203 PHE C O 1
ATOM 12087 N N . THR C 1 173 ? -8.486 63.468 53.951 1.00 18.71 204 THR C N 1
ATOM 12088 C CA . THR C 1 173 ? -9.139 63.026 55.176 1.00 15.61 204 THR C CA 1
ATOM 12089 C C . THR C 1 173 ? -8.168 62.379 56.144 1.00 17.02 204 THR C C 1
ATOM 12090 O O . THR C 1 173 ? -8.301 62.509 57.355 1.00 16.54 204 THR C O 1
ATOM 12101 N N . ALA C 1 174 ? -7.168 61.681 55.619 1.00 17.61 205 ALA C N 1
ATOM 12102 C CA . ALA C 1 174 ? -6.172 61.062 56.471 1.00 18.06 205 ALA C CA 1
ATOM 12103 C C . ALA C 1 174 ? -5.428 62.140 57.256 1.00 20.50 205 ALA C C 1
ATOM 12104 O O . ALA C 1 174 ? -5.121 61.968 58.430 1.00 18.59 205 ALA C O 1
ATOM 12111 N N . LEU C 1 175 ? -5.098 63.245 56.597 1.00 17.28 206 LEU C N 1
ATOM 12112 C CA . LEU C 1 175 ? -4.434 64.348 57.310 1.00 15.07 206 LEU C CA 1
ATOM 12113 C C . LEU C 1 175 ? -5.418 64.988 58.291 1.00 15.87 206 LEU C C 1
ATOM 12114 O O . LEU C 1 175 ? -5.081 65.302 59.441 1.00 17.49 206 LEU C O 1
ATOM 12130 N N . GLN C 1 176 ? -6.641 65.207 57.838 1.00 16.36 207 GLN C N 1
ATOM 12131 C CA . GLN C 1 176 ? -7.627 65.879 58.687 1.00 16.95 207 GLN C CA 1
ATOM 12132 C C . GLN C 1 176 ? -7.838 65.138 59.996 1.00 17.49 207 GLN C C 1
ATOM 12133 O O . GLN C 1 176 ? -7.996 65.760 61.057 1.00 20.48 207 GLN C O 1
ATOM 12147 N N . GLN C 1 177 ? -7.889 63.806 59.923 1.00 19.38 208 GLN C N 1
ATOM 12148 C CA . GLN C 1 177 ? -8.170 62.991 61.086 1.00 20.21 208 GLN C CA 1
ATOM 12149 C C . GLN C 1 177 ? -6.911 62.641 61.899 1.00 18.35 208 GLN C C 1
ATOM 12150 O O . GLN C 1 177 ? -7.001 62.041 62.973 1.00 21.24 208 GLN C O 1
ATOM 12164 N N . GLY C 1 178 ? -5.746 63.013 61.388 1.00 20.02 209 GLY C N 1
ATOM 12165 C CA . GLY C 1 178 ? -4.500 62.747 62.075 1.00 19.53 209 GLY C CA 1
ATOM 12166 C C . GLY C 1 178 ? -4.014 61.313 61.946 1.00 18.44 209 GLY C C 1
ATOM 12167 O O . GLY C 1 178 ? -3.154 60.878 62.710 1.00 19.63 209 GLY C O 1
ATOM 12171 N N . THR C 1 179 ? -4.533 60.586 60.969 1.00 16.55 210 THR C N 1
ATOM 12172 C CA . THR C 1 179 ? -4.076 59.224 60.727 1.00 18.71 210 THR C CA 1
ATOM 12173 C C . THR C 1 179 ? -2.573 59.240 60.433 1.00 18.28 210 THR C C 1
ATOM 12174 O O . THR C 1 179 ? -1.839 58.377 60.903 1.00 16.15 210 THR C O 1
ATOM 12185 N N . VAL C 1 180 ? -2.149 60.228 59.650 1.00 15.40 211 VAL C N 1
ATOM 12186 C CA . VAL C 1 180 ? -0.729 60.553 59.478 1.00 15.16 211 VAL C CA 1
ATOM 12187 C C . VAL C 1 180 ? -0.497 61.991 59.931 1.00 15.44 211 VAL C C 1
ATOM 12188 O O . VAL C 1 180 ? -1.422 62.795 59.991 1.00 17.81 211 VAL C O 1
ATOM 12201 N N . ASP C 1 181 ? 0.742 62.299 60.300 1.00 15.60 212 ASP C N 1
ATOM 12202 C CA . ASP C 1 181 ? 1.105 63.653 60.704 1.00 15.96 212 ASP C CA 1
ATOM 12203 C C . ASP C 1 181 ? 1.329 64.547 59.486 1.00 16.94 212 ASP C C 1
ATOM 12204 O O . ASP C 1 181 ? 1.211 65.767 59.552 1.00 18.83 212 ASP C O 1
ATOM 12213 N N . GLY C 1 182 ? 1.710 63.943 58.383 1.00 14.74 213 GLY C N 1
ATOM 12214 C CA . GLY C 1 182 ? 2.129 64.706 57.238 1.00 15.30 213 GLY C CA 1
ATOM 12215 C C . GLY C 1 182 ? 2.148 63.929 55.949 1.00 13.75 213 GLY C C 1
ATOM 12216 O O . GLY C 1 182 ? 1.725 62.757 55.878 1.00 13.84 213 GLY C O 1
ATOM 12220 N N . GLN C 1 183 ? 2.654 64.605 54.915 1.00 13.38 214 GLN C N 1
ATOM 12221 C CA . GLN C 1 183 ? 2.708 64.097 53.555 1.00 12.86 214 GLN C CA 1
ATOM 12222 C C . GLN C 1 183 ? 3.753 64.925 52.811 1.00 15.04 214 GLN C C 1
ATOM 12223 O O . GLN C 1 183 ? 4.439 65.757 53.420 1.00 15.80 214 GLN C O 1
ATOM 12237 N N . GLU C 1 184 ? 3.891 64.698 51.510 1.00 13.26 215 GLU C N 1
ATOM 12238 C CA . GLU C 1 184 ? 4.802 65.473 50.704 1.00 13.31 215 GLU C CA 1
ATOM 12239 C C . GLU C 1 184 ? 4.313 65.563 49.270 1.00 14.77 215 GLU C C 1
ATOM 12240 O O . GLU C 1 184 ? 3.763 64.625 48.724 1.00 13.66 215 GLU C O 1
ATOM 12252 N N . ASN C 1 185 ? 4.529 66.721 48.669 1.00 13.21 216 ASN C N 1
ATOM 12253 C CA . ASN C 1 185 ? 3.996 66.991 47.352 1.00 13.39 216 ASN C CA 1
ATOM 12254 C C . ASN C 1 185 ? 4.539 68.317 46.817 1.00 12.56 216 ASN C C 1
ATOM 12255 O O . ASN C 1 185 ? 5.006 69.159 47.588 1.00 13.28 216 ASN C O 1
ATOM 12266 N N . PRO C 1 186 ? 4.434 68.524 45.497 1.00 12.61 217 PRO C N 1
ATOM 12267 C CA . PRO C 1 186 ? 4.862 69.818 44.954 1.00 13.06 217 PRO C CA 1
ATOM 12268 C C . PRO C 1 186 ? 3.888 70.908 45.355 1.00 14.76 217 PRO C C 1
ATOM 12269 O O . PRO C 1 186 ? 2.739 70.623 45.736 1.00 15.05 217 PRO C O 1
ATOM 12280 N N . ILE C 1 187 ? 4.345 72.143 45.252 1.00 14.04 218 ILE C N 1
ATOM 12281 C CA . ILE C 1 187 ? 3.498 73.313 45.513 1.00 14.64 218 ILE C CA 1
ATOM 12282 C C . ILE C 1 187 ? 2.193 73.280 44.682 1.00 16.16 218 ILE C C 1
ATOM 12283 O O . ILE C 1 187 ? 1.124 73.551 45.214 1.00 16.40 218 ILE C O 1
ATOM 12299 N N . PRO C 1 188 ? 2.265 72.954 43.371 1.00 17.37 219 PRO C N 1
ATOM 12300 C CA . PRO C 1 188 ? 1.000 72.954 42.612 1.00 16.58 219 PRO C CA 1
ATOM 12301 C C . PRO C 1 188 ? -0.064 72.051 43.215 1.00 18.02 219 PRO C C 1
ATOM 12302 O O . PRO C 1 188 ? -1.259 72.370 43.132 1.00 18.99 219 PRO C O 1
ATOM 12313 N N . VAL C 1 189 ? 0.353 70.921 43.795 1.00 16.57 220 VAL C N 1
ATOM 12314 C CA . VAL C 1 189 ? -0.600 70.031 44.438 1.00 16.37 220 VAL C CA 1
ATOM 12315 C C . VAL C 1 189 ? -1.067 70.584 45.783 1.00 20.31 220 VAL C C 1
ATOM 12316 O O . VAL C 1 189 ? -2.262 70.591 46.089 1.00 16.90 220 VAL C O 1
ATOM 12329 N N . ILE C 1 190 ? -0.135 71.054 46.595 1.00 15.10 221 ILE C N 1
ATOM 12330 C CA . ILE C 1 190 ? -0.484 71.595 47.906 1.00 18.06 221 ILE C CA 1
ATOM 12331 C C . ILE C 1 190 ? -1.499 72.737 47.758 1.00 20.58 221 ILE C C 1
ATOM 12332 O O . ILE C 1 190 ? -2.476 72.840 48.524 1.00 20.65 221 ILE C O 1
ATOM 12348 N N . LEU C 1 191 ? -1.294 73.587 46.757 1.00 17.14 222 LEU C N 1
ATOM 12349 C CA . LEU C 1 191 ? -2.221 74.694 46.504 1.00 16.90 222 LEU C CA 1
ATOM 12350 C C . LEU C 1 191 ? -3.583 74.193 46.067 1.00 22.33 222 LEU C C 1
ATOM 12351 O O . LEU C 1 191 ? -4.612 74.574 46.647 1.00 24.49 222 LEU C O 1
ATOM 12367 N N . SER C 1 192 ? -3.589 73.359 45.031 1.00 19.05 223 SER C N 1
ATOM 12368 C CA . SER C 1 192 ? -4.828 72.985 44.359 1.00 17.72 223 SER C CA 1
ATOM 12369 C C . SER C 1 192 ? -5.692 72.051 45.212 1.00 21.53 223 SER C C 1
ATOM 12370 O O . SER C 1 192 ? -6.906 71.981 45.011 1.00 28.18 223 SER C O 1
ATOM 12378 N N . SER C 1 193 ? -5.107 71.443 46.235 1.00 25.99 224 SER C N 1
ATOM 12379 C CA . SER C 1 193 ? -5.853 70.546 47.119 1.00 24.93 224 SER C CA 1
ATOM 12380 C C . SER C 1 193 ? -6.158 71.106 48.515 1.00 28.67 224 SER C C 1
ATOM 12381 O O . SER C 1 193 ? -6.680 70.390 49.386 1.00 27.06 224 SER C O 1
ATOM 12389 N N . LYS C 1 194 ? -5.852 72.382 48.734 1.00 23.22 225 LYS C N 1
ATOM 12390 C CA . LYS C 1 194 ? -6.138 73.025 50.014 1.00 30.00 225 LYS C CA 1
ATOM 12391 C C . LYS C 1 194 ? -5.631 72.262 51.254 1.00 22.40 225 LYS C C 1
ATOM 12392 O O . LYS C 1 194 ? -6.282 72.230 52.308 1.00 23.75 225 LYS C O 1
ATOM 12411 N N . PHE C 1 195 ? -4.464 71.639 51.136 1.00 23.26 226 PHE C N 1
ATOM 12412 C CA . PHE C 1 195 ? -3.869 70.993 52.283 1.00 19.50 226 PHE C CA 1
ATOM 12413 C C . PHE C 1 195 ? -3.466 71.990 53.375 1.00 19.09 226 PHE C C 1
ATOM 12414 O O . PHE C 1 195 ? -3.188 71.584 54.506 1.00 20.04 226 PHE C O 1
ATOM 12431 N N . SER C 1 196 ? -3.406 73.288 53.066 1.00 24.04 227 SER C N 1
ATOM 12432 C CA . SER C 1 196 ? -3.172 74.282 54.117 1.00 19.20 227 SER C CA 1
ATOM 12433 C C . SER C 1 196 ? -4.245 74.228 55.221 1.00 24.03 227 SER C C 1
ATOM 12434 O O . SER C 1 196 ? -4.033 74.683 56.352 1.00 26.84 227 SER C O 1
ATOM 12442 N N . GLN C 1 197 ? -5.425 73.732 54.887 1.00 20.06 228 GLN C N 1
ATOM 12443 C CA . GLN C 1 197 ? -6.488 73.653 55.880 1.00 21.14 228 GLN C CA 1
ATOM 12444 C C . GLN C 1 197 ? -6.134 72.680 56.996 1.00 27.96 228 GLN C C 1
ATOM 12445 O O . GLN C 1 197 ? -6.538 72.890 58.140 1.00 28.72 228 GLN C O 1
ATOM 12459 N N . VAL C 1 198 ? -5.335 71.656 56.663 1.00 24.00 229 VAL C N 1
ATOM 12460 C CA . VAL C 1 198 ? -5.094 70.525 57.562 1.00 21.63 229 VAL C CA 1
ATOM 12461 C C . VAL C 1 198 ? -3.610 70.215 57.790 1.00 23.90 229 VAL C C 1
ATOM 12462 O O . VAL C 1 198 ? -3.267 69.149 58.306 1.00 20.01 229 VAL C O 1
ATOM 12475 N N . GLN C 1 199 ? -2.762 71.151 57.382 1.00 17.66 230 GLN C N 1
ATOM 12476 C CA . GLN C 1 199 ? -1.308 71.073 57.564 1.00 16.99 230 GLN C CA 1
ATOM 12477 C C . GLN C 1 199 ? -0.789 72.469 57.900 1.00 23.44 230 GLN C C 1
ATOM 12478 O O . GLN C 1 199 ? -0.917 73.385 57.103 1.00 22.38 230 GLN C O 1
ATOM 12492 N N . LYS C 1 200 ? -0.169 72.588 59.070 1.00 18.31 231 LYS C N 1
ATOM 12493 C CA . LYS C 1 200 ? 0.301 73.847 59.631 1.00 21.83 231 LYS C CA 1
ATOM 12494 C C . LYS C 1 200 ? 1.704 74.199 59.093 1.00 18.96 231 LYS C C 1
ATOM 12495 O O . LYS C 1 200 ? 2.043 75.364 58.912 1.00 19.73 231 LYS C O 1
ATOM 12514 N N . HIS C 1 201 ? 2.483 73.166 58.819 1.00 17.89 232 HIS C N 1
ATOM 12515 C CA . HIS C 1 201 ? 3.893 73.324 58.461 1.00 17.61 232 HIS C CA 1
ATOM 12516 C C . HIS C 1 201 ? 4.236 72.874 57.035 1.00 18.66 232 HIS C C 1
ATOM 12517 O O . HIS C 1 201 ? 3.761 71.831 56.549 1.00 17.27 232 HIS C O 1
ATOM 12532 N N . LEU C 1 202 ? 5.113 73.651 56.389 1.00 17.60 233 LEU C N 1
ATOM 12533 C CA . LEU C 1 202 ? 5.680 73.296 55.097 1.00 17.28 233 LEU C CA 1
ATOM 12534 C C . LEU C 1 202 ? 7.178 73.614 55.138 1.00 15.74 233 LEU C C 1
ATOM 12535 O O . LEU C 1 202 ? 7.565 74.691 55.576 1.00 16.95 233 LEU C O 1
ATOM 12551 N N . SER C 1 203 ? 7.980 72.663 54.667 1.00 15.19 234 SER C N 1
ATOM 12552 C CA . SER C 1 203 ? 9.410 72.878 54.452 1.00 19.91 234 SER C CA 1
ATOM 12553 C C . SER C 1 203 ? 9.782 72.580 53.007 1.00 15.68 234 SER C C 1
ATOM 12554 O O . SER C 1 203 ? 9.373 71.551 52.445 1.00 16.72 234 SER C O 1
ATOM 12562 N N . LEU C 1 204 ? 10.557 73.473 52.401 1.00 15.90 235 LEU C N 1
ATOM 12563 C CA . LEU C 1 204 ? 10.976 73.293 51.017 1.00 14.12 235 LEU C CA 1
ATOM 12564 C C . LEU C 1 204 ? 12.181 72.334 50.940 1.00 18.09 235 LEU C C 1
ATOM 12565 O O . LEU C 1 204 ? 13.311 72.737 50.625 1.00 20.53 235 LEU C O 1
ATOM 12581 N N . THR C 1 205 ? 11.923 71.062 51.242 1.00 16.25 236 THR C N 1
ATOM 12582 C CA . THR C 1 205 ? 12.945 70.013 51.224 1.00 17.21 236 THR C CA 1
ATOM 12583 C C . THR C 1 205 ? 13.391 69.628 49.800 1.00 18.86 236 THR C C 1
ATOM 12584 O O . THR C 1 205 ? 14.546 69.227 49.583 1.00 17.32 236 THR C O 1
ATOM 12595 N N . GLY C 1 206 ? 12.472 69.743 48.842 1.00 15.96 237 GLY C N 1
ATOM 12596 C CA . GLY C 1 206 ? 12.744 69.451 47.440 1.00 16.01 237 GLY C CA 1
ATOM 12597 C C . GLY C 1 206 ? 13.425 68.102 47.285 1.00 16.14 237 GLY C C 1
ATOM 12598 O O . GLY C 1 206 ? 14.399 67.963 46.531 1.00 15.69 237 GLY C O 1
ATOM 12602 N N . HIS C 1 207 ? 12.910 67.112 48.007 1.00 17.69 238 HIS C N 1
ATOM 12603 C CA . HIS C 1 207 ? 13.633 65.859 48.254 1.00 13.87 238 HIS C CA 1
ATOM 12604 C C . HIS C 1 207 ? 13.560 64.860 47.094 1.00 11.20 238 HIS C C 1
ATOM 12605 O O . HIS C 1 207 ? 14.393 63.960 47.007 1.00 14.24 238 HIS C O 1
ATOM 12620 N N . VAL C 1 208 ? 12.557 65.003 46.225 1.00 14.05 239 VAL C N 1
ATOM 12621 C CA . VAL C 1 208 ? 12.482 64.214 44.972 1.00 11.72 239 VAL C CA 1
ATOM 12622 C C . VAL C 1 208 ? 11.884 65.092 43.904 1.00 18.17 239 VAL C C 1
ATOM 12623 O O . VAL C 1 208 ? 11.146 66.046 44.214 1.00 16.22 239 VAL C O 1
ATOM 12636 N N . TYR C 1 209 ? 12.216 64.786 42.653 1.00 15.03 240 TYR C N 1
ATOM 12637 C CA . TYR C 1 209 ? 11.536 65.376 41.513 1.00 15.55 240 TYR C CA 1
ATOM 12638 C C . TYR C 1 209 ? 10.445 64.428 41.065 1.00 11.20 240 TYR C C 1
ATOM 12639 O O . TYR C 1 209 ? 10.657 63.233 40.946 1.00 12.74 240 TYR C O 1
ATOM 12657 N N . SER C 1 210 ? 9.255 64.978 40.862 1.00 13.16 241 SER C N 1
ATOM 12658 C CA . SER C 1 210 ? 8.105 64.189 40.486 1.00 14.98 241 SER C CA 1
ATOM 12659 C C . SER C 1 210 ? 7.712 64.550 39.064 1.00 12.79 241 SER C C 1
ATOM 12660 O O . SER C 1 210 ? 7.058 65.586 38.825 1.00 14.47 241 SER C O 1
ATOM 12668 N N . PRO C 1 211 ? 8.085 63.693 38.102 1.00 12.46 242 PRO C N 1
ATOM 12669 C CA . PRO 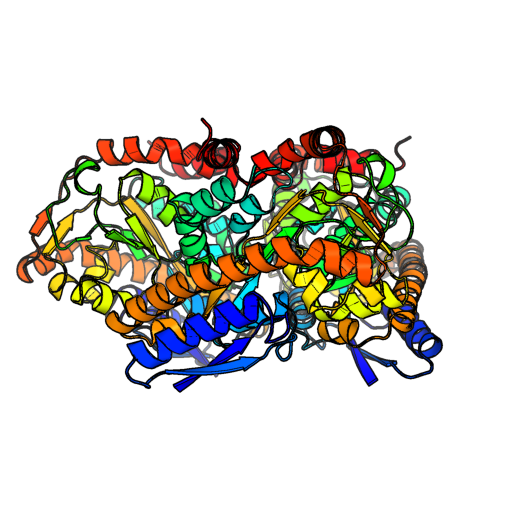C 1 211 ? 7.608 63.892 36.737 1.00 12.07 242 PRO C CA 1
ATOM 12670 C C . PRO C 1 211 ? 6.138 63.503 36.656 1.00 10.74 242 PRO C C 1
ATOM 12671 O O . PRO C 1 211 ? 5.641 62.788 37.527 1.00 12.57 242 PRO C O 1
ATOM 12682 N N . ALA C 1 212 ? 5.460 63.990 35.633 1.00 12.71 243 ALA C N 1
ATOM 12683 C CA . ALA C 1 212 ? 4.154 63.449 35.285 1.00 10.30 243 ALA C CA 1
ATOM 12684 C C . ALA C 1 212 ? 4.203 63.063 33.805 1.00 12.51 243 ALA C C 1
ATOM 12685 O O . ALA C 1 212 ? 5.141 63.399 33.080 1.00 13.68 243 ALA C O 1
ATOM 12692 N N . VAL C 1 213 ? 3.205 62.325 33.361 1.00 10.93 244 VAL C N 1
ATOM 12693 C CA . VAL C 1 213 ? 3.204 61.797 32.009 1.00 10.94 244 VAL C CA 1
ATOM 12694 C C . VAL C 1 213 ? 1.768 61.643 31.515 1.00 10.98 244 VAL C C 1
ATOM 12695 O O . VAL C 1 213 ? 0.877 61.267 32.275 1.00 12.40 244 VAL C O 1
ATOM 12708 N N . LEU C 1 214 ? 1.588 62.002 30.252 1.00 10.68 245 LEU C N 1
ATOM 12709 C CA . LEU C 1 214 ? 0.353 61.778 29.522 1.00 10.08 245 LEU C CA 1
ATOM 12710 C C . LEU C 1 214 ? 0.454 60.402 28.896 1.00 15.18 245 LEU C C 1
ATOM 12711 O O . LEU C 1 214 ? 1.321 60.148 28.060 1.00 14.29 245 LEU C O 1
ATOM 12727 N N . ILE C 1 215 ? -0.402 59.511 29.359 1.00 11.76 246 ILE C N 1
ATOM 12728 C CA . ILE C 1 215 ? -0.452 58.145 28.834 1.00 10.70 246 ILE C CA 1
ATOM 12729 C C . ILE C 1 215 ? -1.786 57.891 28.117 1.00 12.42 246 ILE C C 1
ATOM 12730 O O . ILE C 1 215 ? -2.844 58.199 28.647 1.00 13.31 246 ILE C O 1
ATOM 12746 N N . LEU C 1 216 ? -1.698 57.300 26.926 1.00 11.99 247 LEU C N 1
ATOM 12747 C CA . LEU C 1 216 ? -2.845 56.839 26.164 1.00 13.37 247 LEU C CA 1
ATOM 12748 C C . LEU C 1 216 ? -2.901 55.318 26.203 1.00 15.02 247 LEU C C 1
ATOM 12749 O O . LEU C 1 216 ? -1.863 54.642 26.260 1.00 13.45 247 LEU C O 1
ATOM 12765 N N . SER C 1 217 ? -4.095 54.771 26.127 1.00 17.13 248 SER C N 1
ATOM 12766 C CA . SER C 1 217 ? -4.239 53.318 26.071 1.00 13.86 248 SER C CA 1
ATOM 12767 C C . SER C 1 217 ? -3.713 52.790 24.743 1.00 14.27 248 SER C C 1
ATOM 12768 O O . SER C 1 217 ? -3.777 53.480 23.706 1.00 15.67 248 SER C O 1
ATOM 12776 N N . SER C 1 218 ? -3.191 51.569 24.732 1.00 16.26 249 SER C N 1
ATOM 12777 C CA . SER C 1 218 ? -2.799 50.980 23.451 1.00 17.88 249 SER C CA 1
ATOM 12778 C C . SER C 1 218 ? -3.998 50.748 22.541 1.00 20.63 249 SER C C 1
ATOM 12779 O O . SER C 1 218 ? -3.850 50.814 21.336 1.00 20.89 249 SER C O 1
ATOM 12787 N N . ARG C 1 219 ? -5.178 50.481 23.125 1.00 20.70 250 ARG C N 1
ATOM 12788 C CA . ARG C 1 219 ? -6.421 50.279 22.378 1.00 28.82 250 ARG C CA 1
ATOM 12789 C C . ARG C 1 219 ? -6.670 51.446 21.439 1.00 24.49 250 ARG C C 1
ATOM 12790 O O . ARG C 1 219 ? -6.916 51.260 20.251 1.00 24.17 250 ARG C O 1
ATOM 12811 N N . VAL C 1 220 ? -6.605 52.661 21.974 1.00 17.86 251 VAL C N 1
ATOM 12812 C CA . VAL C 1 220 ? -6.774 53.841 21.138 1.00 21.12 251 VAL C CA 1
ATOM 12813 C C . VAL C 1 220 ? -5.604 54.085 20.193 1.00 19.91 251 VAL C C 1
ATOM 12814 O O . VAL C 1 220 ? -5.811 54.330 19.006 1.00 20.72 251 VAL C O 1
ATOM 12827 N N . TRP C 1 221 ? -4.370 54.004 20.701 1.00 16.67 252 TRP C N 1
ATOM 12828 C CA . TRP C 1 221 ? -3.197 54.213 19.864 1.00 21.03 252 TRP C CA 1
ATOM 12829 C C . TRP C 1 221 ? -3.240 53.313 18.627 1.00 19.85 252 TRP C C 1
ATOM 12830 O O . TRP C 1 221 ? -2.983 53.768 17.520 1.00 21.55 252 TRP C O 1
ATOM 12851 N N . ASP C 1 222 ? -3.578 52.039 18.818 1.00 20.65 253 ASP C N 1
ATOM 12852 C CA . ASP C 1 222 ? -3.521 51.074 17.736 1.00 26.24 253 ASP C CA 1
ATOM 12853 C C . ASP C 1 222 ? -4.633 51.298 16.714 1.00 29.04 253 ASP C C 1
ATOM 12854 O O . ASP C 1 222 ? -4.608 50.696 15.650 1.00 31.10 253 ASP C O 1
ATOM 12863 N N . LYS C 1 223 ? -5.593 52.170 17.022 1.00 29.04 254 LYS C N 1
ATOM 12864 C CA . LYS C 1 223 ? -6.623 52.538 16.047 1.00 31.33 254 LYS C CA 1
ATOM 12865 C C . LYS C 1 223 ? -6.287 53.830 15.289 1.00 27.74 254 LYS C C 1
ATOM 12866 O O . LYS C 1 223 ? -6.914 54.148 14.292 1.00 30.66 254 LYS C O 1
ATOM 12885 N N . LEU C 1 224 ? -5.282 54.564 15.748 1.00 24.26 255 LEU C N 1
ATOM 12886 C CA . LEU C 1 224 ? -4.917 55.821 15.099 1.00 26.72 255 LEU C CA 1
ATOM 12887 C C . LEU C 1 224 ? -4.168 55.618 13.780 1.00 25.52 255 LEU C C 1
ATOM 12888 O O . LEU C 1 224 ? -3.346 54.697 13.655 1.00 28.76 255 LEU C O 1
ATOM 12904 N N . SER C 1 225 ? -4.454 56.479 12.798 1.00 26.16 256 SER C N 1
ATOM 12905 C CA . SER C 1 225 ? -3.646 56.541 11.584 1.00 25.89 256 SER C CA 1
ATOM 12906 C C . SER C 1 225 ? -2.227 56.940 11.995 1.00 25.11 256 SER C C 1
ATOM 12907 O O . SER C 1 225 ? -2.025 57.466 13.097 1.00 24.50 256 SER C O 1
ATOM 12915 N N . GLU C 1 226 ? -1.248 56.710 11.125 1.00 31.79 257 GLU C N 1
ATOM 12916 C CA . GLU C 1 226 ? 0.129 57.101 11.450 1.00 24.35 257 GLU C CA 1
ATOM 12917 C C . GLU C 1 226 ? 0.206 58.626 11.601 1.00 27.04 257 GLU C C 1
ATOM 12918 O O . GLU C 1 226 ? 0.983 59.140 12.406 1.00 22.54 257 GLU C O 1
ATOM 12930 N N . ALA C 1 227 ? -0.630 59.352 10.860 1.00 25.68 258 ALA C N 1
ATOM 12931 C CA . ALA C 1 227 ? -0.654 60.814 10.978 1.00 28.66 258 ALA C CA 1
ATOM 12932 C C . ALA C 1 227 ? -1.226 61.300 12.316 1.00 31.24 258 ALA C C 1
ATOM 12933 O O . ALA C 1 227 ? -0.728 62.256 12.915 1.00 23.09 258 ALA C O 1
ATOM 12940 N N . ASP C 1 228 ? -2.297 60.669 12.771 1.00 28.74 259 ASP C N 1
ATOM 12941 C CA . ASP C 1 228 ? -2.864 61.024 14.071 1.00 23.06 259 ASP C CA 1
ATOM 12942 C C . ASP C 1 228 ? -1.909 60.680 15.220 1.00 23.20 259 ASP C C 1
ATOM 12943 O O . ASP C 1 228 ? -1.888 61.365 16.247 1.00 22.89 259 ASP C O 1
ATOM 12952 N N . LYS C 1 229 ? -1.138 59.609 15.043 1.00 24.17 260 LYS C N 1
ATOM 12953 C CA . LYS C 1 229 ? -0.156 59.215 16.040 1.00 25.53 260 LYS C CA 1
ATOM 12954 C C . LYS C 1 229 ? 0.798 60.390 16.273 1.00 26.52 260 LYS C C 1
ATOM 12955 O O . LYS C 1 229 ? 1.137 60.736 17.418 1.00 24.13 260 LYS C O 1
ATOM 12974 N N . LYS C 1 230 ? 1.210 61.025 15.183 1.00 24.11 261 LYS C N 1
ATOM 12975 C CA . LYS C 1 230 ? 2.081 62.185 15.277 1.00 20.81 261 LYS C CA 1
ATOM 12976 C C . LYS C 1 230 ? 1.391 63.388 15.890 1.00 21.62 261 LYS C C 1
ATOM 12977 O O . LYS C 1 230 ? 2.028 64.161 16.593 1.00 22.12 261 LYS C O 1
ATOM 12996 N N . VAL C 1 231 ? 0.092 63.553 15.626 1.00 24.44 262 VAL C N 1
ATOM 12997 C CA . VAL C 1 231 ? -0.653 64.672 16.205 1.00 20.54 262 VAL C CA 1
ATOM 12998 C C . VAL C 1 231 ? -0.727 64.515 17.730 1.00 19.10 262 VAL C C 1
ATOM 12999 O O . VAL C 1 231 ? -0.563 65.478 18.477 1.00 20.40 262 VAL C O 1
ATOM 13012 N N . PHE C 1 232 ? -0.968 63.291 18.188 1.00 18.26 263 PHE C N 1
ATOM 13013 C CA . PHE C 1 232 ? -1.141 63.021 19.609 1.00 19.86 263 PHE C CA 1
ATOM 13014 C C . PHE C 1 232 ? 0.192 63.299 20.351 1.00 21.41 263 PHE C C 1
ATOM 13015 O O . PHE C 1 232 ? 0.218 63.886 21.437 1.00 18.47 263 PHE C O 1
ATOM 13032 N N . VAL C 1 233 ? 1.308 62.894 19.757 1.00 16.41 264 VAL C N 1
ATOM 13033 C CA . VAL C 1 233 ? 2.605 63.123 20.397 1.00 16.64 264 VAL C CA 1
ATOM 13034 C C . VAL C 1 233 ? 2.947 64.611 20.434 1.00 18.25 264 VAL C C 1
ATOM 13035 O O . VAL C 1 233 ? 3.361 65.130 21.462 1.00 19.24 264 VAL C O 1
ATOM 13048 N N . ALA C 1 234 ? 2.773 65.294 19.309 1.00 20.58 265 ALA C N 1
ATOM 13049 C CA . ALA C 1 234 ? 3.018 66.728 19.237 1.00 18.61 265 ALA C CA 1
ATOM 13050 C C . ALA C 1 234 ? 2.141 67.464 20.255 1.00 21.62 265 ALA C C 1
ATOM 13051 O O . ALA C 1 234 ? 2.615 68.388 20.925 1.00 18.81 265 ALA C O 1
ATOM 13058 N N . ALA C 1 235 ? 0.876 67.047 20.381 1.00 19.13 266 ALA C N 1
ATOM 13059 C CA . ALA C 1 235 ? -0.035 67.667 21.340 1.00 17.90 266 ALA C CA 1
ATOM 13060 C C . ALA C 1 235 ? 0.438 67.487 22.773 1.00 19.85 266 ALA C C 1
ATOM 13061 O O . ALA C 1 235 ? 0.343 68.408 23.581 1.00 17.29 266 ALA C O 1
ATOM 13068 N N . ALA C 1 236 ? 0.919 66.289 23.095 1.00 15.84 267 ALA C N 1
ATOM 13069 C CA . ALA C 1 236 ? 1.429 66.027 24.434 1.00 16.14 267 ALA C CA 1
ATOM 13070 C C . ALA C 1 236 ? 2.686 66.861 24.720 1.00 17.23 267 ALA C C 1
ATOM 13071 O O . ALA C 1 236 ? 2.876 67.359 25.832 1.00 17.90 267 ALA C O 1
ATOM 13078 N N . GLN C 1 237 ? 3.542 67.025 23.721 1.00 18.08 268 GLN C N 1
ATOM 13079 C CA . GLN C 1 237 ? 4.744 67.837 23.901 1.00 20.11 268 GLN C CA 1
ATOM 13080 C C . GLN C 1 237 ? 4.400 69.347 24.058 1.00 18.96 268 GLN C C 1
ATOM 13081 O O . GLN C 1 237 ? 5.073 70.067 24.779 1.00 18.73 268 GLN C O 1
ATOM 13095 N N . LYS C 1 238 ? 3.339 69.815 23.419 1.00 19.79 269 LYS C N 1
ATOM 13096 C CA . LYS C 1 238 ? 2.855 71.170 23.682 1.00 21.65 269 LYS C CA 1
ATOM 13097 C C . LYS C 1 238 ? 2.326 71.257 25.122 1.00 21.65 269 LYS C C 1
ATOM 13098 O O . LYS C 1 238 ? 2.469 72.290 25.795 1.00 20.47 269 LYS C O 1
ATOM 13117 N N . ALA C 1 239 ? 1.690 70.184 25.588 1.00 19.97 270 ALA C N 1
ATOM 13118 C CA . ALA C 1 239 ? 1.171 70.148 26.952 1.00 19.84 270 ALA C CA 1
ATOM 13119 C C . ALA C 1 239 ? 2.299 70.225 27.985 1.00 17.16 270 ALA C C 1
ATOM 13120 O O . ALA C 1 239 ? 2.168 70.865 29.039 1.00 20.24 270 ALA C O 1
ATOM 13127 N N . THR C 1 240 ? 3.414 69.577 27.675 1.00 15.27 271 THR C N 1
ATOM 13128 C CA . THR C 1 240 ? 4.588 69.610 28.546 1.00 17.25 271 THR C CA 1
ATOM 13129 C C . THR C 1 240 ? 4.941 71.063 28.866 1.00 17.80 271 THR C C 1
ATOM 13130 O O . THR C 1 240 ? 5.174 71.428 30.021 1.00 19.10 271 THR C O 1
ATOM 13141 N N . VAL C 1 241 ? 4.985 71.881 27.823 1.00 17.49 272 VAL C N 1
ATOM 13142 C CA . VAL C 1 241 ? 5.390 73.271 27.953 1.00 18.58 272 VAL C CA 1
ATOM 13143 C C . VAL C 1 241 ? 4.398 74.037 28.822 1.00 21.90 272 VAL C C 1
ATOM 13144 O O . VAL C 1 241 ? 4.788 74.753 29.738 1.00 20.99 272 VAL C O 1
ATOM 13157 N N . ALA C 1 242 ? 3.106 73.881 28.552 1.00 21.99 273 ALA C N 1
ATOM 13158 C CA . ALA C 1 242 ? 2.096 74.636 29.299 1.00 22.42 273 ALA C CA 1
ATOM 13159 C C . ALA C 1 242 ? 2.068 74.196 30.759 1.00 22.28 273 ALA C C 1
ATOM 13160 O O . ALA C 1 242 ? 1.911 75.007 31.680 1.00 20.38 273 ALA C O 1
ATOM 13167 N N . GLN C 1 243 ? 2.191 72.894 30.969 1.00 16.25 274 GLN C N 1
ATOM 13168 C CA . GLN C 1 243 ? 2.080 72.359 32.298 1.00 15.58 274 GLN C CA 1
ATOM 13169 C C . GLN C 1 243 ? 3.267 72.812 33.145 1.00 20.18 274 GLN C C 1
ATOM 13170 O O . GLN C 1 243 ? 3.101 73.163 34.317 1.00 17.01 274 GLN C O 1
ATOM 13184 N N . ARG C 1 244 ? 4.464 72.819 32.558 1.00 18.91 275 ARG C N 1
ATOM 13185 C CA . ARG C 1 244 ? 5.645 73.269 33.277 1.00 18.37 275 ARG C CA 1
ATOM 13186 C C . ARG C 1 244 ? 5.548 74.764 33.574 1.00 19.37 275 ARG C C 1
ATOM 13187 O O . ARG C 1 244 ? 5.970 75.230 34.638 1.00 22.16 275 ARG C O 1
ATOM 13208 N N . LYS C 1 245 ? 4.947 75.510 32.657 1.00 18.84 276 LYS C N 1
ATOM 13209 C CA . LYS C 1 245 ? 4.753 76.939 32.889 1.00 20.29 276 LYS C CA 1
ATOM 13210 C C . LYS C 1 245 ? 3.887 77.154 34.130 1.00 19.90 276 LYS C C 1
ATOM 13211 O O . LYS C 1 245 ? 4.165 78.012 34.968 1.00 21.84 276 LYS C O 1
ATOM 13230 N N . ARG C 1 246 ? 2.842 76.363 34.261 1.00 20.95 277 ARG C N 1
ATOM 13231 C CA . ARG C 1 246 ? 1.954 76.504 35.399 1.00 20.66 277 ARG C CA 1
ATOM 13232 C C . ARG C 1 246 ? 2.632 76.085 36.707 1.00 21.43 277 ARG C C 1
ATOM 13233 O O . ARG C 1 246 ? 2.406 76.698 37.735 1.00 21.05 277 ARG C O 1
ATOM 13254 N N . VAL C 1 247 ? 3.471 75.047 36.678 1.00 16.68 278 VAL C N 1
ATOM 13255 C CA . VAL C 1 247 ? 4.262 74.676 37.856 1.00 18.43 278 VAL C CA 1
ATOM 13256 C C . VAL C 1 247 ? 5.100 75.880 38.303 1.00 19.66 278 VAL C C 1
ATOM 13257 O O . VAL C 1 247 ? 5.110 76.226 39.477 1.00 22.98 278 VAL C O 1
ATOM 13270 N N . ASN C 1 248 ? 5.780 76.506 37.347 1.00 21.63 279 ASN C N 1
ATOM 13271 C CA . ASN C 1 248 ? 6.631 77.678 37.582 1.00 25.65 279 ASN C CA 1
ATOM 13272 C C . ASN C 1 248 ? 5.831 78.800 38.240 1.00 23.82 279 ASN C C 1
ATOM 13273 O O . ASN C 1 248 ? 6.296 79.462 39.174 1.00 24.16 279 ASN C O 1
ATOM 13284 N N . ASP C 1 249 ? 4.642 79.046 37.704 1.00 21.67 280 ASP C N 1
ATOM 13285 C CA . ASP C 1 249 ? 3.787 80.118 38.195 1.00 22.71 280 ASP C CA 1
ATOM 13286 C C . ASP C 1 249 ? 3.320 79.824 39.618 1.00 21.92 280 ASP C C 1
ATOM 13287 O O . ASP C 1 249 ? 3.247 80.715 40.452 1.00 23.06 280 ASP C O 1
ATOM 13296 N N . ASP C 1 250 ? 2.969 78.566 39.886 1.00 20.22 281 ASP C N 1
ATOM 13297 C CA . ASP C 1 250 ? 2.464 78.182 41.200 1.00 19.61 281 ASP C CA 1
ATOM 13298 C C . ASP C 1 250 ? 3.536 78.333 42.255 1.00 22.57 281 ASP C C 1
ATOM 13299 O O . ASP C 1 250 ? 3.263 78.688 43.392 1.00 27.42 281 ASP C O 1
ATOM 13308 N N . GLU C 1 251 ? 4.764 78.028 41.882 1.00 21.75 282 GLU C N 1
ATOM 13309 C CA . GLU C 1 251 ? 5.862 78.188 42.811 1.00 26.13 282 GLU C CA 1
ATOM 13310 C C . GLU C 1 251 ? 6.235 79.634 43.021 1.00 30.28 282 GLU C C 1
ATOM 13311 O O . GLU C 1 251 ? 6.638 80.017 44.105 1.00 29.38 282 GLU C O 1
ATOM 13323 N N . ALA C 1 252 ? 6.101 80.420 41.967 1.00 23.07 283 ALA C N 1
ATOM 13324 C CA . ALA C 1 252 ? 6.442 81.826 42.021 1.00 25.27 283 ALA C CA 1
ATOM 13325 C C . ALA C 1 252 ? 5.505 82.551 42.985 1.00 35.83 283 ALA C C 1
ATOM 13326 O O . ALA C 1 252 ? 5.930 83.437 43.714 1.00 31.85 283 ALA C O 1
ATOM 13333 N N . ASN C 1 253 ? 4.233 82.157 42.997 1.00 32.25 284 ASN C N 1
ATOM 13334 C CA . ASN C 1 253 ? 3.216 82.829 43.800 1.00 33.43 284 ASN C CA 1
ATOM 13335 C C . ASN C 1 253 ? 2.733 82.032 45.010 1.00 32.89 284 ASN C C 1
ATOM 13336 O O . ASN C 1 253 ? 2.092 82.575 45.916 1.00 33.27 284 ASN C O 1
ATOM 13347 N N . GLY C 1 254 ? 3.044 80.746 45.018 1.00 28.73 285 GLY C N 1
ATOM 13348 C CA . GLY C 1 254 ? 2.433 79.817 45.954 1.00 30.95 285 GLY C CA 1
ATOM 13349 C C . GLY C 1 254 ? 2.805 80.016 47.405 1.00 25.68 285 GLY C C 1
ATOM 13350 O O . GLY C 1 254 ? 1.981 79.819 48.287 1.00 29.06 285 GLY C O 1
ATOM 13354 N N . ILE C 1 255 ? 4.048 80.389 47.674 1.00 24.86 286 ILE C N 1
ATOM 13355 C CA . ILE C 1 255 ? 4.479 80.482 49.062 1.00 23.51 286 ILE C CA 1
ATOM 13356 C C . ILE C 1 255 ? 3.744 81.621 49.756 1.00 27.35 286 ILE C C 1
ATOM 13357 O O . ILE C 1 255 ? 3.273 81.473 50.883 1.00 31.80 286 ILE C O 1
ATOM 13373 N N . THR C 1 256 ? 3.626 82.763 49.091 1.00 26.46 287 THR C N 1
ATOM 13374 C CA . THR C 1 256 ? 2.944 83.882 49.723 1.00 28.20 287 THR C CA 1
ATOM 13375 C C . THR C 1 256 ? 1.491 83.489 50.026 1.00 29.04 287 THR C C 1
ATOM 13376 O O . THR C 1 256 ? 0.947 83.843 51.079 1.00 32.02 287 THR C O 1
ATOM 13387 N N . GLN C 1 257 ? 0.883 82.742 49.111 1.00 30.44 288 GLN C N 1
ATOM 13388 C CA . GLN C 1 257 ? -0.495 82.306 49.258 1.00 32.73 288 GLN C CA 1
ATOM 13389 C C . GLN C 1 257 ? -0.658 81.306 50.399 1.00 28.71 288 GLN C C 1
ATOM 13390 O O . GLN C 1 257 ? -1.590 81.409 51.193 1.00 26.04 288 GLN C O 1
ATOM 13404 N N . LEU C 1 258 ? 0.230 80.320 50.474 1.00 26.27 289 LEU C N 1
ATOM 13405 C CA . LEU C 1 258 ? 0.158 79.347 51.556 1.00 23.16 289 LEU C CA 1
ATOM 13406 C C . LEU C 1 258 ? 0.388 80.020 52.909 1.00 26.09 289 LEU C C 1
ATOM 13407 O O . LEU C 1 258 ? -0.187 79.606 53.916 1.00 24.70 289 LEU C O 1
ATOM 13423 N N . LYS C 1 259 ? 1.241 81.047 52.931 1.00 25.44 290 LYS C N 1
ATOM 13424 C CA . LYS C 1 259 ? 1.438 81.847 54.131 1.00 26.93 290 LYS C CA 1
ATOM 13425 C C . LYS C 1 259 ? 0.170 82.626 54.509 1.00 28.56 290 LYS C C 1
ATOM 13426 O O . LYS C 1 259 ? -0.183 82.727 55.686 1.00 29.14 290 LYS C O 1
ATOM 13445 N N . LYS C 1 260 ? -0.496 83.177 53.499 1.00 30.75 291 LYS C N 1
ATOM 13446 C CA . LYS C 1 260 ? -1.753 83.891 53.707 1.00 33.86 291 LYS C CA 1
ATOM 13447 C C . LYS C 1 260 ? -2.773 82.930 54.303 1.00 30.42 291 LYS C C 1
ATOM 13448 O O . LYS C 1 260 ? -3.555 83.305 55.175 1.00 33.07 291 LYS C O 1
ATOM 13467 N N . ASP C 1 261 ? -2.737 81.679 53.845 1.00 25.39 292 ASP C N 1
ATOM 13468 C CA . ASP C 1 261 ? -3.653 80.662 54.355 1.00 27.89 292 ASP C CA 1
ATOM 13469 C C . ASP C 1 261 ? -3.157 79.965 55.631 1.00 28.27 292 ASP C C 1
ATOM 13470 O O . ASP C 1 261 ? -3.699 78.932 56.016 1.00 27.77 292 ASP C O 1
ATOM 13479 N N . GLY C 1 262 ? -2.133 80.522 56.277 1.00 25.00 293 GLY C N 1
ATOM 13480 C CA . GLY C 1 262 ? -1.820 80.162 57.655 1.00 25.32 293 GLY C CA 1
ATOM 13481 C C . GLY C 1 262 ? -0.677 79.183 57.849 1.00 24.50 293 GLY C C 1
ATOM 13482 O O . GLY C 1 262 ? -0.298 78.893 58.986 1.00 26.21 293 GLY C O 1
ATOM 13486 N N . MET C 1 263 ? -0.118 78.684 56.758 1.00 24.99 294 MET C N 1
ATOM 13487 C CA . MET C 1 263 ? 1.005 77.759 56.868 1.00 24.27 294 MET C CA 1
ATOM 13488 C C . MET C 1 263 ? 2.277 78.461 57.345 1.00 28.15 294 MET C C 1
ATOM 13489 O O . MET C 1 263 ? 2.546 79.607 56.983 1.00 25.10 294 MET C O 1
ATOM 13503 N N . GLN C 1 264 ? 3.051 77.759 58.165 1.00 23.20 295 GLN C N 1
ATOM 13504 C CA . GLN C 1 264 ? 4.362 78.227 58.584 1.00 23.73 295 GLN C CA 1
ATOM 13505 C C . GLN C 1 264 ? 5.362 77.606 57.621 1.00 22.70 295 GLN C C 1
ATOM 13506 O O . GLN C 1 264 ? 5.492 76.396 57.565 1.00 21.82 295 GLN C O 1
ATOM 13520 N N . VAL C 1 265 ? 6.052 78.425 56.841 1.00 22.90 296 VAL C N 1
ATOM 13521 C CA . VAL C 1 265 ? 6.861 77.903 55.756 1.00 21.99 296 VAL C CA 1
ATOM 13522 C C . VAL C 1 265 ? 8.345 78.062 56.032 1.00 22.39 296 VAL C C 1
ATOM 13523 O O . VAL C 1 265 ? 8.797 79.184 56.226 1.00 23.50 296 VAL C O 1
ATOM 13536 N N . VAL C 1 266 ? 9.056 76.940 56.064 1.00 21.61 297 VAL C N 1
ATOM 13537 C CA . VAL C 1 266 ? 10.524 76.908 56.139 1.00 21.86 297 VAL C CA 1
ATOM 13538 C C . VAL C 1 266 ? 11.069 76.846 54.719 1.00 21.21 297 VAL C C 1
ATOM 13539 O O . VAL C 1 266 ? 10.897 75.832 54.021 1.00 20.50 297 VAL C O 1
ATOM 13552 N N . GLU C 1 267 ? 11.738 77.911 54.290 1.00 22.23 298 GLU C N 1
ATOM 13553 C CA . GLU C 1 267 ? 12.228 77.988 52.924 1.00 21.89 298 GLU C CA 1
ATOM 13554 C C . GLU C 1 267 ? 13.652 77.502 52.779 1.00 21.79 298 GLU C C 1
ATOM 13555 O O . GLU C 1 267 ? 14.061 77.103 51.696 1.00 26.09 298 GLU C O 1
ATOM 13567 N N . LYS C 1 268 ? 14.391 77.508 53.873 1.00 23.74 299 LYS C N 1
ATOM 13568 C CA . LYS C 1 268 ? 15.749 76.981 53.876 1.00 26.84 299 LYS C CA 1
ATOM 13569 C C . LYS C 1 268 ? 15.917 75.836 54.877 1.00 27.06 299 LYS C C 1
ATOM 13570 O O . LYS C 1 268 ? 15.815 76.043 56.089 1.00 24.62 299 LYS C O 1
ATOM 13589 N N . VAL C 1 269 ? 16.173 74.635 54.368 1.00 22.28 300 VAL C N 1
ATOM 13590 C CA . VAL C 1 269 ? 16.429 73.487 55.227 1.00 25.60 300 VAL C CA 1
ATOM 13591 C C . VAL C 1 269 ? 17.909 73.094 55.183 1.00 26.90 300 VAL C C 1
ATOM 13592 O O . VAL C 1 269 ? 18.658 73.540 54.312 1.00 25.67 300 VAL C O 1
ATOM 13605 N N . ASP C 1 270 ? 18.305 72.272 56.149 1.00 23.35 301 ASP C N 1
ATOM 13606 C CA . ASP C 1 270 ? 19.607 71.607 56.154 1.00 24.70 301 ASP C CA 1
ATOM 13607 C C . ASP C 1 270 ? 19.613 70.472 55.119 1.00 22.34 301 ASP C C 1
ATOM 13608 O O . ASP C 1 270 ? 19.399 69.311 55.456 1.00 20.54 301 ASP C O 1
ATOM 13617 N N . GLY C 1 271 ? 19.831 70.820 53.854 1.00 23.08 302 GLY C N 1
ATOM 13618 C CA . GLY C 1 271 ? 19.839 69.844 52.780 1.00 21.81 302 GLY C CA 1
ATOM 13619 C C . GLY C 1 271 ? 20.855 68.725 52.947 1.00 18.16 302 GLY C C 1
ATOM 13620 O O . GLY C 1 271 ? 20.592 67.560 52.569 1.00 20.08 302 GLY C O 1
ATOM 13624 N N . GLU C 1 272 ? 22.008 69.053 53.505 1.00 19.62 303 GLU C N 1
ATOM 13625 C CA . GLU C 1 272 ? 23.057 68.043 53.695 1.00 21.84 303 GLU C CA 1
ATOM 13626 C C . GLU C 1 272 ? 22.578 66.912 54.590 1.00 21.63 303 GLU C C 1
ATOM 13627 O O . GLU C 1 272 ? 22.844 65.734 54.313 1.00 18.03 303 GLU C O 1
ATOM 13639 N N . SER C 1 273 ? 21.861 67.270 55.662 1.00 22.45 304 SER C N 1
ATOM 13640 C CA . SER C 1 273 ? 21.363 66.273 56.597 1.00 22.28 304 SER C CA 1
ATOM 13641 C C . SER C 1 273 ? 20.492 65.217 55.927 1.00 18.12 304 SER C C 1
ATOM 13642 O O . SER C 1 273 ? 20.604 64.040 56.249 1.00 18.27 304 SER C O 1
ATOM 13650 N N . PHE C 1 274 ? 19.659 65.628 54.973 1.00 17.31 305 PHE C N 1
ATOM 13651 C CA . PHE C 1 274 ? 18.792 64.709 54.253 1.00 16.45 305 PHE C CA 1
ATOM 13652 C C . PHE C 1 274 ? 19.569 63.889 53.233 1.00 18.18 305 PHE C C 1
ATOM 13653 O O . PHE C 1 274 ? 19.374 62.685 53.126 1.00 16.10 305 PHE C O 1
ATOM 13670 N N . ARG C 1 275 ? 20.487 64.539 52.519 1.00 16.55 306 ARG C N 1
ATOM 13671 C CA . ARG C 1 275 ? 21.323 63.825 51.562 1.00 20.35 306 ARG C CA 1
ATOM 13672 C C . ARG C 1 275 ? 22.200 62.775 52.267 1.00 17.95 306 ARG C C 1
ATOM 13673 O O . ARG C 1 275 ? 22.341 61.663 51.778 1.00 16.55 306 ARG C O 1
ATOM 13694 N N . LYS C 1 276 ? 22.759 63.107 53.432 1.00 16.51 307 LYS C N 1
ATOM 13695 C CA . LYS C 1 276 ? 23.567 62.141 54.162 1.00 16.96 307 LYS C CA 1
ATOM 13696 C C . LYS C 1 276 ? 22.725 60.975 54.661 1.00 20.15 307 LYS C C 1
ATOM 13697 O O . LYS C 1 276 ? 23.186 59.830 54.648 1.00 16.57 307 LYS C O 1
ATOM 13716 N N . ALA C 1 277 ? 21.503 61.270 55.107 1.00 18.18 308 ALA C N 1
ATOM 13717 C CA . ALA C 1 277 ? 20.587 60.223 55.569 1.00 17.34 308 ALA C CA 1
ATOM 13718 C C . ALA C 1 277 ? 20.263 59.197 54.467 1.00 14.68 308 ALA C C 1
ATOM 13719 O O . ALA C 1 277 ? 20.205 58.005 54.748 1.00 16.08 308 ALA C O 1
ATOM 13726 N N . VAL C 1 278 ? 20.039 59.650 53.240 1.00 14.49 309 VAL C N 1
ATOM 13727 C CA . VAL C 1 278 ? 19.598 58.735 52.192 1.00 16.08 309 VAL C CA 1
ATOM 13728 C C . VAL C 1 278 ? 20.735 57.999 51.487 1.00 13.48 309 VAL C C 1
ATOM 13729 O O . VAL C 1 278 ? 20.506 57.008 50.802 1.00 12.81 309 VAL C O 1
ATOM 13742 N N . ALA C 1 279 ? 21.971 58.449 51.682 1.00 16.20 310 ALA C N 1
ATOM 13743 C CA . ALA C 1 279 ? 23.070 57.851 50.950 1.00 13.50 310 ALA C CA 1
ATOM 13744 C C . ALA C 1 279 ? 23.116 56.305 51.066 1.00 13.41 310 ALA C C 1
ATOM 13745 O O . ALA C 1 279 ? 23.401 55.618 50.077 1.00 13.07 310 ALA C O 1
ATOM 13752 N N . PRO C 1 280 ? 22.876 55.752 52.270 1.00 13.85 311 PRO C N 1
ATOM 13753 C CA . PRO C 1 280 ? 22.927 54.282 52.329 1.00 18.29 311 PRO C CA 1
ATOM 13754 C C . PRO C 1 280 ? 21.931 53.587 51.421 1.00 15.27 311 PRO C C 1
ATOM 13755 O O . PRO C 1 280 ? 22.206 52.470 50.964 1.00 15.46 311 PRO C O 1
ATOM 13766 N N . ALA C 1 281 ? 20.782 54.215 51.168 1.00 13.96 312 ALA C N 1
ATOM 13767 C CA . ALA C 1 281 ? 19.797 53.621 50.272 1.00 13.45 312 ALA C CA 1
ATOM 13768 C C . ALA C 1 281 ? 20.246 53.520 48.827 1.00 14.09 312 ALA C C 1
ATOM 13769 O O . ALA C 1 281 ? 19.642 52.764 48.052 1.00 15.50 312 ALA C O 1
ATOM 13776 N N . TYR C 1 282 ? 21.311 54.248 48.457 1.00 14.09 313 TYR C N 1
ATOM 13777 C CA . TYR C 1 282 ? 21.826 54.164 47.089 1.00 13.35 313 TYR C CA 1
ATOM 13778 C C . TYR C 1 282 ? 22.481 52.815 46.789 1.00 13.04 313 TYR C C 1
ATOM 13779 O O . TYR C 1 282 ? 22.666 52.489 45.621 1.00 14.35 313 TYR C O 1
ATOM 13797 N N . ALA C 1 283 ? 22.830 52.027 47.804 1.00 14.86 314 ALA C N 1
ATOM 13798 C CA . ALA C 1 283 ? 23.217 50.625 47.532 1.00 15.68 314 ALA C CA 1
ATOM 13799 C C . ALA C 1 283 ? 22.079 49.896 46.802 1.00 14.10 314 ALA C C 1
ATOM 13800 O O . ALA C 1 283 ? 22.248 49.374 45.697 1.00 14.08 314 ALA C O 1
ATOM 13807 N N . GLY C 1 284 ? 20.919 49.881 47.426 1.00 14.86 315 GLY C N 1
ATOM 13808 C CA . GLY C 1 284 ? 19.750 49.266 46.828 1.00 17.65 315 GLY C CA 1
ATOM 13809 C C . GLY C 1 284 ? 19.355 49.880 45.502 1.00 16.81 315 GLY C C 1
ATOM 13810 O O . GLY C 1 284 ? 18.984 49.162 44.561 1.00 14.50 315 GLY C O 1
ATOM 13814 N N . PHE C 1 285 ? 19.388 51.211 45.420 1.00 14.04 316 PHE C N 1
ATOM 13815 C CA . PHE C 1 285 ? 19.008 51.886 44.178 1.00 13.18 316 PHE C CA 1
ATOM 13816 C C . PHE C 1 285 ? 19.952 51.484 43.026 1.00 12.15 316 PHE C C 1
ATOM 13817 O O . PHE C 1 285 ? 19.525 51.224 41.915 1.00 12.37 316 PHE C O 1
ATOM 13834 N N . ALA C 1 286 ? 21.256 51.443 43.280 1.00 12.14 317 ALA C N 1
ATOM 13835 C CA . ALA C 1 286 ? 22.171 51.092 42.217 1.00 12.34 317 ALA C CA 1
ATOM 13836 C C . ALA C 1 286 ? 21.996 49.640 41.808 1.00 12.69 317 ALA C C 1
ATOM 13837 O O . ALA C 1 286 ? 22.133 49.300 40.630 1.00 15.03 317 ALA C O 1
ATOM 13844 N N . LYS C 1 287 ? 21.769 48.777 42.788 1.00 15.66 318 LYS C N 1
ATOM 13845 C CA . LYS C 1 287 ? 21.568 47.363 42.489 1.00 15.55 318 LYS C CA 1
ATOM 13846 C C . LYS C 1 287 ? 20.379 47.225 41.548 1.00 19.61 318 LYS C C 1
ATOM 13847 O O . LYS C 1 287 ? 20.408 46.473 40.563 1.00 19.53 318 LYS C O 1
ATOM 13851 N N . GLU C 1 288 ? 19.337 47.988 41.820 1.00 15.07 319 GLU C N 1
ATOM 13852 C CA . GLU C 1 288 ? 18.127 47.848 41.042 1.00 18.21 319 GLU C CA 1
ATOM 13853 C C . GLU C 1 288 ? 18.176 48.522 39.681 1.00 17.23 319 GLU C C 1
ATOM 13854 O O . GLU C 1 288 ? 17.784 47.900 38.676 1.00 17.73 319 GLU C O 1
ATOM 13866 N N . PHE C 1 289 ? 18.655 49.770 39.631 1.00 13.36 320 PHE C N 1
ATOM 13867 C CA . PHE C 1 289 ? 18.641 50.559 38.410 1.00 13.57 320 PHE C CA 1
ATOM 13868 C C . PHE C 1 289 ? 19.931 50.597 37.605 1.00 15.18 320 PHE C C 1
ATOM 13869 O O . PHE C 1 289 ? 19.898 50.916 36.413 1.00 15.58 320 PHE C O 1
ATOM 13886 N N . GLY C 1 290 ? 21.045 50.295 38.267 1.00 16.20 321 GLY C N 1
ATOM 13887 C CA . GLY C 1 290 ? 22.350 50.424 37.663 1.00 13.82 321 GLY C CA 1
ATOM 13888 C C . GLY C 1 290 ? 23.037 51.713 38.068 1.00 18.56 321 GLY C C 1
ATOM 13889 O O . GLY C 1 290 ? 22.516 52.806 37.849 1.00 14.44 321 GLY C O 1
ATOM 13893 N N . ALA C 1 291 ? 24.229 51.614 38.661 1.00 14.46 322 ALA C N 1
ATOM 13894 C CA . ALA C 1 291 ? 24.915 52.847 39.080 1.00 12.64 322 ALA C CA 1
ATOM 13895 C C . ALA C 1 291 ? 25.260 53.700 37.858 1.00 12.42 322 ALA C C 1
ATOM 13896 O O . ALA C 1 291 ? 25.331 54.940 37.936 1.00 17.27 322 ALA C O 1
ATOM 13903 N N . GLU C 1 292 ? 25.466 53.054 36.720 1.00 13.27 323 GLU C N 1
ATOM 13904 C CA . GLU C 1 292 ? 25.808 53.791 35.497 1.00 17.72 323 GLU C CA 1
ATOM 13905 C C . GLU C 1 292 ? 24.611 54.588 34.972 1.00 14.81 323 GLU C C 1
ATOM 13906 O O . GLU C 1 292 ? 24.776 55.627 34.314 1.00 14.77 323 GLU C O 1
ATOM 13918 N N . ARG C 1 293 ? 23.402 54.097 35.261 1.00 15.24 324 ARG C N 1
ATOM 13919 C CA . ARG C 1 293 ? 22.206 54.796 34.820 1.00 12.67 324 ARG C CA 1
ATOM 13920 C C . ARG C 1 293 ? 21.919 55.964 35.771 1.00 16.33 324 ARG C C 1
ATOM 13921 O O . ARG C 1 293 ? 21.506 57.027 35.334 1.00 17.12 324 ARG C O 1
ATOM 13942 N N . ILE C 1 294 ? 22.162 55.767 37.062 1.00 12.56 325 ILE C N 1
ATOM 13943 C CA . ILE C 1 294 ? 22.100 56.878 38.011 1.00 10.57 325 ILE C CA 1
ATOM 13944 C C . ILE C 1 294 ? 23.112 57.952 37.634 1.00 13.79 325 ILE C C 1
ATOM 13945 O O . ILE C 1 294 ? 22.785 59.141 37.597 1.00 14.70 325 ILE C O 1
ATOM 13961 N N . ALA C 1 295 ? 24.338 57.532 37.318 1.00 12.58 326 ALA C N 1
ATOM 13962 C CA . ALA C 1 295 ? 25.385 58.482 36.966 1.00 12.45 326 ALA C CA 1
ATOM 13963 C C . ALA C 1 295 ? 25.099 59.230 35.681 1.00 12.31 326 ALA C C 1
ATOM 13964 O O . ALA C 1 295 ? 25.403 60.429 35.580 1.00 15.76 326 ALA C O 1
ATOM 13971 N N . ALA C 1 296 ? 24.491 58.542 34.710 1.00 15.43 327 ALA C N 1
ATOM 13972 C CA . ALA C 1 296 ? 24.118 59.165 33.427 1.00 15.41 327 ALA C CA 1
ATOM 13973 C C . ALA C 1 296 ? 23.129 60.298 33.662 1.00 12.99 327 ALA C C 1
ATOM 13974 O O . ALA C 1 296 ? 23.224 61.368 33.055 1.00 15.02 327 ALA C O 1
ATOM 13981 N N . ILE C 1 297 ? 22.181 60.072 34.556 1.00 13.91 328 ILE C N 1
ATOM 13982 C CA . ILE C 1 297 ? 21.249 61.118 34.931 1.00 14.92 328 ILE C CA 1
ATOM 13983 C C . ILE C 1 297 ? 21.943 62.289 35.621 1.00 14.52 328 ILE C C 1
ATOM 13984 O O . ILE C 1 297 ? 21.656 63.466 35.297 1.00 14.48 328 ILE C O 1
ATOM 14000 N N . GLN C 1 298 ? 22.824 61.987 36.564 1.00 18.11 329 GLN C N 1
ATOM 14001 C CA . GLN C 1 298 ? 23.518 63.036 37.318 1.00 15.44 329 GLN C CA 1
ATOM 14002 C C . GLN C 1 298 ? 24.385 63.919 36.411 1.00 17.84 329 GLN C C 1
ATOM 14003 O O . GLN C 1 298 ? 24.521 65.121 36.652 1.00 16.83 329 GLN C O 1
ATOM 14017 N N . ALA C 1 299 ? 24.940 63.314 35.359 1.00 15.53 330 ALA C N 1
ATOM 14018 C CA . ALA C 1 299 ? 25.845 64.007 34.434 1.00 19.17 330 ALA C CA 1
ATOM 14019 C C . ALA C 1 299 ? 25.161 65.046 33.541 1.00 20.92 330 ALA C C 1
ATOM 14020 O O . ALA C 1 299 ? 25.804 65.975 33.065 1.00 20.37 330 ALA C O 1
ATOM 14027 N N . VAL C 1 300 ? 23.870 64.880 33.284 1.00 18.27 331 VAL C N 1
ATOM 14028 C CA . VAL C 1 300 ? 23.181 65.790 32.396 1.00 18.63 331 VAL C CA 1
ATOM 14029 C C . VAL C 1 300 ? 23.197 67.197 32.990 1.00 21.21 331 VAL C C 1
ATOM 14030 O O . VAL C 1 300 ? 22.866 67.375 34.159 1.00 20.24 331 VAL C O 1
ATOM 14043 N N . LYS C 1 301 ? 23.622 68.166 32.177 1.00 22.39 332 LYS C N 1
ATOM 14044 C CA . LYS C 1 301 ? 23.659 69.594 32.530 1.00 33.02 332 LYS C CA 1
ATOM 14045 C C . LYS C 1 301 ? 24.610 69.945 33.674 1.00 35.26 332 LYS C C 1
ATOM 14046 O O . LYS C 1 301 ? 24.578 71.065 34.187 1.00 32.23 332 LYS C O 1
ATOM 14065 N N . ALA C 1 302 ? 25.493 69.022 34.031 1.00 26.31 333 ALA C N 1
ATOM 14066 C CA . ALA C 1 302 ? 26.370 69.203 35.189 1.00 24.71 333 ALA C CA 1
ATOM 14067 C C . ALA C 1 302 ? 27.595 70.018 34.834 1.00 30.93 333 ALA C C 1
ATOM 14068 O O . ALA C 1 302 ? 28.281 69.697 33.868 1.00 34.57 333 ALA C O 1
ATOM 14075 N N . GLU C 1 303 ? 27.872 71.024 35.667 1.00 46.18 334 GLU C N 1
ATOM 14076 C CA . GLU C 1 303 ? 28.938 72.016 35.466 1.00 58.47 334 GLU C CA 1
ATOM 14077 C C . GLU C 1 303 ? 29.265 72.224 33.995 1.00 64.79 334 GLU C C 1
ATOM 14078 O O . GLU C 1 303 ? 28.582 72.983 33.308 1.00 67.34 334 GLU C O 1
#

B-factor: mean 25.58, std 11.54, range [9.0, 91.46]

Sequence (906 aa):
TILKIGYTPPKDSHYGVGATTFCDEVEKGTQERYKCQHFPSSALGGEREMIESVQLGTQDLVNTSTGPLGNFVPETRIVDIPFLFRDYEHARKVMDGAIGQDLLKKMQAKGLIGLAWTENGFRHMMTNSKRPILQASDAAGLKVRTMENKVHMDGYKTFGLLPTPMAFPELFTALQQGTVDGQENPIPVILSSKFSQVQKHLSLTGHVYSPAVLILSSRVWDKLSEADKKVFVAAAQKATVAQRKRVNDDEANGITQLKKDGMQVVEKVDGESFRKAVAPAYAGFAKEFGAERIAAIQAVKAETILKIGYTPPKDSHYGVGATTFCDEVEKGTQERYKCQHFPSSALGGEREMIESVQLGTQDLVNTSTGPLGNFVPETRIVDIPFLFRDYEHARKVMDGAIGQDLLKKMQAKGLIGLAWTENGFRHMMTNSKRPILQASDAAGLKVVRTMENKVHMDGYKTFGLLPTPMAFPELFTALQQGTVDGQENPIPVILSSKFSQVQKHLSLTGHVYSPAVLILSSRVWDKLSEADKKVFVAAAQKATVAQRKRVNDDEANGITQLKKDGMQVVEKVDGESFRKAVAPAYAGFAKEFGAERIAAIQAVKAETILKIGYTPPKDSHYGVGATTFCDEVEKGTQERYKCQHFPSSALGGEREMIESVQLGTQDLVNTSTGPLGNFVPETRIVDIPFLFRDYEHARKVMDGAIGQDLLKKMQAKGLIGLAWTENGFRHMMTNSKRPILQASDAAGLKVRTMENKVHMDGYKTFGLLPTPMAFPELFTALQQGTVDGQENPIPVILSSKFSQVQKHLSLTGHVYSPAVLILSSRVWDKLSEADKKVFVAAAQKATVAQRKRVNDDEANGITQLKKDGMQVVEKVDGESFRKAVAPAYAGFAKEFGAERIAAIQAVKAE

Radius of gyration: 28.0 Å; Cα contacts (8 Å, |Δi|>4): 1953; chains: 3; bounding box: 55×78×78 Å

Secondary structure (DSSP, 8-state):
-EEEEE-SS-SSSHHHHHHHHHHHHHHHHTTTS-EEEEE-TTTT--HHHHHHHHHHTSS-EEEEESTTGGGT-GGGGGGGSTT---SHHHHHHHHHSHHHHHHHHHHHHTTEEEEEEEEEEEEEEEESS----SHHHHTT-EEEE-S-HHHHHHHHTTT-EEEE--GGGHHHHHHHTSSSEEEE-HHHHHHTTGGGT--EEEEEEEEEEEEEEEEEHHHHTTS-HHHHHHHHHHHHHHHHHHHHHHHHHHHHHHHHHHHTT-EEE----HHHHHHHHGGGHHHHHHHH-HHHHHHHHHTT--/-EEEEE-SS-SSSHHHHHHHHHHHHHHHHTTTS-EEEEE-TTTT--HHHHHHHHHHTSS-EEEEESTTGGGT-GGGGGGGSTT---SHHHHHHHHHSHHHHHHHHHHHTTTEEEEEEEEEEEEEEEESS---SSHHHHTT-EEEE-S-HHHHHHHHTTT-EEEE--GGGHHHHHHTTSSSEEEE-HHHHHHTTGGGT--EEEEEEEEEEEEEEEEEHHHHTTS-HHHHHHHHHHHHHHHHHHHHHHHHHHHHHHHHHHHTT-EEE----HHHHHHHHGGGHHHHHHHH-HHHHHHHHHTT--/-EEEEE-SS-SSSHHHHHHHHHHHHHHHHTTTSSEEEEE-TTTT--HHHHHHHHHHTSS-EEEEESTTGGGT-GGGGGGGSTT---SHHHHHHHHHSHHHHHHHHHHHTTTEEEEEEEEEEEEEEEESS----SHHHHTT-EEEE-S-HHHHHHHHTTT-EEEE--GGGHHHHHHHTSSSEEEE-HHHHHHTTGGGT--EEEEEEEEEEEEEEEEEHHHHTTS-HHHHHHHHHHHHHHHHHHHHHHHHHHHHHHHHHHHTT-EEE----HHHHHHHHGGGHHHHHHHH-HHHHHHHHHTT--

Organism: Polaromonas sp. (strain JS666 / ATCC BAA-500) (NCBI:txid296591)

CATH classification: 3.40.190.170